Protein 2Z95 (pdb70)

Radius of gyration: 34.2 Å; Cα contacts (8 Å, |Δi|>4): 3010; chains: 4; bounding box: 79×75×96 Å

CATH classification: 3.40.50.720 (+1 more: 3.90.25.10)

Sequence (1335 aa):
GKRALITGIRGQDGAYLAKLLLEKGYEVYGADRASWRLKELGIENDVKIIHMDLLEFSNIIRTIEKVQPDEVYNLAAQSFVGVSFEQPILTAEVDAIGVLRILEALRTVKPDTKFYQASTSEMFGKVQEIPQTEKTPFYPRSPYAVAKLFGHWITVNYREAYNMFACSGILFNHESPLRGIEFVTRKITYSLARIKYGLQDKLVLGNLNAKRDWGYAPEYVEAMWLMMQQPEPDDYVIATGETHTVREFVEKAAKIAGFDIEWVGEGINEKGIDRNTGKVIVEVSEEFFRPAEVDILVGNPEKAMKKLGWKPRTTFDELVEIMMEADLKRVRDGKRALITGIRGQDGAYLAKLLLEKGYEVYGADASWRLKELGIENDVKIIHMDLLEFSNIIRTIEKVQPDEVYNLAAQSFVGVSFEQPILTAEVDAIGVLRILEALRTVKPDTKFYQASTSEMFGKVQEIPQTEKTPFYPRSPYAVAKLFGHWITVNYREAYNMFACSGILFNHESPLRGIEFVTRKITYSLARIKYGLQDKLVLGNLNAKRDWGYAPEYVEAMWLMMQQPEPDDYVIATGETHTVREFVEKAAKIAGFDIEWVGEGINEKGIDRNTGKVIVEVSEEFFRPAEVDILVGNPEKAMKKLGWKPRTTFDELVEIMMEADLKRVRDGKRALITGIRGQDGAYLAKLLLEKGYEVYGADRRSGEFASWRLKELGIENDVKIIHMDLLEFSNIIRTIEKVQPDEVYNLAAQSFVGVSFEQPILTAEVDAIGVLRILEALRTVKPDTKFYQASTSEMFGKVQEIPQTEKTPFYPRSPYAVAKLFGHWITVNYREAYNMFACSGILFNHESPLRGIEFVTRKITYSLARIKYGLQDKLVLGNLNAKRDWGYAPEYVEAMWLMMQQPEPDDYVIATGETHTVREFVEKAAKIAGFDIEWVGEGINEKGIDRNTGKVIVEVSEEFFRPAEVDILVGNPEKAMKKLGWKPRTTFDELVEIMMEADLKRVRDGKRALITGIRGQDGAYLAKLLLEKGYEVYGADGEFASWRLKELGIENDVKIIHMDLLEFSNIIRTIEKVQPDEVYNLAAQSFVGVSFEQPILTAEVDAIGVLRILEALRTVKPDTKFYQASTSEMFGKVQEIPQTEKTPFYPRSPYAVAKLFGHWITVNYREAYNMFACSGILFNHESPLRGIEFVTRKITYSLARIKYGLQDKLVLGNLNAKRDWGYAPEYVEAMWLMMQQPEPDDYVIATGETHTVREFVEKAAKIAGFDIEWVGEGINEKGIDRNTGKVIVEVSEEFFRPAEVDILVGNPEKAMKKLGWKPRTTFDELVEIMMEADLKR

Nearest PDB structures (foldseek):
  2z95-assembly1_B  TM=1.003E+00  e=6.476E-74  Aquifex aeolicus VF5
  2z95-assembly1_A  TM=9.958E-01  e=4.144E-69  Aquifex aeolicus VF5
  2z95-assembly1_C  TM=9.945E-01  e=7.000E-68  Aquifex aeolicus VF5
  2z1m-assembly1_C  TM=9.934E-01  e=1.946E-67  Aquifex aeolicus VF5
  2z1m-assembly1_B  TM=9.913E-01  e=1.048E-66  Aquifex aeolicus VF5

Foldseek 3Di:
DFEEEEEVCQAPQVLLLQVVCVVVPYQAEYEDCQHPRVVVVPNSPRHHYDYDDLLDQPRLLVVCVVRVGQEYEYPDAPPDQVVCQVVLVVRLSCQAVSLVSNLVSCVVRPQNHAAEREAELLQCVQWPDPADWPPTDGDHDGSNSVSRVNSVVSQVCSCVVVVGNGEYEHEFAEDALRHDCPDLLLVLLLLLLCCLVVVDPAREAADQFAKGFYAHSSLVSVLRVLQRPDPHHYYFYDTAQDIDGSNVLNCLLNVLSPFPWDWDDDDQAIFTARPVPRGTHYGYDPVHYDDHDPRDHGHDGVVSCPVRVRHGPADPSNRSNRNNVSSNVVSVD/DAEEEEEPCQAPLNLLLVVVCVVVPYQAEYEDCHPSVVVSPNSVRYHYDYDDLLDQPSLLVVCVPRVGQEYEYPDAPPDQVVCQVVLPVRLSCLAVSLVSNLVSCLVRPQQRAAEYEAELLQCVQPPDPADWPPTDGDHDGSNSVSNVNSQVSQVCSCVPVVGNGEYEHEFAEDALRHDCVDLLLVLLLLLLCCLVVVDPAREAAFQAAKGFYAHSSLVSVLRVLQRPAPGHYYFYDTQQGIDGSNVLSQLLNVLSVFHWDWDDDHQAIFTAGPVVGDTHYHYHPVRYDPHDPRDHGDDGVVSCVRRVGHGPADPSRRSVNNNVSSNVVSVD/DAEEEEEQCLALLNLLLCLVVVVVVYQAEYEYPDDDDCSNVSNVVSVCVVRYHYDYDALLDLVRLLVCCQVRVHQEYEYPYAPPDQVCCQVVLVVRLSRQAVSLVSNCVSCVVRPQAHAYEREAELQQQVQPPDPADWPPTDGDHDGSNSVSSVNSQVSQVCCCVPVVGNGEYEHEFAEDALRHDCVDLLLVLLLQLLCVLVVVDDAREAAFQFDKGFYAHSSQVSVLRVLQRPDPGHYYFYDTQQDIDTSNVLNCLLNVLSPFRWDWDQDGQGIWTAGPVVRHTHYHYDPVHYDPDDPGDHGHDGVVSCVRSVGHGDQDPSNRSNNNNVSSNVVSVD/DAEEEEECCLALLNLLLLLVCVVVVYQAEYEDDPCSNVSNVVSVCVPSYHYDYDALQDLVRLLVVCVVRVHQEYEYPDAPPDLVVCQVCLVVRLSRQAVSLVSNLVSCLPRPQNHAYERAAELLQQFQWPDPADWPPTDGDHQGSNSVSSVNSQVSQVCCCVPVVGNGEYEHEFAEDALSHDCVDLLLVLLLPLLQCLVVNDPAAEAADQQQKGFYAHSSLVSVLRVQQSPDPGHYYFYDTQQDIDGSNRLNQLLNVVRAFHWDFDDDDQQTWTAGPPPRGTHYHYDNVHPDPRHRRYHGHDRPVSCVRRVGHGDQDSSSRSVRNNVSSNVD

Solvent-accessible surface area: 50175 Å² total; per-residue (Å²): 113,74,83,0,0,0,1,23,0,95,27,16,25,0,0,21,0,0,74,29,0,43,118,91,46,14,65,0,30,0,5,33,174,115,8,120,33,5,116,86,36,53,17,60,138,81,8,81,89,30,83,6,11,13,12,16,22,6,0,0,0,37,10,0,65,160,4,78,0,53,1,0,0,1,27,18,45,30,59,86,53,46,57,0,59,118,30,4,5,15,0,1,10,20,2,0,0,0,1,0,18,0,0,0,0,0,44,29,38,24,77,109,1,55,0,0,1,19,6,17,2,56,0,0,15,85,18,83,80,107,57,0,35,41,186,2,37,30,43,2,103,5,2,14,1,1,0,9,4,4,0,8,20,0,0,4,4,1,34,68,47,62,136,7,30,0,0,0,0,2,10,4,48,23,2,0,13,0,31,6,77,113,59,63,1,17,56,0,0,70,9,0,0,59,24,93,73,69,97,53,106,68,0,52,6,13,22,3,80,23,71,59,3,11,3,43,0,32,15,0,2,48,0,1,48,28,1,0,59,44,123,132,27,39,15,6,0,0,0,37,38,85,37,28,25,8,50,53,0,0,68,56,0,0,120,67,2,50,24,52,18,85,42,76,51,81,41,77,100,14,69,0,21,5,136,94,102,56,60,50,7,0,41,13,29,74,123,66,64,142,110,80,107,141,52,50,36,14,0,37,5,81,43,0,77,149,128,13,60,2,38,44,131,28,79,17,80,76,3,0,76,52,0,0,86,24,0,22,122,61,20,146,130,96,85,79,0,1,0,2,26,1,132,29,15,29,1,0,19,0,0,74,31,0,43,119,91,42,14,80,4,46,0,4,68,126,9,109,36,8,120,86,44,44,15,59,139,86,8,46,95,44,78,11,23,12,22,15,21,6,0,0,0,40,11,0,52,173,8,97,0,60,2,1,0,2,27,22,39,32,60,95,52,48,66,0,58,118,31,5,7,14,0,1,12,23,1,0,0,0,1,0,17,2,0,0,0,0,33,20,43,35,75,115,0,51,0,0,0,19,6,18,4,58,0,0,12,73,20,70,83,95,55,0,32,37,188,2,40,28,32,1,91,4,2,10,2,0,0,8,5,5,0,9,21,0,0,4,1,0,32,57,20,58,135,8,32,0,0,0,0,2,12,5,52,22,2,0,16,2,39,8,69,126,65,67,2,16,51,0,0,70,7,0,0,51,24,78,86,63,100,57,105,62,0,47,7,14,16,1,62,8,103,77,4,12,4,42,0,34,14,0,1,40,0,1,51,32,1,0,55,35,121,127,27,30,16,2,0,0,0,30,37,91,36,30,16,10,53,60,0,0,72,66,0,0,161,64,1,45,26,70,24,19,62,80,48,144,22,61,98,7,76,0,34,2,135,102,82,54,130,47,8,0,45,10,29,143,119,75,52,155,109,61,83,139,42,77,52,14,0,41,20,115,51,0,98,179,90,16,53,2,103,38,127,32,76,16,78,77,2,1,76,56,0,0,79,26,0,9,116,70,24,133,125,116,85,59,0,0,0,1,6,0,32,23,18,26,1,0,20,0,0,72,32,0,41,112,88,58,13,78,5,29,0,3,37,99,63,65,34,30,72,20,11,32,31,0,102,87,43,59,12,64,156,88,11,123,67,23,101,14,30,12,42,4,8,1,1,0,8,41,5,0,84,145,2,80,0,53,2,0,0,7,19,36,31,47,44,90,56,54,34,1,55,36,20,0,20,23,4,1,21,20,4,0,0,0,0,0,23,0,0,2,0,0,62,56,35,31,75,108,0,54,1,0,0,18,5,20,4,56,0,0,16,67,17,89,80,98,60,0,32,40,185,2,40,27,34,1,96,3,3,16,1,0,0,11,4,4,0,9,22,0,0,4,4,0,34,69,46,65,139,8,33,0,0,0,0,2,9,3,47,22,1,0,16,2,28,5,44,94,63,52,2,1,51,0,0,71,10,0,0,67,16,96,76,64,102,44,118,76,1,48,4,15,18,2,70,19,93,57,5,10,3,45,0,33,16,0,1,51,0,1,51,29,1,0,56,36,123,125,22,31,15,1,0,0,0,30,34,102,33,33,28,7,44,67,0,0,61,28,0,0,149,62,0,40,19,60,26,30,57,88,46,73,25,67,110,11,20,0,47,2,168,105,91,56,45,51,10,0,70,11,30,137,144,96,56,48,108,92,98,132,42,51,31,17,0,41,17,102,51,0,80,152,96,13,47,0,111,40,114,34,66,29,99,76,3,1,80,60,0,0,77,22,0,8,132,58,23,125,154,104,88,56,0,1,0,2,8,0,53,27,16,27,1,0,16,0,0,77,32,0,41,114,86,56,10,62,2,28,0,3,87,87,53,68,35,20,18,32,1,123,86,40,60,15,70,148,90,11,102,64,37,99,11,44,10,39,6,8,1,1,0,10,24,7,1,98,145,4,87,0,58,0,2,0,3,27,26,39,29,40,57,18,40,21,0,13,45,12,1,18,22,0,1,23,22,2,0,0,0,0,0,21,1,0,2,0,0,59,61,39,30,72,113,0,47,0,0,0,19,5,19,1,20,0,0,1,91,27,87,77,104,52,0,36,42,162,1,42,26,37,1,37,2,2,20,1,1,0,7,5,4,0,8,20,0,0,4,3,0,38,71,49,60,135,10,32,0,0,0,0,2,7,0,34,18,2,0,16,1,33,6,42,71,51,51,1,0,58,0,0,81,7,2,10,65,22,54,143,72,114,75,131,24,4,52,5,15,65,36,106,10,99,22,0,11,3,47,0,34,14,0,1,46,0,1,54,31,0,0,51,36,117,119,28,31,15,1,0,0,0,32,37,94,47,30,18,9,44,81,0,12,45,78,0,12,148,52,34,49,26,47,74,39,103,67,50,106,50,68,81,19,39,14,32,15,75,80,87,67,58,70,14,26,94,27,32,124,138,91,70,120,76,5,48,8,101,43,0,15,0,42,20,122,55,0,89,167,87,18,46,3,40,47,133,33,72,17,65,83,2,1,84,56,0,0,102,18,2,44,175,104

Organism: Aquifex aeolicus (strain VF5) (NCBI:txid224324)

Structure (mmCIF, N/CA/C/O backbone):
data_2Z95
#
_entry.id   2Z95
#
_cell.length_a   80.482
_cell.length_b   101.178
_cell.length_c   186.242
_cell.angle_alpha   90.00
_cell.angle_beta   90.00
_cell.angle_gamma   90.00
#
_symmetry.space_group_name_H-M   'P 21 21 21'
#
loop_
_entity.id
_entity.type
_entity.pdbx_description
1 polymer 'GDP-D-mannose dehydratase'
2 non-polymer 'NADPH DIHYDRO-NICOTINAMIDE-ADENINE-DINUCLEOTIDE PHOSPHATE'
3 non-polymer "GUANOSINE-5'-DIPHOSPHATE"
4 water water
#
loop_
_atom_site.group_PDB
_atom_site.id
_atom_site.type_symbol
_atom_site.label_atom_id
_atom_site.label_alt_id
_atom_site.label_comp_id
_atom_site.label_asym_id
_atom_site.label_entity_id
_atom_site.label_seq_id
_atom_site.pdbx_PDB_ins_code
_atom_site.Cartn_x
_atom_site.Cartn_y
_atom_site.Cartn_z
_atom_site.occupancy
_atom_site.B_iso_or_equiv
_atom_site.auth_seq_id
_atom_site.auth_comp_id
_atom_site.auth_asym_id
_atom_site.auth_atom_id
_atom_site.pdbx_PDB_model_num
ATOM 1 N N . GLY A 1 3 ? 43.834 -21.136 33.694 1.00 49.80 3 GLY A N 1
ATOM 2 C CA . GLY A 1 3 ? 42.532 -20.436 33.460 1.00 49.97 3 GLY A CA 1
ATOM 3 C C . GLY A 1 3 ? 41.871 -20.025 34.761 1.00 49.10 3 GLY A C 1
ATOM 4 O O . GLY A 1 3 ? 41.218 -20.841 35.412 1.00 50.97 3 GLY A O 1
ATOM 5 N N . LYS A 1 4 ? 42.046 -18.763 35.143 1.00 46.73 4 LYS A N 1
ATOM 6 C CA . LYS A 1 4 ? 41.468 -18.241 36.379 1.00 43.78 4 LYS A CA 1
ATOM 7 C C . LYS A 1 4 ? 40.119 -17.576 36.152 1.00 40.31 4 LYS A C 1
ATOM 8 O O . LYS A 1 4 ? 39.775 -17.199 35.031 1.00 39.77 4 LYS A O 1
ATOM 14 N N . ARG A 1 5 ? 39.347 -17.452 37.225 1.00 38.34 5 ARG A N 1
ATOM 15 C CA . ARG A 1 5 ? 38.044 -16.805 37.148 1.00 36.92 5 ARG A CA 1
ATOM 16 C C . ARG A 1 5 ? 38.100 -15.415 37.783 1.00 34.70 5 ARG A C 1
ATOM 17 O O . ARG A 1 5 ? 38.470 -15.254 38.956 1.00 32.37 5 ARG A O 1
ATOM 25 N N . ALA A 1 6 ? 37.739 -14.409 37.001 1.00 31.47 6 ALA A N 1
ATOM 26 C CA . ALA A 1 6 ? 37.730 -13.048 37.503 1.00 30.24 6 ALA A CA 1
ATOM 27 C C . ALA A 1 6 ? 36.306 -12.530 37.560 1.00 28.31 6 ALA A C 1
ATOM 28 O O . ALA A 1 6 ? 35.484 -12.844 36.689 1.00 25.52 6 ALA A O 1
ATOM 30 N N . LEU A 1 7 ? 36.020 -11.749 38.598 1.00 28.12 7 LEU A N 1
ATOM 31 C CA . LEU A 1 7 ? 34.707 -11.137 38.775 1.00 27.78 7 LEU A CA 1
ATOM 32 C C . LEU A 1 7 ? 34.879 -9.615 38.776 1.00 27.89 7 LEU A C 1
ATOM 33 O O . LEU A 1 7 ? 35.566 -9.062 39.642 1.00 27.74 7 LEU A O 1
ATOM 38 N N . ILE A 1 8 ? 34.258 -8.948 37.805 1.00 26.67 8 ILE A N 1
ATOM 39 C CA . ILE A 1 8 ? 34.346 -7.494 37.678 1.00 24.98 8 ILE A CA 1
ATOM 40 C C . ILE A 1 8 ? 33.020 -6.770 37.959 1.00 25.31 8 ILE A C 1
ATOM 41 O O . ILE A 1 8 ? 32.023 -7.009 37.290 1.00 25.25 8 ILE A O 1
ATOM 46 N N . THR A 1 9 ? 33.008 -5.886 38.950 1.00 26.45 9 THR A N 1
ATOM 47 C CA . THR A 1 9 ? 31.813 -5.098 39.236 1.00 25.06 9 THR A CA 1
ATOM 48 C C . THR A 1 9 ? 32.018 -3.851 38.367 1.00 24.99 9 THR A C 1
ATOM 49 O O . THR A 1 9 ? 33.151 -3.479 38.077 1.00 24.16 9 THR A O 1
ATOM 53 N N . GLY A 1 10 ? 30.935 -3.214 37.942 1.00 25.53 10 GLY A N 1
ATOM 54 C CA . GLY A 1 10 ? 31.069 -2.051 37.085 1.00 24.85 10 GLY A CA 1
ATOM 55 C C . GLY A 1 10 ? 31.447 -2.496 35.681 1.00 25.53 10 GLY A C 1
ATOM 56 O O . GLY A 1 10 ? 31.992 -1.724 34.901 1.00 26.23 10 GLY A O 1
ATOM 57 N N . ILE A 1 11 ? 31.140 -3.747 35.355 1.00 26.18 11 ILE A N 1
ATOM 58 C CA . ILE A 1 11 ? 31.475 -4.311 34.052 1.00 28.16 11 ILE A CA 1
ATOM 59 C C . ILE A 1 11 ? 31.052 -3.455 32.862 1.00 30.17 11 ILE A C 1
ATOM 60 O O . ILE A 1 11 ? 31.693 -3.489 31.811 1.00 29.92 11 ILE A O 1
ATOM 65 N N . ARG A 1 12 ? 29.975 -2.693 33.032 1.00 32.04 12 ARG A N 1
ATOM 66 C CA . ARG A 1 12 ? 29.449 -1.841 31.969 1.00 33.10 12 ARG A CA 1
ATOM 67 C C . ARG A 1 12 ? 30.227 -0.544 31.722 1.00 32.22 12 ARG A C 1
ATOM 68 O O . ARG A 1 12 ? 30.001 0.137 30.719 1.00 31.20 12 ARG A O 1
ATOM 76 N N . GLY A 1 13 ? 31.140 -0.199 32.621 1.00 30.76 13 GLY A N 1
ATOM 77 C CA . GLY A 1 13 ? 31.884 1.032 32.448 1.00 29.75 13 GLY A CA 1
ATOM 78 C C . GLY A 1 13 ? 33.135 0.922 31.605 1.00 30.02 13 GLY A C 1
ATOM 79 O O . GLY A 1 13 ? 33.520 -0.167 31.165 1.00 28.83 13 GLY A O 1
ATOM 80 N N . GLN A 1 14 ? 33.775 2.068 31.392 1.00 29.26 14 GLN A N 1
ATOM 81 C CA . GLN A 1 14 ? 35.007 2.135 30.621 1.00 28.81 14 GLN A CA 1
ATOM 82 C C . GLN A 1 14 ? 36.047 1.125 31.092 1.00 28.57 14 GLN A C 1
ATOM 83 O O . GLN A 1 14 ? 36.544 0.325 30.305 1.00 30.32 14 GLN A O 1
ATOM 89 N N . ASP A 1 15 ? 36.373 1.160 32.378 1.00 28.53 15 ASP A N 1
ATOM 90 C CA . ASP A 1 15 ? 37.383 0.261 32.937 1.00 27.85 15 ASP A CA 1
ATOM 91 C C . ASP A 1 15 ? 37.005 -1.207 32.999 1.00 26.42 15 ASP A C 1
ATOM 92 O O . ASP A 1 15 ? 37.845 -2.075 32.763 1.00 23.02 15 ASP A O 1
ATOM 97 N N . GLY A 1 16 ? 35.749 -1.482 33.329 1.00 28.23 16 GLY A N 1
ATOM 98 C CA . GLY A 1 16 ? 35.302 -2.859 33.390 1.00 28.47 16 GLY A CA 1
ATOM 99 C C . GLY A 1 16 ? 35.403 -3.448 31.995 1.00 30.01 16 GLY A C 1
ATOM 100 O O . GLY A 1 16 ? 35.904 -4.565 31.823 1.00 30.18 16 GLY A O 1
ATOM 101 N N . ALA A 1 17 ? 34.943 -2.686 31.000 1.00 28.06 17 ALA A N 1
ATOM 102 C CA . ALA A 1 17 ? 34.979 -3.118 29.607 1.00 28.39 17 ALA A CA 1
ATOM 103 C C . ALA A 1 17 ? 36.392 -3.476 29.171 1.00 29.29 17 ALA A C 1
ATOM 104 O O . ALA A 1 17 ? 36.637 -4.595 28.715 1.00 32.67 17 ALA A O 1
ATOM 106 N N . TYR A 1 18 ? 37.317 -2.529 29.304 1.00 28.63 18 TYR A N 1
ATOM 107 C CA . TYR A 1 18 ? 38.704 -2.759 28.922 1.00 28.85 18 TYR A CA 1
ATOM 108 C C . TYR A 1 18 ? 39.359 -3.853 29.738 1.00 28.69 18 TYR A C 1
ATOM 109 O O . TYR A 1 18 ? 40.126 -4.646 29.193 1.00 28.68 18 TYR A O 1
ATOM 118 N N . LEU A 1 19 ? 39.081 -3.895 31.040 1.00 27.73 19 LEU A N 1
ATOM 119 C CA . LEU A 1 19 ? 39.673 -4.934 31.883 1.00 27.62 19 LEU A CA 1
ATOM 120 C C . LEU A 1 19 ? 39.158 -6.310 31.440 1.00 29.62 19 LEU A C 1
ATOM 121 O O . LEU A 1 19 ? 39.913 -7.284 31.424 1.00 30.84 19 LEU A O 1
ATOM 126 N N . ALA A 1 20 ? 37.877 -6.386 31.083 1.00 29.76 20 ALA A N 1
ATOM 127 C CA . ALA A 1 20 ? 37.290 -7.641 30.621 1.00 31.24 20 ALA A CA 1
ATOM 128 C C . ALA A 1 20 ? 38.064 -8.099 29.393 1.00 32.55 20 ALA A C 1
ATOM 129 O O . ALA A 1 20 ? 38.425 -9.274 29.267 1.00 33.35 20 ALA A O 1
ATOM 131 N N . LYS A 1 21 ? 38.309 -7.160 28.484 1.00 31.87 21 LYS A N 1
ATOM 132 C CA . LYS A 1 21 ? 39.048 -7.450 27.262 1.00 31.05 21 LYS A CA 1
ATOM 133 C C . LYS A 1 21 ? 40.425 -8.008 27.599 1.00 31.25 21 LYS A C 1
ATOM 134 O O . LYS A 1 21 ? 40.832 -9.043 27.076 1.00 34.30 21 LYS A O 1
ATOM 140 N N . LEU A 1 22 ? 41.139 -7.328 28.484 1.00 31.11 22 LEU A N 1
ATOM 141 C CA . LEU A 1 22 ? 42.470 -7.764 28.861 1.00 30.61 22 LEU A CA 1
ATOM 142 C C . LEU A 1 22 ? 42.481 -9.167 29.461 1.00 32.36 22 LEU A C 1
ATOM 143 O O . LEU A 1 22 ? 43.265 -10.011 29.024 1.00 33.64 22 LEU A O 1
ATOM 148 N N . LEU A 1 23 ? 41.612 -9.426 30.441 1.00 32.33 23 LEU A N 1
ATOM 149 C CA . LEU A 1 23 ? 41.578 -10.741 31.084 1.00 33.40 23 LEU A CA 1
ATOM 150 C C . LEU A 1 23 ? 41.226 -11.867 30.117 1.00 33.88 23 LEU A C 1
ATOM 151 O O . LEU A 1 23 ? 41.774 -12.970 30.208 1.00 33.82 23 LEU A O 1
ATOM 156 N N . LEU A 1 24 ? 40.318 -11.593 29.188 1.00 33.97 24 LEU A N 1
ATOM 157 C CA . LEU A 1 24 ? 39.937 -12.598 28.205 1.00 34.16 24 LEU A CA 1
ATOM 158 C C . LEU A 1 24 ? 41.144 -12.968 27.353 1.00 34.77 24 LEU A C 1
ATOM 159 O O . LEU A 1 24 ? 41.359 -14.134 27.047 1.00 37.50 24 LEU A O 1
ATOM 164 N N . GLU A 1 25 ? 41.941 -11.975 26.980 1.00 35.67 25 GLU A N 1
ATOM 165 C CA . GLU A 1 25 ? 43.121 -12.231 26.162 1.00 35.97 25 GLU A CA 1
ATOM 166 C C . GLU A 1 25 ? 44.139 -13.066 26.930 1.00 35.24 25 GLU A C 1
ATOM 167 O O . GLU A 1 25 ? 44.921 -13.809 26.338 1.00 35.48 25 GLU A O 1
ATOM 173 N N . LYS A 1 26 ? 44.124 -12.954 28.252 1.00 34.11 26 LYS A N 1
ATOM 174 C CA . LYS A 1 26 ? 45.053 -13.720 29.061 1.00 34.25 26 LYS A CA 1
ATOM 175 C C . LYS A 1 26 ? 44.470 -15.074 29.462 1.00 34.91 26 LYS A C 1
ATOM 176 O O . LYS A 1 26 ? 45.032 -15.779 30.308 1.00 34.38 26 LYS A O 1
ATOM 182 N N . GLY A 1 27 ? 43.339 -15.426 28.852 1.00 34.01 27 GLY A N 1
ATOM 183 C CA . GLY A 1 27 ? 42.719 -16.712 29.117 1.00 35.38 27 GLY A CA 1
ATOM 184 C C . GLY A 1 27 ? 41.834 -16.889 30.340 1.00 37.35 27 GLY A C 1
ATOM 185 O O . GLY A 1 27 ? 41.563 -18.026 30.743 1.00 36.8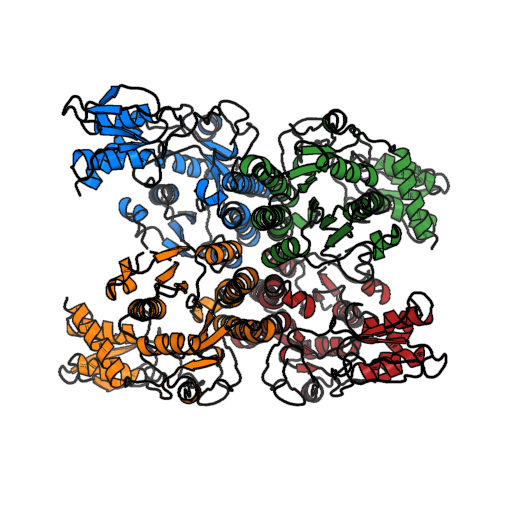5 27 GLY A O 1
ATOM 186 N N . TYR A 1 28 ? 41.386 -15.788 30.938 1.00 38.24 28 TYR A N 1
ATOM 187 C CA . TYR A 1 28 ? 40.507 -15.851 32.107 1.00 38.26 28 TYR A CA 1
ATOM 188 C C . TYR A 1 28 ? 39.072 -16.143 31.675 1.00 39.93 28 TYR A C 1
ATOM 189 O O . TYR A 1 28 ? 38.722 -16.049 30.489 1.00 37.89 28 TYR A O 1
ATOM 198 N N . GLU A 1 29 ? 38.249 -16.500 32.656 1.00 41.14 29 GLU A N 1
ATOM 199 C CA . GLU A 1 29 ? 36.817 -16.676 32.436 1.00 42.15 29 GLU A CA 1
ATOM 200 C C . GLU A 1 29 ? 36.360 -15.353 33.050 1.00 40.35 29 GLU A C 1
ATOM 201 O O . GLU A 1 29 ? 36.727 -15.052 34.193 1.00 39.75 29 GLU A O 1
ATOM 207 N N . VAL A 1 30 ? 35.592 -14.549 32.324 1.00 37.81 30 VAL A N 1
ATOM 208 C CA . VAL A 1 30 ? 35.193 -13.269 32.895 1.00 36.47 30 VAL A CA 1
ATOM 209 C C . VAL A 1 30 ? 33.719 -13.123 33.226 1.00 36.66 30 VAL A C 1
ATOM 210 O O . VAL A 1 30 ? 32.859 -13.245 32.356 1.00 35.94 30 VAL A O 1
ATOM 214 N N . TYR A 1 31 ? 33.452 -12.838 34.499 1.00 38.57 31 TYR A N 1
ATOM 215 C CA . TYR A 1 31 ? 32.101 -12.644 35.015 1.00 38.90 31 TYR A CA 1
ATOM 216 C C . TYR A 1 31 ? 31.862 -11.177 35.345 1.00 39.22 31 TYR A C 1
ATOM 217 O O . TYR A 1 31 ? 32.475 -10.631 36.261 1.00 39.95 31 TYR A O 1
ATOM 226 N N . GLY A 1 32 ? 30.967 -10.540 34.602 1.00 39.96 32 GLY A N 1
ATOM 227 C CA . GLY A 1 32 ? 30.671 -9.142 34.851 1.00 40.23 32 GLY A CA 1
ATOM 228 C C . GLY A 1 32 ? 29.464 -8.959 35.746 1.00 40.87 32 GLY A C 1
ATOM 229 O O . GLY A 1 32 ? 28.360 -9.358 35.392 1.00 41.27 32 GLY A O 1
ATOM 230 N N . ALA A 1 33 ? 29.679 -8.364 36.915 1.00 42.82 33 ALA A N 1
ATOM 231 C CA . ALA A 1 33 ? 28.603 -8.108 37.866 1.00 43.91 33 ALA A CA 1
ATOM 232 C C . ALA A 1 33 ? 27.797 -6.923 37.358 1.00 45.36 33 ALA A C 1
ATOM 233 O O . ALA A 1 33 ? 28.357 -5.909 36.940 1.00 45.10 33 ALA A O 1
ATOM 235 N N . ASP A 1 34 ? 26.480 -7.056 37.395 1.00 46.63 34 ASP A N 1
ATOM 236 C CA . ASP A 1 34 ? 25.599 -6.003 36.918 1.00 48.89 34 ASP A CA 1
ATOM 237 C C . ASP A 1 34 ? 24.316 -6.029 37.747 1.00 50.21 34 ASP A C 1
ATOM 238 O O . ASP A 1 34 ? 23.916 -7.080 38.243 1.00 50.08 34 ASP A O 1
ATOM 243 N N . ARG A 1 35 ? 23.678 -4.875 37.910 1.00 52.00 35 ARG A N 1
ATOM 244 C CA . ARG A 1 35 ? 22.447 -4.800 38.693 1.00 54.02 35 ARG A CA 1
ATOM 245 C C . ARG A 1 35 ? 21.191 -4.619 37.833 1.00 53.49 35 ARG A C 1
ATOM 246 O O . ARG A 1 35 ? 21.269 -4.356 36.629 1.00 53.68 35 ARG A O 1
ATOM 254 N N . ALA A 1 41 ? 22.028 -5.208 27.778 1.00 50.64 41 ALA A N 1
ATOM 255 C CA . ALA A 1 41 ? 23.220 -5.223 26.934 1.00 51.29 41 ALA A CA 1
ATOM 256 C C . ALA A 1 41 ? 24.058 -3.960 27.140 1.00 50.41 41 ALA A C 1
ATOM 257 O O . ALA A 1 41 ? 23.516 -2.889 27.406 1.00 51.55 41 ALA A O 1
ATOM 259 N N . SER A 1 42 ? 25.377 -4.094 27.008 1.00 48.44 42 SER A N 1
ATOM 260 C CA . SER A 1 42 ? 26.303 -2.974 27.191 1.00 46.45 42 SER A CA 1
ATOM 261 C C . SER A 1 42 ? 26.925 -2.516 25.881 1.00 44.40 42 SER A C 1
ATOM 262 O O . SER A 1 42 ? 27.536 -3.317 25.174 1.00 44.88 42 SER A O 1
ATOM 265 N N . TRP A 1 43 ? 26.796 -1.231 25.562 1.00 40.80 43 TRP A N 1
ATOM 266 C CA . TRP A 1 43 ? 27.368 -0.735 24.318 1.00 40.32 43 TRP A CA 1
ATOM 267 C C . TRP A 1 43 ? 28.899 -0.827 24.273 1.00 40.68 43 TRP A C 1
ATOM 268 O O . TRP A 1 43 ? 29.492 -0.824 23.194 1.00 41.67 43 TRP A O 1
ATOM 279 N N . ARG A 1 44 ? 29.540 -0.924 25.433 1.00 39.55 44 ARG A N 1
ATOM 280 C CA . ARG A 1 44 ? 30.995 -1.000 25.471 1.00 38.36 44 ARG A CA 1
ATOM 281 C C . ARG A 1 44 ? 31.537 -2.398 25.213 1.00 39.07 44 ARG A C 1
ATOM 282 O O . ARG A 1 44 ? 32.426 -2.569 24.377 1.00 39.89 44 ARG A O 1
ATOM 290 N N . LEU A 1 45 ? 31.029 -3.395 25.933 1.00 38.89 45 LEU A N 1
ATOM 291 C CA . LEU A 1 45 ? 31.499 -4.761 25.721 1.00 39.91 45 LEU A CA 1
ATOM 292 C C . LEU A 1 45 ? 31.270 -5.105 24.246 1.00 41.89 45 LEU A C 1
ATOM 293 O O . LEU A 1 45 ? 32.059 -5.823 23.625 1.00 43.68 45 LEU A O 1
ATOM 298 N N . LYS A 1 46 ? 30.193 -4.565 23.689 1.00 42.32 46 LYS A N 1
ATOM 299 C CA . LYS A 1 46 ? 29.849 -4.784 22.293 1.00 44.21 46 LYS A CA 1
ATOM 300 C C . LYS A 1 46 ? 30.836 -4.091 21.354 1.00 45.92 46 LYS A C 1
ATOM 301 O O . LYS A 1 46 ? 31.247 -4.665 20.343 1.00 47.01 46 LYS A O 1
ATOM 307 N N . GLU A 1 47 ? 31.217 -2.857 21.673 1.00 45.06 47 GLU A N 1
ATOM 308 C CA . GLU A 1 47 ? 32.157 -2.158 20.812 1.00 43.99 47 GLU A CA 1
ATOM 309 C C . GLU A 1 47 ? 33.507 -2.859 20.824 1.00 41.29 47 GLU A C 1
ATOM 310 O O . GLU A 1 47 ? 34.244 -2.803 19.847 1.00 40.06 47 GLU A O 1
ATOM 316 N N . LEU A 1 48 ? 33.828 -3.515 21.933 1.00 39.61 48 LEU A N 1
ATOM 317 C CA . LEU A 1 48 ? 35.093 -4.226 22.051 1.00 39.78 48 LEU A CA 1
ATOM 318 C C . LEU A 1 48 ? 34.951 -5.646 21.493 1.00 39.86 48 LEU A C 1
ATOM 319 O O . LEU A 1 48 ? 35.922 -6.397 21.421 1.00 40.11 48 LEU A O 1
ATOM 324 N N . GLY A 1 49 ? 33.729 -5.997 21.099 1.00 39.27 49 GLY A N 1
ATOM 325 C CA . GLY A 1 49 ? 33.462 -7.305 20.525 1.00 38.16 49 GLY A CA 1
ATOM 326 C C . GLY A 1 49 ? 33.581 -8.479 21.476 1.00 38.38 49 GLY A C 1
ATOM 327 O O . GLY A 1 49 ? 33.973 -9.575 21.069 1.00 38.45 49 GLY A O 1
ATOM 328 N N . ILE A 1 50 ? 33.218 -8.268 22.736 1.00 36.28 50 ILE A N 1
ATOM 329 C CA . ILE A 1 50 ? 33.326 -9.326 23.721 1.00 34.11 50 ILE A CA 1
ATOM 330 C C . ILE A 1 50 ? 32.061 -9.524 24.531 1.00 36.33 50 ILE A C 1
ATOM 331 O O . ILE A 1 50 ? 32.084 -10.224 25.542 1.00 35.61 50 ILE A O 1
ATOM 336 N N . GLU A 1 51 ? 30.957 -8.923 24.096 1.00 38.66 51 GLU A N 1
ATOM 337 C CA . GLU A 1 51 ? 29.708 -9.057 24.837 1.00 43.67 51 GLU A CA 1
ATOM 338 C C . GLU A 1 51 ? 29.259 -10.504 24.962 1.00 45.22 51 GLU A C 1
ATOM 339 O O . GLU A 1 51 ? 28.487 -10.834 25.860 1.00 46.81 51 GLU A O 1
ATOM 345 N N . ASN A 1 52 ? 29.742 -11.368 24.075 1.00 46.41 52 ASN A N 1
ATOM 346 C CA . ASN A 1 52 ? 29.354 -12.773 24.128 1.00 47.97 52 ASN A CA 1
ATOM 347 C C . ASN A 1 52 ? 30.350 -13.665 24.858 1.00 47.63 52 ASN A C 1
ATOM 348 O O . ASN A 1 52 ? 30.149 -14.871 24.959 1.00 48.37 52 ASN A O 1
ATOM 353 N N . ASP A 1 53 ? 31.424 -13.085 25.374 1.00 46.97 53 ASP A N 1
ATOM 354 C CA . ASP A 1 53 ? 32.407 -13.886 26.090 1.00 47.72 53 ASP A CA 1
ATOM 355 C C . ASP A 1 53 ? 32.432 -13.503 27.559 1.00 46.84 53 ASP A C 1
ATOM 356 O O . ASP A 1 53 ? 33.030 -14.190 28.391 1.00 46.14 53 ASP A O 1
ATOM 361 N N . VAL A 1 54 ? 31.766 -12.398 27.869 1.00 45.98 54 VAL A N 1
ATOM 362 C CA . VAL A 1 54 ? 31.687 -11.912 29.232 1.00 45.44 54 VAL A CA 1
ATOM 363 C C . VAL A 1 54 ? 30.398 -12.440 29.858 1.00 44.26 54 VAL A C 1
ATOM 364 O O . VAL A 1 54 ? 29.298 -12.098 29.424 1.00 43.96 54 VAL A O 1
ATOM 368 N N . LYS A 1 55 ? 30.547 -13.282 30.872 1.00 42.81 55 LYS A N 1
ATOM 369 C CA . LYS A 1 55 ? 29.411 -13.873 31.558 1.00 44.38 55 LYS A CA 1
ATOM 370 C C . LYS A 1 55 ? 28.812 -12.901 32.567 1.00 43.99 55 LYS A C 1
ATOM 371 O O . LYS A 1 55 ? 29.392 -12.668 33.624 1.00 43.38 55 LYS A O 1
ATOM 377 N N . ILE A 1 56 ? 27.644 -12.352 32.233 1.00 42.41 56 ILE A N 1
ATOM 378 C CA . ILE A 1 56 ? 26.945 -11.395 33.084 1.00 41.33 56 ILE A CA 1
ATOM 379 C C . ILE A 1 56 ? 26.113 -12.056 34.192 1.00 42.22 56 ILE A C 1
ATOM 380 O O . ILE A 1 56 ? 25.269 -12.913 33.926 1.00 42.18 56 ILE A O 1
ATOM 385 N N . ILE A 1 57 ? 26.356 -11.649 35.434 1.00 42.22 57 ILE A N 1
ATOM 386 C CA . ILE A 1 57 ? 25.616 -12.173 36.575 1.00 41.66 57 ILE A CA 1
ATOM 387 C C . ILE A 1 57 ? 25.152 -11.007 37.433 1.00 41.14 57 ILE A C 1
ATOM 388 O O . ILE A 1 57 ? 25.766 -9.944 37.421 1.00 40.41 57 ILE A O 1
ATOM 393 N N . HIS A 1 58 ? 24.072 -11.211 38.180 1.00 40.99 58 HIS A N 1
ATOM 394 C CA . HIS A 1 58 ? 23.534 -10.161 39.030 1.00 39.61 58 HIS A CA 1
ATOM 395 C C . HIS A 1 58 ? 24.264 -10.020 40.353 1.00 39.78 58 HIS A C 1
ATOM 396 O O . HIS A 1 58 ? 24.686 -11.010 40.956 1.00 41.20 58 HIS A O 1
ATOM 403 N N . MET A 1 59 ? 24.391 -8.770 40.798 1.00 38.58 59 MET A N 1
ATOM 404 C CA . MET A 1 59 ? 25.036 -8.430 42.062 1.00 36.89 59 MET A CA 1
ATOM 405 C C . MET A 1 59 ? 24.783 -6.942 42.310 1.00 34.87 59 MET A C 1
ATOM 406 O O . MET A 1 59 ? 24.917 -6.123 41.403 1.00 36.99 59 MET A O 1
ATOM 411 N N . ASP A 1 60 ? 24.388 -6.595 43.527 1.00 32.09 60 ASP A N 1
ATOM 412 C CA . ASP A 1 60 ? 24.124 -5.205 43.871 1.00 30.24 60 ASP A CA 1
ATOM 413 C C . ASP A 1 60 ? 24.882 -4.863 45.149 1.00 28.17 60 ASP A C 1
ATOM 414 O O . ASP A 1 60 ? 24.676 -5.476 46.201 1.00 26.59 60 ASP A O 1
ATOM 419 N N . LEU A 1 61 ? 25.768 -3.881 45.056 1.00 26.35 61 LEU A N 1
ATOM 420 C CA . LEU A 1 61 ? 26.563 -3.486 46.202 1.00 25.25 61 LEU A CA 1
ATOM 421 C C . LEU A 1 61 ? 25.739 -2.867 47.326 1.00 24.65 61 LEU A C 1
ATOM 422 O O . LEU A 1 61 ? 26.249 -2.653 48.420 1.00 23.74 61 LEU A O 1
ATOM 427 N N . LEU A 1 62 ? 24.465 -2.591 47.061 1.00 24.55 62 LEU A N 1
ATOM 428 C CA . LEU A 1 62 ? 23.592 -1.985 48.061 1.00 22.53 62 LEU A CA 1
ATOM 429 C C . LEU A 1 62 ? 23.069 -2.955 49.098 1.00 22.78 62 LEU A C 1
ATOM 430 O O . LEU A 1 62 ? 22.578 -2.534 50.144 1.00 22.88 62 LEU A O 1
ATOM 435 N N . GLU A 1 63 ? 23.186 -4.249 48.814 1.00 23.38 63 GLU A N 1
ATOM 436 C CA . GLU A 1 63 ? 22.686 -5.285 49.715 1.00 24.07 63 GLU A CA 1
ATOM 437 C C . GLU A 1 63 ? 23.724 -6.403 49.858 1.00 25.26 63 GLU A C 1
ATOM 438 O O . GLU A 1 63 ? 24.349 -6.823 48.880 1.00 26.25 63 GLU A O 1
ATOM 444 N N . PHE A 1 64 ? 23.890 -6.894 51.080 1.00 25.26 64 PHE A N 1
ATOM 445 C CA . PHE A 1 64 ? 24.885 -7.920 51.375 1.00 27.10 64 PHE A CA 1
ATOM 446 C C . PHE A 1 64 ? 24.645 -9.386 50.978 1.00 28.19 64 PHE A C 1
ATOM 447 O O . PHE A 1 64 ? 25.519 -10.021 50.389 1.00 27.51 64 PHE A O 1
ATOM 455 N N . SER A 1 65 ? 23.477 -9.930 51.300 1.00 29.77 65 SER A N 1
ATOM 456 C CA . SER A 1 65 ? 23.212 -11.339 51.013 1.00 30.09 65 SER A CA 1
ATOM 457 C C . SER A 1 65 ? 23.400 -11.770 49.562 1.00 29.84 65 SER A C 1
ATOM 458 O O . SER A 1 65 ? 23.859 -12.879 49.300 1.00 30.49 65 SER A O 1
ATOM 461 N N . ASN A 1 66 ? 23.059 -10.910 48.614 1.00 30.02 66 ASN A N 1
ATOM 462 C CA . ASN A 1 66 ? 23.208 -11.289 47.219 1.00 29.76 66 ASN A CA 1
ATOM 463 C C . ASN A 1 66 ? 24.686 -11.359 46.823 1.00 28.95 66 ASN A C 1
ATOM 464 O O . ASN A 1 66 ? 25.064 -12.162 45.968 1.00 26.65 66 ASN A O 1
ATOM 469 N N . ILE A 1 67 ? 25.518 -10.525 47.447 1.00 29.10 67 ILE A N 1
ATOM 470 C CA . ILE A 1 67 ? 26.951 -10.531 47.164 1.00 30.68 67 ILE A CA 1
ATOM 471 C C . ILE A 1 67 ? 27.528 -11.860 47.651 1.00 33.85 67 ILE A C 1
ATOM 472 O O . ILE A 1 67 ? 28.259 -12.532 46.920 1.00 34.48 67 ILE A O 1
ATOM 477 N N . ILE A 1 68 ? 27.195 -12.225 48.891 1.00 36.32 68 ILE A N 1
ATOM 478 C CA . ILE A 1 68 ? 27.645 -13.486 49.489 1.00 39.06 68 ILE A CA 1
ATOM 479 C C . ILE A 1 68 ? 27.376 -14.654 48.546 1.00 39.66 68 ILE A C 1
ATOM 480 O O . ILE A 1 68 ? 28.282 -15.419 48.214 1.00 41.07 68 ILE A O 1
ATOM 485 N N . ARG A 1 69 ? 26.124 -14.786 48.119 1.00 39.26 69 ARG A N 1
ATOM 486 C CA . ARG A 1 69 ? 25.744 -15.869 47.224 1.00 40.96 69 ARG A CA 1
ATOM 487 C C . ARG A 1 69 ? 26.451 -15.805 45.878 1.00 41.39 69 ARG A C 1
ATOM 488 O O . ARG A 1 69 ? 26.764 -16.844 45.300 1.00 42.69 69 ARG A O 1
ATOM 496 N N . THR A 1 70 ? 26.703 -14.599 45.374 1.00 40.81 70 THR A N 1
ATOM 497 C CA . THR A 1 70 ? 27.385 -14.456 44.092 1.00 41.22 70 THR A CA 1
ATOM 498 C C . THR A 1 70 ? 28.809 -15.011 44.180 1.00 41.18 70 THR A C 1
ATOM 499 O O . THR A 1 70 ? 29.297 -15.643 43.241 1.00 39.46 70 THR A O 1
ATOM 503 N N . ILE A 1 71 ? 29.472 -14.768 45.306 1.00 40.46 71 ILE A N 1
ATOM 504 C CA . ILE A 1 71 ? 30.830 -15.261 45.485 1.00 41.07 71 ILE A CA 1
ATOM 505 C C . ILE A 1 71 ? 30.772 -16.773 45.601 1.00 42.57 71 ILE A C 1
ATOM 506 O O . ILE A 1 71 ? 31.610 -17.470 45.036 1.00 43.54 71 ILE A O 1
ATOM 511 N N . GLU A 1 72 ? 29.775 -17.281 46.321 1.00 44.00 72 GLU A N 1
ATOM 512 C CA . GLU A 1 72 ? 29.636 -18.726 46.485 1.00 46.38 72 GLU A CA 1
ATOM 513 C C . GLU A 1 72 ? 29.426 -19.426 45.145 1.00 45.77 72 GLU A C 1
ATOM 514 O O . GLU A 1 72 ? 30.006 -20.478 44.896 1.00 46.92 72 GLU A O 1
ATOM 520 N N . LYS A 1 73 ? 28.616 -18.835 44.274 1.00 45.01 73 LYS A N 1
ATOM 521 C CA . LYS A 1 73 ? 28.357 -19.449 42.981 1.00 44.31 73 LYS A CA 1
ATOM 522 C C . LYS A 1 73 ? 29.503 -19.278 41.993 1.00 42.93 73 LYS A C 1
ATOM 523 O O . LYS A 1 73 ? 29.897 -20.238 41.336 1.00 45.02 73 LYS A O 1
ATOM 529 N N . VAL A 1 74 ? 30.049 -18.069 41.897 1.00 40.45 74 VAL A N 1
ATOM 530 C CA . VAL A 1 74 ? 31.132 -17.797 40.955 1.00 35.75 74 VAL A CA 1
ATOM 531 C C . VAL A 1 74 ? 32.499 -18.314 41.387 1.00 35.50 74 VAL A C 1
ATOM 532 O O . VAL A 1 74 ? 33.318 -18.669 40.540 1.00 32.88 74 VAL A O 1
ATOM 536 N N . GLN A 1 75 ? 32.745 -18.366 42.693 1.00 34.85 75 GLN A N 1
ATOM 537 C CA . GLN A 1 75 ? 34.035 -18.842 43.191 1.00 36.17 75 GLN A CA 1
ATOM 538 C C . GLN A 1 75 ? 35.153 -18.227 42.346 1.00 37.63 75 GLN A C 1
ATOM 539 O O . GLN A 1 75 ? 35.827 -18.915 41.578 1.00 38.46 75 GLN A O 1
ATOM 545 N N . PRO A 1 76 ? 35.356 -16.907 42.469 1.00 37.74 76 PRO A N 1
ATOM 546 C CA . PRO A 1 76 ? 36.406 -16.257 41.685 1.00 35.62 76 PRO A CA 1
ATOM 547 C C . PRO A 1 76 ? 37.774 -16.279 42.363 1.00 33.81 76 PRO A C 1
ATOM 548 O O . PRO A 1 76 ? 37.883 -16.396 43.589 1.00 29.63 76 PRO A O 1
ATOM 552 N N . ASP A 1 77 ? 38.814 -16.165 41.547 1.00 34.05 77 ASP A N 1
ATOM 553 C CA . ASP A 1 77 ? 40.181 -16.122 42.051 1.00 34.52 77 ASP A CA 1
ATOM 554 C C . ASP A 1 77 ? 40.499 -14.655 42.300 1.00 34.03 77 ASP A C 1
ATOM 555 O O . ASP A 1 77 ? 41.200 -14.306 43.253 1.00 33.96 77 ASP A O 1
ATOM 560 N N . GLU A 1 78 ? 39.945 -13.808 41.434 1.00 33.72 78 GLU A N 1
ATOM 561 C CA . GLU A 1 78 ? 40.158 -12.370 41.479 1.00 32.06 78 GLU A CA 1
ATOM 562 C C . GLU A 1 78 ? 38.873 -11.551 41.348 1.00 31.40 78 GLU A C 1
ATOM 563 O O . GLU A 1 78 ? 38.055 -11.784 40.447 1.00 31.36 78 GLU A O 1
ATOM 569 N N . VAL A 1 79 ? 38.707 -10.587 42.250 1.00 29.50 79 VAL A N 1
ATOM 570 C CA . VAL A 1 79 ? 37.551 -9.693 42.220 1.00 28.83 79 VAL A CA 1
ATOM 571 C C . VAL A 1 79 ? 38.029 -8.246 42.022 1.00 27.84 79 VAL A C 1
ATOM 572 O O . VAL A 1 79 ? 38.813 -7.729 42.816 1.00 26.75 79 VAL A O 1
ATOM 576 N N . TYR A 1 80 ? 37.565 -7.609 40.955 1.00 26.80 80 TYR A N 1
ATOM 577 C CA . TYR A 1 80 ? 37.926 -6.227 40.674 1.00 26.96 80 TYR A CA 1
ATOM 578 C C . TYR A 1 80 ? 36.685 -5.371 40.909 1.00 28.05 80 TYR A C 1
ATOM 579 O O . TYR A 1 80 ? 35.698 -5.471 40.173 1.00 25.85 80 TYR A O 1
ATOM 588 N N . ASN A 1 81 ? 36.718 -4.542 41.950 1.00 29.16 81 ASN A N 1
ATOM 589 C CA . ASN A 1 81 ? 35.569 -3.695 42.241 1.00 30.08 81 ASN A CA 1
ATOM 590 C C . ASN A 1 81 ? 35.692 -2.337 41.573 1.00 30.90 81 ASN A C 1
ATOM 591 O O . ASN A 1 81 ? 36.216 -1.394 42.158 1.00 31.66 81 ASN A O 1
ATOM 596 N N . LEU A 1 82 ? 35.202 -2.254 40.342 1.00 32.18 82 LEU A N 1
ATOM 597 C CA . LEU A 1 82 ? 35.245 -1.021 39.569 1.00 34.65 82 LEU A CA 1
ATOM 598 C C . LEU A 1 82 ? 33.862 -0.378 39.545 1.00 36.56 82 LEU A C 1
ATOM 599 O O . LEU A 1 82 ? 33.625 0.577 38.808 1.00 37.28 82 LEU A O 1
ATOM 604 N N . ALA A 1 83 ? 32.953 -0.908 40.357 1.00 38.64 83 ALA A N 1
ATOM 605 C CA . ALA A 1 83 ? 31.587 -0.394 40.416 1.00 41.19 83 ALA A CA 1
ATOM 606 C C . ALA A 1 83 ? 31.460 0.798 41.353 1.00 42.79 83 ALA A C 1
ATOM 607 O O . ALA A 1 83 ? 32.095 0.836 42.413 1.00 41.67 83 ALA A O 1
ATOM 609 N N . ALA A 1 84 ? 30.629 1.764 40.966 1.00 43.69 84 ALA A N 1
ATOM 610 C CA . ALA A 1 84 ? 30.426 2.942 41.796 1.00 45.25 84 ALA A CA 1
ATOM 611 C C . ALA A 1 84 ? 29.497 4.006 41.209 1.00 46.00 84 ALA A C 1
ATOM 612 O O . ALA A 1 84 ? 29.017 3.910 40.071 1.00 45.47 84 ALA A O 1
ATOM 614 N N . GLN A 1 85 ? 29.250 5.011 42.042 1.00 44.81 85 GLN A N 1
ATOM 615 C CA . GLN A 1 85 ? 28.466 6.191 41.714 1.00 44.06 85 GLN A CA 1
ATOM 616 C C . GLN A 1 85 ? 29.661 7.143 41.679 1.00 44.37 85 GLN A C 1
ATOM 617 O O . GLN A 1 85 ? 30.059 7.684 42.710 1.00 43.09 85 GLN A O 1
ATOM 623 N N . SER A 1 86 ? 30.251 7.326 40.503 1.00 45.42 86 SER A N 1
ATOM 624 C CA . SER A 1 86 ? 31.452 8.147 40.395 1.00 48.67 86 SER A CA 1
ATOM 625 C C . SER A 1 86 ? 31.331 9.645 40.121 1.00 49.11 86 SER A C 1
ATOM 626 O O . SER A 1 86 ? 32.353 10.337 40.022 1.00 49.44 86 SER A O 1
ATOM 629 N N . PHE A 1 87 ? 30.110 10.159 40.009 1.00 48.12 87 PHE A N 1
ATOM 630 C CA . PHE A 1 87 ? 29.947 11.586 39.750 1.00 47.48 87 PHE A CA 1
ATOM 631 C C . PHE A 1 87 ? 29.992 12.435 41.022 1.00 45.70 87 PHE A C 1
ATOM 632 O O . PHE A 1 87 ? 29.110 12.357 41.875 1.00 46.36 87 PHE A O 1
ATOM 640 N N . VAL A 1 88 ? 31.041 13.241 41.140 1.00 43.08 88 VAL A N 1
ATOM 641 C CA . VAL A 1 88 ? 31.217 14.127 42.284 1.00 40.33 88 VAL A CA 1
ATOM 642 C C . VAL A 1 88 ? 29.961 14.970 42.488 1.00 39.42 88 VAL A C 1
ATOM 643 O O . VAL A 1 88 ? 29.382 14.994 43.572 1.00 39.72 88 VAL A O 1
ATOM 647 N N . GLY A 1 89 ? 29.550 15.665 41.433 1.00 38.90 89 GLY A N 1
ATOM 648 C CA . GLY A 1 89 ? 28.366 16.499 41.507 1.00 36.45 89 GLY A CA 1
ATOM 649 C C . GLY A 1 89 ? 27.199 15.753 42.116 1.00 35.70 89 GLY A C 1
ATOM 650 O O . GLY A 1 89 ? 26.645 16.186 43.127 1.00 36.52 89 GLY A O 1
ATOM 651 N N . VAL A 1 90 ? 26.821 14.631 41.510 1.00 33.81 90 VAL A N 1
ATOM 652 C CA . VAL A 1 90 ? 25.709 13.843 42.029 1.00 32.38 90 VAL A CA 1
ATOM 653 C C . VAL A 1 90 ? 25.885 13.557 43.523 1.00 31.08 90 VAL A C 1
ATOM 654 O O . VAL A 1 90 ? 24.920 13.642 44.289 1.00 30.83 90 VAL A O 1
ATOM 658 N N . SER A 1 91 ? 27.117 13.257 43.938 1.00 27.36 91 SER A N 1
ATOM 659 C CA . SER A 1 91 ? 27.384 12.938 45.336 1.00 25.79 91 SER A CA 1
ATOM 660 C C . SER A 1 91 ? 26.987 14.030 46.319 1.00 26.34 91 SER A C 1
ATOM 661 O O . SER A 1 91 ? 26.734 13.743 47.484 1.00 28.04 91 SER A O 1
ATOM 664 N N . PHE A 1 92 ? 26.935 15.280 45.881 1.00 27.16 92 PHE A N 1
ATOM 665 C CA . PHE A 1 92 ? 26.515 16.331 46.803 1.00 28.98 92 PHE A CA 1
ATOM 666 C C . PHE A 1 92 ? 25.002 16.261 47.016 1.00 29.97 92 PHE A C 1
ATOM 667 O O . PHE A 1 92 ? 24.500 16.644 48.069 1.00 30.05 92 PHE A O 1
ATOM 675 N N . GLU A 1 93 ? 24.286 15.736 46.026 1.00 32.33 93 GLU A N 1
ATOM 676 C CA . GLU A 1 93 ? 22.834 15.605 46.106 1.00 34.77 93 GLU A CA 1
ATOM 677 C C . GLU A 1 93 ? 22.409 14.254 46.710 1.00 34.75 93 GLU A C 1
ATOM 678 O O . GLU A 1 93 ? 21.407 14.168 47.427 1.00 35.37 93 GLU A O 1
ATOM 684 N N . GLN A 1 94 ? 23.163 13.203 46.405 1.00 31.47 94 GLN A N 1
ATOM 685 C CA . GLN A 1 94 ? 22.864 11.866 46.906 1.00 31.29 94 GLN A CA 1
ATOM 686 C C . GLN A 1 94 ? 24.072 11.320 47.678 1.00 29.84 94 GLN A C 1
ATOM 687 O O . GLN A 1 94 ? 24.615 10.258 47.354 1.00 29.35 94 GLN A O 1
ATOM 693 N N . PRO A 1 95 ? 24.492 12.037 48.730 1.00 27.38 95 PRO A N 1
ATOM 694 C CA . PRO A 1 95 ? 25.643 11.612 49.529 1.00 24.81 95 PRO A CA 1
ATOM 695 C C . PRO A 1 95 ? 25.467 10.285 50.236 1.00 23.60 95 PRO A C 1
ATOM 696 O O . PRO A 1 95 ? 26.383 9.469 50.276 1.00 24.36 95 PRO A O 1
ATOM 700 N N . ILE A 1 96 ? 24.288 10.053 50.791 1.00 25.02 96 ILE A N 1
ATOM 701 C CA . ILE A 1 96 ? 24.057 8.810 51.505 1.00 23.43 96 ILE A CA 1
ATOM 702 C C . ILE A 1 96 ? 24.076 7.621 50.561 1.00 24.56 96 ILE A C 1
ATOM 703 O O . ILE A 1 96 ? 24.719 6.611 50.840 1.00 26.26 96 ILE A O 1
ATOM 708 N N . LEU A 1 97 ? 23.380 7.736 49.437 1.00 24.98 97 LEU A N 1
ATOM 709 C CA . LEU A 1 97 ? 23.352 6.653 48.465 1.00 24.26 97 LEU A CA 1
ATOM 710 C C . LEU A 1 97 ? 24.779 6.443 47.959 1.00 25.00 97 LEU A C 1
ATOM 711 O O . LEU A 1 97 ? 25.222 5.311 47.769 1.00 25.81 97 LEU A O 1
ATOM 716 N N . THR A 1 98 ? 25.503 7.536 47.750 1.00 23.10 98 THR A N 1
ATOM 717 C CA . THR A 1 98 ? 26.869 7.427 47.271 1.00 23.27 98 THR A CA 1
ATOM 718 C C . THR A 1 98 ? 27.743 6.688 48.280 1.00 22.85 98 THR A C 1
ATOM 719 O O . THR A 1 98 ? 28.562 5.838 47.906 1.00 19.09 98 THR A O 1
ATOM 723 N N . ALA A 1 99 ? 27.552 6.997 49.558 1.00 22.68 99 ALA A N 1
ATOM 724 C CA . ALA A 1 99 ? 28.320 6.342 50.610 1.00 22.62 99 ALA A CA 1
ATOM 725 C C . ALA A 1 99 ? 28.004 4.842 50.679 1.00 22.60 99 ALA A C 1
ATOM 726 O O . ALA A 1 99 ? 28.912 4.027 50.869 1.00 22.12 99 ALA A O 1
ATOM 728 N N . GLU A 1 100 ? 26.726 4.483 50.522 1.00 23.03 100 GLU A N 1
ATOM 729 C CA . GLU A 1 100 ? 26.300 3.080 50.569 1.00 23.83 100 GLU A CA 1
ATOM 730 C C . GLU A 1 100 ? 26.961 2.227 49.485 1.00 25.68 100 GLU A C 1
ATOM 731 O O . GLU A 1 100 ? 27.262 1.055 49.709 1.00 26.65 100 GLU A O 1
ATOM 737 N N . VAL A 1 101 ? 27.185 2.814 48.315 1.00 25.75 101 VAL A N 1
ATOM 738 C CA . VAL A 1 101 ? 27.818 2.100 47.215 1.00 27.18 101 VAL A CA 1
ATOM 739 C C . VAL A 1 101 ? 29.355 2.208 47.189 1.00 27.93 101 VAL A C 1
ATOM 740 O O . VAL A 1 101 ? 30.054 1.195 47.086 1.00 27.60 101 VAL A O 1
ATOM 744 N N . ASP A 1 102 ? 29.877 3.430 47.284 1.00 27.52 102 ASP A N 1
ATOM 745 C CA . ASP A 1 102 ? 31.323 3.650 47.221 1.00 26.54 102 ASP A CA 1
ATOM 746 C C . ASP A 1 102 ? 32.105 3.382 48.488 1.00 25.35 102 ASP A C 1
ATOM 747 O O . ASP A 1 102 ? 33.318 3.223 48.443 1.00 24.98 102 ASP A O 1
ATOM 752 N N . ALA A 1 103 ? 31.419 3.337 49.621 1.00 26.00 103 ALA A N 1
ATOM 753 C CA . ALA A 1 103 ? 32.088 3.082 50.883 1.00 24.06 103 ALA A CA 1
ATOM 754 C C . ALA A 1 103 ? 31.625 1.750 51.472 1.00 25.33 103 ALA A C 1
ATOM 755 O O . ALA A 1 103 ? 32.373 0.769 51.482 1.00 27.47 103 ALA A O 1
ATOM 757 N N . ILE A 1 104 ? 30.390 1.703 51.951 1.00 23.32 104 ILE A N 1
ATOM 758 C CA . ILE A 1 104 ? 29.881 0.475 52.536 1.00 22.57 104 ILE A CA 1
ATOM 759 C C . ILE A 1 104 ? 29.924 -0.692 51.548 1.00 22.70 104 ILE A C 1
ATOM 760 O O . ILE A 1 104 ? 30.242 -1.820 51.928 1.00 24.74 104 ILE A O 1
ATOM 765 N N . GLY A 1 105 ? 29.614 -0.426 50.285 1.00 20.03 105 GLY A N 1
ATOM 766 C CA . GLY A 1 105 ? 29.632 -1.485 49.287 1.00 21.75 105 GLY A CA 1
ATOM 767 C C . GLY A 1 105 ? 30.972 -2.210 49.184 1.00 23.09 105 GLY A C 1
ATOM 768 O O . GLY A 1 105 ? 31.012 -3.422 48.942 1.00 20.77 105 GLY A O 1
ATOM 769 N N . VAL A 1 106 ? 32.064 -1.461 49.358 1.00 22.90 106 VAL A N 1
ATOM 770 C CA . VAL A 1 106 ? 33.421 -2.009 49.304 1.00 23.33 106 VAL A CA 1
ATOM 771 C C . VAL A 1 106 ? 33.585 -3.024 50.431 1.00 24.23 106 VAL A C 1
ATOM 772 O O . VAL A 1 106 ? 34.085 -4.128 50.222 1.00 23.85 106 VAL A O 1
ATOM 776 N N . LEU A 1 107 ? 33.161 -2.625 51.625 1.00 24.44 107 LEU A N 1
ATOM 777 C CA . LEU A 1 107 ? 33.234 -3.472 52.801 1.00 24.74 107 LEU A CA 1
ATOM 778 C C . LEU A 1 107 ? 32.371 -4.714 52.603 1.00 23.93 107 LEU A C 1
ATOM 779 O O . LEU A 1 107 ? 32.764 -5.814 52.979 1.00 22.77 107 LEU A O 1
ATOM 784 N N . ARG A 1 108 ? 31.199 -4.541 52.001 1.00 23.24 108 ARG A N 1
ATOM 785 C CA . ARG A 1 108 ? 30.311 -5.678 51.781 1.00 22.65 108 ARG A CA 1
ATOM 786 C C . ARG A 1 108 ? 31.030 -6.790 51.020 1.00 24.19 108 ARG A C 1
ATOM 787 O O . ARG A 1 108 ? 30.917 -7.965 51.370 1.00 24.06 108 ARG A O 1
ATOM 795 N N . ILE A 1 109 ? 31.777 -6.428 49.983 1.00 24.25 109 ILE A N 1
ATOM 796 C CA . ILE A 1 109 ? 32.489 -7.439 49.222 1.00 25.71 109 ILE A CA 1
ATOM 797 C C . ILE A 1 109 ? 33.607 -8.075 50.053 1.00 27.76 109 ILE A C 1
ATOM 798 O O . ILE A 1 109 ? 33.758 -9.294 50.072 1.00 27.31 109 ILE A O 1
ATOM 803 N N . LEU A 1 110 ? 34.392 -7.248 50.735 1.00 27.25 110 LEU A N 1
ATOM 804 C CA . LEU A 1 110 ? 35.481 -7.755 51.556 1.00 28.09 110 LEU A CA 1
ATOM 805 C C . LEU A 1 110 ? 34.968 -8.723 52.611 1.00 30.51 110 LEU A C 1
ATOM 806 O O . LEU A 1 110 ? 35.528 -9.807 52.796 1.00 32.05 110 LEU A O 1
ATOM 811 N N . GLU A 1 111 ? 33.890 -8.330 53.280 1.00 31.42 111 GLU A N 1
ATOM 812 C CA . GLU A 1 111 ? 33.270 -9.144 54.314 1.00 32.24 111 GLU A CA 1
ATOM 813 C C . GLU A 1 111 ? 32.684 -10.444 53.704 1.00 32.38 111 GLU A C 1
ATOM 814 O O . GLU A 1 111 ? 32.659 -11.490 54.356 1.00 30.18 111 GLU A O 1
ATOM 820 N N . ALA A 1 112 ? 32.245 -10.384 52.448 1.00 32.76 112 ALA A N 1
ATOM 821 C CA . ALA A 1 112 ? 31.695 -11.565 51.775 1.00 32.42 112 ALA A CA 1
ATOM 822 C C . ALA A 1 112 ? 32.821 -12.521 51.392 1.00 32.96 112 ALA A C 1
ATOM 823 O O . ALA A 1 112 ? 32.640 -13.742 51.377 1.00 34.43 112 ALA A O 1
ATOM 825 N N . LEU A 1 113 ? 33.983 -11.964 51.066 1.00 33.47 113 LEU A N 1
ATOM 826 C CA . LEU A 1 113 ? 35.133 -12.785 50.716 1.00 33.69 113 LEU A CA 1
ATOM 827 C C . LEU A 1 113 ? 35.715 -13.366 52.008 1.00 35.12 113 LEU A C 1
ATOM 828 O O . LEU A 1 113 ? 36.130 -14.524 52.053 1.00 35.44 113 LEU A O 1
ATOM 833 N N . ARG A 1 114 ? 35.734 -12.565 53.065 1.00 35.88 114 ARG A N 1
ATOM 834 C CA . ARG A 1 114 ? 36.236 -13.049 54.342 1.00 37.77 114 ARG A CA 1
ATOM 835 C C . ARG A 1 114 ? 35.398 -14.242 54.791 1.00 39.38 114 ARG A C 1
ATOM 836 O O . ARG A 1 114 ? 35.929 -15.235 55.282 1.00 41.12 114 ARG A O 1
ATOM 844 N N . THR A 1 115 ? 34.085 -14.130 54.602 1.00 40.78 115 THR A N 1
ATOM 845 C CA . THR A 1 115 ? 33.121 -15.150 55.015 1.00 41.43 115 THR A CA 1
ATOM 846 C C . THR A 1 115 ? 32.988 -16.399 54.131 1.00 42.81 115 THR A C 1
ATOM 847 O O . THR A 1 115 ? 32.799 -17.495 54.640 1.00 44.48 115 THR A O 1
ATOM 851 N N . VAL A 1 116 ? 33.095 -16.253 52.817 1.00 44.23 116 VAL A N 1
ATOM 852 C CA . VAL A 1 116 ? 32.936 -17.408 51.943 1.00 43.55 116 VAL A CA 1
ATOM 853 C C . VAL A 1 116 ? 34.150 -17.903 51.138 1.00 44.49 116 VAL A C 1
ATOM 854 O O . VAL A 1 116 ? 34.214 -19.083 50.785 1.00 46.51 116 VAL A O 1
ATOM 858 N N . LYS A 1 117 ? 35.109 -17.030 50.846 1.00 43.33 117 LYS A N 1
ATOM 859 C CA . LYS A 1 117 ? 36.276 -17.445 50.063 1.00 41.36 117 LYS A CA 1
ATOM 860 C C . LYS A 1 117 ? 37.462 -16.489 50.283 1.00 40.24 117 LYS A C 1
ATOM 861 O O . LYS A 1 117 ? 37.844 -15.739 49.383 1.00 38.86 117 LYS A O 1
ATOM 867 N N . PRO A 1 118 ? 38.060 -16.522 51.489 1.00 39.17 118 PRO A N 1
ATOM 868 C CA . PRO A 1 118 ? 39.196 -15.713 51.949 1.00 38.62 118 PRO A CA 1
ATOM 869 C C . PRO A 1 118 ? 40.458 -15.730 51.085 1.00 39.64 118 PRO A C 1
ATOM 870 O O . PRO A 1 118 ? 41.332 -14.873 51.231 1.00 39.69 118 PRO A O 1
ATOM 874 N N . ASP A 1 119 ? 40.565 -16.709 50.200 1.00 41.18 119 ASP A N 1
ATOM 875 C CA . ASP A 1 119 ? 41.738 -16.825 49.340 1.00 43.07 119 ASP A CA 1
ATOM 876 C C . ASP A 1 119 ? 41.559 -16.009 48.067 1.00 41.32 119 ASP A C 1
ATOM 877 O O . ASP A 1 119 ? 42.368 -16.091 47.144 1.00 42.01 119 ASP A O 1
ATOM 882 N N . THR A 1 120 ? 40.500 -15.214 48.023 1.00 39.14 120 THR A N 1
ATOM 883 C CA . THR A 1 120 ? 40.213 -14.413 46.846 1.00 37.10 120 THR A CA 1
ATOM 884 C C . THR A 1 120 ? 40.979 -13.092 46.791 1.00 36.05 120 THR A C 1
ATOM 885 O O . THR A 1 120 ? 41.125 -12.387 47.797 1.00 31.64 120 THR A O 1
ATOM 889 N N . LYS A 1 121 ? 41.471 -12.765 45.600 1.00 34.27 121 LYS A N 1
ATOM 890 C CA . LYS A 1 121 ? 42.197 -11.524 45.409 1.00 32.91 121 LYS A CA 1
ATOM 891 C C . LYS A 1 121 ? 41.205 -10.398 45.195 1.00 30.96 121 LYS A C 1
ATOM 892 O O . LYS A 1 121 ? 40.234 -10.542 44.452 1.00 31.36 121 LYS A O 1
ATOM 898 N N . PHE A 1 122 ? 41.454 -9.274 45.860 1.00 29.68 122 PHE A N 1
ATOM 899 C CA . PHE A 1 122 ? 40.561 -8.127 45.784 1.00 26.56 122 PHE A CA 1
ATOM 900 C C . PHE A 1 122 ? 41.235 -6.813 45.388 1.00 25.93 122 PHE A C 1
ATOM 901 O O . PHE A 1 122 ? 42.221 -6.400 45.995 1.00 23.34 122 PHE A O 1
ATOM 909 N N . TYR A 1 123 ? 40.681 -6.162 44.369 1.00 25.93 123 TYR A N 1
ATOM 910 C CA . TYR A 1 123 ? 41.178 -4.877 43.895 1.00 26.72 123 TYR A CA 1
ATOM 911 C C . TYR A 1 123 ? 40.089 -3.828 44.114 1.00 27.16 123 TYR A C 1
ATOM 912 O O . TYR A 1 123 ? 38.942 -4.013 43.682 1.00 24.52 123 TYR A O 1
ATOM 921 N N . GLN A 1 124 ? 40.455 -2.733 44.778 1.00 26.52 124 GLN A N 1
ATOM 922 C CA . GLN A 1 124 ? 39.520 -1.650 45.054 1.00 25.43 124 GLN A CA 1
ATOM 923 C C . GLN A 1 124 ? 39.887 -0.449 44.197 1.00 26.01 124 GLN A C 1
ATOM 924 O O . GLN A 1 124 ? 41.020 0.036 44.249 1.00 26.21 124 GLN A O 1
ATOM 930 N N . ALA A 1 125 ? 38.925 0.032 43.413 1.00 24.86 125 ALA A N 1
ATOM 931 C CA . ALA A 1 125 ? 39.160 1.164 42.524 1.00 24.95 125 ALA A CA 1
ATOM 932 C C . ALA A 1 125 ? 39.146 2.513 43.239 1.00 26.11 125 ALA A C 1
ATOM 933 O O . ALA A 1 125 ? 38.117 3.183 43.299 1.00 26.91 125 ALA A O 1
ATOM 935 N N . SER A 1 126 ? 40.296 2.919 43.772 1.00 27.45 126 SER A N 1
ATOM 936 C CA . SER A 1 126 ? 40.379 4.195 44.466 1.00 25.99 126 SER A CA 1
ATOM 937 C C . SER A 1 126 ? 40.610 5.335 43.485 1.00 25.89 126 SER A C 1
ATOM 938 O O . SER A 1 126 ? 40.805 5.104 42.289 1.00 25.69 126 SER A O 1
ATOM 941 N N . THR A 1 127 ? 40.597 6.563 43.985 1.00 23.79 127 THR A N 1
ATOM 942 C CA . THR A 1 127 ? 40.732 7.710 43.101 1.00 25.06 127 THR A CA 1
ATOM 943 C C . THR A 1 127 ? 41.624 8.839 43.624 1.00 25.29 127 THR A C 1
ATOM 944 O O . THR A 1 127 ? 41.818 9.002 44.835 1.00 24.07 127 THR A O 1
ATOM 948 N N . SER A 1 128 ? 42.161 9.623 42.696 1.00 24.69 128 SER A N 1
ATOM 949 C CA . SER A 1 128 ? 43.006 10.747 43.059 1.00 25.54 128 SER A CA 1
ATOM 950 C C . SER A 1 128 ? 42.141 11.799 43.740 1.00 26.47 128 SER A C 1
ATOM 951 O O . SER A 1 128 ? 42.648 12.721 44.375 1.00 27.25 128 SER A O 1
ATOM 954 N N . GLU A 1 129 ? 40.827 11.647 43.617 1.00 27.58 129 GLU A N 1
ATOM 955 C CA . GLU A 1 129 ? 39.895 12.581 44.234 1.00 29.59 129 GLU A CA 1
ATOM 956 C C . GLU A 1 129 ? 40.054 12.588 45.747 1.00 29.27 129 GLU A C 1
ATOM 957 O O . GLU A 1 129 ? 39.609 13.516 46.424 1.00 28.54 129 GLU A O 1
ATOM 963 N N . MET A 1 130 ? 40.693 11.550 46.273 1.00 28.21 130 MET A N 1
ATOM 964 C CA . MET A 1 130 ? 40.897 11.440 47.709 1.00 27.87 130 MET A CA 1
ATOM 965 C C . MET A 1 130 ? 41.943 12.434 48.208 1.00 27.01 130 MET A C 1
ATOM 966 O O . MET A 1 130 ? 41.954 12.817 49.387 1.00 23.70 130 MET A O 1
ATOM 971 N N . PHE A 1 131 ? 42.816 12.869 47.307 1.00 26.76 131 PHE A N 1
ATOM 972 C CA . PHE A 1 131 ? 43.836 13.829 47.697 1.00 27.49 131 PHE A CA 1
ATOM 973 C C . PHE A 1 131 ? 43.197 15.202 47.797 1.00 28.04 131 PHE A C 1
ATOM 974 O O . PHE A 1 131 ? 43.730 16.089 48.458 1.00 27.34 131 PHE A O 1
ATOM 982 N N . GLY A 1 132 ? 42.044 15.354 47.141 1.00 28.70 132 GLY A N 1
ATOM 983 C CA . GLY A 1 132 ? 41.295 16.601 47.171 1.00 28.75 132 GLY A CA 1
ATOM 984 C C . GLY A 1 132 ? 42.136 17.854 47.253 1.00 28.46 132 GLY A C 1
ATOM 985 O O . GLY A 1 132 ? 42.724 18.268 46.262 1.00 32.02 132 GLY A O 1
ATOM 986 N N . LYS A 1 133 ? 42.179 18.471 48.427 1.00 28.89 133 LYS A N 1
ATOM 987 C CA . LYS A 1 133 ? 42.976 19.678 48.636 1.00 29.23 133 LYS A CA 1
ATOM 988 C C . LYS A 1 133 ? 44.404 19.179 48.853 1.00 28.10 133 LYS A C 1
ATOM 989 O O . LYS A 1 133 ? 44.891 19.116 49.976 1.00 26.07 133 LYS A O 1
ATOM 995 N N . VAL A 1 134 ? 45.054 18.811 47.755 1.00 29.70 134 VAL A N 1
ATOM 996 C CA . VAL A 1 134 ? 46.405 18.262 47.774 1.00 31.00 134 VAL A CA 1
ATOM 997 C C . VAL A 1 134 ? 47.306 18.789 48.878 1.00 33.47 134 VAL A C 1
ATOM 998 O O . VAL A 1 134 ? 47.397 19.995 49.117 1.00 36.00 134 VAL A O 1
ATOM 1002 N N . GLN A 1 135 ? 47.970 17.861 49.554 1.00 34.78 135 GLN A N 1
ATOM 1003 C CA . GLN A 1 135 ? 48.875 18.188 50.645 1.00 34.63 135 GLN A CA 1
ATOM 1004 C C . GLN A 1 135 ? 50.338 18.147 50.191 1.00 35.39 135 GLN A C 1
ATOM 1005 O O . GLN A 1 135 ? 51.248 18.505 50.947 1.00 34.61 135 GLN A O 1
ATOM 1011 N N . GLU A 1 136 ? 50.553 17.702 48.955 1.00 34.13 136 GLU A N 1
ATOM 1012 C CA . GLU A 1 136 ? 51.884 17.639 48.366 1.00 33.27 136 GLU A CA 1
ATOM 1013 C C . GLU A 1 136 ? 51.737 17.675 46.854 1.00 33.80 136 GLU A C 1
ATOM 1014 O O . GLU A 1 136 ? 50.682 17.333 46.320 1.00 34.73 136 GLU A O 1
ATOM 1020 N N . ILE A 1 137 ? 52.787 18.101 46.162 1.00 32.82 137 ILE A N 1
ATOM 1021 C CA . ILE A 1 137 ? 52.758 18.144 44.708 1.00 31.67 137 ILE A CA 1
ATOM 1022 C C . ILE A 1 137 ? 54.099 17.660 44.180 1.00 31.45 137 ILE A C 1
ATOM 1023 O O . ILE A 1 137 ? 55.128 18.261 44.465 1.00 33.05 137 ILE A O 1
ATOM 1028 N N . PRO A 1 138 ? 54.109 16.555 43.414 1.00 30.69 138 PRO A N 1
ATOM 1029 C CA . PRO A 1 138 ? 52.945 15.752 43.025 1.00 29.64 138 PRO A CA 1
ATOM 1030 C C . PRO A 1 138 ? 52.474 14.868 44.175 1.00 29.48 138 PRO A C 1
ATOM 1031 O O . PRO A 1 138 ? 53.007 14.947 45.286 1.00 29.84 138 PRO A O 1
ATOM 1035 N N . GLN A 1 139 ? 51.486 14.020 43.905 1.00 28.15 139 GLN A N 1
ATOM 1036 C CA . GLN A 1 139 ? 50.951 13.140 44.939 1.00 28.72 139 GLN A CA 1
ATOM 1037 C C . GLN A 1 139 ? 51.463 11.697 44.827 1.00 29.25 139 GLN A C 1
ATOM 1038 O O . GLN A 1 139 ? 51.593 11.157 43.722 1.00 30.42 139 GLN A O 1
ATOM 1044 N N . THR A 1 140 ? 51.774 11.091 45.973 1.00 27.85 140 THR A N 1
ATOM 1045 C CA . THR A 1 140 ? 52.230 9.698 46.019 1.00 28.16 140 THR A CA 1
ATOM 1046 C C . THR A 1 140 ? 51.361 8.966 47.045 1.00 29.55 140 THR A C 1
ATOM 1047 O O . THR A 1 140 ? 50.415 9.534 47.607 1.00 29.03 140 THR A O 1
ATOM 1051 N N . GLU A 1 141 ? 51.704 7.708 47.293 1.00 29.81 141 GLU A N 1
ATOM 1052 C CA . GLU A 1 141 ? 50.988 6.884 48.258 1.00 30.16 141 GLU A CA 1
ATOM 1053 C C . GLU A 1 141 ? 51.129 7.456 49.680 1.00 31.60 141 GLU A C 1
ATOM 1054 O O . GLU A 1 141 ? 50.333 7.145 50.568 1.00 30.95 141 GLU A O 1
ATOM 1060 N N . LYS A 1 142 ? 52.134 8.303 49.887 1.00 31.52 142 LYS A N 1
ATOM 1061 C CA . LYS A 1 142 ? 52.379 8.872 51.206 1.00 31.71 142 LYS A CA 1
ATOM 1062 C C . LYS A 1 142 ? 51.793 10.263 51.401 1.00 31.46 142 LYS A C 1
ATOM 1063 O O . LYS A 1 142 ? 51.861 10.828 52.493 1.00 32.09 142 LYS A O 1
ATOM 1069 N N . THR A 1 143 ? 51.215 10.821 50.347 1.00 30.00 143 THR A N 1
ATOM 1070 C CA . THR A 1 143 ? 50.621 12.141 50.451 1.00 28.06 143 THR A CA 1
ATOM 1071 C C . THR A 1 143 ? 49.369 12.043 51.328 1.00 27.76 143 THR A C 1
ATOM 1072 O O . THR A 1 143 ? 48.522 11.176 51.130 1.00 27.48 143 THR A O 1
ATOM 1076 N N . PRO A 1 144 ? 49.255 12.911 52.338 1.00 27.84 144 PRO A N 1
ATOM 1077 C CA . PRO A 1 144 ? 48.079 12.871 53.214 1.00 27.26 144 PRO A CA 1
ATOM 1078 C C . PRO A 1 144 ? 46.799 13.119 52.424 1.00 26.55 144 PRO A C 1
ATOM 1079 O O . PRO A 1 144 ? 46.772 13.969 51.534 1.00 26.14 144 PRO A O 1
ATOM 1083 N N . PHE A 1 145 ? 45.741 12.382 52.745 1.00 25.37 145 PHE A N 1
ATOM 1084 C CA . PHE A 1 145 ? 44.469 12.546 52.039 1.00 26.27 145 PHE A CA 1
ATOM 1085 C C . PHE A 1 145 ? 43.653 13.740 52.554 1.00 26.16 145 PHE A C 1
ATOM 1086 O O . PHE A 1 145 ? 43.771 14.136 53.710 1.00 26.73 145 PHE A O 1
ATOM 1094 N N . TYR A 1 146 ? 42.822 14.305 51.684 1.00 28.13 146 TYR A N 1
ATOM 1095 C CA . TYR A 1 146 ? 41.968 15.440 52.042 1.00 28.39 146 TYR A CA 1
ATOM 1096 C C . TYR A 1 146 ? 40.774 15.508 51.070 1.00 28.40 146 TYR A C 1
ATOM 1097 O O . TYR A 1 146 ? 40.712 16.381 50.195 1.00 25.86 146 TYR A O 1
ATOM 1106 N N . PRO A 1 147 ? 39.805 14.587 51.229 1.00 27.75 147 PRO A N 1
ATOM 1107 C CA . PRO A 1 147 ? 38.603 14.503 50.387 1.00 27.08 147 PRO A CA 1
ATOM 1108 C C . PRO A 1 147 ? 37.815 15.809 50.390 1.00 28.03 147 PRO A C 1
ATOM 1109 O O . PRO A 1 147 ? 37.745 16.480 51.418 1.00 29.99 147 PRO A O 1
ATOM 1113 N N . ARG A 1 148 ? 37.215 16.173 49.258 1.00 27.32 148 ARG A N 1
ATOM 1114 C CA . ARG A 1 148 ? 36.448 17.416 49.206 1.00 27.97 148 ARG A CA 1
ATOM 1115 C C . ARG A 1 148 ? 35.005 17.290 48.734 1.00 28.99 148 ARG A C 1
ATOM 1116 O O . ARG A 1 148 ? 34.385 18.287 48.360 1.00 30.10 148 ARG A O 1
ATOM 1124 N N . SER A 1 149 ? 34.468 16.075 48.761 1.00 27.61 149 SER A N 1
ATOM 1125 C CA . SER A 1 149 ? 33.089 15.829 48.347 1.00 26.92 149 SER A CA 1
ATOM 1126 C C . SER A 1 149 ? 32.630 14.514 48.976 1.00 26.03 149 SER A C 1
ATOM 1127 O O . SER A 1 149 ? 33.461 13.684 49.333 1.00 26.80 149 SER A O 1
ATOM 1130 N N . PRO A 1 150 ? 31.307 14.315 49.144 1.00 25.91 150 PRO A N 1
ATOM 1131 C CA . PRO A 1 150 ? 30.852 13.051 49.744 1.00 24.51 150 PRO A CA 1
ATOM 1132 C C . PRO A 1 150 ? 31.443 11.847 49.006 1.00 23.37 150 PRO A C 1
ATOM 1133 O O . PRO A 1 150 ? 31.797 10.833 49.611 1.00 22.98 150 PRO A O 1
ATOM 1137 N N . TYR A 1 151 ? 31.561 11.980 47.692 1.00 22.47 151 TYR A N 1
ATOM 1138 C CA . TYR A 1 151 ? 32.118 10.923 46.853 1.00 24.52 151 TYR A CA 1
ATOM 1139 C C . TYR A 1 151 ? 33.543 10.618 47.287 1.00 25.29 151 TYR A C 1
ATOM 1140 O O . TYR A 1 151 ? 33.915 9.461 47.481 1.00 25.47 151 TYR A O 1
ATOM 1149 N N . ALA A 1 152 ? 34.341 11.671 47.423 1.00 24.53 152 ALA A N 1
ATOM 1150 C CA . ALA A 1 152 ? 35.725 11.516 47.831 1.00 22.92 152 ALA A CA 1
ATOM 1151 C C . ALA A 1 152 ? 35.816 10.875 49.217 1.00 22.37 152 ALA A C 1
ATOM 1152 O O . ALA A 1 152 ? 36.621 9.965 49.426 1.00 25.35 152 ALA A O 1
ATOM 1154 N N . VAL A 1 153 ? 34.997 11.332 50.163 1.00 19.24 153 VAL A N 1
ATOM 1155 C CA . VAL A 1 153 ? 35.028 10.759 51.508 1.00 17.62 153 VAL A CA 1
ATOM 1156 C C . VAL A 1 153 ? 34.597 9.279 51.505 1.00 19.40 153 VAL A C 1
ATOM 1157 O O . VAL A 1 153 ? 35.093 8.481 52.287 1.00 17.90 153 VAL A O 1
ATOM 1161 N N . ALA A 1 154 ? 33.657 8.920 50.639 1.00 20.62 154 ALA A N 1
ATOM 1162 C CA . ALA A 1 154 ? 33.212 7.540 50.576 1.00 21.58 154 ALA A CA 1
ATOM 1163 C C . ALA A 1 154 ? 34.344 6.686 50.017 1.00 23.38 154 ALA A C 1
ATOM 1164 O O . ALA A 1 154 ? 34.595 5.584 50.508 1.00 25.74 154 ALA A O 1
ATOM 1166 N N . LYS A 1 155 ? 35.017 7.197 48.987 1.00 22.35 155 LYS A N 1
ATOM 1167 C CA . LYS A 1 155 ? 36.128 6.492 48.362 1.00 23.44 155 LYS A CA 1
ATOM 1168 C C . LYS A 1 155 ? 37.281 6.284 49.354 1.00 24.91 155 LYS A C 1
ATOM 1169 O O . LYS A 1 155 ? 37.876 5.206 49.409 1.00 25.11 155 LYS A O 1
ATOM 1175 N N . LEU A 1 156 ? 37.591 7.314 50.138 1.00 25.68 156 LEU A N 1
ATOM 1176 C CA . LEU A 1 156 ? 38.644 7.215 51.141 1.00 25.72 156 LEU A CA 1
ATOM 1177 C C . LEU A 1 156 ? 38.284 6.081 52.105 1.00 27.23 156 LEU A C 1
ATOM 1178 O O . LEU A 1 156 ? 39.160 5.317 52.532 1.00 28.99 156 LEU A O 1
ATOM 1183 N N . PHE A 1 157 ? 37.001 5.978 52.453 1.00 23.65 157 PHE A N 1
ATOM 1184 C CA . PHE A 1 157 ? 36.545 4.913 53.342 1.00 24.57 157 PHE A CA 1
ATOM 1185 C C . PHE A 1 157 ? 36.878 3.566 52.690 1.00 27.53 157 PHE A C 1
ATOM 1186 O O . PHE A 1 157 ? 37.481 2.684 53.317 1.00 28.89 157 PHE A O 1
ATOM 1194 N N . GLY A 1 158 ? 36.473 3.414 51.431 1.00 26.23 158 GLY A N 1
ATOM 1195 C CA . GLY A 1 158 ? 36.733 2.181 50.713 1.00 26.28 158 GLY A CA 1
ATOM 1196 C C . GLY A 1 158 ? 38.210 1.842 50.697 1.00 25.97 158 GLY A C 1
ATOM 1197 O O . GLY A 1 158 ? 38.590 0.677 50.795 1.00 23.02 158 GLY A O 1
ATOM 1198 N N . HIS A 1 159 ? 39.041 2.873 50.579 1.00 27.47 159 HIS A N 1
ATOM 1199 C CA . HIS A 1 159 ? 40.490 2.695 50.554 1.00 28.15 159 HIS A CA 1
ATOM 1200 C C . HIS A 1 159 ? 40.970 2.113 51.873 1.00 27.48 159 HIS A C 1
ATOM 1201 O O . HIS A 1 159 ? 41.541 1.029 51.920 1.00 28.27 159 HIS A O 1
ATOM 1208 N N . TRP A 1 160 ? 40.734 2.842 52.953 1.00 27.71 160 TRP A N 1
ATOM 1209 C CA . TRP A 1 160 ? 41.165 2.373 54.258 1.00 26.87 160 TRP A CA 1
ATOM 1210 C C . TRP A 1 160 ? 40.566 1.035 54.674 1.00 27.43 160 TRP A C 1
ATOM 1211 O O . TRP A 1 160 ? 41.257 0.224 55.277 1.00 28.89 160 TRP A O 1
ATOM 1222 N N . ILE A 1 161 ? 39.299 0.783 54.352 1.00 26.14 161 ILE A N 1
ATOM 1223 C CA . ILE A 1 161 ? 38.711 -0.479 54.768 1.00 25.02 161 ILE A CA 1
ATOM 1224 C C . ILE A 1 161 ? 39.370 -1.615 54.008 1.00 27.62 161 ILE A C 1
ATOM 1225 O O . ILE A 1 161 ? 39.376 -2.755 54.473 1.00 29.14 161 ILE A O 1
ATOM 1230 N N . THR A 1 162 ? 39.931 -1.303 52.841 1.00 27.93 162 THR A N 1
ATOM 1231 C CA . THR A 1 162 ? 40.600 -2.321 52.035 1.00 28.79 162 THR A CA 1
ATOM 1232 C C . THR A 1 162 ? 41.982 -2.591 52.640 1.00 27.85 162 THR A C 1
ATOM 1233 O O . THR A 1 162 ? 42.452 -3.735 52.674 1.00 25.68 162 THR A O 1
ATOM 1237 N N . VAL A 1 163 ? 42.619 -1.531 53.129 1.00 26.68 163 VAL A N 1
ATOM 1238 C CA . VAL A 1 163 ? 43.925 -1.659 53.756 1.00 27.64 163 VAL A CA 1
ATOM 1239 C C . VAL A 1 163 ? 43.785 -2.411 55.079 1.00 28.81 163 VAL A C 1
ATOM 1240 O O . VAL A 1 163 ? 44.631 -3.233 55.425 1.00 26.94 163 VAL A O 1
ATOM 1244 N N . ASN A 1 164 ? 42.706 -2.133 55.807 1.00 30.38 164 ASN A N 1
ATOM 1245 C CA . ASN A 1 164 ? 42.493 -2.772 57.098 1.00 32.94 164 ASN A CA 1
ATOM 1246 C C . ASN A 1 164 ? 42.238 -4.274 56.970 1.00 34.20 164 ASN A C 1
ATOM 1247 O O . ASN A 1 164 ? 42.685 -5.057 57.816 1.00 33.38 164 ASN A O 1
ATOM 1252 N N . TYR A 1 165 ? 41.520 -4.680 55.924 1.00 34.44 165 TYR A N 1
ATOM 1253 C CA . TYR A 1 165 ? 41.244 -6.099 55.733 1.00 34.50 165 TYR A CA 1
ATOM 1254 C C . TYR A 1 165 ? 42.517 -6.816 55.308 1.00 35.55 165 TYR A C 1
ATOM 1255 O O . TYR A 1 165 ? 42.687 -8.011 55.569 1.00 36.17 165 TYR A O 1
ATOM 1264 N N . ARG A 1 166 ? 43.417 -6.084 54.659 1.00 36.00 166 ARG A N 1
ATOM 1265 C CA . ARG A 1 166 ? 44.679 -6.675 54.240 1.00 36.44 166 ARG A CA 1
ATOM 1266 C C . ARG A 1 166 ? 45.548 -6.895 55.468 1.00 37.57 166 ARG A C 1
ATOM 1267 O O . ARG A 1 166 ? 46.181 -7.944 55.618 1.00 38.05 166 ARG A O 1
ATOM 1275 N N . GLU A 1 167 ? 45.563 -5.904 56.353 1.00 36.76 167 GLU A N 1
ATOM 1276 C CA . GLU A 1 167 ? 46.392 -5.971 57.544 1.00 37.01 167 GLU A CA 1
ATOM 1277 C C . GLU A 1 167 ? 45.842 -6.851 58.650 1.00 38.00 167 GLU A C 1
ATOM 1278 O O . GLU A 1 167 ? 46.600 -7.567 59.305 1.00 41.08 167 GLU A O 1
ATOM 1284 N N . ALA A 1 168 ? 44.529 -6.822 58.843 1.00 36.23 168 ALA A N 1
ATOM 1285 C CA . ALA A 1 168 ? 43.906 -7.598 59.901 1.00 34.17 168 ALA A CA 1
ATOM 1286 C C . ALA A 1 168 ? 43.655 -9.068 59.582 1.00 35.58 168 ALA A C 1
ATOM 1287 O O . ALA A 1 168 ? 43.705 -9.919 60.472 1.00 35.72 168 ALA A O 1
ATOM 1289 N N . TYR A 1 169 ? 43.376 -9.380 58.324 1.00 35.50 169 TYR A N 1
ATOM 1290 C CA . TYR A 1 169 ? 43.090 -10.761 57.967 1.00 35.32 169 TYR A CA 1
ATOM 1291 C C . TYR A 1 169 ? 44.104 -11.305 56.994 1.00 36.41 169 TYR A C 1
ATOM 1292 O O . TYR A 1 169 ? 43.982 -12.429 56.511 1.00 35.48 169 TYR A O 1
ATOM 1301 N N . ASN A 1 170 ? 45.109 -10.490 56.710 1.00 38.92 170 ASN A N 1
ATOM 1302 C CA . ASN A 1 170 ? 46.161 -10.864 55.785 1.00 39.75 170 ASN A CA 1
ATOM 1303 C C . ASN A 1 170 ? 45.539 -11.323 54.476 1.00 38.04 170 ASN A C 1
ATOM 1304 O O . ASN A 1 170 ? 45.910 -12.357 53.936 1.00 39.13 170 ASN A O 1
ATOM 1309 N N . MET A 1 171 ? 44.575 -10.559 53.978 1.00 36.56 171 MET A N 1
ATOM 1310 C CA . MET A 1 171 ? 43.918 -10.896 52.726 1.00 34.29 171 MET A CA 1
ATOM 1311 C C . MET A 1 171 ? 44.652 -10.209 51.588 1.00 32.71 171 MET A C 1
ATOM 1312 O O . MET A 1 171 ? 45.284 -9.172 51.788 1.00 30.88 171 MET A O 1
ATOM 1317 N N . PHE A 1 172 ? 44.584 -10.786 50.395 1.00 31.63 172 PHE A N 1
ATOM 1318 C CA . PHE A 1 172 ? 45.237 -10.166 49.254 1.00 31.74 172 PHE A CA 1
ATOM 1319 C C . PHE A 1 172 ? 44.279 -9.087 48.767 1.00 31.57 172 PHE A C 1
ATOM 1320 O O . PHE A 1 172 ? 43.432 -9.333 47.906 1.00 30.29 172 PHE A O 1
ATOM 1328 N N . ALA A 1 173 ? 44.408 -7.895 49.342 1.00 32.53 173 ALA A N 1
ATOM 1329 C CA . ALA A 1 173 ? 43.552 -6.766 48.994 1.00 31.46 173 ALA A CA 1
ATOM 1330 C C . ALA A 1 173 ? 44.399 -5.574 48.583 1.00 30.54 173 ALA A C 1
ATOM 1331 O O . ALA A 1 173 ? 45.180 -5.055 49.377 1.00 31.09 173 ALA A O 1
ATOM 1333 N N . CYS A 1 174 ? 44.230 -5.155 47.333 1.00 31.43 174 CYS A N 1
ATOM 1334 C CA . CYS A 1 174 ? 44.962 -4.029 46.755 1.00 32.57 174 CYS A CA 1
ATOM 1335 C C . CYS A 1 174 ? 44.081 -2.808 46.555 1.00 31.53 174 CYS A C 1
ATOM 1336 O O . CYS A 1 174 ? 42.877 -2.928 46.323 1.00 32.87 174 CYS A O 1
ATOM 1339 N N . SER A 1 175 ? 44.689 -1.631 46.618 1.00 29.38 175 SER A N 1
ATOM 1340 C CA . SER A 1 175 ? 43.952 -0.396 46.391 1.00 27.33 175 SER A CA 1
ATOM 1341 C C . SER A 1 175 ? 44.702 0.472 45.393 1.00 26.84 175 SER A C 1
ATOM 1342 O O . SER A 1 175 ? 45.796 0.956 45.675 1.00 27.34 175 SER A O 1
ATOM 1345 N N . GLY A 1 176 ? 44.106 0.652 44.221 1.00 25.74 176 GLY A N 1
ATOM 1346 C CA . GLY A 1 176 ? 44.718 1.471 43.195 1.00 24.68 176 GLY A CA 1
ATOM 1347 C C . GLY A 1 176 ? 44.198 2.897 43.226 1.00 24.59 176 GLY A C 1
ATOM 1348 O O . GLY A 1 176 ? 43.023 3.155 42.946 1.00 25.21 176 GLY A O 1
ATOM 1349 N N . ILE A 1 177 ? 45.073 3.827 43.589 1.00 25.08 177 ILE A N 1
ATOM 1350 C CA . ILE A 1 177 ? 44.716 5.239 43.643 1.00 25.74 177 ILE A CA 1
ATOM 1351 C C . ILE A 1 177 ? 44.971 5.753 42.244 1.00 26.82 177 ILE A C 1
ATOM 1352 O O . ILE A 1 177 ? 46.065 6.231 41.936 1.00 30.66 177 ILE A O 1
ATOM 1357 N N . LEU A 1 178 ? 43.964 5.631 41.389 1.00 26.91 178 LEU A N 1
ATOM 1358 C CA . LEU A 1 178 ? 44.104 6.048 40.005 1.00 27.84 178 LEU A CA 1
ATOM 1359 C C . LEU A 1 178 ? 43.728 7.497 39.708 1.00 27.75 178 LEU A C 1
ATOM 1360 O O . LEU A 1 178 ? 42.790 8.041 40.278 1.00 30.21 178 LEU A O 1
ATOM 1365 N N . PHE A 1 179 ? 44.494 8.112 38.813 1.00 27.38 179 PHE A N 1
ATOM 1366 C CA . PHE A 1 179 ? 44.258 9.479 38.381 1.00 26.31 179 PHE A CA 1
ATOM 1367 C C . PHE A 1 179 ? 43.504 9.392 37.053 1.00 25.70 179 PHE A C 1
ATOM 1368 O O . PHE A 1 179 ? 43.425 8.328 36.456 1.00 25.45 179 PHE A O 1
ATOM 1376 N N . ASN A 1 180 ? 42.943 10.503 36.601 1.00 26.34 180 ASN A N 1
ATOM 1377 C CA . ASN A 1 180 ? 42.188 10.536 35.352 1.00 28.16 180 ASN A CA 1
ATOM 1378 C C . ASN A 1 180 ? 42.738 9.687 34.203 1.00 28.12 180 ASN A C 1
ATOM 1379 O O . ASN A 1 180 ? 43.927 9.729 33.899 1.00 28.78 180 ASN A O 1
ATOM 1384 N N . HIS A 1 181 ? 41.865 8.901 33.579 1.00 28.65 181 HIS A N 1
ATOM 1385 C CA . HIS A 1 181 ? 42.243 8.094 32.423 1.00 28.02 181 HIS A CA 1
ATOM 1386 C C . HIS A 1 181 ? 41.071 8.026 31.465 1.00 28.84 181 HIS A C 1
ATOM 1387 O O . HIS A 1 181 ? 39.944 7.707 31.846 1.00 27.88 181 HIS A O 1
ATOM 1394 N N . GLU A 1 182 ? 41.365 8.332 30.207 1.00 31.07 182 GLU A N 1
ATOM 1395 C CA . GLU A 1 182 ? 40.365 8.396 29.157 1.00 29.65 182 GLU A CA 1
ATOM 1396 C C . GLU A 1 182 ? 40.530 7.340 28.072 1.00 29.15 182 GLU A C 1
ATOM 1397 O O . GLU A 1 182 ? 41.479 6.559 28.085 1.00 28.58 182 GLU A O 1
ATOM 1403 N N . SER A 1 183 ? 39.598 7.352 27.124 1.00 28.76 183 SER A N 1
ATOM 1404 C CA . SER A 1 183 ? 39.591 6.409 26.013 1.00 30.45 183 SER A CA 1
ATOM 1405 C C . SER A 1 183 ? 38.366 6.676 25.153 1.00 30.10 183 SER A C 1
ATOM 1406 O O . SER A 1 183 ? 37.518 7.493 25.500 1.00 28.44 183 SER A O 1
ATOM 1409 N N . PRO A 1 184 ? 38.256 5.978 24.013 1.00 30.65 184 PRO A N 1
ATOM 1410 C CA . PRO A 1 184 ? 37.093 6.182 23.148 1.00 31.21 184 PRO A CA 1
ATOM 1411 C C . PRO A 1 184 ? 35.802 5.736 23.846 1.00 32.22 184 PRO A C 1
ATOM 1412 O O . PRO A 1 184 ? 34.705 6.141 23.453 1.00 33.28 184 PRO A O 1
ATOM 1416 N N . LEU A 1 185 ? 35.935 4.909 24.882 1.00 31.09 185 LEU A N 1
ATOM 1417 C CA . LEU A 1 185 ? 34.769 4.420 25.613 1.00 32.10 185 LEU A CA 1
ATOM 1418 C C . LEU A 1 185 ? 34.392 5.340 26.767 1.00 32.93 185 LEU A C 1
ATOM 1419 O O . LEU A 1 185 ? 33.447 5.067 27.511 1.00 33.06 185 LEU A O 1
ATOM 1424 N N . ARG A 1 186 ? 35.137 6.427 26.908 1.00 32.83 186 ARG A N 1
ATOM 1425 C CA . ARG A 1 186 ? 34.894 7.392 27.963 1.00 33.74 186 ARG A CA 1
ATOM 1426 C C . ARG A 1 186 ? 33.498 7.988 27.818 1.00 35.07 186 ARG A C 1
ATOM 1427 O O . ARG A 1 186 ? 33.030 8.219 26.701 1.00 34.27 186 ARG A O 1
ATOM 1435 N N . GLY A 1 187 ? 32.837 8.228 28.948 1.00 36.01 187 GLY A N 1
ATOM 1436 C CA . GLY A 1 187 ? 31.497 8.795 28.926 1.00 37.78 187 GLY A CA 1
ATOM 1437 C C . GLY A 1 187 ? 31.417 10.178 28.297 1.00 40.46 187 GLY A C 1
ATOM 1438 O O . GLY A 1 187 ? 32.343 10.988 28.410 1.00 38.99 187 GLY A O 1
ATOM 1439 N N . ILE A 1 188 ? 30.302 10.458 27.632 1.00 42.22 188 ILE A N 1
ATOM 1440 C CA . ILE A 1 188 ? 30.115 11.748 26.982 1.00 45.61 188 ILE A CA 1
ATOM 1441 C C . ILE A 1 188 ? 30.144 12.887 28.004 1.00 47.77 188 ILE A C 1
ATOM 1442 O O . ILE A 1 188 ? 30.484 14.030 27.680 1.00 47.24 188 ILE A O 1
ATOM 1447 N N . GLU A 1 189 ? 29.791 12.553 29.243 1.00 49.48 189 GLU A N 1
ATOM 1448 C CA . GLU A 1 189 ? 29.764 13.501 30.352 1.00 50.87 189 GLU A CA 1
ATOM 1449 C C . GLU A 1 189 ? 31.150 14.080 30.655 1.00 49.05 189 GLU A C 1
ATOM 1450 O O . GLU A 1 189 ? 31.264 15.126 31.287 1.00 49.54 189 GLU A O 1
ATOM 1456 N N . PHE A 1 190 ? 32.196 13.389 30.210 1.00 46.84 190 PHE A N 1
ATOM 1457 C CA . PHE A 1 190 ? 33.570 13.818 30.452 1.00 44.62 190 PHE A CA 1
ATOM 1458 C C . PHE A 1 190 ? 34.113 14.772 29.395 1.00 43.11 190 PHE A C 1
ATOM 1459 O O . PHE A 1 190 ? 33.808 14.640 28.205 1.00 44.04 190 PHE A O 1
ATOM 1467 N N . VAL A 1 191 ? 34.930 15.724 29.844 1.00 39.96 191 VAL A N 1
ATOM 1468 C CA . VAL A 1 191 ? 35.508 16.745 28.977 1.00 37.65 191 VAL A CA 1
ATOM 1469 C C . VAL A 1 191 ? 36.298 16.246 27.773 1.00 34.98 191 VAL A C 1
ATOM 1470 O O . VAL A 1 191 ? 36.181 16.802 26.681 1.00 31.49 191 VAL A O 1
ATOM 1474 N N . THR A 1 192 ? 37.114 15.214 27.971 1.00 34.93 192 THR A N 1
ATOM 1475 C CA . THR A 1 192 ? 37.914 14.683 26.877 1.00 34.43 192 THR A CA 1
ATOM 1476 C C . THR A 1 192 ? 37.014 14.137 25.784 1.00 35.45 192 THR A C 1
ATOM 1477 O O . THR A 1 192 ? 37.201 14.458 24.612 1.00 36.09 192 THR A O 1
ATOM 1481 N N . ARG A 1 193 ? 36.025 13.332 26.168 1.00 35.91 193 ARG A N 1
ATOM 1482 C CA . ARG A 1 193 ? 35.099 12.760 25.197 1.00 37.25 193 ARG A CA 1
ATOM 1483 C C . ARG A 1 193 ? 34.189 13.843 24.615 1.00 38.41 193 ARG A C 1
ATOM 1484 O O . ARG A 1 193 ? 33.870 13.820 23.429 1.00 38.98 193 ARG A O 1
ATOM 1492 N N . LYS A 1 194 ? 33.767 14.788 25.448 1.00 39.13 194 LYS A N 1
ATOM 1493 C CA . LYS A 1 194 ? 32.905 15.858 24.968 1.00 41.41 194 LYS A CA 1
ATOM 1494 C C . LYS A 1 194 ? 33.620 16.644 23.875 1.00 42.22 194 LYS A C 1
ATOM 1495 O O . LYS A 1 194 ? 33.027 17.004 22.861 1.00 44.01 194 LYS A O 1
ATOM 1501 N N . ILE A 1 195 ? 34.902 16.902 24.086 1.00 42.45 195 ILE A N 1
ATOM 1502 C CA . ILE A 1 195 ? 35.694 17.644 23.120 1.00 43.31 195 ILE A CA 1
ATOM 1503 C C . ILE A 1 195 ? 35.796 16.920 21.776 1.00 43.70 195 ILE A C 1
ATOM 1504 O O . ILE A 1 195 ? 35.496 17.497 20.725 1.00 43.57 195 ILE A O 1
ATOM 1509 N N . THR A 1 196 ? 36.222 15.661 21.811 1.00 43.10 196 THR A N 1
ATOM 1510 C CA . THR A 1 196 ? 36.380 14.886 20.587 1.00 43.30 196 THR A CA 1
ATOM 1511 C C . THR A 1 196 ? 35.056 14.561 19.917 1.00 45.64 196 THR A C 1
ATOM 1512 O O . THR A 1 196 ? 34.975 14.514 18.689 1.00 46.10 196 THR A O 1
ATOM 1516 N N . TYR A 1 197 ? 34.021 14.327 20.717 1.00 47.22 197 TYR A N 1
ATOM 1517 C CA . TYR A 1 197 ? 32.716 14.005 20.157 1.00 48.72 197 TYR A CA 1
ATOM 1518 C C . TYR A 1 197 ? 32.181 15.233 19.455 1.00 48.24 197 TYR A C 1
ATOM 1519 O O . TYR A 1 197 ? 31.761 15.165 18.300 1.00 48.80 197 TYR A O 1
ATOM 1528 N N . SER A 1 198 ? 32.209 16.356 20.167 1.00 48.33 198 SER A N 1
ATOM 1529 C CA . SER A 1 198 ? 31.729 17.629 19.640 1.00 47.81 198 SER A CA 1
ATOM 1530 C C . SER A 1 198 ? 32.478 18.034 18.374 1.00 47.63 198 SER A C 1
ATOM 1531 O O . SER A 1 198 ? 31.857 18.302 17.351 1.00 47.91 198 SER A O 1
ATOM 1534 N N . LEU A 1 199 ? 33.808 18.065 18.437 1.00 48.17 199 LEU A N 1
ATOM 1535 C CA . LEU A 1 199 ? 34.607 18.441 17.274 1.00 48.46 199 LEU A CA 1
ATOM 1536 C C . LEU A 1 199 ? 34.251 17.633 16.035 1.00 49.80 199 LEU A C 1
ATOM 1537 O O . LEU A 1 199 ? 34.119 18.194 14.949 1.00 51.35 199 LEU A O 1
ATOM 1542 N N . ALA A 1 200 ? 34.096 16.319 16.193 1.00 50.39 200 ALA A N 1
ATOM 1543 C CA . ALA A 1 200 ? 33.738 15.451 15.074 1.00 48.96 200 ALA A CA 1
ATOM 1544 C C . ALA A 1 200 ? 32.406 15.889 14.465 1.00 48.39 200 ALA A C 1
ATOM 1545 O O . ALA A 1 200 ? 32.288 16.022 13.250 1.00 47.57 200 ALA A O 1
ATOM 1547 N N . ARG A 1 201 ? 31.406 16.113 15.311 1.00 47.76 201 ARG A N 1
ATOM 1548 C CA . ARG A 1 201 ? 30.094 16.543 14.841 1.00 49.42 201 ARG A CA 1
ATOM 1549 C C . ARG A 1 201 ? 30.197 17.857 14.069 1.00 50.50 201 ARG A C 1
ATOM 1550 O O . ARG A 1 201 ? 29.617 18.010 12.995 1.00 51.18 201 ARG A O 1
ATOM 1558 N N . ILE A 1 202 ? 30.936 18.807 14.626 1.00 51.40 202 ILE A N 1
ATOM 1559 C CA . ILE A 1 202 ? 31.121 20.103 13.991 1.00 52.34 202 ILE A CA 1
ATOM 1560 C C . ILE A 1 202 ? 31.662 19.925 12.573 1.00 53.17 202 ILE A C 1
ATOM 1561 O O . ILE A 1 202 ? 31.233 20.610 11.642 1.00 52.62 202 ILE A O 1
ATOM 1566 N N . LYS A 1 203 ? 32.604 18.999 12.422 1.00 54.30 203 LYS A N 1
ATOM 1567 C CA . LYS A 1 203 ? 33.217 18.710 11.131 1.00 56.62 203 LYS A CA 1
ATOM 1568 C C . LYS A 1 203 ? 32.195 18.094 10.174 1.00 59.41 203 LYS A C 1
ATOM 1569 O O . LYS A 1 203 ? 32.443 17.990 8.971 1.00 59.94 203 LYS A O 1
ATOM 1575 N N . TYR A 1 204 ? 31.045 17.693 10.710 1.00 60.74 204 TYR A N 1
ATOM 1576 C CA . TYR A 1 204 ? 29.998 17.097 9.890 1.00 62.10 204 TYR A CA 1
ATOM 1577 C C . TYR A 1 204 ? 28.675 17.857 9.963 1.00 63.23 204 TYR A C 1
ATOM 1578 O O . TYR A 1 204 ? 27.609 17.283 9.749 1.00 64.29 204 TYR A O 1
ATOM 1587 N N . GLY A 1 205 ? 28.753 19.149 10.268 1.00 63.41 205 GLY A N 1
ATOM 1588 C CA . GLY A 1 205 ? 27.562 19.979 10.338 1.00 64.43 205 GLY A CA 1
ATOM 1589 C C . GLY A 1 205 ? 26.450 19.559 11.284 1.00 65.32 205 GLY A C 1
ATOM 1590 O O . GLY A 1 205 ? 25.387 20.183 11.307 1.00 66.09 205 GLY A O 1
ATOM 1591 N N . LEU A 1 206 ? 26.675 18.511 12.064 1.00 65.46 206 LEU A N 1
ATOM 1592 C CA . LEU A 1 206 ? 25.658 18.052 12.999 1.00 66.30 206 LEU A CA 1
ATOM 1593 C C . LEU A 1 206 ? 25.645 18.979 14.204 1.00 67.32 206 LEU A C 1
ATOM 1594 O O . LEU A 1 206 ? 24.749 18.915 15.048 1.00 68.02 206 LEU A O 1
ATOM 1599 N N . GLN A 1 207 ? 26.646 19.850 14.268 1.00 67.96 207 GLN A N 1
ATOM 1600 C CA . GLN A 1 207 ? 26.786 20.785 15.375 1.00 68.19 207 GLN A CA 1
ATOM 1601 C C . GLN A 1 207 ? 27.555 22.018 14.898 1.00 68.04 207 GLN A C 1
ATOM 1602 O O . GLN A 1 207 ? 28.282 21.959 13.904 1.00 68.18 207 GLN A O 1
ATOM 1608 N N . ASP A 1 208 ? 27.398 23.131 15.606 1.00 67.89 208 ASP A N 1
ATOM 1609 C CA . ASP A 1 208 ? 28.065 24.375 15.227 1.00 67.93 208 ASP A CA 1
ATOM 1610 C C . ASP A 1 208 ? 29.315 24.723 16.029 1.00 66.46 208 ASP A C 1
ATOM 1611 O O . ASP A 1 208 ? 30.395 24.893 15.460 1.00 65.82 208 ASP A O 1
ATOM 1616 N N . LYS A 1 209 ? 29.171 24.830 17.346 1.00 64.71 209 LYS A N 1
ATOM 1617 C CA . LYS A 1 209 ? 30.297 25.195 18.195 1.00 63.05 209 LYS A CA 1
ATOM 1618 C C . LYS A 1 209 ? 30.502 24.282 19.396 1.00 61.22 209 LYS A C 1
ATOM 1619 O O . LYS A 1 209 ? 29.570 23.634 19.867 1.00 61.05 209 LYS A O 1
ATOM 1625 N N . LEU A 1 210 ? 31.741 24.245 19.879 1.00 58.85 210 LEU A N 1
ATOM 1626 C CA . LEU A 1 210 ? 32.109 23.456 21.049 1.00 56.44 210 LEU A CA 1
ATOM 1627 C C . LEU A 1 210 ? 32.102 24.403 22.246 1.00 55.60 210 LEU A C 1
ATOM 1628 O O . LEU A 1 210 ? 32.901 25.339 22.311 1.00 56.07 210 LEU A O 1
ATOM 1633 N N . VAL A 1 211 ? 31.192 24.161 23.185 1.00 54.26 211 VAL A N 1
ATOM 1634 C CA . VAL A 1 211 ? 31.063 25.003 24.366 1.00 53.24 211 VAL A CA 1
ATOM 1635 C C . VAL A 1 211 ? 31.724 24.384 25.593 1.00 53.12 211 VAL A C 1
ATOM 1636 O O . VAL A 1 211 ? 31.284 23.341 26.083 1.00 53.01 211 VAL A O 1
ATOM 1640 N N . LEU A 1 212 ? 32.766 25.041 26.099 1.00 52.02 212 LEU A N 1
ATOM 1641 C CA . LEU A 1 212 ? 33.495 24.546 27.268 1.00 50.97 212 LEU A CA 1
ATOM 1642 C C . LEU A 1 212 ? 33.552 25.506 28.467 1.00 50.72 212 LEU A C 1
ATOM 1643 O O . LEU A 1 212 ? 32.863 26.528 28.505 1.00 51.48 212 LEU A O 1
ATOM 1648 N N . GLY A 1 213 ? 34.378 25.146 29.447 1.00 49.68 213 GLY A N 1
ATOM 1649 C CA . GLY A 1 213 ? 34.553 25.957 30.640 1.00 48.14 213 GLY A CA 1
ATOM 1650 C C . GLY A 1 213 ? 35.939 26.578 30.642 1.00 47.57 213 GLY A C 1
ATOM 1651 O O . GLY A 1 213 ? 36.374 27.107 29.620 1.00 49.00 213 GLY A O 1
ATOM 1652 N N . ASN A 1 214 ? 36.643 26.511 31.769 1.00 46.71 214 ASN A N 1
ATOM 1653 C CA . ASN A 1 214 ? 37.985 27.086 31.859 1.00 45.38 214 ASN A CA 1
ATOM 1654 C C . ASN A 1 214 ? 38.973 26.274 31.027 1.00 44.75 214 ASN A C 1
ATOM 1655 O O . ASN A 1 214 ? 39.247 25.117 31.340 1.00 46.38 214 ASN A O 1
ATOM 1660 N N . LEU A 1 215 ? 39.505 26.880 29.969 1.00 42.35 215 LEU A N 1
ATOM 1661 C CA . LEU A 1 215 ? 40.451 26.199 29.095 1.00 42.25 215 LEU A CA 1
ATOM 1662 C C . LEU A 1 215 ? 41.836 26.047 29.730 1.00 44.16 215 LEU A C 1
ATOM 1663 O O . LEU A 1 215 ? 42.729 25.434 29.136 1.00 44.19 215 LEU A O 1
ATOM 1668 N N . ASN A 1 216 ? 42.021 26.610 30.923 1.00 43.89 216 ASN A N 1
ATOM 1669 C CA . ASN A 1 216 ? 43.308 26.514 31.610 1.00 42.71 216 ASN A CA 1
ATOM 1670 C C . ASN A 1 216 ? 43.335 25.385 32.632 1.00 41.22 216 ASN A C 1
ATOM 1671 O O . ASN A 1 216 ? 44.388 25.080 33.198 1.00 40.31 216 ASN A O 1
ATOM 1676 N N . ALA A 1 217 ? 42.181 24.772 32.877 1.00 38.56 217 ALA A N 1
ATOM 1677 C CA . ALA A 1 217 ? 42.111 23.673 33.833 1.00 38.41 217 ALA A CA 1
ATOM 1678 C C . ALA A 1 217 ? 43.173 22.635 33.463 1.00 37.42 217 ALA A C 1
ATOM 1679 O O . ALA A 1 217 ? 43.412 22.381 32.280 1.00 36.96 217 ALA A O 1
ATOM 1681 N N . LYS A 1 218 ? 43.811 22.049 34.473 1.00 37.21 218 LYS A N 1
ATOM 1682 C CA . LYS A 1 218 ? 44.858 21.056 34.244 1.00 37.74 218 LYS A CA 1
ATOM 1683 C C . LYS A 1 218 ? 44.519 19.691 34.833 1.00 35.99 218 LYS A C 1
ATOM 1684 O O . LYS A 1 218 ? 43.973 19.606 35.931 1.00 36.35 218 LYS A O 1
ATOM 1690 N N . ARG A 1 219 ? 44.853 18.630 34.102 1.00 33.58 219 ARG A N 1
ATOM 1691 C CA . ARG A 1 219 ? 44.596 17.263 34.554 1.00 33.80 219 ARG A CA 1
ATOM 1692 C C . ARG A 1 219 ? 45.735 16.339 34.149 1.00 32.84 219 ARG A C 1
ATOM 1693 O O . ARG A 1 219 ? 46.458 16.609 33.189 1.00 32.25 219 ARG A O 1
ATOM 1701 N N . ASP A 1 220 ? 45.868 15.246 34.893 1.00 30.49 220 ASP A N 1
ATOM 1702 C CA . ASP A 1 220 ? 46.843 14.196 34.626 1.00 28.65 220 ASP A CA 1
ATOM 1703 C C . ASP A 1 220 ? 45.970 13.177 33.859 1.00 28.23 220 ASP A C 1
ATOM 1704 O O . ASP A 1 220 ? 45.189 12.457 34.467 1.00 28.84 220 ASP A O 1
ATOM 1709 N N . TRP A 1 221 ? 46.076 13.142 32.534 1.00 27.76 221 TRP A N 1
ATOM 1710 C CA . TRP A 1 221 ? 45.276 12.229 31.712 1.00 26.90 221 TRP A CA 1
ATOM 1711 C C . TRP A 1 221 ? 46.059 11.030 31.181 1.00 28.21 221 TRP A C 1
ATOM 1712 O O . TRP A 1 221 ? 47.112 11.190 30.568 1.00 27.34 221 TRP A O 1
ATOM 1723 N N . GLY A 1 222 ? 45.523 9.833 31.393 1.00 29.45 222 GLY A N 1
ATOM 1724 C CA . GLY A 1 222 ? 46.177 8.628 30.911 1.00 29.32 222 GLY A CA 1
ATOM 1725 C C . GLY A 1 222 ? 45.285 7.857 29.953 1.00 29.66 222 GLY A C 1
ATOM 1726 O O . GLY A 1 222 ? 44.136 8.254 29.703 1.00 29.82 222 GLY A O 1
ATOM 1727 N N . TYR A 1 223 ? 45.804 6.756 29.412 1.00 28.81 223 TYR A N 1
ATOM 1728 C CA . TYR A 1 223 ? 45.041 5.931 28.481 1.00 27.84 223 TYR A CA 1
ATOM 1729 C C . TYR A 1 223 ? 44.474 4.755 29.269 1.00 27.14 223 TYR A C 1
ATOM 1730 O O . TYR A 1 223 ? 45.221 3.881 29.711 1.00 29.08 223 TYR A O 1
ATOM 1739 N N . ALA A 1 224 ? 43.151 4.743 29.438 1.00 25.76 224 ALA A N 1
ATOM 1740 C CA . ALA A 1 224 ? 42.450 3.715 30.220 1.00 26.60 224 ALA A CA 1
ATOM 1741 C C . ALA A 1 224 ? 42.923 2.263 30.066 1.00 26.12 224 ALA A C 1
ATOM 1742 O O . ALA A 1 224 ? 43.102 1.562 31.060 1.00 25.77 224 ALA A O 1
ATOM 1744 N N . PRO A 1 225 ? 43.109 1.779 28.829 1.00 26.64 225 PRO A N 1
ATOM 1745 C CA . PRO A 1 225 ? 43.569 0.389 28.716 1.00 27.97 225 PRO A CA 1
ATOM 1746 C C . PRO A 1 225 ? 44.838 0.122 29.552 1.00 28.08 225 PRO A C 1
ATOM 1747 O O . PRO A 1 225 ? 44.916 -0.859 30.293 1.00 27.42 225 PRO A O 1
ATOM 1751 N N . GLU A 1 226 ? 45.819 1.011 29.451 1.00 27.97 226 GLU A N 1
ATOM 1752 C CA . GLU A 1 226 ? 47.062 0.855 30.201 1.00 28.18 226 GLU A CA 1
ATOM 1753 C C . GLU A 1 226 ? 46.823 0.927 31.717 1.00 26.70 226 GLU A C 1
ATOM 1754 O O . GLU A 1 226 ? 47.590 0.371 32.512 1.00 21.99 226 GLU A O 1
ATOM 1760 N N . TYR A 1 227 ? 45.761 1.610 32.124 1.00 26.04 227 TYR A N 1
ATOM 1761 C CA . TYR A 1 227 ? 45.471 1.700 33.548 1.00 27.94 227 TYR A CA 1
ATOM 1762 C C . TYR A 1 227 ? 44.870 0.416 34.109 1.00 27.50 227 TYR A C 1
ATOM 1763 O O . TYR A 1 227 ? 45.237 0.003 35.206 1.00 27.97 227 TYR A O 1
ATOM 1772 N N . VAL A 1 228 ? 43.966 -0.233 33.376 1.00 27.89 228 VAL A N 1
ATOM 1773 C CA . VAL A 1 228 ? 43.395 -1.482 33.889 1.00 27.87 228 VAL A CA 1
ATOM 1774 C C . VAL A 1 228 ? 44.491 -2.542 33.873 1.00 28.40 228 VAL A C 1
ATOM 1775 O O . VAL A 1 228 ? 44.412 -3.548 34.585 1.00 25.54 228 VAL A O 1
ATOM 1779 N N . GLU A 1 229 ? 45.520 -2.306 33.063 1.00 30.02 229 GLU A N 1
ATOM 1780 C CA . GLU A 1 229 ? 46.639 -3.238 32.987 1.00 32.11 229 GLU A CA 1
ATOM 1781 C C . GLU A 1 229 ? 47.424 -3.147 34.293 1.00 31.82 229 GLU A C 1
ATOM 1782 O O . GLU A 1 229 ? 47.960 -4.146 34.785 1.00 32.16 229 GLU A O 1
ATOM 1788 N N . ALA A 1 230 ? 47.485 -1.945 34.858 1.00 30.50 230 ALA A N 1
ATOM 1789 C CA . ALA A 1 230 ? 48.192 -1.749 36.111 1.00 30.06 230 ALA A CA 1
ATOM 1790 C C . ALA A 1 230 ? 47.419 -2.455 37.214 1.00 31.75 230 ALA A C 1
ATOM 1791 O O . ALA A 1 230 ? 48.007 -2.929 38.177 1.00 32.65 230 ALA A O 1
ATOM 1793 N N . MET A 1 231 ? 46.095 -2.515 37.065 1.00 33.46 231 MET A N 1
ATOM 1794 C CA . MET A 1 231 ? 45.225 -3.176 38.042 1.00 34.70 231 MET A CA 1
ATOM 1795 C C . MET A 1 231 ? 45.553 -4.662 38.081 1.00 33.66 231 MET A C 1
ATOM 1796 O O . MET A 1 231 ? 45.665 -5.263 39.150 1.00 31.81 231 MET A O 1
ATOM 1801 N N . TRP A 1 232 ? 45.683 -5.241 36.894 1.00 34.54 232 TRP A N 1
ATOM 1802 C CA . TRP A 1 232 ? 46.008 -6.649 36.742 1.00 37.25 232 TRP A CA 1
ATOM 1803 C C . TRP A 1 232 ? 47.412 -6.909 37.296 1.00 37.16 232 TRP A C 1
ATOM 1804 O O . TRP A 1 232 ? 47.630 -7.895 37.993 1.00 36.65 232 TRP A O 1
ATOM 1815 N N . LEU A 1 233 ? 48.351 -6.013 36.989 1.00 37.30 233 LEU A N 1
ATOM 1816 C CA . LEU A 1 233 ? 49.730 -6.127 37.465 1.00 37.34 233 LEU A CA 1
ATOM 1817 C C . LEU A 1 233 ? 49.810 -6.150 38.981 1.00 37.49 233 LEU A C 1
ATOM 1818 O O . LEU A 1 233 ? 50.540 -6.956 39.560 1.00 38.45 233 LEU A O 1
ATOM 1823 N N . MET A 1 234 ? 49.081 -5.246 39.624 1.00 36.55 234 MET A N 1
ATOM 1824 C CA . MET A 1 234 ? 49.069 -5.195 41.079 1.00 37.17 234 MET A CA 1
ATOM 1825 C C . MET A 1 234 ? 48.652 -6.563 41.605 1.00 37.45 234 MET A C 1
ATOM 1826 O O . MET A 1 234 ? 49.313 -7.137 42.473 1.00 37.85 234 MET A O 1
ATOM 1831 N N . MET A 1 235 ? 47.556 -7.072 41.045 1.00 35.81 235 MET A N 1
ATOM 1832 C CA . MET A 1 235 ? 46.978 -8.354 41.420 1.00 35.85 235 MET A CA 1
ATOM 1833 C C . MET A 1 235 ? 47.843 -9.594 41.172 1.00 36.32 235 MET A C 1
ATOM 1834 O O . MET A 1 235 ? 47.587 -10.649 41.747 1.00 35.28 235 MET A O 1
ATOM 1839 N N . GLN A 1 236 ? 48.861 -9.472 40.326 1.00 36.68 236 GLN A N 1
ATOM 1840 C CA . GLN A 1 236 ? 49.728 -10.609 40.025 1.00 37.47 236 GLN A CA 1
ATOM 1841 C C . GLN A 1 236 ? 51.006 -10.637 40.854 1.00 37.92 236 GLN A C 1
ATOM 1842 O O . GLN A 1 236 ? 51.866 -11.481 40.640 1.00 39.56 236 GLN A O 1
ATOM 1848 N N . GLN A 1 237 ? 51.130 -9.717 41.802 1.00 39.74 237 GLN A N 1
ATOM 1849 C CA . GLN A 1 237 ? 52.315 -9.669 42.653 1.00 40.22 237 GLN A CA 1
ATOM 1850 C C . GLN A 1 237 ? 52.186 -10.619 43.843 1.00 40.28 237 GLN A C 1
ATOM 1851 O O . GLN A 1 237 ? 51.088 -10.998 44.234 1.00 40.43 237 GLN A O 1
ATOM 1857 N N . PRO A 1 238 ? 53.319 -11.033 44.420 1.00 41.54 238 PRO A N 1
ATOM 1858 C CA . PRO A 1 238 ? 53.282 -11.941 45.565 1.00 41.91 238 PRO A CA 1
ATOM 1859 C C . PRO A 1 238 ? 52.630 -11.298 46.780 1.00 42.82 238 PRO A C 1
ATOM 1860 O O . PRO A 1 238 ? 51.905 -11.951 47.521 1.00 43.58 238 PRO A O 1
ATOM 1864 N N . GLU A 1 239 ? 52.896 -10.012 46.977 1.00 43.98 239 GLU A N 1
ATOM 1865 C CA . GLU A 1 239 ? 52.359 -9.286 48.121 1.00 46.30 239 GLU A CA 1
ATOM 1866 C C . GLU A 1 239 ? 51.413 -8.167 47.707 1.00 45.46 239 GLU A C 1
ATOM 1867 O O . GLU A 1 239 ? 51.679 -7.442 46.750 1.00 46.90 239 GLU A O 1
ATOM 1873 N N . PRO A 1 240 ? 50.290 -8.011 48.426 1.00 44.29 240 PRO A N 1
ATOM 1874 C CA . PRO A 1 240 ? 49.332 -6.953 48.096 1.00 42.07 240 PRO A CA 1
ATOM 1875 C C . PRO A 1 240 ? 49.861 -5.610 48.578 1.00 41.24 240 PRO A C 1
ATOM 1876 O O . PRO A 1 240 ? 50.524 -5.532 49.615 1.00 41.61 240 PRO A O 1
ATOM 1880 N N . ASP A 1 241 ? 49.573 -4.560 47.818 1.00 40.24 241 ASP A N 1
ATOM 1881 C CA . ASP A 1 241 ? 50.001 -3.208 48.166 1.00 37.89 241 ASP A CA 1
ATOM 1882 C C . ASP A 1 241 ? 49.142 -2.230 47.367 1.00 37.59 241 ASP A C 1
ATOM 1883 O O . ASP A 1 241 ? 48.375 -2.644 46.493 1.00 37.43 241 ASP A O 1
ATOM 1888 N N . ASP A 1 242 ? 49.271 -0.941 47.673 1.00 36.96 242 ASP A N 1
ATOM 1889 C CA . ASP A 1 242 ? 48.517 0.102 46.986 1.00 34.33 242 ASP A CA 1
ATOM 1890 C C . ASP A 1 242 ? 49.474 0.911 46.133 1.00 33.82 242 ASP A C 1
ATOM 1891 O O . ASP A 1 242 ? 50.631 1.110 46.507 1.00 32.91 242 ASP A O 1
ATOM 1896 N N . TYR A 1 243 ? 48.979 1.382 44.992 1.00 33.63 243 TYR A N 1
ATOM 1897 C CA . TYR A 1 243 ? 49.791 2.139 44.045 1.00 33.70 243 TYR A CA 1
ATOM 1898 C C . TYR A 1 243 ? 49.058 3.329 43.431 1.00 33.30 243 TYR A C 1
ATOM 1899 O O . TYR A 1 243 ? 47.850 3.271 43.179 1.00 32.27 243 TYR A O 1
ATOM 1908 N N . VAL A 1 244 ? 49.796 4.407 43.190 1.00 29.94 244 VAL A N 1
ATOM 1909 C CA . VAL A 1 244 ? 49.222 5.558 42.526 1.00 28.91 244 VAL A CA 1
ATOM 1910 C C . VAL A 1 244 ? 49.502 5.217 41.068 1.00 28.87 244 VAL A C 1
ATOM 1911 O O . VAL A 1 244 ? 50.575 4.712 40.750 1.00 30.85 244 VAL A O 1
ATOM 1915 N N . ILE A 1 245 ? 48.535 5.448 40.190 1.00 27.18 245 ILE A N 1
ATOM 1916 C CA . ILE A 1 245 ? 48.712 5.166 38.772 1.00 24.49 245 ILE A CA 1
ATOM 1917 C C . ILE A 1 245 ? 48.328 6.437 38.038 1.00 26.11 245 ILE A C 1
ATOM 1918 O O . ILE A 1 245 ? 47.187 6.898 38.132 1.00 27.02 245 ILE A O 1
ATOM 1923 N N . ALA A 1 246 ? 49.283 7.004 37.313 1.00 26.30 246 ALA A N 1
ATOM 1924 C CA . ALA A 1 246 ? 49.050 8.240 36.590 1.00 28.21 246 ALA A CA 1
ATOM 1925 C C . ALA A 1 246 ? 50.190 8.485 35.613 1.00 29.74 246 ALA A C 1
ATOM 1926 O O . ALA A 1 246 ? 51.078 7.640 35.469 1.00 30.16 246 ALA A O 1
ATOM 1928 N N . THR A 1 247 ? 50.177 9.638 34.945 1.00 29.40 247 THR A N 1
ATOM 1929 C CA . THR A 1 247 ? 51.239 9.937 33.997 1.00 29.37 247 THR A CA 1
ATOM 1930 C C . THR A 1 247 ? 52.327 10.810 34.608 1.00 30.47 247 THR A C 1
ATOM 1931 O O . THR A 1 247 ? 53.476 10.748 34.182 1.00 31.52 247 THR A O 1
ATOM 1935 N N . GLY A 1 248 ? 51.981 11.614 35.607 1.00 30.15 248 GLY A N 1
ATOM 1936 C CA . GLY A 1 248 ? 52.986 12.473 36.218 1.00 33.22 248 GLY A CA 1
ATOM 1937 C C . GLY A 1 248 ? 53.153 13.827 35.539 1.00 33.83 248 GLY A C 1
ATOM 1938 O O . GLY A 1 248 ? 54.039 14.612 35.879 1.00 32.09 248 GLY A O 1
ATOM 1939 N N . GLU A 1 249 ? 52.300 14.098 34.562 1.00 36.66 249 GLU A N 1
ATOM 1940 C CA . GLU A 1 249 ? 52.330 15.364 33.851 1.00 39.60 249 GLU A CA 1
ATOM 1941 C C . GLU A 1 249 ? 50.900 15.845 33.675 1.00 37.80 249 GLU A C 1
ATOM 1942 O O . GLU A 1 249 ? 49.974 15.041 33.612 1.00 38.49 249 GLU A O 1
ATOM 1948 N N . THR A 1 250 ? 50.713 17.155 33.626 1.00 37.08 250 THR A N 1
ATOM 1949 C CA . THR A 1 250 ? 49.381 17.702 33.432 1.00 36.22 250 THR A CA 1
ATOM 1950 C C . THR A 1 250 ? 49.302 18.457 32.115 1.00 35.34 250 THR A C 1
ATOM 1951 O O . THR A 1 250 ? 50.318 18.895 31.567 1.00 34.41 250 THR A O 1
ATOM 1955 N N . HIS A 1 251 ? 48.085 18.586 31.603 1.00 34.33 251 HIS A N 1
ATOM 1956 C CA . HIS A 1 251 ? 47.845 19.298 30.358 1.00 33.21 251 HIS A CA 1
ATOM 1957 C C . HIS A 1 251 ? 46.587 20.115 30.569 1.00 31.68 251 HIS A C 1
ATOM 1958 O O . HIS A 1 251 ? 45.785 19.807 31.444 1.00 33.66 251 HIS A O 1
ATOM 1965 N N . THR A 1 252 ? 46.425 21.171 29.788 1.00 31.13 252 THR A N 1
ATOM 1966 C CA . THR A 1 252 ? 45.262 22.032 29.924 1.00 29.44 252 THR A CA 1
ATOM 1967 C C . THR A 1 252 ? 44.175 21.580 28.980 1.00 30.19 252 THR A C 1
ATOM 1968 O O . THR A 1 252 ? 44.434 20.863 28.017 1.00 28.09 252 THR A O 1
ATOM 1972 N N . VAL A 1 253 ? 42.951 22.006 29.257 1.00 32.01 253 VAL A N 1
ATOM 1973 C CA . VAL A 1 253 ? 41.840 21.654 28.396 1.00 34.22 253 VAL A CA 1
ATOM 1974 C C . VAL A 1 253 ? 42.107 22.244 27.006 1.00 36.21 253 VAL A C 1
ATOM 1975 O O . VAL A 1 253 ? 41.669 21.698 25.994 1.00 36.10 253 VAL A O 1
ATOM 1979 N N . ARG A 1 254 ? 42.858 23.342 26.966 1.00 38.48 254 ARG A N 1
ATOM 1980 C CA . ARG A 1 254 ? 43.188 24.005 25.711 1.00 39.52 254 ARG A CA 1
ATOM 1981 C C . ARG A 1 254 ? 44.104 23.130 24.867 1.00 41.42 254 ARG A C 1
ATOM 1982 O O . ARG A 1 254 ? 43.885 22.987 23.662 1.00 42.85 254 ARG A O 1
ATOM 1990 N N . GLU A 1 255 ? 45.127 22.543 25.487 1.00 41.53 255 GLU A N 1
ATOM 1991 C CA . GLU A 1 255 ? 46.043 21.675 24.747 1.00 41.67 255 GLU A CA 1
ATOM 1992 C C . GLU A 1 255 ? 45.247 20.547 24.099 1.00 42.47 255 GLU A C 1
ATOM 1993 O O . GLU A 1 255 ? 45.507 20.156 22.958 1.00 42.81 255 GLU A O 1
ATOM 1999 N N . PHE A 1 256 ? 44.276 20.023 24.839 1.00 42.42 256 PHE A N 1
ATOM 2000 C CA . PHE A 1 256 ? 43.458 18.929 24.341 1.00 42.55 256 PHE A CA 1
ATOM 2001 C C . PHE A 1 256 ? 42.561 19.355 23.182 1.00 42.23 256 PHE A C 1
ATOM 2002 O O . PHE A 1 256 ? 42.496 18.671 22.162 1.00 42.46 256 PHE A O 1
ATOM 2010 N N . VAL A 1 257 ? 41.854 20.466 23.344 1.00 41.33 257 VAL A N 1
ATOM 2011 C CA . VAL A 1 257 ? 40.985 20.964 22.285 1.00 42.07 257 VAL A CA 1
ATOM 2012 C C . VAL A 1 257 ? 41.864 21.184 21.049 1.00 43.75 257 VAL A C 1
ATOM 2013 O O . VAL A 1 257 ? 41.678 20.577 19.992 1.00 42.92 257 VAL A O 1
ATOM 2017 N N . GLU A 1 258 ? 42.835 22.064 21.223 1.00 45.16 258 GLU A N 1
ATOM 2018 C CA . GLU A 1 258 ? 43.807 22.435 20.208 1.00 46.19 258 GLU A CA 1
ATOM 2019 C C . GLU A 1 258 ? 44.364 21.231 19.414 1.00 46.40 258 GLU A C 1
ATOM 2020 O O . GLU A 1 258 ? 44.310 21.219 18.184 1.00 47.17 258 GLU A O 1
ATOM 2026 N N . LYS A 1 259 ? 44.881 20.217 20.110 1.00 46.66 259 LYS A N 1
ATOM 2027 C CA . LYS A 1 259 ? 45.446 19.028 19.452 1.00 45.95 259 LYS A CA 1
ATOM 2028 C C . LYS A 1 259 ? 44.399 18.167 18.747 1.00 45.73 259 LYS A C 1
ATOM 2029 O O . LYS A 1 259 ? 44.679 17.565 17.713 1.00 45.32 259 LYS A O 1
ATOM 2035 N N . ALA A 1 260 ? 43.204 18.094 19.327 1.00 46.54 260 ALA A N 1
ATOM 2036 C CA . ALA A 1 260 ? 42.117 17.306 18.762 1.00 47.85 260 ALA A CA 1
ATOM 2037 C C . ALA A 1 260 ? 41.575 18.006 17.523 1.00 49.89 260 ALA A C 1
ATOM 2038 O O . ALA A 1 260 ? 41.297 17.362 16.508 1.00 50.07 260 ALA A O 1
ATOM 2040 N N . ALA A 1 261 ? 41.425 19.326 17.611 1.00 51.06 261 ALA A N 1
ATOM 2041 C CA . ALA A 1 261 ? 40.938 20.104 16.486 1.00 52.91 261 ALA A CA 1
ATOM 2042 C C . ALA A 1 261 ? 41.921 19.908 15.336 1.00 56.03 261 ALA A C 1
ATOM 2043 O O . ALA A 1 261 ? 41.524 19.772 14.176 1.00 56.47 261 ALA A O 1
ATOM 2045 N N . LYS A 1 262 ? 43.209 19.878 15.668 1.00 58.39 262 LYS A N 1
ATOM 2046 C CA . LYS A 1 262 ? 44.250 19.698 14.662 1.00 60.27 262 LYS A CA 1
ATOM 2047 C C . LYS A 1 262 ? 44.076 18.362 13.939 1.00 60.79 262 LYS A C 1
ATOM 2048 O O . LYS A 1 262 ? 44.027 18.319 12.709 1.00 61.16 262 LYS A O 1
ATOM 2054 N N . ILE A 1 263 ? 43.981 17.275 14.702 1.00 60.77 263 ILE A N 1
ATOM 2055 C CA . ILE A 1 263 ? 43.799 15.951 14.114 1.00 60.56 263 ILE A CA 1
ATOM 2056 C C . ILE A 1 263 ? 42.500 15.899 13.304 1.00 61.91 263 ILE A C 1
ATOM 2057 O O . ILE A 1 263 ? 42.443 15.265 12.253 1.00 62.46 263 ILE A O 1
ATOM 2062 N N . ALA A 1 264 ? 41.462 16.571 13.795 1.00 62.62 264 ALA A N 1
ATOM 2063 C CA . ALA A 1 264 ? 40.166 16.598 13.120 1.00 64.58 264 ALA A CA 1
ATOM 2064 C C . ALA A 1 264 ? 40.211 17.344 11.790 1.00 66.55 264 ALA A C 1
ATOM 2065 O O . ALA A 1 264 ? 39.230 17.351 11.041 1.00 67.28 264 ALA A O 1
ATOM 2067 N N . GLY A 1 265 ? 41.343 17.980 11.501 1.00 67.54 265 GLY A N 1
ATOM 2068 C CA . GLY A 1 265 ? 41.478 18.707 10.251 1.00 67.88 265 GLY A CA 1
ATOM 2069 C C . GLY A 1 265 ? 41.427 20.218 10.378 1.00 68.23 265 GLY A C 1
ATOM 2070 O O . GLY A 1 265 ? 41.849 20.937 9.474 1.00 68.83 265 GLY A O 1
ATOM 2071 N N . PHE A 1 266 ? 40.908 20.711 11.495 1.00 68.52 266 PHE A N 1
ATOM 2072 C CA . PHE A 1 266 ? 40.823 22.149 11.710 1.00 68.16 266 PHE A CA 1
ATOM 2073 C C . PHE A 1 266 ? 42.208 22.775 11.840 1.00 68.67 266 PHE A C 1
ATOM 2074 O O . PHE A 1 266 ? 43.212 22.083 12.014 1.00 68.61 266 PHE A O 1
ATOM 2082 N N . ASP A 1 267 ? 42.253 24.096 11.748 1.00 69.70 267 ASP A N 1
ATOM 2083 C CA . ASP A 1 267 ? 43.504 24.829 11.864 1.00 70.45 267 ASP A CA 1
ATOM 2084 C C . ASP A 1 267 ? 43.258 25.904 12.912 1.00 69.29 267 ASP A C 1
ATOM 2085 O O . ASP A 1 267 ? 43.667 27.058 12.762 1.00 68.50 267 ASP A O 1
ATOM 2090 N N . ILE A 1 268 ? 42.568 25.500 13.972 1.00 68.15 268 ILE A N 1
ATOM 2091 C CA . ILE A 1 268 ? 42.218 26.387 15.066 1.00 67.35 268 ILE A CA 1
ATOM 2092 C C . ILE A 1 268 ? 43.360 27.313 15.476 1.00 67.66 268 ILE A C 1
ATOM 2093 O O . ILE A 1 268 ? 44.529 26.923 15.493 1.00 67.14 268 ILE A O 1
ATOM 2098 N N . GLU A 1 269 ? 43.001 28.552 15.789 1.00 68.31 269 GLU A N 1
ATOM 2099 C CA . GLU A 1 269 ? 43.958 29.569 16.203 1.00 69.90 269 GLU A CA 1
ATOM 2100 C C . GLU A 1 269 ? 43.238 30.375 17.279 1.00 69.25 269 GLU A C 1
ATOM 2101 O O . GLU A 1 269 ? 42.317 31.136 16.982 1.00 69.92 269 GLU A O 1
ATOM 2107 N N . TRP A 1 270 ? 43.647 30.192 18.531 1.00 68.50 270 TRP A N 1
ATOM 2108 C CA . TRP A 1 270 ? 43.015 30.883 19.651 1.00 67.33 270 TRP A CA 1
ATOM 2109 C C . TRP A 1 270 ? 43.163 32.395 19.592 1.00 66.40 270 TRP A C 1
ATOM 2110 O O . TRP A 1 270 ? 44.140 32.919 19.052 1.00 66.66 270 TRP A O 1
ATOM 2121 N N . VAL A 1 271 ? 42.168 33.086 20.139 1.00 64.75 271 VAL A N 1
ATOM 2122 C CA . VAL A 1 271 ? 42.150 34.542 20.196 1.00 62.48 271 VAL A CA 1
ATOM 2123 C C . VAL A 1 271 ? 41.276 34.889 21.393 1.00 62.18 271 VAL A C 1
ATOM 2124 O O . VAL A 1 271 ? 40.410 34.105 21.782 1.00 62.04 271 VAL A O 1
ATOM 2128 N N . GLY A 1 272 ? 41.498 36.059 21.977 1.00 61.64 272 GLY A N 1
ATOM 2129 C CA . GLY A 1 272 ? 40.719 36.443 23.138 1.00 61.59 272 GLY A CA 1
ATOM 2130 C C . GLY A 1 272 ? 41.245 35.723 24.367 1.00 61.82 272 GLY A C 1
ATOM 2131 O O . GLY A 1 272 ? 42.091 34.830 24.258 1.00 61.37 272 GLY A O 1
ATOM 2132 N N . GLU A 1 273 ? 40.753 36.106 25.540 1.00 60.97 273 GLU A N 1
ATOM 2133 C CA . GLU A 1 273 ? 41.194 35.482 26.779 1.00 60.07 273 GLU A CA 1
ATOM 2134 C C . GLU A 1 273 ? 40.024 35.409 27.731 1.00 59.46 273 GLU A C 1
ATOM 2135 O O . GLU A 1 273 ? 38.976 35.995 27.477 1.00 59.08 273 GLU A O 1
ATOM 2137 N N . GLY A 1 274 ? 40.203 34.683 28.825 1.00 59.94 274 GLY A N 1
ATOM 2138 C CA . GLY A 1 274 ? 39.138 34.560 29.799 1.00 61.52 274 GLY A CA 1
ATOM 2139 C C . GLY A 1 274 ? 37.870 33.961 29.222 1.00 62.26 274 GLY A C 1
ATOM 2140 O O . GLY A 1 274 ? 37.917 33.208 28.243 1.00 62.99 274 GLY A O 1
ATOM 2141 N N . ILE A 1 275 ? 36.735 34.307 29.828 1.00 61.98 275 ILE A N 1
ATOM 2142 C CA . ILE A 1 275 ? 35.432 33.797 29.403 1.00 60.30 275 ILE A CA 1
ATOM 2143 C C . ILE A 1 275 ? 35.147 34.062 27.927 1.00 60.69 275 ILE A C 1
ATOM 2144 O O . ILE A 1 275 ? 34.353 33.357 27.306 1.00 61.65 275 ILE A O 1
ATOM 2149 N N . ASN A 1 276 ? 35.802 35.074 27.367 1.00 61.32 276 ASN A N 1
ATOM 2150 C CA . ASN A 1 276 ? 35.615 35.420 25.966 1.00 62.85 276 ASN A CA 1
ATOM 2151 C C . ASN A 1 276 ? 36.689 34.844 25.055 1.00 62.62 276 ASN A C 1
ATOM 2152 O O . ASN A 1 276 ? 37.065 35.460 24.058 1.00 62.83 276 ASN A O 1
ATOM 2157 N N . GLU A 1 277 ? 37.188 33.663 25.392 1.00 62.06 277 GLU A N 1
ATOM 2158 C CA . GLU A 1 277 ? 38.200 33.032 24.557 1.00 60.96 277 GLU A CA 1
ATOM 2159 C C . GLU A 1 277 ? 37.495 32.323 23.394 1.00 60.47 277 GLU A C 1
ATOM 2160 O O . GLU A 1 277 ? 36.333 31.917 23.519 1.00 58.25 277 GLU A O 1
ATOM 2166 N N . LYS A 1 278 ? 38.191 32.187 22.266 1.00 60.37 278 LYS A N 1
ATOM 2167 C CA . LYS A 1 278 ? 37.622 31.535 21.089 1.00 60.32 278 LYS A CA 1
ATOM 2168 C C . LYS A 1 278 ? 38.680 30.896 20.191 1.00 59.88 278 LYS A C 1
ATOM 2169 O O . LYS A 1 278 ? 39.831 31.336 20.142 1.00 58.59 278 LYS A O 1
ATOM 2175 N N . GLY A 1 279 ? 38.271 29.843 19.491 1.00 60.30 279 GLY A N 1
ATOM 2176 C CA . GLY A 1 279 ? 39.165 29.145 18.585 1.00 60.90 279 GLY A CA 1
ATOM 2177 C C . GLY A 1 279 ? 38.645 29.294 17.172 1.00 61.24 279 GLY A C 1
ATOM 2178 O O . GLY A 1 279 ? 37.534 28.874 16.866 1.00 61.36 279 GLY A O 1
ATOM 2179 N N . ILE A 1 280 ? 39.443 29.900 16.306 1.00 62.70 280 ILE A N 1
ATOM 2180 C CA . ILE A 1 280 ? 39.035 30.111 14.926 1.00 64.56 280 ILE A CA 1
ATOM 2181 C C . ILE A 1 280 ? 39.705 29.155 13.946 1.00 65.26 280 ILE A C 1
ATOM 2182 O O . ILE A 1 280 ? 40.931 29.017 13.916 1.00 64.45 280 ILE A O 1
ATOM 2187 N N . ASP A 1 281 ? 38.885 28.495 13.140 1.00 65.97 281 ASP A N 1
ATOM 2188 C CA . ASP A 1 281 ? 39.401 27.579 12.141 1.00 67.95 281 ASP A CA 1
ATOM 2189 C C . ASP A 1 281 ? 39.905 28.433 10.976 1.00 69.12 281 ASP A C 1
ATOM 2190 O O . ASP A 1 281 ? 39.114 28.933 10.170 1.00 68.39 281 ASP A O 1
ATOM 2195 N N . ARG A 1 282 ? 41.221 28.616 10.902 1.00 70.19 282 ARG A N 1
ATOM 2196 C CA . ARG A 1 282 ? 41.812 29.414 9.834 1.00 71.79 282 ARG A CA 1
ATOM 2197 C C . ARG A 1 282 ? 41.599 28.775 8.462 1.00 73.36 282 ARG A C 1
ATOM 2198 O O . ARG A 1 282 ? 42.216 29.181 7.477 1.00 73.49 282 ARG A O 1
ATOM 2206 N N . ASN A 1 283 ? 40.728 27.769 8.406 1.00 74.82 283 ASN A N 1
ATOM 2207 C CA . ASN A 1 283 ? 40.409 27.094 7.154 1.00 75.84 283 ASN A CA 1
ATOM 2208 C C . ASN A 1 283 ? 39.015 27.526 6.707 1.00 77.08 283 ASN A C 1
ATOM 2209 O O . ASN A 1 283 ? 38.655 27.375 5.536 1.00 78.28 283 ASN A O 1
ATOM 2214 N N . THR A 1 284 ? 38.231 28.055 7.646 1.00 76.77 284 THR A N 1
ATOM 2215 C CA . THR A 1 284 ? 36.880 28.526 7.344 1.00 76.37 284 THR A CA 1
ATOM 2216 C C . THR A 1 284 ? 36.729 29.983 7.768 1.00 75.58 284 THR A C 1
ATOM 2217 O O . THR A 1 284 ? 36.203 30.808 7.018 1.00 75.87 284 THR A O 1
ATOM 2221 N N . GLY A 1 285 ? 37.201 30.292 8.972 1.00 74.32 285 GLY A N 1
ATOM 2222 C CA . GLY A 1 285 ? 37.101 31.645 9.482 1.00 71.98 285 GLY A CA 1
ATOM 2223 C C . GLY A 1 285 ? 35.973 31.739 10.489 1.00 71.31 285 GLY A C 1
ATOM 2224 O O . GLY A 1 285 ? 35.587 32.830 10.908 1.00 71.52 285 GLY A O 1
ATOM 2225 N N . LYS A 1 286 ? 35.436 30.586 10.875 1.00 69.79 286 LYS A N 1
ATOM 2226 C CA . LYS A 1 286 ? 34.351 30.537 11.846 1.00 68.72 286 LYS A CA 1
ATOM 2227 C C . LYS A 1 286 ? 34.890 30.087 13.209 1.00 67.95 286 LYS A C 1
ATOM 2228 O O . LYS A 1 286 ? 35.956 29.470 13.287 1.00 67.61 286 LYS A O 1
ATOM 2230 N N . VAL A 1 287 ? 34.160 30.404 14.277 1.00 66.75 287 VAL A N 1
ATOM 2231 C CA . VAL A 1 287 ? 34.577 30.020 15.624 1.00 65.64 287 VAL A CA 1
ATOM 2232 C C . VAL A 1 287 ? 34.124 28.605 15.976 1.00 64.94 287 VAL A C 1
ATOM 2233 O O . VAL A 1 287 ? 32.927 28.331 16.106 1.00 64.32 287 VAL A O 1
ATOM 2237 N N . ILE A 1 288 ? 35.095 27.711 16.129 1.00 64.20 288 ILE A N 1
ATOM 2238 C CA . ILE A 1 288 ? 34.821 26.319 16.464 1.00 63.98 288 ILE A CA 1
ATOM 2239 C C . ILE A 1 288 ? 34.521 26.156 17.948 1.00 62.65 288 ILE A C 1
ATOM 2240 O O . ILE A 1 288 ? 33.536 25.520 18.326 1.00 62.03 288 ILE A O 1
ATOM 2245 N N . VAL A 1 289 ? 35.382 26.734 18.782 1.00 61.57 289 VAL A N 1
ATOM 2246 C CA . VAL A 1 289 ? 35.240 26.635 20.231 1.00 59.74 289 VAL A CA 1
ATOM 2247 C C . VAL A 1 289 ? 35.064 27.981 20.920 1.00 59.28 289 VAL A C 1
ATOM 2248 O O . VAL A 1 289 ? 35.598 28.999 20.474 1.00 58.94 289 VAL A O 1
ATOM 2252 N N . GLU A 1 290 ? 34.313 27.973 22.016 1.00 58.59 290 GLU A N 1
ATOM 2253 C CA . GLU A 1 290 ? 34.088 29.177 22.798 1.00 59.16 290 GLU A CA 1
ATOM 2254 C C . GLU A 1 290 ? 33.745 28.808 24.235 1.00 59.12 290 GLU A C 1
ATOM 2255 O O . GLU A 1 290 ? 33.283 27.698 24.507 1.00 59.06 290 GLU A O 1
ATOM 2261 N N . VAL A 1 291 ? 33.980 29.745 25.149 1.00 59.57 291 VAL A N 1
ATOM 2262 C CA . VAL A 1 291 ? 33.729 29.530 26.569 1.00 59.21 291 VAL A CA 1
ATOM 2263 C C . VAL A 1 291 ? 32.396 30.100 27.025 1.00 60.53 291 VAL A C 1
ATOM 2264 O O . VAL A 1 291 ? 32.007 31.200 26.634 1.00 60.65 291 VAL A O 1
ATOM 2268 N N . SER A 1 292 ? 31.707 29.344 27.868 1.00 61.75 292 SER A N 1
ATOM 2269 C CA . SER A 1 292 ? 30.418 29.760 28.389 1.00 63.99 292 SER A CA 1
ATOM 2270 C C . SER A 1 292 ? 30.510 29.929 29.891 1.00 65.40 292 SER A C 1
ATOM 2271 O O . SER A 1 292 ? 31.260 29.215 30.553 1.00 65.85 292 SER A O 1
ATOM 2274 N N . GLU A 1 293 ? 29.750 30.880 30.423 1.00 66.68 293 GLU A N 1
ATOM 2275 C CA . GLU A 1 293 ? 29.729 31.121 31.858 1.00 69.08 293 GLU A CA 1
ATOM 2276 C C . GLU A 1 293 ? 29.112 29.892 32.536 1.00 70.38 293 GLU A C 1
ATOM 2277 O O . GLU A 1 293 ? 29.359 29.613 33.712 1.00 70.81 293 GLU A O 1
ATOM 2279 N N . GLU A 1 294 ? 28.315 29.153 31.772 1.00 71.55 294 GLU A N 1
ATOM 2280 C CA . GLU A 1 294 ? 27.650 27.957 32.270 1.00 72.89 294 GLU A CA 1
ATOM 2281 C C . GLU A 1 294 ? 28.645 26.919 32.773 1.00 73.57 294 GLU A C 1
ATOM 2282 O O . GLU A 1 294 ? 28.348 26.148 33.689 1.00 73.67 294 GLU A O 1
ATOM 2288 N N . PHE A 1 295 ? 29.827 26.910 32.167 1.00 74.39 295 PHE A N 1
ATOM 2289 C CA . PHE A 1 295 ? 30.868 25.950 32.519 1.00 74.81 295 PHE A CA 1
ATOM 2290 C C . PHE A 1 295 ? 32.096 26.571 33.179 1.00 75.02 295 PHE A C 1
ATOM 2291 O O . PHE A 1 295 ? 32.681 25.978 34.084 1.00 74.73 295 PHE A O 1
ATOM 2299 N N . PHE A 1 296 ? 32.487 27.759 32.725 1.00 75.58 296 PHE A N 1
ATOM 2300 C CA . PHE A 1 296 ? 33.665 28.434 33.263 1.00 76.37 296 PHE A CA 1
ATOM 2301 C C . PHE A 1 296 ? 33.623 28.609 34.774 1.00 77.04 296 PHE A C 1
ATOM 2302 O O . PHE A 1 296 ? 32.808 29.361 35.306 1.00 76.68 296 PHE A O 1
ATOM 2310 N N . ARG A 1 297 ? 34.522 27.913 35.459 1.00 78.60 297 ARG A N 1
ATOM 2311 C CA . ARG A 1 297 ? 34.603 27.989 36.906 1.00 80.21 297 ARG A CA 1
ATOM 2312 C C . ARG A 1 297 ? 35.946 28.585 37.315 1.00 80.58 297 ARG A C 1
ATOM 2313 O O . ARG A 1 297 ? 36.845 28.741 36.486 1.00 80.01 297 ARG A O 1
ATOM 2321 N N . PRO A 1 298 ? 36.098 28.930 38.605 1.00 80.91 298 PRO A N 1
ATOM 2322 C CA . PRO A 1 298 ? 37.348 29.513 39.101 1.00 80.54 298 PRO A CA 1
ATOM 2323 C C . PRO A 1 298 ? 38.570 28.614 38.923 1.00 79.16 298 PRO A C 1
ATOM 2324 O O . PRO A 1 298 ? 38.512 27.408 39.180 1.00 78.96 298 PRO A O 1
ATOM 2328 N N . ALA A 1 299 ? 39.672 29.214 38.478 1.00 76.87 299 ALA A N 1
ATOM 2329 C CA . ALA A 1 299 ? 40.916 28.483 38.277 1.00 74.45 299 ALA A CA 1
ATOM 2330 C C . ALA A 1 299 ? 41.308 27.807 39.597 1.00 72.99 299 ALA A C 1
ATOM 2331 O O . ALA A 1 299 ? 41.549 28.482 40.599 1.00 72.26 299 ALA A O 1
ATOM 2333 N N . GLU A 1 300 ? 41.366 26.476 39.587 1.00 71.37 300 GLU A N 1
ATOM 2334 C CA . GLU A 1 300 ? 41.702 25.685 40.775 1.00 70.43 300 GLU A CA 1
ATOM 2335 C C . GLU A 1 300 ? 43.174 25.779 41.163 1.00 69.01 300 GLU A C 1
ATOM 2336 O O . GLU A 1 300 ? 44.051 25.412 40.384 1.00 69.21 300 GLU A O 1
ATOM 2342 N N . VAL A 1 301 ? 43.443 26.255 42.374 1.00 67.50 301 VAL A N 1
ATOM 2343 C CA . VAL A 1 301 ? 44.820 26.393 42.843 1.00 66.08 301 VAL A CA 1
ATOM 2344 C C . VAL A 1 301 ? 45.458 25.032 43.133 1.00 64.16 301 VAL A C 1
ATOM 2345 O O . VAL A 1 301 ? 46.675 24.862 42.992 1.00 64.10 301 VAL A O 1
ATOM 2349 N N . ASP A 1 302 ? 44.635 24.067 43.537 1.00 61.05 302 ASP A N 1
ATOM 2350 C CA . ASP A 1 302 ? 45.126 22.722 43.830 1.00 58.17 302 ASP A CA 1
ATOM 2351 C C . ASP A 1 302 ? 45.405 21.990 42.524 1.00 55.70 302 ASP A C 1
ATOM 2352 O O . ASP A 1 302 ? 44.544 21.940 41.640 1.00 56.74 302 ASP A O 1
ATOM 2357 N N . ILE A 1 303 ? 46.602 21.425 42.392 1.00 50.72 303 ILE A N 1
ATOM 2358 C CA . ILE A 1 303 ? 46.927 20.690 41.177 1.00 46.15 303 ILE A CA 1
ATOM 2359 C C . ILE A 1 303 ? 47.115 19.201 41.442 1.00 42.20 303 ILE A C 1
ATOM 2360 O O . ILE A 1 303 ? 47.987 18.798 42.211 1.00 40.80 303 ILE A O 1
ATOM 2365 N N . LEU A 1 304 ? 46.265 18.400 40.803 1.00 39.35 304 LEU A N 1
ATOM 2366 C CA . LEU A 1 304 ? 46.290 16.945 40.920 1.00 35.04 304 LEU A CA 1
ATOM 2367 C C . LEU A 1 304 ? 47.128 16.323 39.810 1.00 32.84 304 LEU A C 1
ATOM 2368 O O . LEU A 1 304 ? 46.766 16.353 38.635 1.00 34.40 304 LEU A O 1
ATOM 2373 N N . VAL A 1 305 ? 48.252 15.751 40.199 1.00 29.89 305 VAL A N 1
ATOM 2374 C CA . VAL A 1 305 ? 49.161 15.105 39.273 1.00 26.64 305 VAL A CA 1
ATOM 2375 C C . VAL A 1 305 ? 49.842 14.051 40.140 1.00 26.47 305 VAL A C 1
ATOM 2376 O O . VAL A 1 305 ? 50.357 14.356 41.212 1.00 26.51 305 VAL A O 1
ATOM 2380 N N . GLY A 1 306 ? 49.827 12.805 39.697 1.00 25.96 306 GLY A N 1
ATOM 2381 C CA . GLY A 1 306 ? 50.434 11.774 40.510 1.00 28.75 306 GLY A CA 1
ATOM 2382 C C . GLY A 1 306 ? 51.854 11.415 40.140 1.00 29.61 306 GLY A C 1
ATOM 2383 O O . GLY A 1 306 ? 52.301 11.674 39.026 1.00 31.29 306 GLY A O 1
ATOM 2384 N N . ASN A 1 307 ? 52.560 10.829 41.102 1.00 30.96 307 ASN A N 1
ATOM 2385 C CA . ASN A 1 307 ? 53.937 10.373 40.925 1.00 29.94 307 ASN A CA 1
ATOM 2386 C C . ASN A 1 307 ? 53.836 8.865 41.074 1.00 28.96 307 ASN A C 1
ATOM 2387 O O . ASN A 1 307 ? 53.824 8.344 42.184 1.00 26.82 307 ASN A O 1
ATOM 2392 N N . PRO A 1 308 ? 53.767 8.144 39.949 1.00 29.69 308 PRO A N 1
ATOM 2393 C CA . PRO A 1 308 ? 53.652 6.686 39.905 1.00 31.21 308 PRO A CA 1
ATOM 2394 C C . PRO A 1 308 ? 54.970 5.916 39.921 1.00 33.34 308 PRO A C 1
ATOM 2395 O O . PRO A 1 308 ? 54.998 4.733 39.573 1.00 31.10 308 PRO A O 1
ATOM 2399 N N . GLU A 1 309 ? 56.060 6.557 40.318 1.00 35.11 309 GLU A N 1
ATOM 2400 C CA . GLU A 1 309 ? 57.325 5.840 40.307 1.00 39.12 309 GLU A CA 1
ATOM 2401 C C . GLU A 1 309 ? 57.322 4.523 41.100 1.00 38.49 309 GLU A C 1
ATOM 2402 O O . GLU A 1 309 ? 58.051 3.592 40.753 1.00 38.17 309 GLU A O 1
ATOM 2408 N N . LYS A 1 310 ? 56.515 4.433 42.155 1.00 36.74 310 LYS A N 1
ATOM 2409 C CA . LYS A 1 310 ? 56.459 3.196 42.925 1.00 35.50 310 LYS A CA 1
ATOM 2410 C C . LYS A 1 310 ? 55.916 2.078 42.041 1.00 35.72 310 LYS A C 1
ATOM 2411 O O . LYS A 1 310 ? 56.422 0.958 42.059 1.00 35.25 310 LYS A O 1
ATOM 2417 N N . ALA A 1 311 ? 54.884 2.389 41.263 1.00 36.48 311 ALA A N 1
ATOM 2418 C CA . ALA A 1 311 ? 54.280 1.402 40.367 1.00 36.93 311 ALA A CA 1
ATOM 2419 C C . ALA A 1 311 ? 55.213 1.093 39.206 1.00 36.05 311 ALA A C 1
ATOM 2420 O O . ALA A 1 311 ? 55.291 -0.049 38.749 1.00 36.24 311 ALA A O 1
ATOM 2422 N N . MET A 1 312 ? 55.912 2.113 38.723 1.00 36.77 312 MET A N 1
ATOM 2423 C CA . MET A 1 312 ? 56.834 1.918 37.617 1.00 39.46 312 MET A CA 1
ATOM 2424 C C . MET A 1 312 ? 57.994 1.077 38.111 1.00 38.81 312 MET A C 1
ATOM 2425 O O . MET A 1 312 ? 58.551 0.271 37.368 1.00 39.94 312 MET A O 1
ATOM 2430 N N . LYS A 1 313 ? 58.321 1.250 39.385 1.00 38.10 313 LYS A N 1
ATOM 2431 C CA . LYS A 1 313 ? 59.386 0.504 40.031 1.00 39.37 313 LYS A CA 1
ATOM 2432 C C . LYS A 1 313 ? 59.001 -0.973 40.197 1.00 40.20 313 LYS A C 1
ATOM 2433 O O . LYS A 1 313 ? 59.431 -1.829 39.421 1.00 40.47 313 LYS A O 1
ATOM 2439 N N . LYS A 1 314 ? 58.176 -1.252 41.208 1.00 40.27 314 LYS A N 1
ATOM 2440 C CA . LYS A 1 314 ? 57.740 -2.612 41.548 1.00 40.41 314 LYS A CA 1
ATOM 2441 C C . LYS A 1 314 ? 56.932 -3.400 40.524 1.00 39.57 314 LYS A C 1
ATOM 2442 O O . LYS A 1 314 ? 57.076 -4.618 40.425 1.00 39.79 314 LYS A O 1
ATOM 2448 N N . LEU A 1 315 ? 56.083 -2.720 39.766 1.00 38.28 315 LEU A N 1
ATOM 2449 C CA . LEU A 1 315 ? 55.243 -3.406 38.795 1.00 36.65 315 LEU A CA 1
ATOM 2450 C C . LEU A 1 315 ? 55.753 -3.364 37.368 1.00 36.99 315 LEU A C 1
ATOM 2451 O O . LEU A 1 315 ? 55.217 -4.044 36.499 1.00 37.26 315 LEU A O 1
ATOM 2456 N N . GLY A 1 316 ? 56.781 -2.561 37.122 1.00 37.85 316 GLY A N 1
ATOM 2457 C CA . GLY A 1 316 ? 57.317 -2.460 35.782 1.00 36.48 316 GLY A CA 1
ATOM 2458 C C . GLY A 1 316 ? 56.335 -1.756 34.872 1.00 38.68 316 GLY A C 1
ATOM 2459 O O . GLY A 1 316 ? 56.541 -1.687 33.659 1.00 38.29 316 GLY A O 1
ATOM 2460 N N . TRP A 1 317 ? 55.262 -1.230 35.461 1.00 39.29 317 TRP A N 1
ATOM 2461 C CA . TRP A 1 317 ? 54.230 -0.520 34.709 1.00 38.63 317 TRP A CA 1
ATOM 2462 C C . TRP A 1 317 ? 54.709 0.852 34.236 1.00 40.95 317 TRP A C 1
ATOM 2463 O O . TRP A 1 317 ? 55.509 1.511 34.901 1.00 41.26 317 TRP A O 1
ATOM 2474 N N . LYS A 1 318 ? 54.198 1.286 33.089 1.00 43.98 318 LYS A N 1
ATOM 2475 C CA . LYS A 1 318 ? 54.560 2.586 32.528 1.00 45.55 318 LYS A CA 1
ATOM 2476 C C . LYS A 1 318 ? 53.680 2.934 31.339 1.00 45.16 318 LYS A C 1
ATOM 2477 O O . LYS A 1 318 ? 53.405 2.093 30.489 1.00 47.56 318 LYS A O 1
ATOM 2479 N N . PRO A 1 319 ? 53.208 4.181 31.274 1.00 44.60 319 PRO A N 1
ATOM 2480 C CA . PRO A 1 319 ? 52.363 4.581 30.148 1.00 44.64 319 PRO A CA 1
ATOM 2481 C C . PRO A 1 319 ? 53.105 4.304 28.833 1.00 45.71 319 PRO A C 1
ATOM 2482 O O . PRO A 1 319 ? 54.308 4.543 28.729 1.00 45.30 319 PRO A O 1
ATOM 2486 N N . ARG A 1 320 ? 52.398 3.784 27.838 1.00 46.42 320 ARG A N 1
ATOM 2487 C CA . ARG A 1 320 ? 53.017 3.493 26.547 1.00 46.62 320 ARG A CA 1
ATOM 2488 C C . ARG A 1 320 ? 52.388 4.362 25.471 1.00 45.11 320 ARG A C 1
ATOM 2489 O O . ARG A 1 320 ? 52.693 4.232 24.282 1.00 45.55 320 ARG A O 1
ATOM 2497 N N . THR A 1 321 ? 51.497 5.245 25.902 1.00 41.30 321 THR A N 1
ATOM 2498 C CA . THR A 1 321 ? 50.821 6.155 24.996 1.00 37.04 321 THR A CA 1
ATOM 2499 C C . THR A 1 321 ? 51.128 7.555 25.472 1.00 35.23 321 THR A C 1
ATOM 2500 O O . THR A 1 321 ? 51.000 7.859 26.654 1.00 36.14 321 THR A O 1
ATOM 2504 N N . THR A 1 322 ? 51.546 8.403 24.551 1.00 34.04 322 THR A N 1
ATOM 2505 C CA . THR A 1 322 ? 51.869 9.776 24.883 1.00 34.50 322 THR A CA 1
ATOM 2506 C C . THR A 1 322 ? 50.567 10.553 24.884 1.00 34.69 322 THR A C 1
ATOM 2507 O O . THR A 1 322 ? 49.563 10.083 24.353 1.00 35.86 322 THR A O 1
ATOM 2511 N N . PHE A 1 323 ? 50.583 11.739 25.476 1.00 33.41 323 PHE A N 1
ATOM 2512 C CA . PHE A 1 323 ? 49.387 12.563 25.522 1.00 34.03 323 PHE A CA 1
ATOM 2513 C C . PHE A 1 323 ? 48.837 12.792 24.107 1.00 34.80 323 PHE A C 1
ATOM 2514 O O . PHE A 1 323 ? 47.626 12.760 23.886 1.00 34.20 323 PHE A O 1
ATOM 2522 N N . ASP A 1 324 ? 49.730 13.016 23.149 1.00 37.22 324 ASP A N 1
ATOM 2523 C CA . ASP A 1 324 ? 49.307 13.248 21.772 1.00 40.07 324 ASP A CA 1
ATOM 2524 C C . ASP A 1 324 ? 48.638 12.016 21.176 1.00 38.94 324 ASP A C 1
ATOM 2525 O O . ASP A 1 324 ? 47.615 12.124 20.499 1.00 37.81 324 ASP A O 1
ATOM 2530 N N . GLU A 1 325 ? 49.225 10.850 21.423 1.00 38.10 325 GLU A N 1
ATOM 2531 C CA . GLU A 1 325 ? 48.669 9.603 20.918 1.00 39.28 325 GLU A CA 1
ATOM 2532 C C . GLU A 1 325 ? 47.279 9.382 21.500 1.00 39.30 325 GLU A C 1
ATOM 2533 O O . GLU A 1 325 ? 46.363 8.958 20.795 1.00 38.47 325 GLU A O 1
ATOM 2539 N N . LEU A 1 326 ? 47.118 9.690 22.783 1.00 39.06 326 LEU A N 1
ATOM 2540 C CA . LEU A 1 326 ? 45.822 9.544 23.436 1.00 38.38 326 LEU A CA 1
ATOM 2541 C C . LEU A 1 326 ? 44.795 10.457 22.766 1.00 40.01 326 LEU A C 1
ATOM 2542 O O . LEU A 1 326 ? 43.683 10.028 22.441 1.00 41.09 326 LEU A O 1
ATOM 2547 N N . VAL A 1 327 ? 45.176 11.716 22.564 1.00 39.27 327 VAL A N 1
ATOM 2548 C CA . VAL A 1 327 ? 44.300 12.693 21.933 1.00 38.98 327 VAL A CA 1
ATOM 2549 C C . VAL A 1 327 ? 43.919 12.244 20.526 1.00 39.63 327 VAL A C 1
ATOM 2550 O O . VAL A 1 327 ? 42.777 12.408 20.094 1.00 39.51 327 VAL A O 1
ATOM 2554 N N . GLU A 1 328 ? 44.886 11.681 19.813 1.00 40.39 328 GLU A N 1
ATOM 2555 C CA . GLU A 1 328 ? 44.660 11.203 18.455 1.00 42.06 328 GLU A CA 1
ATOM 2556 C C . GLU A 1 328 ? 43.694 10.009 18.468 1.00 41.92 328 GLU A C 1
ATOM 2557 O O . GLU A 1 328 ? 42.706 9.991 17.729 1.00 40.96 328 GLU A O 1
ATOM 2563 N N . ILE A 1 329 ? 43.974 9.024 19.318 1.00 40.48 329 ILE A N 1
ATOM 2564 C CA . ILE A 1 329 ? 43.117 7.852 19.430 1.00 39.53 329 ILE A CA 1
ATOM 2565 C C . ILE A 1 329 ? 41.667 8.293 19.585 1.00 41.23 329 ILE A C 1
ATOM 2566 O O . ILE A 1 329 ? 40.807 7.926 18.783 1.00 42.95 329 ILE A O 1
ATOM 2571 N N . MET A 1 330 ? 41.402 9.095 20.611 1.00 39.69 330 MET A N 1
ATOM 2572 C CA . MET A 1 330 ? 40.050 9.561 20.872 1.00 39.62 330 MET A CA 1
ATOM 2573 C C . MET A 1 330 ? 39.403 10.363 19.756 1.00 41.42 330 MET A C 1
ATOM 2574 O O . MET A 1 330 ? 38.217 10.184 19.479 1.00 41.56 330 MET A O 1
ATOM 2579 N N . MET A 1 331 ? 40.163 11.249 19.117 1.00 43.17 331 MET A N 1
ATOM 2580 C CA . MET A 1 331 ? 39.607 12.062 18.037 1.00 44.47 331 MET A CA 1
ATOM 2581 C C . MET A 1 331 ? 39.324 11.180 16.817 1.00 46.30 331 MET A C 1
ATOM 2582 O O . MET A 1 331 ? 38.310 11.346 16.136 1.00 44.64 331 MET A O 1
ATOM 2587 N N . GLU A 1 332 ? 40.223 10.241 16.541 1.00 47.54 332 GLU A N 1
ATOM 2588 C CA . GLU A 1 332 ? 40.028 9.340 15.418 1.00 50.25 332 GLU A CA 1
ATOM 2589 C C . GLU A 1 332 ? 38.739 8.558 15.656 1.00 50.47 332 GLU A C 1
ATOM 2590 O O . GLU A 1 332 ? 37.814 8.599 14.843 1.00 52.70 332 GLU A O 1
ATOM 2596 N N . ALA A 1 333 ? 38.676 7.867 16.787 1.00 49.22 333 ALA A N 1
ATOM 2597 C CA . ALA A 1 333 ? 37.505 7.064 17.124 1.00 48.09 333 ALA A CA 1
ATOM 2598 C C . ALA A 1 333 ? 36.197 7.830 17.020 1.00 46.97 333 ALA A C 1
ATOM 2599 O O . ALA A 1 333 ? 35.191 7.275 16.582 1.00 46.56 333 ALA A O 1
ATOM 2601 N N . ASP A 1 334 ? 36.195 9.095 17.424 1.00 47.29 334 ASP A N 1
ATOM 2602 C CA . ASP A 1 334 ? 34.963 9.869 17.348 1.00 49.29 334 ASP A CA 1
ATOM 2603 C C . ASP A 1 334 ? 34.676 10.426 15.958 1.00 48.86 334 ASP A C 1
ATOM 2604 O O . ASP A 1 334 ? 33.529 10.732 15.645 1.00 49.00 334 ASP A O 1
ATOM 2609 N N . LEU A 1 335 ? 35.704 10.566 15.125 1.00 48.04 335 LEU A N 1
ATOM 2610 C CA . LEU A 1 335 ? 35.481 11.047 13.765 1.00 48.14 335 LEU A CA 1
ATOM 2611 C C . LEU A 1 335 ? 34.819 9.890 13.033 1.00 49.92 335 LEU A C 1
ATOM 2612 O O . LEU A 1 335 ? 33.972 10.086 12.166 1.00 49.26 335 LEU A O 1
ATOM 2617 N N . LYS A 1 336 ? 35.211 8.678 13.410 1.00 52.67 336 LYS A N 1
ATOM 2618 C CA . LYS A 1 336 ? 34.663 7.469 12.816 1.00 56.06 336 LYS A CA 1
ATOM 2619 C C . LYS A 1 336 ? 33.217 7.234 13.268 1.00 57.74 336 LYS A C 1
ATOM 2620 O O . LYS A 1 336 ? 32.357 6.882 12.456 1.00 57.21 336 LYS A O 1
ATOM 2626 N N . ARG A 1 337 ? 32.955 7.424 14.561 1.00 59.39 337 ARG A N 1
ATOM 2627 C CA . ARG A 1 337 ? 31.611 7.232 15.108 1.00 61.79 337 ARG A CA 1
ATOM 2628 C C . ARG A 1 337 ? 30.577 8.172 14.498 1.00 62.39 337 ARG A C 1
ATOM 2629 O O . ARG A 1 337 ? 29.465 7.758 14.181 1.00 61.80 337 ARG A O 1
ATOM 2637 N N . VAL A 1 338 ? 30.939 9.442 14.349 1.00 64.75 338 VAL A N 1
ATOM 2638 C CA . VAL A 1 338 ? 30.013 10.429 13.807 1.00 66.14 338 VAL A CA 1
ATOM 2639 C C . VAL A 1 338 ? 29.681 10.183 12.341 1.00 67.30 338 VAL A C 1
ATOM 2640 O O . VAL A 1 338 ? 28.564 10.472 11.901 1.00 67.05 338 VAL A O 1
ATOM 2644 N N . ARG A 1 339 ? 30.639 9.649 11.584 1.00 68.69 339 ARG A N 1
ATOM 2645 C CA . ARG A 1 339 ? 30.394 9.356 10.173 1.00 70.70 339 ARG A CA 1
ATOM 2646 C C . ARG A 1 339 ? 29.282 8.317 10.074 1.00 71.25 339 ARG A C 1
ATOM 2647 O O . ARG A 1 339 ? 28.356 8.449 9.269 1.00 72.38 339 ARG A O 1
ATOM 2655 N N . ASP A 1 340 ? 29.380 7.284 10.902 1.00 71.31 340 ASP A N 1
ATOM 2656 C CA . ASP A 1 340 ? 28.378 6.231 10.914 1.00 71.33 340 ASP A CA 1
ATOM 2657 C C . ASP A 1 340 ? 27.319 6.550 11.987 1.00 72.33 340 ASP A C 1
ATOM 2658 O O . ASP A 1 340 ? 26.312 7.219 11.651 1.00 71.67 340 ASP A O 1
ATOM 2663 N N . GLY B 1 3 ? -3.005 18.646 35.226 1.00 54.72 3 GLY B N 1
ATOM 2664 C CA . GLY B 1 3 ? -2.497 17.247 35.082 1.00 54.55 3 GLY B CA 1
ATOM 2665 C C . GLY B 1 3 ? -1.835 16.742 36.352 1.00 54.34 3 GLY B C 1
ATOM 2666 O O . GLY B 1 3 ? -0.793 17.252 36.766 1.00 55.02 3 GLY B O 1
ATOM 2667 N N . LYS B 1 4 ? -2.437 15.735 36.977 1.00 52.59 4 LYS B N 1
ATOM 2668 C CA . LYS B 1 4 ? -1.896 15.176 38.205 1.00 49.02 4 LYS B CA 1
ATOM 2669 C C . LYS B 1 4 ? -0.549 14.525 37.931 1.00 46.87 4 LYS B C 1
ATOM 2670 O O . LYS B 1 4 ? -0.228 14.208 36.786 1.00 46.96 4 LYS B O 1
ATOM 2676 N N . ARG B 1 5 ? 0.239 14.333 38.984 1.00 44.93 5 ARG B N 1
ATOM 2677 C CA . ARG B 1 5 ? 1.568 13.746 38.850 1.00 42.41 5 ARG B CA 1
ATOM 2678 C C . ARG B 1 5 ? 1.612 12.346 39.451 1.00 38.96 5 ARG B C 1
ATOM 2679 O O . ARG B 1 5 ? 1.216 12.140 40.603 1.00 39.10 5 ARG B O 1
ATOM 2687 N N . ALA B 1 6 ? 2.093 11.383 38.669 1.00 34.61 6 ALA B N 1
ATOM 2688 C CA . ALA B 1 6 ? 2.174 10.000 39.127 1.00 30.96 6 ALA B CA 1
ATOM 2689 C C . ALA B 1 6 ? 3.580 9.405 39.030 1.00 28.80 6 ALA B C 1
ATOM 2690 O O . ALA B 1 6 ? 4.327 9.691 38.094 1.00 26.68 6 ALA B O 1
ATOM 2692 N N . LEU B 1 7 ? 3.918 8.568 40.009 1.00 27.06 7 LEU B N 1
ATOM 2693 C CA . LEU B 1 7 ? 5.211 7.898 40.075 1.00 25.70 7 LEU B CA 1
ATOM 2694 C C . LEU B 1 7 ? 5.017 6.371 40.008 1.00 26.35 7 LEU B C 1
ATOM 2695 O O . LEU B 1 7 ? 4.311 5.776 40.827 1.00 24.22 7 LEU B O 1
ATOM 2700 N N . ILE B 1 8 ? 5.651 5.745 39.022 1.00 25.09 8 ILE B N 1
ATOM 2701 C CA . ILE B 1 8 ? 5.528 4.310 38.825 1.00 24.44 8 ILE B CA 1
ATOM 2702 C C . ILE B 1 8 ? 6.848 3.536 38.933 1.00 25.48 8 ILE B C 1
ATOM 2703 O O . ILE B 1 8 ? 7.763 3.723 38.128 1.00 25.41 8 ILE B O 1
ATOM 2708 N N . THR B 1 9 ? 6.958 2.671 39.932 1.00 25.17 9 THR B N 1
ATOM 2709 C CA . THR B 1 9 ? 8.167 1.874 40.054 1.00 25.94 9 THR B CA 1
ATOM 2710 C C . THR B 1 9 ? 7.871 0.667 39.186 1.00 26.67 9 THR B C 1
ATOM 2711 O O . THR B 1 9 ? 6.711 0.295 39.041 1.00 26.80 9 THR B O 1
ATOM 2715 N N . GLY B 1 10 ? 8.904 0.076 38.590 1.00 28.53 10 GLY B N 1
ATOM 2716 C CA . GLY B 1 10 ? 8.700 -1.068 37.714 1.00 28.58 10 GLY B CA 1
ATOM 2717 C C . GLY B 1 10 ? 8.055 -0.609 36.419 1.00 31.21 10 GLY B C 1
ATOM 2718 O O . GLY B 1 10 ? 7.210 -1.288 35.859 1.00 33.06 10 GLY B O 1
ATOM 2719 N N . ILE B 1 11 ? 8.474 0.556 35.939 1.00 34.52 11 ILE B N 1
ATOM 2720 C CA . ILE B 1 11 ? 7.935 1.155 34.721 1.00 36.52 11 ILE B CA 1
ATOM 2721 C C . ILE B 1 11 ? 8.131 0.350 33.434 1.00 37.16 11 ILE B C 1
ATOM 2722 O O . ILE B 1 11 ? 7.301 0.415 32.528 1.00 37.07 11 ILE B O 1
ATOM 2727 N N . ARG B 1 12 ? 9.220 -0.400 33.340 1.00 37.60 12 ARG B N 1
ATOM 2728 C CA . ARG B 1 12 ? 9.478 -1.149 32.119 1.00 39.57 12 ARG B CA 1
ATOM 2729 C C . ARG B 1 12 ? 8.731 -2.472 32.002 1.00 38.48 12 ARG B C 1
ATOM 2730 O O . ARG B 1 12 ? 8.865 -3.180 31.001 1.00 38.57 12 ARG B O 1
ATOM 2738 N N . GLY B 1 13 ? 7.932 -2.803 33.009 1.00 35.12 13 GLY B N 1
ATOM 2739 C CA . GLY B 1 13 ? 7.197 -4.050 32.950 1.00 32.33 13 GLY B CA 1
ATOM 2740 C C . GLY B 1 13 ? 5.853 -3.913 32.261 1.00 31.21 13 GLY B C 1
ATOM 2741 O O . GLY B 1 13 ? 5.382 -2.801 32.005 1.00 30.62 13 GLY B O 1
ATOM 2742 N N . GLN B 1 14 ? 5.227 -5.049 31.968 1.00 28.77 14 GLN B N 1
ATOM 2743 C CA . GLN B 1 14 ? 3.924 -5.052 31.321 1.00 27.66 14 GLN B CA 1
ATOM 2744 C C . GLN B 1 14 ? 2.946 -4.075 31.975 1.00 27.40 14 GLN B C 1
ATOM 2745 O O . GLN B 1 14 ? 2.407 -3.191 31.310 1.00 24.13 14 GLN B O 1
ATOM 2751 N N . ASP B 1 15 ? 2.722 -4.224 33.278 1.00 27.75 15 ASP B N 1
ATOM 2752 C CA . ASP B 1 15 ? 1.780 -3.343 33.958 1.00 29.22 15 ASP B CA 1
ATOM 2753 C C . ASP B 1 15 ? 2.211 -1.882 33.926 1.00 29.35 15 ASP B C 1
ATOM 2754 O O . ASP B 1 15 ? 1.416 -1.010 33.578 1.00 29.81 15 ASP B O 1
ATOM 2759 N N . GLY B 1 16 ? 3.468 -1.622 34.280 1.00 29.06 16 GLY B N 1
ATOM 2760 C CA . GLY B 1 16 ? 3.978 -0.264 34.279 1.00 28.17 16 GLY B CA 1
ATOM 2761 C C . GLY B 1 16 ? 3.762 0.433 32.947 1.00 29.07 16 GLY B C 1
ATOM 2762 O O . GLY B 1 16 ? 3.367 1.606 32.901 1.00 28.11 16 GLY B O 1
ATOM 2763 N N . ALA B 1 17 ? 4.020 -0.290 31.858 1.00 27.24 17 ALA B N 1
ATOM 2764 C CA . ALA B 1 17 ? 3.851 0.260 30.520 1.00 26.32 17 ALA B CA 1
ATOM 2765 C C . ALA B 1 17 ? 2.392 0.663 30.258 1.00 28.08 17 ALA B C 1
ATOM 2766 O O . ALA B 1 17 ? 2.117 1.777 29.792 1.00 28.25 17 ALA B O 1
ATOM 2768 N N . TYR B 1 18 ? 1.463 -0.245 30.555 1.00 26.19 18 TYR B N 1
ATOM 2769 C CA . TYR B 1 18 ? 0.048 0.020 30.348 1.00 25.41 18 TYR B CA 1
ATOM 2770 C C . TYR B 1 18 ? -0.522 1.064 31.295 1.00 26.37 18 TYR B C 1
ATOM 2771 O O . TYR B 1 18 ? -1.411 1.817 30.908 1.00 27.80 18 TYR B O 1
ATOM 2780 N N . LEU B 1 19 ? -0.033 1.109 32.532 1.00 26.10 19 LEU B N 1
ATOM 2781 C CA . LEU B 1 19 ? -0.533 2.096 33.480 1.00 27.05 19 LEU B CA 1
ATOM 2782 C C . LEU B 1 19 ? -0.139 3.497 33.019 1.00 29.75 19 LEU B C 1
ATOM 2783 O O . LEU B 1 19 ? -0.942 4.435 33.077 1.00 29.88 19 LEU B O 1
ATOM 2788 N N . ALA B 1 20 ? 1.101 3.629 32.553 1.00 32.04 20 ALA B N 1
ATOM 2789 C CA . ALA B 1 20 ? 1.613 4.909 32.094 1.00 32.87 20 ALA B CA 1
ATOM 2790 C C . ALA B 1 20 ? 0.814 5.391 30.896 1.00 35.79 20 ALA B C 1
ATOM 2791 O O . ALA B 1 20 ? 0.563 6.591 30.747 1.00 38.74 20 ALA B O 1
ATOM 2793 N N . LYS B 1 21 ? 0.419 4.460 30.033 1.00 35.33 21 LYS B N 1
ATOM 2794 C CA . LYS B 1 21 ? -0.372 4.824 28.865 1.00 35.78 21 LYS B CA 1
ATOM 2795 C C . LYS B 1 21 ? -1.760 5.298 29.312 1.00 35.61 21 LYS B C 1
ATOM 2796 O O . LYS B 1 21 ? -2.288 6.280 28.797 1.00 34.31 21 LYS B O 1
ATOM 2802 N N . LEU B 1 22 ? -2.344 4.597 30.279 1.00 36.92 22 LEU B N 1
ATOM 2803 C CA . LEU B 1 22 ? -3.661 4.954 30.802 1.00 36.74 22 LEU B CA 1
ATOM 2804 C C . LEU B 1 22 ? -3.581 6.318 31.498 1.00 38.60 22 LEU B C 1
ATOM 2805 O O . LEU B 1 22 ? -4.435 7.189 31.284 1.00 38.84 22 LEU B O 1
ATOM 2810 N N . LEU B 1 23 ? -2.545 6.506 32.316 1.00 38.54 23 LEU B N 1
ATOM 2811 C CA . LEU B 1 23 ? -2.375 7.764 33.037 1.00 37.63 23 LEU B CA 1
ATOM 2812 C C . LEU B 1 23 ? -2.094 8.939 32.113 1.00 36.84 23 LEU B C 1
ATOM 2813 O O . LEU B 1 23 ? -2.505 10.061 32.396 1.00 36.72 23 LEU B O 1
ATOM 2818 N N . LEU B 1 24 ? -1.396 8.689 31.013 1.00 35.81 24 LEU B N 1
ATOM 2819 C CA . LEU B 1 24 ? -1.100 9.756 30.074 1.00 36.99 24 LEU B CA 1
ATOM 2820 C C . LEU B 1 24 ? -2.362 10.203 29.345 1.00 38.13 24 LEU B C 1
ATOM 2821 O O . LEU B 1 24 ? -2.577 11.397 29.134 1.00 39.94 24 LEU B O 1
ATOM 2826 N N . GLU B 1 25 ? -3.203 9.250 28.964 1.00 37.19 25 GLU B N 1
ATOM 2827 C CA . GLU B 1 25 ? -4.433 9.583 28.267 1.00 37.42 25 GLU B CA 1
ATOM 2828 C C . GLU B 1 25 ? -5.341 10.429 29.156 1.00 38.37 25 GLU B C 1
ATOM 2829 O O . GLU B 1 25 ? -6.166 11.195 28.657 1.00 39.06 25 GLU B O 1
ATOM 2835 N N . LYS B 1 26 ? -5.179 10.299 30.469 1.00 38.09 26 LYS B N 1
ATOM 2836 C CA . LYS B 1 26 ? -5.991 11.052 31.421 1.00 38.53 26 LYS B CA 1
ATOM 2837 C C . LYS B 1 26 ? -5.358 12.372 31.869 1.00 39.09 26 LYS B C 1
ATOM 2838 O O . LYS B 1 26 ? -5.814 12.979 32.838 1.00 39.56 26 LYS B O 1
ATOM 2844 N N . GLY B 1 27 ? -4.299 12.800 31.188 1.00 39.83 27 GLY B N 1
ATOM 2845 C CA . GLY B 1 27 ? -3.657 14.064 31.525 1.00 40.37 27 GLY B CA 1
ATOM 2846 C C . GLY B 1 27 ? -2.585 14.103 32.603 1.00 40.42 27 GLY B C 1
ATOM 2847 O O . GLY B 1 27 ? -2.131 15.181 32.990 1.00 40.37 27 GLY B O 1
ATOM 2848 N N . TYR B 1 28 ? -2.167 12.941 33.088 1.00 40.66 28 TYR B N 1
ATOM 2849 C CA . TYR B 1 28 ? -1.145 12.872 34.130 1.00 39.91 28 TYR B CA 1
ATOM 2850 C C . TYR B 1 28 ? 0.255 13.199 33.650 1.00 39.68 28 TYR B C 1
ATOM 2851 O O . TYR B 1 28 ? 0.552 13.160 32.458 1.00 38.96 28 TYR B O 1
ATOM 2860 N N . GLU B 1 29 ? 1.114 13.526 34.606 1.00 41.03 29 GLU B N 1
ATOM 2861 C CA . GLU B 1 29 ? 2.523 13.736 34.324 1.00 42.78 29 GLU B CA 1
ATOM 2862 C C . GLU B 1 29 ? 3.030 12.400 34.850 1.00 40.48 29 GLU B C 1
ATOM 2863 O O . GLU B 1 29 ? 2.859 12.097 36.036 1.00 39.05 29 GLU B O 1
ATOM 2869 N N . VAL B 1 30 ? 3.616 11.586 33.981 1.00 37.97 30 VAL B N 1
ATOM 2870 C CA . VAL B 1 30 ? 4.089 10.280 34.415 1.00 35.27 30 VAL B CA 1
ATOM 2871 C C . VAL B 1 30 ? 5.600 10.166 34.606 1.00 35.85 30 VAL B C 1
ATOM 2872 O O . VAL B 1 30 ? 6.386 10.423 33.691 1.00 34.58 30 VAL B O 1
ATOM 2876 N N . TYR B 1 31 ? 5.988 9.784 35.821 1.00 36.27 31 TYR B N 1
ATOM 2877 C CA . TYR B 1 31 ? 7.387 9.581 36.180 1.00 35.47 31 TYR B CA 1
ATOM 2878 C C . TYR B 1 31 ? 7.589 8.094 36.418 1.00 34.82 31 TYR B C 1
ATOM 2879 O O . TYR B 1 31 ? 6.842 7.478 37.177 1.00 35.06 31 TYR B O 1
ATOM 2888 N N . GLY B 1 32 ? 8.587 7.518 35.758 1.00 34.60 32 GLY B N 1
ATOM 2889 C CA . GLY B 1 32 ? 8.867 6.103 35.919 1.00 35.71 32 GLY B CA 1
ATOM 2890 C C . GLY B 1 32 ? 10.234 5.837 36.521 1.00 37.98 32 GLY B C 1
ATOM 2891 O O . GLY B 1 32 ? 11.257 6.261 35.982 1.00 37.35 32 GLY B O 1
ATOM 2892 N N . ALA B 1 33 ? 10.251 5.130 37.644 1.00 41.11 33 ALA B N 1
ATOM 2893 C CA . ALA B 1 33 ? 11.493 4.795 38.330 1.00 43.12 33 ALA B CA 1
ATOM 2894 C C . ALA B 1 33 ? 12.087 3.524 37.736 1.00 45.54 33 ALA B C 1
ATOM 2895 O O . ALA B 1 33 ? 11.368 2.555 37.494 1.00 45.76 33 ALA B O 1
ATOM 2897 N N . ASP B 1 34 ? 13.397 3.536 37.496 1.00 48.94 34 ASP B N 1
ATOM 2898 C CA . ASP B 1 34 ? 14.093 2.372 36.943 1.00 51.30 34 ASP B CA 1
ATOM 2899 C C . ASP B 1 34 ? 15.431 2.131 37.661 1.00 53.34 34 ASP B C 1
ATOM 2900 O O . ASP B 1 34 ? 15.953 3.006 38.365 1.00 52.35 34 ASP B O 1
ATOM 2902 N N . ALA B 1 41 ? 16.716 1.818 27.791 1.00 49.49 41 ALA B N 1
ATOM 2903 C CA . ALA B 1 41 ? 15.451 1.919 27.072 1.00 51.94 41 ALA B CA 1
ATOM 2904 C C . ALA B 1 41 ? 14.573 0.692 27.319 1.00 51.95 41 ALA B C 1
ATOM 2905 O O . ALA B 1 41 ? 15.056 -0.358 27.749 1.00 53.17 41 ALA B O 1
ATOM 2907 N N . SER B 1 42 ? 13.280 0.832 27.043 1.00 50.60 42 SER B N 1
ATOM 2908 C CA . SER B 1 42 ? 12.337 -0.260 27.244 1.00 48.16 42 SER B CA 1
ATOM 2909 C C . SER B 1 42 ? 11.482 -0.471 26.003 1.00 45.20 42 SER B C 1
ATOM 2910 O O . SER B 1 42 ? 10.781 0.431 25.549 1.00 41.99 42 SER B O 1
ATOM 2913 N N . TRP B 1 43 ? 11.535 -1.678 25.461 1.00 44.01 43 TRP B N 1
ATOM 2914 C CA . TRP B 1 43 ? 10.773 -1.987 24.263 1.00 44.11 43 TRP B CA 1
ATOM 2915 C C . TRP B 1 43 ? 9.268 -1.815 24.438 1.00 44.10 43 TRP B C 1
ATOM 2916 O O . TRP B 1 43 ? 8.555 -1.572 23.464 1.00 44.39 43 TRP B O 1
ATOM 2927 N N . ARG B 1 44 ? 8.782 -1.938 25.670 1.00 43.74 44 ARG B N 1
ATOM 2928 C CA . ARG B 1 44 ? 7.350 -1.804 25.925 1.00 42.69 44 ARG B CA 1
ATOM 2929 C C . ARG B 1 44 ? 6.877 -0.360 25.784 1.00 41.87 44 ARG B C 1
ATOM 2930 O O . ARG B 1 44 ? 5.893 -0.085 25.096 1.00 42.10 44 ARG B O 1
ATOM 2938 N N . LEU B 1 45 ? 7.574 0.563 26.433 1.00 40.65 45 LEU B N 1
ATOM 2939 C CA . LEU B 1 45 ? 7.192 1.962 26.347 1.00 40.31 45 LEU B CA 1
ATOM 2940 C C . LEU B 1 45 ? 7.206 2.399 24.883 1.00 41.60 45 LEU B C 1
ATOM 2941 O O . LEU B 1 45 ? 6.302 3.102 24.414 1.00 41.13 45 LEU B O 1
ATOM 2946 N N . LYS B 1 46 ? 8.226 1.958 24.157 1.00 42.71 46 LYS B N 1
ATOM 2947 C CA . LYS B 1 46 ? 8.362 2.311 22.754 1.00 44.36 46 LYS B CA 1
ATOM 2948 C C . LYS B 1 46 ? 7.276 1.673 21.903 1.00 44.57 46 LYS B C 1
ATOM 2949 O O . LYS B 1 46 ? 6.831 2.260 20.916 1.00 45.28 46 LYS B O 1
ATOM 2955 N N . GLU B 1 47 ? 6.836 0.482 22.293 1.00 43.20 47 GLU B N 1
ATOM 2956 C CA . GLU B 1 47 ? 5.807 -0.211 21.535 1.00 43.00 47 GLU B CA 1
ATOM 2957 C C . GLU B 1 47 ? 4.430 0.393 21.758 1.00 41.50 47 GLU B C 1
ATOM 2958 O O . GLU B 1 47 ? 3.524 0.192 20.956 1.00 41.57 47 GLU B O 1
ATOM 2964 N N . LEU B 1 48 ? 4.263 1.118 22.856 1.00 40.12 48 LEU B N 1
ATOM 2965 C CA . LEU B 1 48 ? 2.986 1.758 23.129 1.00 39.03 48 LEU B CA 1
ATOM 2966 C C . LEU B 1 48 ? 3.073 3.188 22.623 1.00 40.16 48 LEU B C 1
ATOM 2967 O O . LEU B 1 48 ? 2.079 3.920 22.626 1.00 39.92 48 LEU B O 1
ATOM 2972 N N . GLY B 1 49 ? 4.277 3.567 22.189 1.00 40.18 49 GLY B N 1
ATOM 2973 C CA . GLY B 1 49 ? 4.519 4.899 21.662 1.00 38.62 49 GLY B CA 1
ATOM 2974 C C . GLY B 1 49 ? 4.610 5.990 22.710 1.00 39.49 49 GLY B C 1
ATOM 2975 O O . GLY B 1 49 ? 4.472 7.175 22.394 1.00 39.94 49 GLY B O 1
ATOM 2976 N N . ILE B 1 50 ? 4.860 5.608 23.958 1.00 39.02 50 ILE B N 1
ATOM 2977 C CA . ILE B 1 50 ? 4.948 6.590 25.029 1.00 38.06 50 ILE B CA 1
ATOM 2978 C C . ILE B 1 50 ? 6.350 6.774 25.592 1.00 39.64 50 ILE B C 1
ATOM 2979 O O . ILE B 1 50 ? 6.517 7.361 26.659 1.00 39.38 50 ILE B O 1
ATOM 2984 N N . GLU B 1 51 ? 7.357 6.294 24.871 1.00 41.02 51 GLU B N 1
ATOM 2985 C CA . GLU B 1 51 ? 8.737 6.410 25.330 1.00 45.32 51 GLU B CA 1
ATOM 2986 C C . GLU B 1 51 ? 9.174 7.850 25.591 1.00 46.13 51 GLU B C 1
ATOM 2987 O O . GLU B 1 51 ? 9.884 8.111 26.558 1.00 45.67 51 GLU B O 1
ATOM 2993 N N . ASN B 1 52 ? 8.751 8.782 24.740 1.00 47.81 52 ASN B N 1
ATOM 2994 C CA . ASN B 1 52 ? 9.133 10.186 24.906 1.00 48.51 52 ASN B CA 1
ATOM 2995 C C . ASN B 1 52 ? 8.236 10.961 25.860 1.00 47.36 52 ASN B C 1
ATOM 2996 O O . ASN B 1 52 ? 8.520 12.115 26.174 1.00 47.12 52 ASN B O 1
ATOM 3001 N N . ASP B 1 53 ? 7.160 10.335 26.325 1.00 46.25 53 ASP B N 1
ATOM 3002 C CA . ASP B 1 53 ? 6.222 11.015 27.210 1.00 44.60 53 ASP B CA 1
ATOM 3003 C C . ASP B 1 53 ? 6.332 10.624 28.680 1.00 43.19 53 ASP B C 1
ATOM 3004 O O . ASP B 1 53 ? 5.701 11.239 29.543 1.00 43.86 53 ASP B O 1
ATOM 3009 N N . VAL B 1 54 ? 7.127 9.602 28.968 1.00 40.30 54 VAL B N 1
ATOM 3010 C CA . VAL B 1 54 ? 7.319 9.167 30.343 1.00 38.76 54 VAL B CA 1
ATOM 3011 C C . VAL B 1 54 ? 8.663 9.705 30.826 1.00 38.53 54 VAL B C 1
ATOM 3012 O O . VAL B 1 54 ? 9.704 9.412 30.241 1.00 37.99 54 VAL B O 1
ATOM 3016 N N . LYS B 1 55 ? 8.629 10.507 31.885 1.00 38.01 55 LYS B N 1
ATOM 3017 C CA . LYS B 1 55 ? 9.840 11.085 32.448 1.00 38.01 55 LYS B CA 1
ATOM 3018 C C . LYS B 1 55 ? 10.541 10.032 33.303 1.00 38.57 55 LYS B C 1
ATOM 3019 O O . LYS B 1 55 ? 10.082 9.699 34.395 1.00 38.16 55 LYS B O 1
ATOM 3021 N N . ILE B 1 56 ? 11.657 9.512 32.804 1.00 38.33 56 ILE B N 1
ATOM 3022 C CA . ILE B 1 56 ? 12.401 8.495 33.530 1.00 38.30 56 ILE B CA 1
ATOM 3023 C C . ILE B 1 56 ? 13.338 9.077 34.588 1.00 39.23 56 ILE B C 1
ATOM 3024 O O . ILE B 1 56 ? 14.111 9.997 34.309 1.00 40.07 56 ILE B O 1
ATOM 3029 N N . ILE B 1 57 ? 13.251 8.544 35.806 1.00 38.58 57 ILE B N 1
ATOM 3030 C CA . ILE B 1 57 ? 14.103 8.984 36.906 1.00 39.25 57 ILE B CA 1
ATOM 3031 C C . ILE B 1 57 ? 14.631 7.781 37.682 1.00 40.14 57 ILE B C 1
ATOM 3032 O O . ILE B 1 57 ? 14.129 6.661 37.533 1.00 39.51 57 ILE B O 1
ATOM 3037 N N . HIS B 1 58 ? 15.649 8.015 38.505 1.00 40.72 58 HIS B N 1
ATOM 3038 C CA . HIS B 1 58 ? 16.247 6.944 39.286 1.00 41.26 58 HIS B CA 1
ATOM 3039 C C . HIS B 1 58 ? 15.674 6.822 40.683 1.00 40.39 58 HIS B C 1
ATOM 3040 O O . HIS B 1 58 ? 15.382 7.817 41.350 1.00 40.45 58 HIS B O 1
ATOM 3047 N N . MET B 1 59 ? 15.521 5.575 41.110 1.00 39.39 59 MET B N 1
ATOM 3048 C CA . MET B 1 59 ? 15.006 5.253 42.429 1.00 39.03 59 MET B CA 1
ATOM 3049 C C . MET B 1 59 ? 15.312 3.772 42.653 1.00 37.57 59 MET B C 1
ATOM 3050 O O . MET B 1 59 ? 15.073 2.944 41.773 1.00 38.40 59 MET B O 1
ATOM 3055 N N . ASP B 1 60 ? 15.868 3.447 43.816 1.00 34.60 60 ASP B N 1
ATOM 3056 C CA . ASP B 1 60 ? 16.222 2.070 44.135 1.00 32.32 60 ASP B CA 1
ATOM 3057 C C . ASP B 1 60 ? 15.548 1.681 45.440 1.00 29.26 60 ASP B C 1
ATOM 3058 O O . ASP B 1 60 ? 15.768 2.314 46.467 1.00 29.67 60 ASP B O 1
ATOM 3063 N N . LEU B 1 61 ? 14.741 0.631 45.406 1.00 27.07 61 LEU B N 1
ATOM 3064 C CA . LEU B 1 61 ? 14.035 0.186 46.598 1.00 25.81 61 LEU B CA 1
ATOM 3065 C C . LEU B 1 61 ? 14.904 -0.437 47.702 1.00 24.79 61 LEU B C 1
ATOM 3066 O O . LEU B 1 61 ? 14.431 -0.645 48.824 1.00 23.74 61 LEU B O 1
ATOM 3071 N N . LEU B 1 62 ? 16.170 -0.717 47.400 1.00 23.63 62 LEU B N 1
ATOM 3072 C CA . LEU B 1 62 ? 17.070 -1.309 48.398 1.00 22.89 62 LEU B CA 1
ATOM 3073 C C . LEU B 1 62 ? 17.691 -0.290 49.360 1.00 23.30 62 LEU B C 1
ATOM 3074 O O . LEU B 1 62 ? 18.265 -0.666 50.382 1.00 24.32 62 LEU B O 1
ATOM 3079 N N . GLU B 1 63 ? 17.588 0.994 49.036 1.00 23.58 63 GLU B N 1
ATOM 3080 C CA . GLU B 1 63 ? 18.159 2.035 49.888 1.00 24.02 63 GLU B CA 1
ATOM 3081 C C . GLU B 1 63 ? 17.085 3.099 50.136 1.00 24.98 63 GLU B C 1
ATOM 3082 O O . GLU B 1 63 ? 16.319 3.461 49.234 1.00 25.26 63 GLU B O 1
ATOM 3088 N N . PHE B 1 64 ? 17.039 3.601 51.361 1.00 23.42 64 PHE B N 1
ATOM 3089 C CA . PHE B 1 64 ? 16.028 4.569 51.752 1.00 24.44 64 PHE B CA 1
ATOM 3090 C C . PHE B 1 64 ? 16.183 6.048 51.371 1.00 25.18 64 PHE B C 1
ATOM 3091 O O . PHE B 1 64 ? 15.219 6.677 50.912 1.00 23.02 64 PHE B O 1
ATOM 3099 N N . SER B 1 65 ? 17.370 6.612 51.559 1.00 24.83 65 SER B N 1
ATOM 3100 C CA . SER B 1 65 ? 17.549 8.034 51.273 1.00 26.84 65 SER B CA 1
ATOM 3101 C C . SER B 1 65 ? 17.244 8.461 49.846 1.00 28.09 65 SER B C 1
ATOM 3102 O O . SER B 1 65 ? 16.681 9.537 49.635 1.00 29.01 65 SER B O 1
ATOM 3105 N N . ASN B 1 66 ? 17.591 7.634 48.865 1.00 28.17 66 ASN B N 1
ATOM 3106 C CA . ASN B 1 66 ? 17.345 8.018 47.483 1.00 28.03 66 ASN B CA 1
ATOM 3107 C C . ASN B 1 66 ? 15.846 8.128 47.210 1.00 29.91 66 ASN B C 1
ATOM 3108 O O . ASN B 1 66 ? 15.421 8.922 46.365 1.00 31.27 66 ASN B O 1
ATOM 3113 N N . ILE B 1 67 ? 15.045 7.351 47.938 1.00 28.79 67 ILE B N 1
ATOM 3114 C CA . ILE B 1 67 ? 13.600 7.388 47.771 1.00 28.99 67 ILE B CA 1
ATOM 3115 C C . ILE B 1 67 ? 13.037 8.700 48.327 1.00 31.62 67 ILE B C 1
ATOM 3116 O O . ILE B 1 67 ? 12.156 9.317 47.721 1.00 30.03 67 ILE B O 1
ATOM 3121 N N . ILE B 1 68 ? 13.551 9.111 49.485 1.00 34.36 68 ILE B N 1
ATOM 3122 C CA . ILE B 1 68 ? 13.138 10.348 50.147 1.00 35.78 68 ILE B CA 1
ATOM 3123 C C . ILE B 1 68 ? 13.302 11.540 49.199 1.00 36.67 68 ILE B C 1
ATOM 3124 O O . ILE B 1 68 ? 12.360 12.300 48.972 1.00 36.77 68 ILE B O 1
ATOM 3129 N N . ARG B 1 69 ? 14.501 11.694 48.648 1.00 36.23 69 ARG B N 1
ATOM 3130 C CA . ARG B 1 69 ? 14.788 12.797 47.743 1.00 37.96 69 ARG B CA 1
ATOM 3131 C C . ARG B 1 69 ? 13.951 12.726 46.475 1.00 39.23 69 ARG B C 1
ATOM 3132 O O . ARG B 1 69 ? 13.592 13.761 45.911 1.00 41.03 69 ARG B O 1
ATOM 3140 N N . THR B 1 70 ? 13.639 11.514 46.021 1.00 38.62 70 THR B N 1
ATOM 3141 C CA . THR B 1 70 ? 12.828 11.365 44.818 1.00 36.25 70 THR B CA 1
ATOM 3142 C C . THR B 1 70 ? 11.418 11.875 45.088 1.00 34.83 70 THR B C 1
ATOM 3143 O O . THR B 1 70 ? 10.817 12.515 44.231 1.00 33.98 70 THR B O 1
ATOM 3147 N N . ILE B 1 71 ? 10.896 11.591 46.280 1.00 33.43 71 ILE B N 1
ATOM 3148 C CA . ILE B 1 71 ? 9.559 12.047 46.644 1.00 33.93 71 ILE B CA 1
ATOM 3149 C C . ILE B 1 71 ? 9.602 13.561 46.813 1.00 34.78 71 ILE B C 1
ATOM 3150 O O . ILE B 1 71 ? 8.721 14.264 46.329 1.00 33.77 71 ILE B O 1
ATOM 3155 N N . GLU B 1 72 ? 10.635 14.061 47.487 1.00 35.65 72 GLU B N 1
ATOM 3156 C CA . GLU B 1 72 ? 10.769 15.501 47.702 1.00 37.23 72 GLU B CA 1
ATOM 3157 C C . GLU B 1 72 ? 10.940 16.249 46.396 1.00 36.79 72 GLU B C 1
ATOM 3158 O O . GLU B 1 72 ? 10.621 17.428 46.310 1.00 37.14 72 GLU B O 1
ATOM 3164 N N . LYS B 1 73 ? 11.428 15.564 45.373 1.00 36.94 73 LYS B N 1
ATOM 3165 C CA . LYS B 1 73 ? 11.646 16.214 44.096 1.00 38.65 73 LYS B CA 1
ATOM 3166 C C . LYS B 1 73 ? 10.469 16.116 43.130 1.00 39.10 73 LYS B C 1
ATOM 3167 O O . LYS B 1 73 ? 10.178 17.063 42.407 1.00 39.77 73 LYS B O 1
ATOM 3173 N N . VAL B 1 74 ? 9.794 14.972 43.121 1.00 39.61 74 VAL B N 1
ATOM 3174 C CA . VAL B 1 74 ? 8.666 14.743 42.225 1.00 37.84 74 VAL B CA 1
ATOM 3175 C C . VAL B 1 74 ? 7.333 15.208 42.814 1.00 39.28 74 VAL B C 1
ATOM 3176 O O . VAL B 1 74 ? 6.414 15.585 42.085 1.00 39.31 74 VAL B O 1
ATOM 3180 N N . GLN B 1 75 ? 7.230 15.185 44.135 1.00 39.51 75 GLN B N 1
ATOM 3181 C CA . GLN B 1 75 ? 5.998 15.590 44.794 1.00 39.98 75 GLN B CA 1
ATOM 3182 C C . GLN B 1 75 ? 4.808 14.985 44.056 1.00 38.98 75 GLN B C 1
ATOM 3183 O O . GLN B 1 75 ? 3.889 15.693 43.642 1.00 41.53 75 GLN B O 1
ATOM 3189 N N . PRO B 1 76 ? 4.811 13.651 43.889 1.00 37.36 76 PRO B N 1
ATOM 3190 C CA . PRO B 1 76 ? 3.735 12.937 43.198 1.00 36.04 76 PRO B CA 1
ATOM 3191 C C . PRO B 1 76 ? 2.414 12.941 43.979 1.00 34.64 76 PRO B C 1
ATOM 3192 O O . PRO B 1 76 ? 2.407 12.996 45.214 1.00 33.95 76 PRO B O 1
ATOM 3196 N N . ASP B 1 77 ? 1.300 12.882 43.256 1.00 33.65 77 ASP B N 1
ATOM 3197 C CA . ASP B 1 77 ? -0.012 12.849 43.896 1.00 33.78 77 ASP B CA 1
ATOM 3198 C C . ASP B 1 77 ? -0.364 11.390 44.092 1.00 33.64 77 ASP B C 1
ATOM 3199 O O . ASP B 1 77 ? -1.061 11.027 45.039 1.00 34.49 77 ASP B O 1
ATOM 3204 N N . GLU B 1 78 ? 0.137 10.561 43.180 1.00 32.18 78 GLU B N 1
ATOM 3205 C CA . GLU B 1 78 ? -0.121 9.128 43.202 1.00 31.80 78 GLU B CA 1
ATOM 3206 C C . GLU B 1 78 ? 1.143 8.308 42.963 1.00 30.58 78 GLU B C 1
ATOM 3207 O O . GLU B 1 78 ? 1.921 8.593 42.052 1.00 31.03 78 GLU B O 1
ATOM 3213 N N . VAL B 1 79 ? 1.341 7.284 43.785 1.00 27.78 79 VAL B N 1
ATOM 3214 C CA . VAL B 1 79 ? 2.502 6.416 43.651 1.00 26.20 79 VAL B CA 1
ATOM 3215 C C . VAL B 1 79 ? 2.051 4.973 43.468 1.00 24.91 79 VAL B C 1
ATOM 3216 O O . VAL B 1 79 ? 1.282 4.455 44.282 1.00 23.94 79 VAL B O 1
ATOM 3220 N N . TYR B 1 80 ? 2.529 4.341 42.394 1.00 22.90 80 TYR B N 1
ATOM 3221 C CA . TYR B 1 80 ? 2.185 2.957 42.070 1.00 23.62 80 TYR B CA 1
ATOM 3222 C C . TYR B 1 80 ? 3.400 2.036 42.160 1.00 24.35 80 TYR B C 1
ATOM 3223 O O . TYR B 1 80 ? 4.237 1.990 41.253 1.00 24.02 80 TYR B O 1
ATOM 3232 N N . ASN B 1 81 ? 3.491 1.284 43.248 1.00 25.67 81 ASN B N 1
ATOM 3233 C CA . ASN B 1 81 ? 4.627 0.389 43.434 1.00 25.46 81 ASN B CA 1
ATOM 3234 C C . ASN B 1 81 ? 4.455 -0.928 42.706 1.00 25.92 81 ASN B C 1
ATOM 3235 O O . ASN B 1 81 ? 4.025 -1.914 43.292 1.00 26.92 81 ASN B O 1
ATOM 3240 N N . LEU B 1 82 ? 4.803 -0.939 41.426 1.00 28.51 82 LEU B N 1
ATOM 3241 C CA . LEU B 1 82 ? 4.685 -2.138 40.608 1.00 30.94 82 LEU B CA 1
ATOM 3242 C C . LEU B 1 82 ? 6.025 -2.862 40.456 1.00 34.58 82 LEU B C 1
ATOM 3243 O O . LEU B 1 82 ? 6.102 -3.911 39.825 1.00 35.94 82 LEU B O 1
ATOM 3248 N N . ALA B 1 83 ? 7.082 -2.305 41.034 1.00 40.26 83 ALA B N 1
ATOM 3249 C CA . ALA B 1 83 ? 8.409 -2.917 40.940 1.00 44.59 83 ALA B CA 1
ATOM 3250 C C . ALA B 1 83 ? 8.600 -4.061 41.937 1.00 47.47 83 ALA B C 1
ATOM 3251 O O . ALA B 1 83 ? 8.118 -3.992 43.072 1.00 48.49 83 ALA B O 1
ATOM 3253 N N . ALA B 1 84 ? 9.312 -5.107 41.522 1.00 49.85 84 ALA B N 1
ATOM 3254 C CA . ALA B 1 84 ? 9.563 -6.235 42.418 1.00 52.44 84 ALA B CA 1
ATOM 3255 C C . ALA B 1 84 ? 10.346 -7.400 41.816 1.00 53.55 84 ALA B C 1
ATOM 3256 O O . ALA B 1 84 ? 10.386 -7.589 40.594 1.00 52.88 84 ALA B O 1
ATOM 3258 N N . GLN B 1 85 ? 10.973 -8.166 42.711 1.00 53.99 85 GLN B N 1
ATOM 3259 C CA . GLN B 1 85 ? 11.723 -9.371 42.369 1.00 52.41 85 GLN B CA 1
ATOM 3260 C C . GLN B 1 85 ? 10.604 -10.409 42.481 1.00 51.61 85 GLN B C 1
ATOM 3261 O O . GLN B 1 85 ? 10.456 -11.072 43.510 1.00 52.38 85 GLN B O 1
ATOM 3267 N N . SER B 1 86 ? 9.812 -10.533 41.423 1.00 49.65 86 SER B N 1
ATOM 3268 C CA . SER B 1 86 ? 8.671 -11.435 41.426 1.00 49.71 86 SER B CA 1
ATOM 3269 C C . SER B 1 86 ? 8.839 -12.881 40.949 1.00 49.20 86 SER B C 1
ATOM 3270 O O . SER B 1 86 ? 7.925 -13.431 40.330 1.00 48.36 86 SER B O 1
ATOM 3273 N N . PHE B 1 87 ? 9.975 -13.508 41.246 1.00 47.46 87 PHE B N 1
ATOM 3274 C CA . PHE B 1 87 ? 10.171 -14.899 40.836 1.00 47.32 87 PHE B CA 1
ATOM 3275 C C . PHE B 1 87 ? 10.277 -15.853 42.024 1.00 45.45 87 PHE B C 1
ATOM 3276 O O . PHE B 1 87 ? 11.275 -15.870 42.744 1.00 44.87 87 PHE B O 1
ATOM 3284 N N . VAL B 1 88 ? 9.229 -16.647 42.214 1.00 44.08 88 VAL B N 1
ATOM 3285 C CA . VAL B 1 88 ? 9.162 -17.618 43.297 1.00 42.25 88 VAL B CA 1
ATOM 3286 C C . VAL B 1 88 ? 10.399 -18.513 43.353 1.00 42.31 88 VAL B C 1
ATOM 3287 O O . VAL B 1 88 ? 10.995 -18.698 44.415 1.00 43.04 88 VAL B O 1
ATOM 3291 N N . GLY B 1 89 ? 10.781 -19.073 42.211 1.00 41.51 89 GLY B N 1
ATOM 3292 C CA . GLY B 1 89 ? 11.942 -19.941 42.182 1.00 42.09 89 GLY B CA 1
ATOM 3293 C C . GLY B 1 89 ? 13.200 -19.223 42.631 1.00 42.15 89 GLY B C 1
ATOM 3294 O O . GLY B 1 89 ? 13.916 -19.681 43.518 1.00 43.48 89 GLY B O 1
ATOM 3295 N N . VAL B 1 90 ? 13.467 -18.084 42.014 1.00 41.58 90 VAL B N 1
ATOM 3296 C CA . VAL B 1 90 ? 14.637 -17.298 42.351 1.00 40.89 90 VAL B CA 1
ATOM 3297 C C . VAL B 1 90 ? 14.604 -16.870 43.815 1.00 40.29 90 VAL B C 1
ATOM 3298 O O . VAL B 1 90 ? 15.656 -16.747 44.449 1.00 41.99 90 VAL B O 1
ATOM 3302 N N . SER B 1 91 ? 13.403 -16.663 44.361 1.00 37.56 91 SER B N 1
ATOM 3303 C CA . SER B 1 91 ? 13.275 -16.219 45.753 1.00 35.11 91 SER B CA 1
ATOM 3304 C C . SER B 1 91 ? 13.731 -17.268 46.763 1.00 33.02 91 SER B C 1
ATOM 3305 O O . SER B 1 91 ? 14.112 -16.936 47.883 1.00 31.16 91 SER B O 1
ATOM 3308 N N . PHE B 1 92 ? 13.683 -18.535 46.377 1.00 31.21 92 PHE B N 1
ATOM 3309 C CA . PHE B 1 92 ? 14.136 -19.586 47.274 1.00 31.28 92 PHE B CA 1
ATOM 3310 C C . PHE B 1 92 ? 15.659 -19.507 47.391 1.00 32.00 92 PHE B C 1
ATOM 3311 O O . PHE B 1 92 ? 16.229 -19.833 48.432 1.00 30.55 92 PHE B O 1
ATOM 3319 N N . GLU B 1 93 ? 16.300 -19.042 46.319 1.00 34.04 93 GLU B N 1
ATOM 3320 C CA . GLU B 1 93 ? 17.754 -18.912 46.261 1.00 36.08 93 GLU B CA 1
ATOM 3321 C C . GLU B 1 93 ? 18.245 -17.573 46.794 1.00 34.65 93 GLU B C 1
ATOM 3322 O O . GLU B 1 93 ? 19.373 -17.468 47.271 1.00 34.99 93 GLU B O 1
ATOM 3328 N N . GLN B 1 94 ? 17.412 -16.544 46.684 1.00 32.53 94 GLN B N 1
ATOM 3329 C CA . GLN B 1 94 ? 17.786 -15.207 47.146 1.00 31.68 94 GLN B CA 1
ATOM 3330 C C . GLN B 1 94 ? 16.680 -14.674 48.041 1.00 28.76 94 GLN B C 1
ATOM 3331 O O . GLN B 1 94 ? 16.149 -13.592 47.812 1.00 28.63 94 GLN B O 1
ATOM 3337 N N . PRO B 1 95 ? 16.323 -15.429 49.083 1.00 26.89 95 PRO B N 1
ATOM 3338 C CA . PRO B 1 95 ? 15.259 -15.000 49.995 1.00 24.25 95 PRO B CA 1
ATOM 3339 C C . PRO B 1 95 ? 15.440 -13.628 50.632 1.00 22.94 95 PRO B C 1
ATOM 3340 O O . PRO B 1 95 ? 14.502 -12.840 50.667 1.00 23.43 95 PRO B O 1
ATOM 3344 N N . ILE B 1 96 ? 16.640 -13.335 51.127 1.00 22.09 96 ILE B N 1
ATOM 3345 C CA . ILE B 1 96 ? 16.890 -12.055 51.777 1.00 18.24 96 ILE B CA 1
ATOM 3346 C C . ILE B 1 96 ? 16.782 -10.910 50.790 1.00 19.61 96 ILE B C 1
ATOM 3347 O O . ILE B 1 96 ? 16.128 -9.897 51.073 1.00 20.78 96 ILE B O 1
ATOM 3352 N N . LEU B 1 97 ? 17.406 -11.053 49.627 1.00 19.55 97 LEU B N 1
ATOM 3353 C CA . LEU B 1 97 ? 17.324 -9.988 48.634 1.00 20.15 97 LEU B CA 1
ATOM 3354 C C . LEU B 1 97 ? 15.857 -9.744 48.283 1.00 21.57 97 LEU B C 1
ATOM 3355 O O . LEU B 1 97 ? 15.415 -8.596 48.174 1.00 22.76 97 LEU B O 1
ATOM 3360 N N . THR B 1 98 ? 15.110 -10.836 48.117 1.00 21.72 98 THR B N 1
ATOM 3361 C CA . THR B 1 98 ? 13.695 -10.771 47.771 1.00 19.98 98 THR B CA 1
ATOM 3362 C C . THR B 1 98 ? 12.923 -9.981 48.799 1.00 20.37 98 THR B C 1
ATOM 3363 O O . THR B 1 98 ? 12.104 -9.129 48.450 1.00 18.77 98 THR B O 1
ATOM 3367 N N . ALA B 1 99 ? 13.185 -10.272 50.068 1.00 19.88 99 ALA B N 1
ATOM 3368 C CA . ALA B 1 99 ? 12.512 -9.587 51.157 1.00 21.23 99 ALA B CA 1
ATOM 3369 C C . ALA B 1 99 ? 12.834 -8.089 51.148 1.00 23.62 99 ALA B C 1
ATOM 3370 O O . ALA B 1 99 ? 11.940 -7.255 51.338 1.00 23.19 99 ALA B O 1
ATOM 3372 N N . GLU B 1 100 ? 14.102 -7.745 50.918 1.00 23.98 100 GLU B N 1
ATOM 3373 C CA . GLU B 1 100 ? 14.509 -6.339 50.906 1.00 24.48 100 GLU B CA 1
ATOM 3374 C C . GLU B 1 100 ? 13.794 -5.512 49.845 1.00 25.75 100 GLU B C 1
ATOM 3375 O O . GLU B 1 100 ? 13.569 -4.318 50.041 1.00 27.15 100 GLU B O 1
ATOM 3381 N N . VAL B 1 101 ? 13.435 -6.129 48.723 1.00 24.82 101 VAL B N 1
ATOM 3382 C CA . VAL B 1 101 ? 12.750 -5.386 47.674 1.00 26.50 101 VAL B CA 1
ATOM 3383 C C . VAL B 1 101 ? 11.229 -5.491 47.772 1.00 28.48 101 VAL B C 1
ATOM 3384 O O . VAL B 1 101 ? 10.522 -4.481 47.780 1.00 29.50 101 VAL B O 1
ATOM 3388 N N . ASP B 1 102 ? 10.738 -6.722 47.851 1.00 29.37 102 ASP B N 1
ATOM 3389 C CA . ASP B 1 102 ? 9.308 -6.987 47.915 1.00 28.74 102 ASP B CA 1
ATOM 3390 C C . ASP B 1 102 ? 8.639 -6.733 49.266 1.00 27.40 102 ASP B C 1
ATOM 3391 O O . ASP B 1 102 ? 7.420 -6.568 49.327 1.00 25.73 102 ASP B O 1
ATOM 3396 N N . ALA B 1 103 ? 9.424 -6.684 50.340 1.00 26.07 103 ALA B N 1
ATOM 3397 C CA . ALA B 1 103 ? 8.866 -6.451 51.672 1.00 23.94 103 ALA B CA 1
ATOM 3398 C C . ALA B 1 103 ? 9.320 -5.128 52.287 1.00 23.65 103 ALA B C 1
ATOM 3399 O O . ALA B 1 103 ? 8.502 -4.264 52.563 1.00 24.90 103 ALA B O 1
ATOM 3401 N N . ILE B 1 104 ? 10.618 -4.963 52.505 1.00 23.80 104 ILE B N 1
ATOM 3402 C CA . ILE B 1 104 ? 11.118 -3.731 53.098 1.00 22.38 104 ILE B CA 1
ATOM 3403 C C . ILE B 1 104 ? 11.019 -2.563 52.120 1.00 23.81 104 ILE B C 1
ATOM 3404 O O . ILE B 1 104 ? 10.782 -1.419 52.531 1.00 24.01 104 ILE B O 1
ATOM 3409 N N . GLY B 1 105 ? 11.188 -2.854 50.830 1.00 22.74 105 GLY B N 1
ATOM 3410 C CA . GLY B 1 105 ? 11.108 -1.813 49.818 1.00 23.08 105 GLY B CA 1
ATOM 3411 C C . GLY B 1 105 ? 9.789 -1.051 49.858 1.00 23.70 105 GLY B C 1
ATOM 3412 O O . GLY B 1 105 ? 9.750 0.170 49.698 1.00 22.99 105 GLY B O 1
ATOM 3413 N N . VAL B 1 106 ? 8.705 -1.788 50.062 1.00 23.68 106 VAL B N 1
ATOM 3414 C CA . VAL B 1 106 ? 7.379 -1.209 50.142 1.00 25.11 106 VAL B CA 1
ATOM 3415 C C . VAL B 1 106 ? 7.326 -0.247 51.328 1.00 26.23 106 VAL B C 1
ATOM 3416 O O . VAL B 1 106 ? 6.805 0.862 51.214 1.00 26.07 106 VAL B O 1
ATOM 3420 N N . LEU B 1 107 ? 7.875 -0.681 52.461 1.00 26.22 107 LEU B N 1
ATOM 3421 C CA . LEU B 1 107 ? 7.898 0.131 53.677 1.00 28.02 107 LEU B CA 1
ATOM 3422 C C . LEU B 1 107 ? 8.758 1.383 53.504 1.00 29.08 107 LEU B C 1
ATOM 3423 O O . LEU B 1 107 ? 8.471 2.427 54.092 1.00 29.36 107 LEU B O 1
ATOM 3428 N N . ARG B 1 108 ? 9.820 1.274 52.710 1.00 27.54 108 ARG B N 1
ATOM 3429 C CA . ARG B 1 108 ? 10.692 2.417 52.486 1.00 26.27 108 ARG B CA 1
ATOM 3430 C C . ARG B 1 108 ? 9.915 3.512 51.767 1.00 25.84 108 ARG B C 1
ATOM 3431 O O . ARG B 1 108 ? 10.029 4.692 52.100 1.00 24.45 108 ARG B O 1
ATOM 3439 N N . ILE B 1 109 ? 9.114 3.124 50.782 1.00 25.36 109 ILE B N 1
ATOM 3440 C CA . ILE B 1 109 ? 8.326 4.105 50.051 1.00 24.90 109 ILE B CA 1
ATOM 3441 C C . ILE B 1 109 ? 7.314 4.728 51.010 1.00 24.11 109 ILE B C 1
ATOM 3442 O O . ILE B 1 109 ? 7.274 5.942 51.185 1.00 23.02 109 ILE B O 1
ATOM 3447 N N . LEU B 1 110 ? 6.511 3.880 51.641 1.00 23.46 110 LEU B N 1
ATOM 3448 C CA . LEU B 1 110 ? 5.505 4.346 52.580 1.00 25.65 110 LEU B CA 1
ATOM 3449 C C . LEU B 1 110 ? 6.102 5.263 53.657 1.00 27.34 110 LEU B C 1
ATOM 3450 O O . LEU B 1 110 ? 5.512 6.285 54.009 1.00 28.80 110 LEU B O 1
ATOM 3455 N N . GLU B 1 111 ? 7.268 4.899 54.177 1.00 27.80 111 GLU B N 1
ATOM 3456 C CA . GLU B 1 111 ? 7.919 5.693 55.207 1.00 28.49 111 GLU B CA 1
ATOM 3457 C C . GLU B 1 111 ? 8.388 7.039 54.645 1.00 28.42 111 GLU B C 1
ATOM 3458 O O . GLU B 1 111 ? 8.419 8.041 55.355 1.00 28.58 111 GLU B O 1
ATOM 3464 N N . ALA B 1 112 ? 8.754 7.066 53.369 1.00 28.30 112 ALA B N 1
ATOM 3465 C CA . ALA B 1 112 ? 9.183 8.314 52.756 1.00 27.74 112 ALA B CA 1
ATOM 3466 C C . ALA B 1 112 ? 7.968 9.237 52.655 1.00 28.93 112 ALA B C 1
ATOM 3467 O O . ALA B 1 112 ? 8.012 10.393 53.081 1.00 30.59 112 ALA B O 1
ATOM 3469 N N . LEU B 1 113 ? 6.876 8.726 52.100 1.00 29.18 113 LEU B N 1
ATOM 3470 C CA . LEU B 1 113 ? 5.655 9.521 51.975 1.00 30.47 113 LEU B CA 1
ATOM 3471 C C . LEU B 1 113 ? 5.188 10.058 53.342 1.00 30.78 113 LEU B C 1
ATOM 3472 O O . LEU B 1 113 ? 4.829 11.229 53.481 1.00 29.12 113 LEU B O 1
ATOM 3477 N N . ARG B 1 114 ? 5.206 9.182 54.341 1.00 31.86 114 ARG B N 1
ATOM 3478 C CA . ARG B 1 114 ? 4.790 9.510 55.699 1.00 34.37 114 ARG B CA 1
ATOM 3479 C C . ARG B 1 114 ? 5.634 10.640 56.265 1.00 36.97 114 ARG B C 1
ATOM 3480 O O . ARG B 1 114 ? 5.137 11.490 57.000 1.00 38.83 114 ARG B O 1
ATOM 3488 N N . THR B 1 115 ? 6.909 10.655 55.901 1.00 37.97 115 THR B N 1
ATOM 3489 C CA . THR B 1 115 ? 7.830 11.665 56.390 1.00 37.87 115 THR B CA 1
ATOM 3490 C C . THR B 1 115 ? 7.858 12.946 55.572 1.00 38.29 115 THR B C 1
ATOM 3491 O O . THR B 1 115 ? 7.969 14.035 56.129 1.00 40.08 115 THR B O 1
ATOM 3495 N N . VAL B 1 116 ? 7.733 12.825 54.256 1.00 37.89 116 VAL B N 1
ATOM 3496 C CA . VAL B 1 116 ? 7.813 13.990 53.390 1.00 37.80 116 VAL B CA 1
ATOM 3497 C C . VAL B 1 116 ? 6.545 14.490 52.683 1.00 38.50 116 VAL B C 1
ATOM 3498 O O . VAL B 1 116 ? 6.440 15.679 52.391 1.00 39.86 116 VAL B O 1
ATOM 3502 N N . LYS B 1 117 ? 5.590 13.612 52.399 1.00 37.63 117 LYS B N 1
ATOM 3503 C CA . LYS B 1 117 ? 4.366 14.040 51.717 1.00 35.42 117 LYS B CA 1
ATOM 3504 C C . LYS B 1 117 ? 3.267 13.017 52.007 1.00 35.99 117 LYS B C 1
ATOM 3505 O O . LYS B 1 117 ? 2.889 12.226 51.147 1.00 36.27 117 LYS B O 1
ATOM 3511 N N . PRO B 1 118 ? 2.734 13.042 53.235 1.00 35.52 118 PRO B N 1
ATOM 3512 C CA . PRO B 1 118 ? 1.687 12.161 53.759 1.00 35.22 118 PRO B CA 1
ATOM 3513 C C . PRO B 1 118 ? 0.386 12.074 52.989 1.00 35.09 118 PRO B C 1
ATOM 3514 O O . PRO B 1 118 ? -0.334 11.081 53.109 1.00 35.35 118 PRO B O 1
ATOM 3518 N N . ASP B 1 119 ? 0.066 13.099 52.211 1.00 34.78 119 ASP B N 1
ATOM 3519 C CA . ASP B 1 119 ? -1.191 13.085 51.473 1.00 37.02 119 ASP B CA 1
ATOM 3520 C C . ASP B 1 119 ? -1.040 12.397 50.122 1.00 36.78 119 ASP B C 1
ATOM 3521 O O . ASP B 1 119 ? -1.936 12.462 49.273 1.00 38.22 119 ASP B O 1
ATOM 3526 N N . THR B 1 120 ? 0.095 11.732 49.932 1.00 34.42 120 THR B N 1
ATOM 3527 C CA . THR B 1 120 ? 0.369 11.025 48.690 1.00 32.58 120 THR B CA 1
ATOM 3528 C C . THR B 1 120 ? -0.434 9.730 48.637 1.00 31.76 120 THR B C 1
ATOM 3529 O O . THR B 1 120 ? -0.488 8.980 49.609 1.00 30.15 120 THR B O 1
ATOM 3533 N N . LYS B 1 121 ? -1.069 9.477 47.501 1.00 30.89 121 LYS B N 1
ATOM 3534 C CA . LYS B 1 121 ? -1.839 8.258 47.346 1.00 31.60 121 LYS B CA 1
ATOM 3535 C C . LYS B 1 121 ? -0.857 7.162 46.976 1.00 30.69 121 LYS B C 1
ATOM 3536 O O . LYS B 1 121 ? 0.017 7.357 46.126 1.00 28.71 121 LYS B O 1
ATOM 3542 N N . PHE B 1 122 ? -1.010 6.013 47.623 1.00 29.53 122 PHE B N 1
ATOM 3543 C CA . PHE B 1 122 ? -0.116 4.891 47.408 1.00 27.98 122 PHE B CA 1
ATOM 3544 C C . PHE B 1 122 ? -0.804 3.572 47.085 1.00 27.73 122 PHE B C 1
ATOM 3545 O O . PHE B 1 122 ? -1.699 3.139 47.811 1.00 28.00 122 PHE B O 1
ATOM 3553 N N . TYR B 1 123 ? -0.359 2.931 46.007 1.00 26.69 123 TYR B N 1
ATOM 3554 C CA . TYR B 1 123 ? -0.888 1.632 45.590 1.00 26.08 123 TYR B CA 1
ATOM 3555 C C . TYR B 1 123 ? 0.202 0.556 45.653 1.00 26.52 123 TYR B C 1
ATOM 3556 O O . TYR B 1 123 ? 1.254 0.706 45.035 1.00 28.42 123 TYR B O 1
ATOM 3565 N N . GLN B 1 124 ? -0.047 -0.525 46.386 1.00 25.67 124 GLN B N 1
ATOM 3566 C CA . GLN B 1 124 ? 0.915 -1.623 46.471 1.00 24.96 124 GLN B CA 1
ATOM 3567 C C . GLN B 1 124 ? 0.431 -2.766 45.582 1.00 25.50 124 GLN B C 1
ATOM 3568 O O . GLN B 1 124 ? -0.762 -3.092 45.569 1.00 25.40 124 GLN B O 1
ATOM 3574 N N . ALA B 1 125 ? 1.353 -3.378 44.844 1.00 24.62 125 ALA B N 1
ATOM 3575 C CA . ALA B 1 125 ? 0.991 -4.472 43.950 1.00 23.09 125 ALA B CA 1
ATOM 3576 C C . ALA B 1 125 ? 1.192 -5.821 44.600 1.00 23.47 125 ALA B C 1
ATOM 3577 O O . ALA B 1 125 ? 2.308 -6.356 44.631 1.00 23.57 125 ALA B O 1
ATOM 3579 N N . SER B 1 126 ? 0.102 -6.363 45.131 1.00 22.97 126 SER B N 1
ATOM 3580 C CA . SER B 1 126 ? 0.137 -7.662 45.757 1.00 21.47 126 SER B CA 1
ATOM 3581 C C . SER B 1 126 ? -0.237 -8.712 44.728 1.00 23.81 126 SER B C 1
ATOM 3582 O O . SER B 1 126 ? -0.614 -8.384 43.597 1.00 23.68 126 SER B O 1
ATOM 3585 N N . THR B 1 127 ? -0.131 -9.973 45.125 1.00 25.04 127 THR B N 1
ATOM 3586 C CA . THR B 1 127 ? -0.388 -11.084 44.227 1.00 25.74 127 THR B CA 1
ATOM 3587 C C . THR B 1 127 ? -1.174 -12.216 44.855 1.00 25.28 127 THR B C 1
ATOM 3588 O O . THR B 1 127 ? -1.207 -12.368 46.073 1.00 24.27 127 THR B O 1
ATOM 3592 N N . SER B 1 128 ? -1.794 -13.023 44.006 1.00 25.86 128 SER B N 1
ATOM 3593 C CA . SER B 1 128 ? -2.554 -14.161 44.484 1.00 28.06 128 SER B CA 1
ATOM 3594 C C . SER B 1 128 ? -1.598 -15.175 45.106 1.00 27.45 128 SER B C 1
ATOM 3595 O O . SER B 1 128 ? -2.028 -16.094 45.783 1.00 28.60 128 SER B O 1
ATOM 3598 N N . GLU B 1 129 ? -0.299 -14.987 44.891 1.00 27.73 129 GLU B N 1
ATOM 3599 C CA . GLU B 1 129 ? 0.710 -15.891 45.432 1.00 29.15 129 GLU B CA 1
ATOM 3600 C C . GLU B 1 129 ? 0.626 -15.938 46.954 1.00 27.57 129 GLU B C 1
ATOM 3601 O O . GLU B 1 129 ? 1.074 -16.896 47.585 1.00 26.60 129 GLU B O 1
ATOM 3607 N N . MET B 1 130 ? 0.060 -14.893 47.543 1.00 25.94 130 MET B N 1
ATOM 3608 C CA . MET B 1 130 ? -0.075 -14.825 48.993 1.00 25.19 130 MET B CA 1
ATOM 3609 C C . MET B 1 130 ? -1.120 -15.808 49.519 1.00 25.08 130 MET B C 1
ATOM 3610 O O . MET B 1 130 ? -1.172 -16.076 50.720 1.00 25.48 130 MET B O 1
ATOM 3615 N N . PHE B 1 131 ? -1.957 -16.339 48.629 1.00 23.75 131 PHE B N 1
ATOM 3616 C CA . PHE B 1 131 ? -2.953 -17.317 49.042 1.00 26.88 131 PHE B CA 1
ATOM 3617 C C . PHE B 1 131 ? -2.288 -18.690 49.119 1.00 29.01 131 PHE B C 1
ATOM 3618 O O . PHE B 1 131 ? -2.757 -19.566 49.842 1.00 29.85 131 PHE B O 1
ATOM 3626 N N . GLY B 1 132 ? -1.191 -18.857 48.380 1.00 29.74 132 GLY B N 1
ATOM 3627 C CA . GLY B 1 132 ? -0.453 -20.110 48.382 1.00 29.74 132 GLY B CA 1
ATOM 3628 C C . GLY B 1 132 ? -1.335 -21.322 48.585 1.00 30.54 132 GLY B C 1
ATOM 3629 O O . GLY B 1 132 ? -2.069 -21.718 47.682 1.00 31.06 132 GLY B O 1
ATOM 3630 N N . LYS B 1 133 ? -1.261 -21.930 49.765 1.00 31.02 133 LYS B N 1
ATOM 3631 C CA . LYS B 1 133 ? -2.107 -23.080 50.039 1.00 31.01 133 LYS B CA 1
ATOM 3632 C C . LYS B 1 133 ? -3.504 -22.513 50.260 1.00 29.48 133 LYS B C 1
ATOM 3633 O O . LYS B 1 133 ? -3.929 -22.308 51.391 1.00 25.28 133 LYS B O 1
ATOM 3639 N N . VAL B 1 134 ? -4.199 -22.241 49.155 1.00 31.82 134 VAL B N 1
ATOM 3640 C CA . VAL B 1 134 ? -5.540 -21.658 49.193 1.00 33.26 134 VAL B CA 1
ATOM 3641 C C . VAL B 1 134 ? -6.372 -22.195 50.337 1.00 33.66 134 VAL B C 1
ATOM 3642 O O . VAL B 1 134 ? -6.514 -23.406 50.497 1.00 32.32 134 VAL B O 1
ATOM 3646 N N . GLN B 1 135 ? -6.917 -21.276 51.129 1.00 35.08 135 GLN B N 1
ATOM 3647 C CA . GLN B 1 135 ? -7.741 -21.629 52.280 1.00 37.22 135 GLN B CA 1
ATOM 3648 C C . GLN B 1 135 ? -9.231 -21.557 51.970 1.00 37.92 135 GLN B C 1
ATOM 3649 O O . GLN B 1 135 ? -10.062 -21.785 52.842 1.00 39.30 135 GLN B O 1
ATOM 3655 N N . GLU B 1 136 ? -9.560 -21.238 50.723 1.00 37.63 136 GLU B N 1
ATOM 3656 C CA . GLU B 1 136 ? -10.945 -21.155 50.273 1.00 37.00 136 GLU B CA 1
ATOM 3657 C C . GLU B 1 136 ? -10.936 -21.161 48.757 1.00 36.09 136 GLU B C 1
ATOM 3658 O O . GLU B 1 136 ? -9.923 -20.852 48.134 1.00 35.58 136 GLU B O 1
ATOM 3664 N N . ILE B 1 137 ? -12.065 -21.516 48.161 1.00 36.33 137 ILE B N 1
ATOM 3665 C CA . ILE B 1 137 ? -12.168 -21.530 46.709 1.00 36.21 137 ILE B CA 1
ATOM 3666 C C . ILE B 1 137 ? -13.553 -21.065 46.280 1.00 35.08 137 ILE B C 1
ATOM 3667 O O . ILE B 1 137 ? -14.560 -21.698 46.602 1.00 35.07 137 ILE B O 1
ATOM 3672 N N . PRO B 1 138 ? -13.624 -19.941 45.552 1.00 34.63 138 PRO B N 1
ATOM 3673 C CA . PRO B 1 138 ? -12.503 -19.096 45.114 1.00 33.52 138 PRO B CA 1
ATOM 3674 C C . PRO B 1 138 ? -11.935 -18.254 46.266 1.00 33.03 138 PRO B C 1
ATOM 3675 O O . PRO B 1 138 ? -12.410 -18.359 47.395 1.00 34.53 138 PRO B O 1
ATOM 3679 N N . GLN B 1 139 ? -10.926 -17.425 45.990 1.00 30.82 139 GLN B N 1
ATOM 3680 C CA . GLN B 1 139 ? -10.327 -16.590 47.034 1.00 30.01 139 GLN B CA 1
ATOM 3681 C C . GLN B 1 139 ? -10.822 -15.150 46.995 1.00 29.93 139 GLN B C 1
ATOM 3682 O O . GLN B 1 139 ? -10.949 -14.561 45.922 1.00 29.92 139 GLN B O 1
ATOM 3688 N N . THR B 1 140 ? -11.106 -14.583 48.164 1.00 28.58 140 THR B N 1
ATOM 3689 C CA . THR B 1 140 ? -11.559 -13.194 48.231 1.00 29.38 140 THR B CA 1
ATOM 3690 C C . THR B 1 140 ? -10.681 -12.470 49.237 1.00 29.98 140 THR B C 1
ATOM 3691 O O . THR B 1 140 ? -9.792 -13.078 49.847 1.00 30.41 140 THR B O 1
ATOM 3695 N N . GLU B 1 141 ? -10.939 -11.179 49.414 1.00 28.95 141 GLU B N 1
ATOM 3696 C CA . GLU B 1 141 ? -10.184 -10.367 50.357 1.00 29.52 141 GLU B CA 1
ATOM 3697 C C . GLU B 1 141 ? -10.275 -10.930 51.776 1.00 31.57 141 GLU B C 1
ATOM 3698 O O . GLU B 1 141 ? -9.415 -10.670 52.611 1.00 32.63 141 GLU B O 1
ATOM 3704 N N . LYS B 1 142 ? -11.310 -11.715 52.042 1.00 34.46 142 LYS B N 1
ATOM 3705 C CA . LYS B 1 142 ? -11.504 -12.287 53.369 1.00 36.36 142 LYS B CA 1
ATOM 3706 C C . LYS B 1 142 ? -10.900 -13.682 53.514 1.00 35.46 142 LYS B C 1
ATOM 3707 O O . LYS B 1 142 ? -11.021 -14.315 54.566 1.00 36.31 142 LYS B O 1
ATOM 3713 N N . THR B 1 143 ? -10.247 -14.164 52.461 1.00 33.27 143 THR B N 1
ATOM 3714 C CA . THR B 1 143 ? -9.631 -15.486 52.511 1.00 30.93 143 THR B CA 1
ATOM 3715 C C . THR B 1 143 ? -8.290 -15.439 53.234 1.00 31.04 143 THR B C 1
ATOM 3716 O O . THR B 1 143 ? -7.424 -14.621 52.918 1.00 31.15 143 THR B O 1
ATOM 3720 N N . PRO B 1 144 ? -8.110 -16.313 54.229 1.00 31.04 144 PRO B N 1
ATOM 3721 C CA . PRO B 1 144 ? -6.864 -16.375 54.999 1.00 31.13 144 PRO B CA 1
ATOM 3722 C C . PRO B 1 144 ? -5.665 -16.679 54.099 1.00 30.56 144 PRO B C 1
ATOM 3723 O O . PRO B 1 144 ? -5.726 -17.549 53.224 1.00 30.85 144 PRO B O 1
ATOM 3727 N N . PHE B 1 145 ? -4.577 -15.959 54.317 1.00 29.16 145 PHE B N 1
ATOM 3728 C CA . PHE B 1 145 ? -3.377 -16.156 53.526 1.00 30.33 145 PHE B CA 1
ATOM 3729 C C . PHE B 1 145 ? -2.567 -17.367 53.994 1.00 29.87 145 PHE B C 1
ATOM 3730 O O . PHE B 1 145 ? -2.714 -17.833 55.119 1.00 30.24 145 PHE B O 1
ATOM 3738 N N . TYR B 1 146 ? -1.725 -17.883 53.109 1.00 29.87 146 TYR B N 1
ATOM 3739 C CA . TYR B 1 146 ? -0.870 -19.017 53.436 1.00 30.42 146 TYR B CA 1
ATOM 3740 C C . TYR B 1 146 ? 0.236 -19.063 52.380 1.00 29.55 146 TYR B C 1
ATOM 3741 O O . TYR B 1 146 ? 0.228 -19.918 51.484 1.00 29.76 146 TYR B O 1
ATOM 3750 N N . PRO B 1 147 ? 1.197 -18.125 52.472 1.00 27.35 147 PRO B N 1
ATOM 3751 C CA . PRO B 1 147 ? 2.327 -18.014 51.547 1.00 26.22 147 PRO B CA 1
ATOM 3752 C C . PRO B 1 147 ? 3.175 -19.276 51.541 1.00 27.27 147 PRO B C 1
ATOM 3753 O O . PRO B 1 147 ? 3.448 -19.850 52.596 1.00 26.57 147 PRO B O 1
ATOM 3757 N N . ARG B 1 148 ? 3.587 -19.709 50.352 1.00 28.53 148 ARG B N 1
ATOM 3758 C CA . ARG B 1 148 ? 4.395 -20.921 50.235 1.00 31.66 148 ARG B CA 1
ATOM 3759 C C . ARG B 1 148 ? 5.817 -20.675 49.724 1.00 29.27 148 ARG B C 1
ATOM 3760 O O . ARG B 1 148 ? 6.512 -21.609 49.332 1.00 31.88 148 ARG B O 1
ATOM 3768 N N . SER B 1 149 ? 6.260 -19.430 49.725 1.00 27.06 149 SER B N 1
ATOM 3769 C CA . SER B 1 149 ? 7.604 -19.136 49.249 1.00 25.98 149 SER B CA 1
ATOM 3770 C C . SER B 1 149 ? 8.079 -17.820 49.810 1.00 23.76 149 SER B C 1
ATOM 3771 O O . SER B 1 149 ? 7.266 -16.946 50.113 1.00 25.13 149 SER B O 1
ATOM 3774 N N . PRO B 1 150 ? 9.404 -17.659 49.958 1.00 21.71 150 PRO B N 1
ATOM 3775 C CA . PRO B 1 150 ? 9.953 -16.415 50.487 1.00 20.03 150 PRO B CA 1
ATOM 3776 C C . PRO B 1 150 ? 9.336 -15.238 49.748 1.00 19.71 150 PRO B C 1
ATOM 3777 O O . PRO B 1 150 ? 9.029 -14.205 50.347 1.00 19.60 150 PRO B O 1
ATOM 3781 N N . TYR B 1 151 ? 9.126 -15.407 48.448 1.00 19.03 151 TYR B N 1
ATOM 3782 C CA . TYR B 1 151 ? 8.527 -14.347 47.648 1.00 20.79 151 TYR B CA 1
ATOM 3783 C C . TYR B 1 151 ? 7.130 -14.010 48.187 1.00 21.91 151 TYR B C 1
ATOM 3784 O O . TYR B 1 151 ? 6.832 -12.860 48.514 1.00 23.00 151 TYR B O 1
ATOM 3793 N N . ALA B 1 152 ? 6.276 -15.019 48.289 1.00 22.02 152 ALA B N 1
ATOM 3794 C CA . ALA B 1 152 ? 4.933 -14.791 48.785 1.00 23.65 152 ALA B CA 1
ATOM 3795 C C . ALA B 1 152 ? 4.969 -14.195 50.190 1.00 24.80 152 ALA B C 1
ATOM 3796 O O . ALA B 1 152 ? 4.191 -13.293 50.493 1.00 26.60 152 ALA B O 1
ATOM 3798 N N . VAL B 1 153 ? 5.866 -14.689 51.044 1.00 24.29 153 VAL B N 1
ATOM 3799 C CA . VAL B 1 153 ? 5.957 -14.173 52.408 1.00 24.12 153 VAL B CA 1
ATOM 3800 C C . VAL B 1 153 ? 6.302 -12.686 52.398 1.00 25.02 153 VAL B C 1
ATOM 3801 O O . VAL B 1 153 ? 5.701 -11.900 53.123 1.00 25.16 153 VAL B O 1
ATOM 3805 N N . ALA B 1 154 ? 7.270 -12.306 51.567 1.00 25.59 154 ALA B N 1
ATOM 3806 C CA . ALA B 1 154 ? 7.695 -10.916 51.466 1.00 22.14 154 ALA B CA 1
ATOM 3807 C C . ALA B 1 154 ? 6.533 -10.051 51.001 1.00 21.54 154 ALA B C 1
ATOM 3808 O O . ALA B 1 154 ? 6.255 -9.010 51.594 1.00 20.72 154 ALA B O 1
ATOM 3810 N N . LYS B 1 155 ? 5.858 -10.481 49.938 1.00 20.50 155 LYS B N 1
ATOM 3811 C CA . LYS B 1 155 ? 4.717 -9.733 49.415 1.00 19.38 155 LYS B CA 1
ATOM 3812 C C . LYS B 1 155 ? 3.648 -9.588 50.498 1.00 19.82 155 LYS B C 1
ATOM 3813 O O . LYS B 1 155 ? 2.960 -8.564 50.555 1.00 19.69 155 LYS B O 1
ATOM 3819 N N . LEU B 1 156 ? 3.510 -10.600 51.360 1.00 19.95 156 LEU B N 1
ATOM 3820 C CA . LEU B 1 156 ? 2.512 -10.536 52.426 1.00 21.59 156 LEU B CA 1
ATOM 3821 C C . LEU B 1 156 ? 2.840 -9.369 53.360 1.00 22.70 156 LEU B C 1
ATOM 3822 O O . LEU B 1 156 ? 1.952 -8.644 53.815 1.00 24.44 156 LEU B O 1
ATOM 3827 N N . PHE B 1 157 ? 4.123 -9.190 53.641 1.00 22.31 157 PHE B N 1
ATOM 3828 C CA . PHE B 1 157 ? 4.566 -8.097 54.489 1.00 21.81 157 PHE B CA 1
ATOM 3829 C C . PHE B 1 157 ? 4.204 -6.808 53.759 1.00 21.92 157 PHE B C 1
ATOM 3830 O O . PHE B 1 157 ? 3.682 -5.860 54.351 1.00 21.79 157 PHE B O 1
ATOM 3838 N N . GLY B 1 158 ? 4.487 -6.785 52.460 1.00 22.34 158 GLY B N 1
ATOM 3839 C CA . GLY B 1 158 ? 4.182 -5.614 51.660 1.00 21.72 158 GLY B CA 1
ATOM 3840 C C . GLY B 1 158 ? 2.715 -5.256 51.786 1.00 22.29 158 GLY B C 1
ATOM 3841 O O . GLY B 1 158 ? 2.364 -4.090 51.911 1.00 21.71 158 GLY B O 1
ATOM 3842 N N . HIS B 1 159 ? 1.856 -6.269 51.769 1.00 22.72 159 HIS B N 1
ATOM 3843 C CA . HIS B 1 159 ? 0.414 -6.056 51.874 1.00 23.55 159 HIS B CA 1
ATOM 3844 C C . HIS B 1 159 ? 0.012 -5.496 53.237 1.00 23.96 159 HIS B C 1
ATOM 3845 O O . HIS B 1 159 ? -0.683 -4.489 53.322 1.00 24.81 159 HIS B O 1
ATOM 3852 N N . TRP B 1 160 ? 0.454 -6.146 54.306 1.00 24.23 160 TRP B N 1
ATOM 3853 C CA . TRP B 1 160 ? 0.104 -5.705 55.649 1.00 24.61 160 TRP B CA 1
ATOM 3854 C C . TRP B 1 160 ? 0.713 -4.376 56.082 1.00 25.65 160 TRP B C 1
ATOM 3855 O O . TRP B 1 160 ? 0.051 -3.592 56.762 1.00 27.89 160 TRP B O 1
ATOM 3866 N N . ILE B 1 161 ? 1.960 -4.105 55.703 1.00 25.31 161 ILE B N 1
ATOM 3867 C CA . ILE B 1 161 ? 2.565 -2.839 56.083 1.00 23.69 161 ILE B CA 1
ATOM 3868 C C . ILE B 1 161 ? 1.786 -1.739 55.369 1.00 25.12 161 ILE B C 1
ATOM 3869 O O . ILE B 1 161 ? 1.707 -0.609 55.852 1.00 27.81 161 ILE B O 1
ATOM 3874 N N . THR B 1 162 ? 1.210 -2.065 54.214 1.00 23.77 162 THR B N 1
ATOM 3875 C CA . THR B 1 162 ? 0.425 -1.082 53.480 1.00 25.02 162 THR B CA 1
ATOM 3876 C C . THR B 1 162 ? -0.900 -0.861 54.208 1.00 25.71 162 THR B C 1
ATOM 3877 O O . THR B 1 162 ? -1.397 0.263 54.290 1.00 23.90 162 THR B O 1
ATOM 3881 N N . VAL B 1 163 ? -1.476 -1.936 54.734 1.00 25.67 163 VAL B N 1
ATOM 3882 C CA . VAL B 1 163 ? -2.730 -1.803 55.464 1.00 28.19 163 VAL B CA 1
ATOM 3883 C C . VAL B 1 163 ? -2.489 -1.000 56.740 1.00 28.39 163 VAL B C 1
ATOM 3884 O O . VAL B 1 163 ? -3.312 -0.172 57.118 1.00 28.67 163 VAL B O 1
ATOM 3888 N N . ASN B 1 164 ? -1.350 -1.239 57.387 1.00 29.06 164 ASN B N 1
ATOM 3889 C CA . ASN B 1 164 ? -1.017 -0.556 58.636 1.00 30.90 164 ASN B CA 1
ATOM 3890 C C . ASN B 1 164 ? -0.766 0.947 58.501 1.00 32.49 164 ASN B C 1
ATOM 3891 O O . ASN B 1 164 ? -1.041 1.709 59.428 1.00 31.85 164 ASN B O 1
ATOM 3896 N N . TYR B 1 165 ? -0.227 1.377 57.364 1.00 33.10 165 TYR B N 1
ATOM 3897 C CA . TYR B 1 165 ? 0.018 2.797 57.161 1.00 32.71 165 TYR B CA 1
ATOM 3898 C C . TYR B 1 165 ? -1.305 3.518 56.902 1.00 34.19 165 TYR B C 1
ATOM 3899 O O . TYR B 1 165 ? -1.464 4.706 57.219 1.00 33.63 165 TYR B O 1
ATOM 3908 N N . ARG B 1 166 ? -2.263 2.786 56.346 1.00 34.40 166 ARG B N 1
ATOM 3909 C CA . ARG B 1 166 ? -3.570 3.354 56.091 1.00 35.48 166 ARG B CA 1
ATOM 3910 C C . ARG B 1 166 ? -4.295 3.523 57.423 1.00 36.74 166 ARG B C 1
ATOM 3911 O O . ARG B 1 166 ? -4.833 4.591 57.718 1.00 37.21 166 ARG B O 1
ATOM 3919 N N . GLU B 1 167 ? -4.291 2.469 58.232 1.00 36.34 167 GLU B N 1
ATOM 3920 C CA . GLU B 1 167 ? -4.976 2.498 59.518 1.00 38.05 167 GLU B CA 1
ATOM 3921 C C . GLU B 1 167 ? -4.251 3.238 60.651 1.00 40.05 167 GLU B C 1
ATOM 3922 O O . GLU B 1 167 ? -4.891 3.711 61.590 1.00 43.03 167 GLU B O 1
ATOM 3928 N N . ALA B 1 168 ? -2.931 3.363 60.568 1.00 39.94 168 ALA B N 1
ATOM 3929 C CA . ALA B 1 168 ? -2.191 4.035 61.629 1.00 38.57 168 ALA B CA 1
ATOM 3930 C C . ALA B 1 168 ? -1.950 5.517 61.373 1.00 38.90 168 ALA B C 1
ATOM 3931 O O . ALA B 1 168 ? -2.056 6.338 62.282 1.00 36.85 168 ALA B O 1
ATOM 3933 N N . TYR B 1 169 ? -1.612 5.866 60.142 1.00 39.79 169 TYR B N 1
ATOM 3934 C CA . TYR B 1 169 ? -1.350 7.260 59.831 1.00 40.50 169 TYR B CA 1
ATOM 3935 C C . TYR B 1 169 ? -2.473 7.818 58.991 1.00 41.43 169 TYR B C 1
ATOM 3936 O O . TYR B 1 169 ? -2.419 8.956 58.541 1.00 42.77 169 TYR B O 1
ATOM 3945 N N . ASN B 1 170 ? -3.499 6.999 58.792 1.00 43.21 170 ASN B N 1
ATOM 3946 C CA . ASN B 1 170 ? -4.663 7.395 58.017 1.00 42.83 170 ASN B CA 1
ATOM 3947 C C . ASN B 1 170 ? -4.276 7.861 56.615 1.00 41.24 170 ASN B C 1
ATOM 3948 O O . ASN B 1 170 ? -4.818 8.835 56.093 1.00 41.35 170 ASN B O 1
ATOM 3953 N N . MET B 1 171 ? -3.333 7.153 56.005 1.00 39.25 171 MET B N 1
ATOM 3954 C CA . MET B 1 171 ? -2.879 7.486 54.660 1.00 36.25 171 MET B CA 1
ATOM 3955 C C . MET B 1 171 ? -3.719 6.765 53.610 1.00 33.26 171 MET B C 1
ATOM 3956 O O . MET B 1 171 ? -4.337 5.741 53.892 1.00 32.10 171 MET B O 1
ATOM 3961 N N . PHE B 1 172 ? -3.742 7.304 52.398 1.00 30.21 172 PHE B N 1
ATOM 3962 C CA . PHE B 1 172 ? -4.495 6.686 51.330 1.00 28.77 172 PHE B CA 1
ATOM 3963 C C . PHE B 1 172 ? -3.582 5.641 50.693 1.00 29.00 172 PHE B C 1
ATOM 3964 O O . PHE B 1 172 ? -2.946 5.881 49.663 1.00 28.38 172 PHE B O 1
ATOM 3972 N N . ALA B 1 173 ? -3.523 4.478 51.331 1.00 29.42 173 ALA B N 1
ATOM 3973 C CA . ALA B 1 173 ? -2.691 3.373 50.882 1.00 29.53 173 ALA B CA 1
ATOM 3974 C C . ALA B 1 173 ? -3.554 2.169 50.515 1.00 30.26 173 ALA B C 1
ATOM 3975 O O . ALA B 1 173 ? -4.259 1.620 51.365 1.00 29.28 173 ALA B O 1
ATOM 3977 N N . CYS B 1 174 ? -3.484 1.770 49.246 1.00 31.17 174 CYS B N 1
ATOM 3978 C CA . CYS B 1 174 ? -4.253 0.642 48.717 1.00 33.74 174 CYS B CA 1
ATOM 3979 C C . CYS B 1 174 ? -3.388 -0.574 48.393 1.00 32.92 174 CYS B C 1
ATOM 3980 O O . CYS B 1 174 ? -2.204 -0.447 48.069 1.00 34.07 174 CYS B O 1
ATOM 3983 N N . SER B 1 175 ? -3.995 -1.753 48.445 1.00 29.21 175 SER B N 1
ATOM 3984 C CA . SER B 1 175 ? -3.286 -2.968 48.106 1.00 28.04 175 SER B CA 1
ATOM 3985 C C . SER B 1 175 ? -4.188 -3.798 47.210 1.00 27.39 175 SER B C 1
ATOM 3986 O O . SER B 1 175 ? -5.239 -4.251 47.642 1.00 27.82 175 SER B O 1
ATOM 3989 N N . GLY B 1 176 ? -3.780 -3.985 45.959 1.00 26.76 176 GLY B N 1
ATOM 3990 C CA . GLY B 1 176 ? -4.576 -4.773 45.042 1.00 25.92 176 GLY B CA 1
ATOM 3991 C C . GLY B 1 176 ? -4.026 -6.178 44.919 1.00 26.73 176 GLY B C 1
ATOM 3992 O O . GLY B 1 176 ? -2.879 -6.363 44.515 1.00 28.43 176 GLY B O 1
ATOM 3993 N N . ILE B 1 177 ? -4.828 -7.171 45.290 1.00 26.55 177 ILE B N 1
ATOM 3994 C CA . ILE B 1 177 ? -4.409 -8.564 45.193 1.00 25.63 177 ILE B CA 1
ATOM 3995 C C . ILE B 1 177 ? -4.796 -9.032 43.798 1.00 27.37 177 ILE B C 1
ATOM 3996 O O . ILE B 1 177 ? -5.900 -9.539 43.580 1.00 28.30 177 ILE B O 1
ATOM 4001 N N . LEU B 1 178 ? -3.879 -8.844 42.853 1.00 26.81 178 LEU B N 1
ATOM 4002 C CA . LEU B 1 178 ? -4.114 -9.212 41.468 1.00 27.13 178 LEU B CA 1
ATOM 4003 C C . LEU B 1 178 ? -3.702 -10.629 41.104 1.00 27.75 178 LEU B C 1
ATOM 4004 O O . LEU B 1 178 ? -2.670 -11.120 41.537 1.00 29.68 178 LEU B O 1
ATOM 4009 N N . PHE B 1 179 ? -4.536 -11.276 40.298 1.00 28.98 179 PHE B N 1
ATOM 4010 C CA . PHE B 1 179 ? -4.283 -12.624 39.823 1.00 26.49 179 PHE B CA 1
ATOM 4011 C C . PHE B 1 179 ? -3.643 -12.475 38.437 1.00 27.54 179 PHE B C 1
ATOM 4012 O O . PHE B 1 179 ? -3.474 -11.355 37.952 1.00 29.19 179 PHE B O 1
ATOM 4020 N N . ASN B 1 180 ? -3.278 -13.584 37.805 1.00 27.32 180 ASN B N 1
ATOM 4021 C CA . ASN B 1 180 ? -2.638 -13.541 36.492 1.00 27.84 180 ASN B CA 1
ATOM 4022 C C . ASN B 1 180 ? -3.321 -12.686 35.425 1.00 28.02 180 ASN B C 1
ATOM 4023 O O . ASN B 1 180 ? -4.536 -12.791 35.206 1.00 28.03 180 ASN B O 1
ATOM 4028 N N . HIS B 1 181 ? -2.531 -11.834 34.770 1.00 26.32 181 HIS B N 1
ATOM 4029 C CA . HIS B 1 181 ? -3.030 -10.997 33.682 1.00 25.99 181 HIS B CA 1
ATOM 4030 C C . HIS B 1 181 ? -2.002 -10.955 32.563 1.00 27.92 181 HIS B C 1
ATOM 4031 O O . HIS B 1 181 ? -0.808 -10.752 32.791 1.00 29.23 181 HIS B O 1
ATOM 4038 N N . GLU B 1 182 ? -2.483 -11.151 31.343 1.00 29.07 182 GLU B N 1
ATOM 4039 C CA . GLU B 1 182 ? -1.613 -11.220 30.191 1.00 28.30 182 GLU B CA 1
ATOM 4040 C C . GLU B 1 182 ? -1.891 -10.158 29.139 1.00 30.66 182 GLU B C 1
ATOM 4041 O O . GLU B 1 182 ? -2.904 -9.453 29.191 1.00 29.92 182 GLU B O 1
ATOM 4047 N N . SER B 1 183 ? -0.983 -10.072 28.168 1.00 31.36 183 SER B N 1
ATOM 4048 C CA . SER B 1 183 ? -1.089 -9.109 27.074 1.00 31.44 183 SER B CA 1
ATOM 4049 C C . SER B 1 183 ? 0.019 -9.365 26.055 1.00 30.16 183 SER B C 1
ATOM 4050 O O . SER B 1 183 ? 0.854 -10.245 26.242 1.00 29.86 183 SER B O 1
ATOM 4053 N N . PRO B 1 184 ? 0.010 -8.625 24.940 1.00 31.10 184 PRO B N 1
ATOM 4054 C CA . PRO B 1 184 ? 1.061 -8.818 23.936 1.00 30.08 184 PRO B CA 1
ATOM 4055 C C . PRO B 1 184 ? 2.409 -8.314 24.482 1.00 30.50 184 PRO B C 1
ATOM 4056 O O . PRO B 1 184 ? 3.446 -8.524 23.861 1.00 30.86 184 PRO B O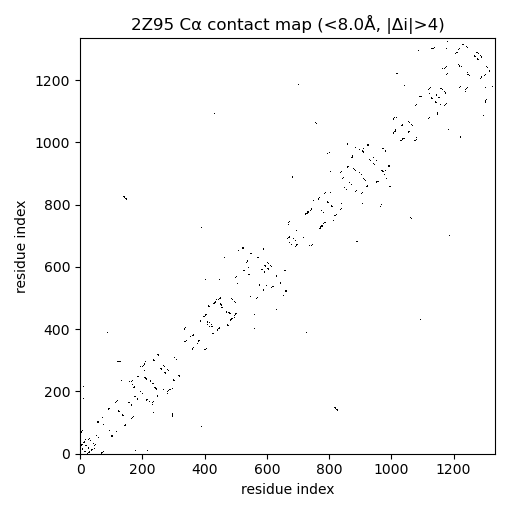 1
ATOM 4060 N N . LEU B 1 185 ? 2.390 -7.650 25.640 1.00 29.96 185 LEU B N 1
ATOM 4061 C CA . LEU B 1 185 ? 3.617 -7.122 26.240 1.00 31.19 185 LEU B CA 1
ATOM 4062 C C . LEU B 1 185 ? 4.269 -8.075 27.225 1.00 32.31 185 LEU B C 1
ATOM 4063 O O . LEU B 1 185 ? 5.341 -7.786 27.762 1.00 31.83 185 LEU B O 1
ATOM 4068 N N . ARG B 1 186 ? 3.620 -9.205 27.470 1.00 32.15 186 ARG B N 1
ATOM 4069 C CA . ARG B 1 186 ? 4.148 -10.191 28.399 1.00 32.55 186 ARG B CA 1
ATOM 4070 C C . ARG B 1 186 ? 5.493 -10.725 27.893 1.00 32.74 186 ARG B C 1
ATOM 4071 O O . ARG B 1 186 ? 5.695 -10.867 26.689 1.00 31.59 186 ARG B O 1
ATOM 4079 N N . GLY B 1 187 ? 6.418 -11.005 28.809 1.00 33.79 187 GLY B N 1
ATOM 4080 C CA . GLY B 1 187 ? 7.716 -11.522 28.404 1.00 36.48 187 GLY B CA 1
ATOM 4081 C C . GLY B 1 187 ? 7.608 -12.908 27.790 1.00 38.80 187 GLY B C 1
ATOM 4082 O O . GLY B 1 187 ? 6.634 -13.614 28.059 1.00 40.03 187 GLY B O 1
ATOM 4083 N N . ILE B 1 188 ? 8.587 -13.312 26.977 1.00 39.15 188 ILE B N 1
ATOM 4084 C CA . ILE B 1 188 ? 8.549 -14.636 26.347 1.00 39.93 188 ILE B CA 1
ATOM 4085 C C . ILE B 1 188 ? 8.715 -15.777 27.351 1.00 39.91 188 ILE B C 1
ATOM 4086 O O . ILE B 1 188 ? 8.341 -16.909 27.064 1.00 39.04 188 ILE B O 1
ATOM 4091 N N . GLU B 1 189 ? 9.270 -15.480 28.524 1.00 41.32 189 GLU B N 1
ATOM 4092 C CA . GLU B 1 189 ? 9.470 -16.502 29.554 1.00 42.93 189 GLU B CA 1
ATOM 4093 C C . GLU B 1 189 ? 8.161 -16.967 30.185 1.00 42.35 189 GLU B C 1
ATOM 4094 O O . GLU B 1 189 ? 8.119 -17.992 30.869 1.00 42.01 189 GLU B O 1
ATOM 4100 N N . PHE B 1 190 ? 7.094 -16.210 29.960 1.00 42.00 190 PHE B N 1
ATOM 4101 C CA . PHE B 1 190 ? 5.788 -16.558 30.507 1.00 41.24 190 PHE B CA 1
ATOM 4102 C C . PHE B 1 190 ? 4.994 -17.420 29.530 1.00 40.51 190 PHE B C 1
ATOM 4103 O O . PHE B 1 190 ? 4.949 -17.142 28.331 1.00 41.33 190 PHE B O 1
ATOM 4111 N N . VAL B 1 191 ? 4.374 -18.467 30.062 1.00 38.71 191 VAL B N 1
ATOM 4112 C CA . VAL B 1 191 ? 3.602 -19.419 29.279 1.00 37.81 191 VAL B CA 1
ATOM 4113 C C . VAL B 1 191 ? 2.762 -18.856 28.131 1.00 37.97 191 VAL B C 1
ATOM 4114 O O . VAL B 1 191 ? 2.857 -19.335 26.997 1.00 37.84 191 VAL B O 1
ATOM 4118 N N . THR B 1 192 ? 1.942 -17.847 28.415 1.00 37.15 192 THR B N 1
ATOM 4119 C CA . THR B 1 192 ? 1.077 -17.276 27.388 1.00 35.58 192 THR B CA 1
ATOM 4120 C C . THR B 1 192 ? 1.818 -16.702 26.178 1.00 35.78 192 THR B C 1
ATOM 4121 O O . THR B 1 192 ? 1.449 -17.006 25.045 1.00 35.88 192 THR B O 1
ATOM 4125 N N . ARG B 1 193 ? 2.845 -15.878 26.392 1.00 35.78 193 ARG B N 1
ATOM 4126 C CA . ARG B 1 193 ? 3.601 -15.341 25.256 1.00 37.27 193 ARG B CA 1
ATOM 4127 C C . ARG B 1 193 ? 4.345 -16.487 24.570 1.00 36.81 193 ARG B C 1
ATOM 4128 O O . ARG B 1 193 ? 4.360 -16.578 23.345 1.00 37.19 193 ARG B O 1
ATOM 4136 N N . LYS B 1 194 ? 4.966 -17.360 25.357 1.00 35.02 194 LYS B N 1
ATOM 4137 C CA . LYS B 1 194 ? 5.697 -18.469 24.769 1.00 37.40 194 LYS B CA 1
ATOM 4138 C C . LYS B 1 194 ? 4.790 -19.246 23.826 1.00 38.75 194 LYS B C 1
ATOM 4139 O O . LYS B 1 194 ? 5.220 -19.676 22.757 1.00 40.17 194 LYS B O 1
ATOM 4145 N N . ILE B 1 195 ? 3.530 -19.413 24.217 1.00 39.20 195 ILE B N 1
ATOM 4146 C CA . ILE B 1 195 ? 2.575 -20.135 23.387 1.00 38.41 195 ILE B CA 1
ATOM 4147 C C . ILE B 1 195 ? 2.336 -19.413 22.062 1.00 39.13 195 ILE B C 1
ATOM 4148 O O . ILE B 1 195 ? 2.673 -19.929 20.997 1.00 39.18 195 ILE B O 1
ATOM 4153 N N . THR B 1 196 ? 1.763 -18.218 22.126 1.00 39.50 196 THR B N 1
ATOM 4154 C CA . THR B 1 196 ? 1.480 -17.459 20.915 1.00 41.25 196 THR B CA 1
ATOM 4155 C C . THR B 1 196 ? 2.725 -17.183 20.071 1.00 42.36 196 THR B C 1
ATOM 4156 O O . THR B 1 196 ? 2.724 -17.404 18.859 1.00 41.75 196 THR B O 1
ATOM 4160 N N . TYR B 1 197 ? 3.783 -16.700 20.712 1.00 43.36 197 TYR B N 1
ATOM 4161 C CA . TYR B 1 197 ? 5.016 -16.395 20.004 1.00 45.26 197 TYR B CA 1
ATOM 4162 C C . TYR B 1 197 ? 5.571 -17.630 19.301 1.00 45.54 197 TYR B C 1
ATOM 4163 O O . TYR B 1 197 ? 6.035 -17.545 18.162 1.00 46.01 197 TYR B O 1
ATOM 4172 N N . SER B 1 198 ? 5.525 -18.774 19.977 1.00 44.83 198 SER B N 1
ATOM 4173 C CA . SER B 1 198 ? 6.019 -20.012 19.383 1.00 44.74 198 SER B CA 1
ATOM 4174 C C . SER B 1 198 ? 5.155 -20.438 18.207 1.00 45.21 198 SER B C 1
ATOM 4175 O O . SER B 1 198 ? 5.666 -20.704 17.124 1.00 46.20 198 SER B O 1
ATOM 4178 N N . LEU B 1 199 ? 3.845 -20.497 18.416 1.00 45.39 199 LEU B N 1
ATOM 4179 C CA . LEU B 1 199 ? 2.944 -20.905 17.349 1.00 47.95 199 LEU B CA 1
ATOM 4180 C C . LEU B 1 199 ? 3.146 -20.055 16.100 1.00 49.38 199 LEU B C 1
ATOM 4181 O O . LEU B 1 199 ? 3.180 -20.578 14.986 1.00 50.09 199 LEU B O 1
ATOM 4186 N N . ALA B 1 200 ? 3.291 -18.748 16.284 1.00 49.83 200 ALA B N 1
ATOM 4187 C CA . ALA B 1 200 ? 3.493 -17.851 15.158 1.00 49.98 200 ALA B CA 1
ATOM 4188 C C . ALA B 1 200 ? 4.700 -18.310 14.342 1.00 51.32 200 ALA B C 1
ATOM 4189 O O . ALA B 1 200 ? 4.606 -18.509 13.131 1.00 52.30 200 ALA B O 1
ATOM 4191 N N . ARG B 1 201 ? 5.831 -18.486 15.015 1.00 51.07 201 ARG B N 1
ATOM 4192 C CA . ARG B 1 201 ? 7.057 -18.911 14.356 1.00 51.89 201 ARG B CA 1
ATOM 4193 C C . ARG B 1 201 ? 6.902 -20.247 13.629 1.00 54.44 201 ARG B C 1
ATOM 4194 O O . ARG B 1 201 ? 7.334 -20.399 12.479 1.00 54.84 201 ARG B O 1
ATOM 4202 N N . ILE B 1 202 ? 6.289 -21.213 14.305 1.00 55.10 202 ILE B N 1
ATOM 4203 C CA . ILE B 1 202 ? 6.071 -22.532 13.725 1.00 55.84 202 ILE B CA 1
ATOM 4204 C C . ILE B 1 202 ? 5.243 -22.391 12.444 1.00 57.06 202 ILE B C 1
ATOM 4205 O O . ILE B 1 202 ? 5.442 -23.131 11.477 1.00 56.74 202 ILE B O 1
ATOM 4210 N N . LYS B 1 203 ? 4.327 -21.426 12.446 1.00 57.89 203 LYS B N 1
ATOM 4211 C CA . LYS B 1 203 ? 3.461 -21.172 11.299 1.00 59.85 203 LYS B CA 1
ATOM 4212 C C . LYS B 1 203 ? 4.225 -20.552 10.126 1.00 61.67 203 LYS B C 1
ATOM 4213 O O . LYS B 1 203 ? 3.756 -20.589 8.988 1.00 62.00 203 LYS B O 1
ATOM 4219 N N . TYR B 1 204 ? 5.393 -19.978 10.404 1.00 61.99 204 TYR B N 1
ATOM 4220 C CA . TYR B 1 204 ? 6.198 -19.365 9.355 1.00 61.76 204 TYR B CA 1
ATOM 4221 C C . TYR B 1 204 ? 7.570 -20.022 9.223 1.00 62.80 204 TYR B C 1
ATOM 4222 O O . TYR B 1 204 ? 8.529 -19.407 8.755 1.00 63.93 204 TYR B O 1
ATOM 4231 N N . GLY B 1 205 ? 7.649 -21.281 9.641 1.00 62.60 205 GLY B N 1
ATOM 4232 C CA . GLY B 1 205 ? 8.886 -22.034 9.538 1.00 62.78 205 GLY B CA 1
ATOM 4233 C C . GLY B 1 205 ? 10.009 -21.702 10.501 1.00 63.95 205 GLY B C 1
ATOM 4234 O O . GLY B 1 205 ? 10.879 -22.538 10.744 1.00 64.43 205 GLY B O 1
ATOM 4235 N N . LEU B 1 206 ? 10.003 -20.496 11.057 1.00 64.70 206 LEU B N 1
ATOM 4236 C CA . LEU B 1 206 ? 11.060 -20.086 11.977 1.00 64.13 206 LEU B CA 1
ATOM 4237 C C . LEU B 1 206 ? 11.353 -21.091 13.087 1.00 64.53 206 LEU B C 1
ATOM 4238 O O . LEU B 1 206 ? 12.484 -21.174 13.578 1.00 64.62 206 LEU B O 1
ATOM 4243 N N . GLN B 1 207 ? 10.341 -21.857 13.479 1.00 65.19 207 GLN B N 1
ATOM 4244 C CA . GLN B 1 207 ? 10.517 -22.837 14.543 1.00 65.29 207 GLN B CA 1
ATOM 4245 C C . GLN B 1 207 ? 9.791 -24.139 14.225 1.00 64.81 207 GLN B C 1
ATOM 4246 O O . GLN B 1 207 ? 8.867 -24.167 13.413 1.00 63.44 207 GLN B O 1
ATOM 4252 N N . ASP B 1 208 ? 10.210 -25.217 14.879 1.00 66.43 208 ASP B N 1
ATOM 4253 C CA . ASP B 1 208 ? 9.623 -26.532 14.640 1.00 68.20 208 ASP B CA 1
ATOM 4254 C C . ASP B 1 208 ? 8.427 -26.923 15.520 1.00 67.25 208 ASP B C 1
ATOM 4255 O O . ASP B 1 208 ? 7.325 -27.143 15.010 1.00 66.99 208 ASP B O 1
ATOM 4260 N N . LYS B 1 209 ? 8.638 -27.013 16.833 1.00 65.99 209 LYS B N 1
ATOM 4261 C CA . LYS B 1 209 ? 7.563 -27.410 17.745 1.00 63.36 209 LYS B CA 1
ATOM 4262 C C . LYS B 1 209 ? 7.507 -26.604 19.052 1.00 60.45 209 LYS B C 1
ATOM 4263 O O . LYS B 1 209 ? 8.484 -25.964 19.449 1.00 60.23 209 LYS B O 1
ATOM 4269 N N . LEU B 1 210 ? 6.348 -26.637 19.706 1.00 56.28 210 LEU B N 1
ATOM 4270 C CA . LEU B 1 210 ? 6.139 -25.938 20.972 1.00 52.09 210 LEU B CA 1
ATOM 4271 C C . LEU B 1 210 ? 6.308 -26.921 22.138 1.00 50.85 210 LEU B C 1
ATOM 4272 O O . LEU B 1 210 ? 5.585 -27.912 22.234 1.00 49.87 210 LEU B O 1
ATOM 4277 N N . VAL B 1 211 ? 7.269 -26.638 23.015 1.00 49.25 211 VAL B N 1
ATOM 4278 C CA . VAL B 1 211 ? 7.563 -27.490 24.166 1.00 48.24 211 VAL B CA 1
ATOM 4279 C C . VAL B 1 211 ? 7.108 -26.860 25.481 1.00 48.06 211 VAL B C 1
ATOM 4280 O O . VAL B 1 211 ? 7.724 -25.906 25.964 1.00 48.16 211 VAL B O 1
ATOM 4284 N N . LEU B 1 212 ? 6.050 -27.412 26.071 1.00 46.72 212 LEU B N 1
ATOM 4285 C CA . LEU B 1 212 ? 5.511 -26.883 27.323 1.00 44.89 212 LEU B CA 1
ATOM 4286 C C . LEU B 1 212 ? 5.621 -27.847 28.499 1.00 44.60 212 LEU B C 1
ATOM 4287 O O . LEU B 1 212 ? 6.344 -28.840 28.448 1.00 44.65 212 LEU B O 1
ATOM 4292 N N . GLY B 1 213 ? 4.900 -27.520 29.569 1.00 45.54 213 GLY B N 1
ATOM 4293 C CA . GLY B 1 213 ? 4.875 -28.353 30.758 1.00 43.05 213 GLY B CA 1
ATOM 4294 C C . GLY B 1 213 ? 3.485 -28.956 30.903 1.00 41.54 213 GLY B C 1
ATOM 4295 O O . GLY B 1 213 ? 2.755 -29.096 29.914 1.00 40.12 213 GLY B O 1
ATOM 4296 N N . ASN B 1 214 ? 3.110 -29.299 32.130 1.00 39.62 214 ASN B N 1
ATOM 4297 C CA . ASN B 1 214 ? 1.803 -29.892 32.397 1.00 39.17 214 ASN B CA 1
ATOM 4298 C C . ASN B 1 214 ? 0.671 -29.113 31.729 1.00 39.35 214 ASN B C 1
ATOM 4299 O O . ASN B 1 214 ? 0.284 -28.049 32.209 1.00 40.95 214 ASN B O 1
ATOM 4304 N N . LEU B 1 215 ? 0.132 -29.642 30.633 1.00 38.63 215 LEU B N 1
ATOM 4305 C CA . LEU B 1 215 ? -0.955 -28.973 29.922 1.00 39.15 215 LEU B CA 1
ATOM 4306 C C . LEU B 1 215 ? -2.255 -28.906 30.732 1.00 40.61 215 LEU B C 1
ATOM 4307 O O . LEU B 1 215 ? -3.219 -28.249 30.315 1.00 41.92 215 LEU B O 1
ATOM 4312 N N . ASN B 1 216 ? -2.279 -29.579 31.883 1.00 39.16 216 ASN B N 1
ATOM 4313 C CA . ASN B 1 216 ? -3.456 -29.597 32.752 1.00 38.65 216 ASN B CA 1
ATOM 4314 C C . ASN B 1 216 ? -3.500 -28.446 33.756 1.00 38.03 216 ASN B C 1
ATOM 4315 O O . ASN B 1 216 ? -4.512 -28.239 34.431 1.00 38.04 216 ASN B O 1
ATOM 4320 N N . ALA B 1 217 ? -2.402 -27.707 33.868 1.00 35.94 217 ALA B N 1
ATOM 4321 C CA . ALA B 1 217 ? -2.351 -26.576 34.784 1.00 33.87 217 ALA B CA 1
ATOM 4322 C C . ALA B 1 217 ? -3.547 -25.666 34.498 1.00 33.21 217 ALA B C 1
ATOM 4323 O O . ALA B 1 217 ? -3.828 -25.322 33.349 1.00 31.09 217 ALA B O 1
ATOM 4325 N N . LYS B 1 218 ? -4.252 -25.287 35.556 1.00 35.67 218 LYS B N 1
ATOM 4326 C CA . LYS B 1 218 ? -5.431 -24.433 35.444 1.00 35.30 218 LYS B CA 1
ATOM 4327 C C . LYS B 1 218 ? -5.060 -23.031 35.927 1.00 33.40 218 LYS B C 1
ATOM 4328 O O . LYS B 1 218 ? -4.337 -22.896 36.911 1.00 29.41 218 LYS B O 1
ATOM 4334 N N . ARG B 1 219 ? -5.544 -21.994 35.238 1.00 33.54 219 ARG B N 1
ATOM 4335 C CA . ARG B 1 219 ? -5.222 -20.613 35.616 1.00 34.76 219 ARG B CA 1
ATOM 4336 C C . ARG B 1 219 ? -6.335 -19.593 35.409 1.00 34.12 219 ARG B C 1
ATOM 4337 O O . ARG B 1 219 ? -7.170 -19.708 34.510 1.00 34.03 219 ARG B O 1
ATOM 4345 N N . ASP B 1 220 ? -6.312 -18.573 36.252 1.00 32.37 220 ASP B N 1
ATOM 4346 C CA . ASP B 1 220 ? -7.256 -17.479 36.164 1.00 30.89 220 ASP B CA 1
ATOM 4347 C C . ASP B 1 220 ? -6.483 -16.418 35.376 1.00 31.02 220 ASP B C 1
ATOM 4348 O O . ASP B 1 220 ? -5.634 -15.729 35.947 1.00 32.39 220 ASP B O 1
ATOM 4353 N N . TRP B 1 221 ? -6.754 -16.309 34.074 1.00 29.61 221 TRP B N 1
ATOM 4354 C CA . TRP B 1 221 ? -6.068 -15.340 33.206 1.00 27.72 221 TRP B CA 1
ATOM 4355 C C . TRP B 1 221 ? -6.909 -14.145 32.776 1.00 28.56 221 TRP B C 1
ATOM 4356 O O . TRP B 1 221 ? -7.993 -14.314 32.213 1.00 29.98 221 TRP B O 1
ATOM 4367 N N . GLY B 1 222 ? -6.386 -12.940 33.005 1.00 27.75 222 GLY B N 1
ATOM 4368 C CA . GLY B 1 222 ? -7.090 -11.732 32.607 1.00 26.06 222 GLY B CA 1
ATOM 4369 C C . GLY B 1 222 ? -6.296 -10.911 31.602 1.00 26.12 222 GLY B C 1
ATOM 4370 O O . GLY B 1 222 ? -5.221 -11.324 31.163 1.00 28.60 222 GLY B O 1
ATOM 4371 N N . TYR B 1 223 ? -6.822 -9.748 31.237 1.00 25.36 223 TYR B N 1
ATOM 4372 C CA . TYR B 1 223 ? -6.160 -8.856 30.285 1.00 27.21 223 TYR B CA 1
ATOM 4373 C C . TYR B 1 223 ? -5.530 -7.659 31.033 1.00 26.36 223 TYR B C 1
ATOM 4374 O O . TYR B 1 223 ? -6.238 -6.803 31.561 1.00 28.12 223 TYR B O 1
ATOM 4383 N N . ALA B 1 224 ? -4.199 -7.615 31.067 1.00 25.12 224 ALA B N 1
ATOM 4384 C CA . ALA B 1 224 ? -3.442 -6.575 31.776 1.00 25.27 224 ALA B CA 1
ATOM 4385 C C . ALA B 1 224 ? -3.968 -5.144 31.674 1.00 25.46 224 ALA B C 1
ATOM 4386 O O . ALA B 1 224 ? -4.054 -4.441 32.676 1.00 25.53 224 ALA B O 1
ATOM 4388 N N . PRO B 1 225 ? -4.300 -4.680 30.465 1.00 26.55 225 PRO B N 1
ATOM 4389 C CA . PRO B 1 225 ? -4.807 -3.312 30.396 1.00 27.56 225 PRO B CA 1
ATOM 4390 C C . PRO B 1 225 ? -6.004 -3.080 31.325 1.00 29.75 225 PRO B C 1
ATOM 4391 O O . PRO B 1 225 ? -6.148 -1.997 31.896 1.00 32.32 225 PRO B O 1
ATOM 4395 N N . GLU B 1 226 ? -6.857 -4.086 31.493 1.00 29.35 226 GLU B N 1
ATOM 4396 C CA . GLU B 1 226 ? -8.023 -3.917 32.358 1.00 30.86 226 GLU B CA 1
ATOM 4397 C C . GLU B 1 226 ? -7.625 -3.973 33.831 1.00 30.20 226 GLU B C 1
ATOM 4398 O O . GLU B 1 226 ? -8.285 -3.387 34.696 1.00 29.65 226 GLU B O 1
ATOM 4404 N N . TYR B 1 227 ? -6.529 -4.665 34.114 1.00 29.18 227 TYR B N 1
ATOM 4405 C CA . TYR B 1 227 ? -6.061 -4.791 35.482 1.00 28.04 227 TYR B CA 1
ATOM 4406 C C . TYR B 1 227 ? -5.346 -3.548 35.999 1.00 27.30 227 TYR B C 1
ATOM 4407 O O . TYR B 1 227 ? -5.427 -3.237 37.185 1.00 27.96 227 TYR B O 1
ATOM 4416 N N . VAL B 1 228 ? -4.640 -2.832 35.137 1.00 27.51 228 VAL B N 1
ATOM 4417 C CA . VAL B 1 228 ? -3.963 -1.636 35.621 1.00 29.25 228 VAL B CA 1
ATOM 4418 C C . VAL B 1 228 ? -5.005 -0.538 35.792 1.00 30.11 228 VAL B C 1
ATOM 4419 O O . VAL B 1 228 ? -4.797 0.417 36.532 1.00 31.10 228 VAL B O 1
ATOM 4423 N N . GLU B 1 229 ? -6.142 -0.702 35.121 1.00 31.90 229 GLU B N 1
ATOM 4424 C CA . GLU B 1 229 ? -7.241 0.252 35.213 1.00 33.32 229 GLU B CA 1
ATOM 4425 C C . GLU B 1 229 ? -7.906 0.108 36.586 1.00 34.10 229 GLU B C 1
ATOM 4426 O O . GLU B 1 229 ? -8.369 1.095 37.179 1.00 34.12 229 GLU B O 1
ATOM 4432 N N . ALA B 1 230 ? -7.970 -1.131 37.076 1.00 30.99 230 ALA B N 1
ATOM 4433 C CA . ALA B 1 230 ? -8.552 -1.391 38.383 1.00 28.43 230 ALA B CA 1
ATOM 4434 C C . ALA B 1 230 ? -7.649 -0.721 39.415 1.00 29.64 230 ALA B C 1
ATOM 4435 O O . ALA B 1 230 ? -8.112 -0.254 40.460 1.00 28.13 230 ALA B O 1
ATOM 4437 N N . MET B 1 231 ? -6.353 -0.683 39.106 1.00 30.15 231 MET B N 1
ATOM 4438 C CA . MET B 1 231 ? -5.369 -0.061 39.982 1.00 30.86 231 MET B CA 1
ATOM 4439 C C . MET B 1 231 ? -5.729 1.411 40.133 1.00 31.06 231 MET B C 1
ATOM 4440 O O . MET B 1 231 ? -5.893 1.921 41.244 1.00 30.02 231 MET B O 1
ATOM 4445 N N . TRP B 1 232 ? -5.862 2.083 38.998 1.00 32.51 232 TRP B N 1
ATOM 4446 C CA . TRP B 1 232 ? -6.213 3.492 38.977 1.00 33.83 232 TRP B CA 1
ATOM 4447 C C . TRP B 1 232 ? -7.572 3.721 39.671 1.00 35.05 232 TRP B C 1
ATOM 4448 O O . TRP B 1 232 ? -7.725 4.666 40.458 1.00 34.35 232 TRP B O 1
ATOM 4459 N N . LEU B 1 233 ? -8.548 2.855 39.391 1.00 34.20 233 LEU B N 1
ATOM 4460 C CA . LEU B 1 233 ? -9.870 2.966 40.011 1.00 33.47 233 LEU B CA 1
ATOM 4461 C C . LEU B 1 233 ? -9.742 2.936 41.528 1.00 33.58 233 LEU B C 1
ATOM 4462 O O . LEU B 1 233 ? -10.350 3.746 42.227 1.00 32.93 233 LEU B O 1
ATOM 4467 N N . MET B 1 234 ? -8.951 1.995 42.036 1.00 33.47 234 MET B N 1
ATOM 4468 C CA . MET B 1 234 ? -8.750 1.873 43.476 1.00 33.65 234 MET B CA 1
ATOM 4469 C C . MET B 1 234 ? -8.260 3.184 44.066 1.00 33.96 234 MET B C 1
ATOM 4470 O O . MET B 1 234 ? -8.699 3.591 45.137 1.00 33.19 234 MET B O 1
ATOM 4475 N N . MET B 1 235 ? -7.355 3.841 43.344 1.00 33.89 235 MET B N 1
ATOM 4476 C CA . MET B 1 235 ? -6.762 5.099 43.775 1.00 33.56 235 MET B CA 1
ATOM 4477 C C . MET B 1 235 ? -7.676 6.325 43.657 1.00 35.12 235 MET B C 1
ATOM 4478 O O . MET B 1 235 ? -7.348 7.394 44.174 1.00 33.32 235 MET B O 1
ATOM 4483 N N . GLN B 1 236 ? -8.814 6.172 42.980 1.00 36.33 236 GLN B N 1
ATOM 4484 C CA . GLN B 1 236 ? -9.750 7.283 42.800 1.00 36.79 236 GLN B CA 1
ATOM 4485 C C . GLN B 1 236 ? -10.964 7.228 43.736 1.00 37.90 236 GLN B C 1
ATOM 4486 O O . GLN B 1 236 ? -11.802 8.130 43.722 1.00 38.27 236 GLN B O 1
ATOM 4492 N N . GLN B 1 237 ? -11.050 6.184 44.556 1.00 38.54 237 GLN B N 1
ATOM 4493 C CA . GLN B 1 237 ? -12.167 6.026 45.480 1.00 38.60 237 GLN B CA 1
ATOM 4494 C C . GLN B 1 237 ? -12.183 7.062 46.595 1.00 40.14 237 GLN B C 1
ATOM 4495 O O . GLN B 1 237 ? -11.192 7.744 46.835 1.00 41.18 237 GLN B O 1
ATOM 4501 N N . PRO B 1 238 ? -13.323 7.201 47.288 1.00 41.95 238 PRO B N 1
ATOM 4502 C CA . PRO B 1 238 ? -13.401 8.177 48.376 1.00 43.16 238 PRO B CA 1
ATOM 4503 C C . PRO B 1 238 ? -12.509 7.698 49.513 1.00 43.19 238 PRO B C 1
ATOM 4504 O O . PRO B 1 238 ? -11.764 8.478 50.102 1.00 42.83 238 PRO B O 1
ATOM 4508 N N . GLU B 1 239 ? -12.605 6.405 49.810 1.00 43.66 239 GLU B N 1
ATOM 4509 C CA . GLU B 1 239 ? -11.818 5.781 50.869 1.00 45.03 239 GLU B CA 1
ATOM 4510 C C . GLU B 1 239 ? -10.865 4.747 50.274 1.00 43.65 239 GLU B C 1
ATOM 4511 O O . GLU B 1 239 ? -11.163 4.136 49.248 1.00 43.56 239 GLU B O 1
ATOM 4517 N N . PRO B 1 240 ? -9.694 4.550 50.906 1.00 42.56 240 PRO B N 1
ATOM 4518 C CA . PRO B 1 240 ? -8.726 3.569 50.412 1.00 40.75 240 PRO B CA 1
ATOM 4519 C C . PRO B 1 240 ? -9.139 2.199 50.940 1.00 38.39 240 PRO B C 1
ATOM 4520 O O . PRO B 1 240 ? -9.587 2.084 52.081 1.00 37.84 240 PRO B O 1
ATOM 4524 N N . ASP B 1 241 ? -8.993 1.170 50.112 1.00 36.83 241 ASP B N 1
ATOM 4525 C CA . ASP B 1 241 ? -9.369 -0.186 50.494 1.00 35.29 241 ASP B CA 1
ATOM 4526 C C . ASP B 1 241 ? -8.506 -1.169 49.693 1.00 33.95 241 ASP B C 1
ATOM 4527 O O . ASP B 1 241 ? -7.735 -0.755 48.831 1.00 34.49 241 ASP B O 1
ATOM 4532 N N . ASP B 1 242 ? -8.630 -2.462 49.979 1.00 31.32 242 ASP B N 1
ATOM 4533 C CA . ASP B 1 242 ? -7.887 -3.479 49.246 1.00 31.13 242 ASP B CA 1
ATOM 4534 C C . ASP B 1 242 ? -8.884 -4.279 48.410 1.00 32.85 242 ASP B C 1
ATOM 4535 O O . ASP B 1 242 ? -10.033 -4.485 48.825 1.00 32.99 242 ASP B O 1
ATOM 4540 N N . TYR B 1 243 ? -8.443 -4.743 47.243 1.00 32.61 243 TYR B N 1
ATOM 4541 C CA . TYR B 1 243 ? -9.320 -5.495 46.347 1.00 32.68 243 TYR B CA 1
ATOM 4542 C C . TYR B 1 243 ? -8.662 -6.654 45.599 1.00 32.02 243 TYR B C 1
ATOM 4543 O O . TYR B 1 243 ? -7.480 -6.606 45.246 1.00 31.38 243 TYR B O 1
ATOM 4552 N N . VAL B 1 244 ? -9.456 -7.690 45.348 1.00 30.36 244 VAL B N 1
ATOM 4553 C CA . VAL B 1 244 ? -9.003 -8.833 44.576 1.00 28.56 244 VAL B CA 1
ATOM 4554 C C . VAL B 1 244 ? -9.408 -8.555 43.124 1.00 26.78 244 VAL B C 1
ATOM 4555 O O . VAL B 1 244 ? -10.586 -8.371 42.829 1.00 27.34 244 VAL B O 1
ATOM 4559 N N . ILE B 1 245 ? -8.429 -8.496 42.233 1.00 25.43 245 ILE B N 1
ATOM 4560 C CA . ILE B 1 245 ? -8.684 -8.260 40.815 1.00 26.90 245 ILE B CA 1
ATOM 4561 C C . ILE B 1 245 ? -8.393 -9.550 40.035 1.00 27.78 245 ILE B C 1
ATOM 4562 O O . ILE B 1 245 ? -7.232 -9.965 39.898 1.00 28.70 245 ILE B O 1
ATOM 4567 N N . ALA B 1 246 ? -9.452 -10.184 39.534 1.00 27.32 246 ALA B N 1
ATOM 4568 C CA . ALA B 1 246 ? -9.334 -11.446 38.805 1.00 27.25 246 ALA B CA 1
ATOM 4569 C C . ALA B 1 246 ? -10.544 -11.640 37.916 1.00 27.21 246 ALA B C 1
ATOM 4570 O O . ALA B 1 246 ? -11.460 -10.821 37.940 1.00 27.50 246 ALA B O 1
ATOM 4572 N N . THR B 1 247 ? -10.564 -12.722 37.139 1.00 27.26 247 THR B N 1
ATOM 4573 C CA . THR B 1 247 ? -11.704 -12.972 36.255 1.00 28.78 247 THR B CA 1
ATOM 4574 C C . THR B 1 247 ? -12.770 -13.860 36.907 1.00 30.25 247 THR B C 1
ATOM 4575 O O . THR B 1 247 ? -13.938 -13.841 36.505 1.00 30.99 247 THR B O 1
ATOM 4579 N N . GLY B 1 248 ? -12.372 -14.631 37.913 1.00 30.17 248 GLY B N 1
ATOM 4580 C CA . GLY B 1 248 ? -13.318 -15.507 38.578 1.00 32.39 248 GLY B CA 1
ATOM 4581 C C . GLY B 1 248 ? -13.443 -16.884 37.949 1.00 33.50 248 GLY B C 1
ATOM 4582 O O . GLY B 1 248 ? -14.100 -17.763 38.506 1.00 33.77 248 GLY B O 1
ATOM 4583 N N . GLU B 1 249 ? -12.818 -17.074 36.791 1.00 33.96 249 GLU B N 1
ATOM 4584 C CA . GLU B 1 249 ? -12.861 -18.353 36.099 1.00 36.32 249 GLU B CA 1
ATOM 4585 C C . GLU B 1 249 ? -11.460 -18.778 35.654 1.00 37.07 249 GLU B C 1
ATOM 4586 O O . GLU B 1 249 ? -10.550 -17.950 35.562 1.00 37.08 249 GLU B O 1
ATOM 4592 N N . THR B 1 250 ? -11.295 -20.069 35.375 1.00 35.62 250 THR B N 1
ATOM 4593 C CA . THR B 1 250 ? -10.001 -20.595 34.972 1.00 35.83 250 THR B CA 1
ATOM 4594 C C . THR B 1 250 ? -10.031 -21.470 33.725 1.00 34.46 250 THR B C 1
ATOM 4595 O O . THR B 1 250 ? -11.077 -21.987 33.334 1.00 34.16 250 THR B O 1
ATOM 4599 N N . HIS B 1 251 ? -8.859 -21.637 33.119 1.00 33.42 251 HIS B N 1
ATOM 4600 C CA . HIS B 1 251 ? -8.704 -22.446 31.914 1.00 33.00 251 HIS B CA 1
ATOM 4601 C C . HIS B 1 251 ? -7.360 -23.153 31.972 1.00 31.61 251 HIS B C 1
ATOM 4602 O O . HIS B 1 251 ? -6.437 -22.696 32.650 1.00 32.38 251 HIS B O 1
ATOM 4609 N N . THR B 1 252 ? -7.247 -24.262 31.256 1.00 29.61 252 THR B N 1
ATOM 4610 C CA . THR B 1 252 ? -6.009 -25.021 31.248 1.00 30.47 252 THR B CA 1
ATOM 4611 C C . THR B 1 252 ? -5.024 -24.451 30.251 1.00 30.07 252 THR B C 1
ATOM 4612 O O . THR B 1 252 ? -5.396 -23.680 29.372 1.00 29.00 252 THR B O 1
ATOM 4616 N N . VAL B 1 253 ? -3.764 -24.849 30.382 1.00 29.86 253 VAL B N 1
ATOM 4617 C CA . VAL B 1 253 ? -2.752 -24.398 29.448 1.00 30.62 253 VAL B CA 1
ATOM 4618 C C . VAL B 1 253 ? -3.138 -24.984 28.096 1.00 30.81 253 VAL B C 1
ATOM 4619 O O . VAL B 1 253 ? -2.832 -24.420 27.053 1.00 31.44 253 VAL B O 1
ATOM 4623 N N . ARG B 1 254 ? -3.838 -26.112 28.129 1.00 33.63 254 ARG B N 1
ATOM 4624 C CA . ARG B 1 254 ? -4.271 -26.782 26.905 1.00 35.18 254 ARG B CA 1
ATOM 4625 C C . ARG B 1 254 ? -5.290 -25.937 26.141 1.00 36.23 254 ARG B C 1
ATOM 4626 O O . ARG B 1 254 ? -5.163 -25.760 24.931 1.00 36.40 254 ARG B O 1
ATOM 4634 N N . GLU B 1 255 ? -6.295 -25.418 26.841 1.00 37.32 255 GLU B N 1
ATOM 4635 C CA . GLU B 1 255 ? -7.305 -24.581 26.196 1.00 38.92 255 GLU B CA 1
ATOM 4636 C C . GLU B 1 255 ? -6.633 -23.394 25.504 1.00 39.77 255 GLU B C 1
ATOM 4637 O O . GLU B 1 255 ? -7.044 -22.982 24.415 1.00 41.40 255 GLU B O 1
ATOM 4643 N N . PHE B 1 256 ? -5.604 -22.845 26.147 1.00 39.05 256 PHE B N 1
ATOM 4644 C CA . PHE B 1 256 ? -4.889 -21.684 25.616 1.00 38.78 256 PHE B CA 1
ATOM 4645 C C . PHE B 1 256 ? -4.116 -22.029 24.340 1.00 39.56 256 PHE B C 1
ATOM 4646 O O . PHE B 1 256 ? -4.256 -21.355 23.313 1.00 38.62 256 PHE B O 1
ATOM 4654 N N . VAL B 1 257 ? -3.299 -23.074 24.419 1.00 39.86 257 VAL B N 1
ATOM 4655 C CA . VAL B 1 257 ? -2.518 -23.532 23.274 1.00 40.81 257 VAL B CA 1
ATOM 4656 C C . VAL B 1 257 ? -3.456 -23.751 22.090 1.00 43.19 257 VAL B C 1
ATOM 4657 O O . VAL B 1 257 ? -3.231 -23.246 20.990 1.00 43.48 257 VAL B O 1
ATOM 4661 N N . GLU B 1 258 ? -4.518 -24.506 22.354 1.00 45.17 258 GLU B N 1
ATOM 4662 C CA . GLU B 1 258 ? -5.529 -24.869 21.369 1.00 46.99 258 GLU B CA 1
ATOM 4663 C C . GLU B 1 258 ? -6.185 -23.670 20.689 1.00 46.86 258 GLU B C 1
ATOM 4664 O O . GLU B 1 258 ? -6.094 -23.505 19.471 1.00 46.66 258 GLU B O 1
ATOM 4670 N N . LYS B 1 259 ? -6.851 -22.841 21.486 1.00 46.76 259 LYS B N 1
ATOM 4671 C CA . LYS B 1 259 ? -7.542 -21.669 20.972 1.00 45.34 259 LYS B CA 1
ATOM 4672 C C . LYS B 1 259 ? -6.630 -20.793 20.125 1.00 46.04 259 LYS B C 1
ATOM 4673 O O . LYS B 1 259 ? -7.040 -20.283 19.079 1.00 45.98 259 LYS B O 1
ATOM 4679 N N . ALA B 1 260 ? -5.394 -20.623 20.581 1.00 46.34 260 ALA B N 1
ATOM 4680 C CA . ALA B 1 260 ? -4.421 -19.808 19.864 1.00 46.86 260 ALA B CA 1
ATOM 4681 C C . ALA B 1 260 ? -4.027 -20.489 18.560 1.00 47.04 260 ALA B C 1
ATOM 4682 O O . ALA B 1 260 ? -4.000 -19.858 17.507 1.00 46.58 260 ALA B O 1
ATOM 4684 N N . ALA B 1 261 ? -3.722 -21.779 18.640 1.00 47.85 261 ALA B N 1
ATOM 4685 C CA . ALA B 1 261 ? -3.325 -22.538 17.467 1.00 49.66 261 ALA B CA 1
ATOM 4686 C C . ALA B 1 261 ? -4.388 -22.433 16.380 1.00 50.96 261 ALA B C 1
ATOM 4687 O O . ALA B 1 261 ? -4.062 -22.345 15.196 1.00 51.72 261 ALA B O 1
ATOM 4689 N N . LYS B 1 262 ? -5.657 -22.431 16.778 1.00 52.60 262 LYS B N 1
ATOM 4690 C CA . LYS B 1 262 ? -6.743 -22.333 15.805 1.00 54.26 262 LYS B CA 1
ATOM 4691 C C . LYS B 1 262 ? -6.744 -20.979 15.102 1.00 54.19 262 LYS B C 1
ATOM 4692 O O . LYS B 1 262 ? -7.261 -20.845 13.993 1.00 54.81 262 LYS B O 1
ATOM 4698 N N . ILE B 1 263 ? -6.178 -19.974 15.758 1.00 55.11 263 ILE B N 1
ATOM 4699 C CA . ILE B 1 263 ? -6.100 -18.638 15.182 1.00 55.82 263 ILE B CA 1
ATOM 4700 C C . ILE B 1 263 ? -4.884 -18.614 14.249 1.00 57.10 263 ILE B C 1
ATOM 4701 O O . ILE B 1 263 ? -4.831 -17.839 13.295 1.00 56.59 263 ILE B O 1
ATOM 4706 N N . ALA B 1 264 ? -3.917 -19.483 14.528 1.00 58.21 264 ALA B N 1
ATOM 4707 C CA . ALA B 1 264 ? -2.697 -19.567 13.734 1.00 60.46 264 ALA B CA 1
ATOM 4708 C C . ALA B 1 264 ? -2.821 -20.554 12.574 1.00 62.40 264 ALA B C 1
ATOM 4709 O O . ALA B 1 264 ? -1.817 -21.003 12.016 1.00 62.08 264 ALA B O 1
ATOM 4711 N N . GLY B 1 265 ? -4.057 -20.895 12.223 1.00 64.16 265 GLY B N 1
ATOM 4712 C CA . GLY B 1 265 ? -4.287 -21.807 11.118 1.00 66.05 265 GLY B CA 1
ATOM 4713 C C . GLY B 1 265 ? -4.230 -23.289 11.433 1.00 67.16 265 GLY B C 1
ATOM 4714 O O . GLY B 1 265 ? -4.668 -24.108 10.625 1.00 68.47 265 GLY B O 1
ATOM 4715 N N . PHE B 1 266 ? -3.694 -23.645 12.594 1.00 67.73 266 PHE B N 1
ATOM 4716 C CA . PHE B 1 266 ? -3.599 -25.049 12.984 1.00 67.60 266 PHE B CA 1
ATOM 4717 C C . PHE B 1 266 ? -4.950 -25.638 13.395 1.00 67.80 266 PHE B C 1
ATOM 4718 O O . PHE B 1 266 ? -5.943 -24.920 13.524 1.00 67.43 266 PHE B O 1
ATOM 4726 N N . ASP B 1 267 ? -4.972 -26.953 13.598 1.00 68.56 267 ASP B N 1
ATOM 4727 C CA . ASP B 1 267 ? -6.182 -27.672 14.006 1.00 69.16 267 ASP B CA 1
ATOM 4728 C C . ASP B 1 267 ? -5.739 -28.823 14.916 1.00 68.00 267 ASP B C 1
ATOM 4729 O O . ASP B 1 267 ? -5.883 -30.003 14.583 1.00 67.49 267 ASP B O 1
ATOM 4734 N N . ILE B 1 268 ? -5.192 -28.450 16.068 1.00 66.29 268 ILE B N 1
ATOM 4735 C CA . ILE B 1 268 ? -4.679 -29.392 17.057 1.00 63.57 268 ILE B CA 1
ATOM 4736 C C . ILE B 1 268 ? -5.636 -30.489 17.526 1.00 62.44 268 ILE B C 1
ATOM 4737 O O . ILE B 1 268 ? -6.814 -30.247 17.798 1.00 61.42 268 ILE B O 1
ATOM 4742 N N . GLU B 1 269 ? -5.095 -31.700 17.615 1.00 60.84 269 GLU B N 1
ATOM 4743 C CA . GLU B 1 269 ? -5.815 -32.875 18.089 1.00 59.66 269 GLU B CA 1
ATOM 4744 C C . GLU B 1 269 ? -4.917 -33.399 19.207 1.00 58.65 269 GLU B C 1
ATOM 4745 O O . GLU B 1 269 ? -3.742 -33.691 18.977 1.00 58.99 269 GLU B O 1
ATOM 4747 N N . TRP B 1 270 ? -5.457 -33.512 20.415 1.00 56.97 270 TRP B N 1
ATOM 4748 C CA . TRP B 1 270 ? -4.651 -33.957 21.544 1.00 55.15 270 TRP B CA 1
ATOM 4749 C C . TRP B 1 270 ? -4.559 -35.463 21.741 1.00 55.97 270 TRP B C 1
ATOM 4750 O O . TRP B 1 270 ? -5.575 -36.154 21.875 1.00 55.32 270 TRP B O 1
ATOM 4761 N N . VAL B 1 271 ? -3.319 -35.951 21.765 1.00 56.24 271 VAL B N 1
ATOM 4762 C CA . VAL B 1 271 ? -3.018 -37.369 21.937 1.00 56.15 271 VAL B CA 1
ATOM 4763 C C . VAL B 1 271 ? -1.939 -37.540 23.001 1.00 55.11 271 VAL B C 1
ATOM 4764 O O . VAL B 1 271 ? -0.995 -36.755 23.069 1.00 55.23 271 VAL B O 1
ATOM 4768 N N . GLY B 1 272 ? -2.079 -38.575 23.821 1.00 54.06 272 GLY B N 1
ATOM 4769 C CA . GLY B 1 272 ? -1.111 -38.816 24.874 1.00 52.50 272 GLY B CA 1
ATOM 4770 C C . GLY B 1 272 ? -1.632 -38.277 26.192 1.00 51.28 272 GLY B C 1
ATOM 4771 O O . GLY B 1 272 ? -2.728 -37.721 26.248 1.00 51.27 272 GLY B O 1
ATOM 4772 N N . GLU B 1 273 ? -0.854 -38.429 27.256 1.00 49.70 273 GLU B N 1
ATOM 4773 C CA . GLU B 1 273 ? -1.282 -37.950 28.560 1.00 48.72 273 GLU B CA 1
ATOM 4774 C C . GLU B 1 273 ? -0.096 -37.548 29.418 1.00 46.63 273 GLU B C 1
ATOM 4775 O O . GLU B 1 273 ? 1.020 -38.020 29.210 1.00 44.60 273 GLU B O 1
ATOM 4781 N N . GLY B 1 274 ? -0.350 -36.676 30.387 1.00 45.88 274 GLY B N 1
ATOM 4782 C CA . GLY B 1 274 ? 0.705 -36.222 31.274 1.00 45.39 274 GLY B CA 1
ATOM 4783 C C . GLY B 1 274 ? 1.942 -35.759 30.530 1.00 45.51 274 GLY B C 1
ATOM 4784 O O . GLY B 1 274 ? 1.856 -34.962 29.598 1.00 43.87 274 GLY B O 1
ATOM 4785 N N . ILE B 1 275 ? 3.098 -36.273 30.926 1.00 46.35 275 ILE B N 1
ATOM 4786 C CA . ILE B 1 275 ? 4.340 -35.883 30.284 1.00 48.55 275 ILE B CA 1
ATOM 4787 C C . ILE B 1 275 ? 4.466 -36.402 28.849 1.00 48.39 275 ILE B C 1
ATOM 4788 O O . ILE B 1 275 ? 5.396 -36.042 28.134 1.00 47.59 275 ILE B O 1
ATOM 4793 N N . ASN B 1 276 ? 3.523 -37.234 28.425 1.00 49.11 276 ASN B N 1
ATOM 4794 C CA . ASN B 1 276 ? 3.554 -37.788 27.073 1.00 50.12 276 ASN B CA 1
ATOM 4795 C C . ASN B 1 276 ? 2.456 -37.247 26.170 1.00 48.98 276 ASN B C 1
ATOM 4796 O O . ASN B 1 276 ? 2.114 -37.860 25.153 1.00 47.22 276 ASN B O 1
ATOM 4801 N N . GLU B 1 277 ? 1.905 -36.095 26.543 1.00 48.62 277 GLU B N 1
ATOM 4802 C CA . GLU B 1 277 ? 0.842 -35.477 25.760 1.00 47.46 277 GLU B CA 1
ATOM 4803 C C . GLU B 1 277 ? 1.429 -34.722 24.557 1.00 48.53 277 GLU B C 1
ATOM 4804 O O . GLU B 1 277 ? 2.514 -34.135 24.642 1.00 46.58 277 GLU B O 1
ATOM 4810 N N . LYS B 1 278 ? 0.718 -34.750 23.435 1.00 49.61 278 LYS B N 1
ATOM 4811 C CA . LYS B 1 278 ? 1.178 -34.067 22.233 1.00 51.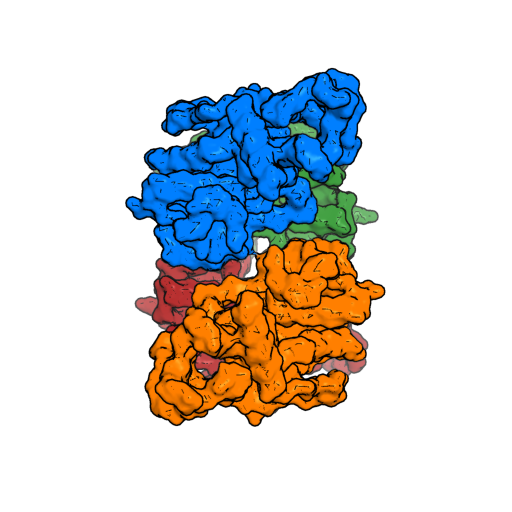41 278 LYS B CA 1
ATOM 4812 C C . LYS B 1 278 ? 0.005 -33.548 21.420 1.00 52.76 278 LYS B C 1
ATOM 4813 O O . LYS B 1 278 ? -1.060 -34.167 21.377 1.00 53.61 278 LYS B O 1
ATOM 4819 N N . GLY B 1 279 ? 0.209 -32.403 20.780 1.00 54.44 279 GLY B N 1
ATOM 4820 C CA . GLY B 1 279 ? -0.833 -31.812 19.964 1.00 57.20 279 GLY B CA 1
ATOM 4821 C C . GLY B 1 279 ? -0.508 -32.000 18.496 1.00 59.94 279 GLY B C 1
ATOM 4822 O O . GLY B 1 279 ? 0.637 -31.803 18.077 1.00 59.93 279 GLY B O 1
ATOM 4823 N N . ILE B 1 280 ? -1.506 -32.389 17.710 1.00 60.94 280 ILE B N 1
ATOM 4824 C CA . ILE B 1 280 ? -1.295 -32.602 16.288 1.00 62.61 280 ILE B CA 1
ATOM 4825 C C . ILE B 1 280 ? -2.210 -31.751 15.420 1.00 63.75 280 ILE B C 1
ATOM 4826 O O . ILE B 1 280 ? -3.409 -31.629 15.676 1.00 62.77 280 ILE B O 1
ATOM 4831 N N . ASP B 1 281 ? -1.626 -31.160 14.385 1.00 65.48 281 ASP B N 1
ATOM 4832 C CA . ASP B 1 281 ? -2.380 -30.331 13.466 1.00 66.97 281 ASP B CA 1
ATOM 4833 C C . ASP B 1 281 ? -2.948 -31.233 12.382 1.00 68.90 281 ASP B C 1
ATOM 4834 O O . ASP B 1 281 ? -2.216 -31.716 11.525 1.00 69.03 281 ASP B O 1
ATOM 4839 N N . ARG B 1 282 ? -4.254 -31.474 12.438 1.00 71.17 282 ARG B N 1
ATOM 4840 C CA . ARG B 1 282 ? -4.909 -32.321 11.450 1.00 72.97 282 ARG B CA 1
ATOM 4841 C C . ARG B 1 282 ? -4.659 -31.783 10.046 1.00 74.66 282 ARG B C 1
ATOM 4842 O O . ARG B 1 282 ? -4.246 -32.527 9.150 1.00 75.48 282 ARG B O 1
ATOM 4850 N N . ASN B 1 283 ? -4.903 -30.487 9.863 1.00 75.29 283 ASN B N 1
ATOM 4851 C CA . ASN B 1 283 ? -4.702 -29.845 8.571 1.00 75.18 283 ASN B CA 1
ATOM 4852 C C . ASN B 1 283 ? -3.445 -30.363 7.886 1.00 75.25 283 ASN B C 1
ATOM 4853 O O . ASN B 1 283 ? -3.440 -30.576 6.674 1.00 75.21 283 ASN B O 1
ATOM 4858 N N . THR B 1 284 ? -2.387 -30.577 8.665 1.00 74.78 284 THR B N 1
ATOM 4859 C CA . THR B 1 284 ? -1.122 -31.052 8.113 1.00 74.88 284 THR B CA 1
ATOM 4860 C C . THR B 1 284 ? -0.568 -32.304 8.785 1.00 74.33 284 THR B C 1
ATOM 4861 O O . THR B 1 284 ? 0.591 -32.661 8.562 1.00 74.75 284 THR B O 1
ATOM 4865 N N . GLY B 1 285 ? -1.389 -32.965 9.597 1.00 73.37 285 GLY B N 1
ATOM 4866 C CA . GLY B 1 285 ? -0.949 -34.166 10.292 1.00 72.50 285 GLY B CA 1
ATOM 4867 C C . GLY B 1 285 ? 0.488 -34.112 10.801 1.00 72.01 285 GLY B C 1
ATOM 4868 O O . GLY B 1 285 ? 1.340 -34.881 10.352 1.00 72.33 285 GLY B O 1
ATOM 4869 N N . LYS B 1 286 ? 0.767 -33.202 11.731 1.00 71.01 286 LYS B N 1
ATOM 4870 C CA . LYS B 1 286 ? 2.111 -33.068 12.292 1.00 69.23 286 LYS B CA 1
ATOM 4871 C C . LYS B 1 286 ? 2.057 -32.687 13.768 1.00 67.99 286 LYS B C 1
ATOM 4872 O O . LYS B 1 286 ? 1.152 -31.974 14.207 1.00 66.57 286 LYS B O 1
ATOM 4878 N N . VAL B 1 287 ? 3.035 -33.171 14.526 1.00 66.23 287 VAL B N 1
ATOM 4879 C CA . VAL B 1 287 ? 3.116 -32.896 15.950 1.00 65.58 287 VAL B CA 1
ATOM 4880 C C . VAL B 1 287 ? 3.710 -31.519 16.204 1.00 64.96 287 VAL B C 1
ATOM 4881 O O . VAL B 1 287 ? 4.897 -31.298 15.968 1.00 65.82 287 VAL B O 1
ATOM 4885 N N . ILE B 1 288 ? 2.878 -30.605 16.699 1.00 63.51 288 ILE B N 1
ATOM 4886 C CA . ILE B 1 288 ? 3.293 -29.233 16.983 1.00 61.10 288 ILE B CA 1
ATOM 4887 C C . ILE B 1 288 ? 3.599 -28.982 18.455 1.00 59.94 288 ILE B C 1
ATOM 4888 O O . ILE B 1 288 ? 4.629 -28.401 18.791 1.00 59.81 288 ILE B O 1
ATOM 4893 N N . VAL B 1 289 ? 2.693 -29.417 19.326 1.00 59.04 289 VAL B N 1
ATOM 4894 C CA . VAL B 1 289 ? 2.845 -29.225 20.767 1.00 56.65 289 VAL B CA 1
ATOM 4895 C C . VAL B 1 289 ? 3.298 -30.489 21.495 1.00 55.16 289 VAL B C 1
ATOM 4896 O O . VAL B 1 289 ? 2.726 -31.562 21.302 1.00 54.86 289 VAL B O 1
ATOM 4900 N N . GLU B 1 290 ? 4.328 -30.364 22.329 1.00 53.91 290 GLU B N 1
ATOM 4901 C CA . GLU B 1 290 ? 4.812 -31.503 23.102 1.00 53.28 290 GLU B CA 1
ATOM 4902 C C . GLU B 1 290 ? 5.303 -31.103 24.493 1.00 51.63 290 GLU B C 1
ATOM 4903 O O . GLU B 1 290 ? 5.825 -30.008 24.700 1.00 52.64 290 GLU B O 1
ATOM 4909 N N . VAL B 1 291 ? 5.123 -32.011 25.444 1.00 49.51 291 VAL B N 1
ATOM 4910 C CA . VAL B 1 291 ? 5.501 -31.788 26.830 1.00 47.10 291 VAL B CA 1
ATOM 4911 C C . VAL B 1 291 ? 6.848 -32.423 27.145 1.00 47.37 291 VAL B C 1
ATOM 4912 O O . VAL B 1 291 ? 7.186 -33.472 26.601 1.00 45.10 291 VAL B O 1
ATOM 4916 N N . SER B 1 292 ? 7.613 -31.786 28.028 1.00 49.37 292 SER B N 1
ATOM 4917 C CA . SER B 1 292 ? 8.920 -32.308 28.408 1.00 52.57 292 SER B CA 1
ATOM 4918 C C . SER B 1 292 ? 9.142 -32.277 29.915 1.00 54.31 292 SER B C 1
ATOM 4919 O O . SER B 1 292 ? 8.628 -31.413 30.624 1.00 54.27 292 SER B O 1
ATOM 4922 N N . GLU B 1 293 ? 9.935 -33.237 30.374 1.00 56.76 293 GLU B N 1
ATOM 4923 C CA . GLU B 1 293 ? 10.291 -33.417 31.775 1.00 59.23 293 GLU B CA 1
ATOM 4924 C C . GLU B 1 293 ? 10.913 -32.160 32.380 1.00 59.11 293 GLU B C 1
ATOM 4925 O O . GLU B 1 293 ? 10.909 -31.971 33.595 1.00 58.34 293 GLU B O 1
ATOM 4931 N N . GLU B 1 294 ? 11.437 -31.299 31.515 1.00 59.74 294 GLU B N 1
ATOM 4932 C CA . GLU B 1 294 ? 12.075 -30.060 31.939 1.00 59.90 294 GLU B CA 1
ATOM 4933 C C . GLU B 1 294 ? 11.068 -29.058 32.496 1.00 59.72 294 GLU B C 1
ATOM 4934 O O . GLU B 1 294 ? 11.309 -28.420 33.524 1.00 59.67 294 GLU B O 1
ATOM 4940 N N . PHE B 1 295 ? 9.939 -28.925 31.809 1.00 59.21 295 PHE B N 1
ATOM 4941 C CA . PHE B 1 295 ? 8.898 -27.986 32.213 1.00 59.23 295 PHE B CA 1
ATOM 4942 C C . PHE B 1 295 ? 7.723 -28.633 32.934 1.00 58.52 295 PHE B C 1
ATOM 4943 O O . PHE B 1 295 ? 6.775 -27.944 33.299 1.00 59.68 295 PHE B O 1
ATOM 4951 N N . PHE B 1 296 ? 7.779 -29.942 33.151 1.00 57.69 296 PHE B N 1
ATOM 4952 C CA . PHE B 1 296 ? 6.667 -30.634 33.797 1.00 56.39 296 PHE B CA 1
ATOM 4953 C C . PHE B 1 296 ? 6.646 -30.640 35.323 1.00 56.54 296 PHE B C 1
ATOM 4954 O O . PHE B 1 296 ? 7.616 -31.022 35.973 1.00 57.28 296 PHE B O 1
ATOM 4962 N N . ARG B 1 297 ? 5.519 -30.216 35.882 1.00 57.03 297 ARG B N 1
ATOM 4963 C CA . ARG B 1 297 ? 5.316 -30.201 37.324 1.00 58.14 297 ARG B CA 1
ATOM 4964 C C . ARG B 1 297 ? 3.922 -30.769 37.549 1.00 57.69 297 ARG B C 1
ATOM 4965 O O . ARG B 1 297 ? 3.034 -30.587 36.713 1.00 57.37 297 ARG B O 1
ATOM 4973 N N . PRO B 1 298 ? 3.712 -31.473 38.671 1.00 56.84 298 PRO B N 1
ATOM 4974 C CA . PRO B 1 298 ? 2.397 -32.051 38.962 1.00 56.40 298 PRO B CA 1
ATOM 4975 C C . PRO B 1 298 ? 1.282 -31.013 39.098 1.00 56.65 298 PRO B C 1
ATOM 4976 O O . PRO B 1 298 ? 1.514 -29.880 39.516 1.00 55.92 298 PRO B O 1
ATOM 4980 N N . ALA B 1 299 ? 0.073 -31.417 38.726 1.00 58.87 299 ALA B N 1
ATOM 4981 C CA . ALA B 1 299 ? -1.100 -30.551 38.783 1.00 61.11 299 ALA B CA 1
ATOM 4982 C C . ALA B 1 299 ? -1.271 -29.947 40.164 1.00 62.48 299 ALA B C 1
ATOM 4983 O O . ALA B 1 299 ? -1.625 -30.649 41.110 1.00 63.36 299 ALA B O 1
ATOM 4985 N N . GLU B 1 300 ? -1.029 -28.643 40.273 1.00 64.06 300 GLU B N 1
ATOM 4986 C CA . GLU B 1 300 ? -1.153 -27.942 41.548 1.00 65.01 300 GLU B CA 1
ATOM 4987 C C . GLU B 1 300 ? -2.438 -28.341 42.277 1.00 65.05 300 GLU B C 1
ATOM 4988 O O . GLU B 1 300 ? -3.514 -28.433 41.675 1.00 63.48 300 GLU B O 1
ATOM 4994 N N . VAL B 1 301 ? -2.319 -28.590 43.576 1.00 64.71 301 VAL B N 1
ATOM 4995 C CA . VAL B 1 301 ? -3.476 -28.970 44.367 1.00 65.87 301 VAL B CA 1
ATOM 4996 C C . VAL B 1 301 ? -4.194 -27.680 44.777 1.00 65.32 301 VAL B C 1
ATOM 4997 O O . VAL B 1 301 ? -5.414 -27.664 44.975 1.00 65.57 301 VAL B O 1
ATOM 5001 N N . ASP B 1 302 ? -3.428 -26.595 44.879 1.00 64.00 302 ASP B N 1
ATOM 5002 C CA . ASP B 1 302 ? -3.980 -25.293 45.256 1.00 62.03 302 ASP B CA 1
ATOM 5003 C C . ASP B 1 302 ? -4.625 -24.585 44.063 1.00 59.09 302 ASP B C 1
ATOM 5004 O O . ASP B 1 302 ? -3.940 -23.910 43.295 1.00 59.01 302 ASP B O 1
ATOM 5009 N N . ILE B 1 303 ? -5.939 -24.739 43.915 1.00 55.72 303 ILE B N 1
ATOM 5010 C CA . ILE B 1 303 ? -6.683 -24.105 42.823 1.00 51.74 303 ILE B CA 1
ATOM 5011 C C . ILE B 1 303 ? -6.762 -22.586 43.069 1.00 47.38 303 ILE B C 1
ATOM 5012 O O . ILE B 1 303 ? -7.445 -22.131 43.988 1.00 47.88 303 ILE B O 1
ATOM 5017 N N . LEU B 1 304 ? -6.055 -21.809 42.253 1.00 41.59 304 LEU B N 1
ATOM 5018 C CA . LEU B 1 304 ? -6.026 -20.356 42.400 1.00 36.18 304 LEU B CA 1
ATOM 5019 C C . LEU B 1 304 ? -7.001 -19.645 41.478 1.00 34.65 304 LEU B C 1
ATOM 5020 O O . LEU B 1 304 ? -6.781 -19.574 40.271 1.00 33.11 304 LEU B O 1
ATOM 5025 N N . VAL B 1 305 ? -8.069 -19.102 42.052 1.00 32.33 305 VAL B N 1
ATOM 5026 C CA . VAL B 1 305 ? -9.077 -18.394 41.272 1.00 30.56 305 VAL B CA 1
ATOM 5027 C C . VAL B 1 305 ? -9.703 -17.290 42.131 1.00 30.12 305 VAL B C 1
ATOM 5028 O O . VAL B 1 305 ? -10.137 -17.533 43.257 1.00 28.57 305 VAL B O 1
ATOM 5032 N N . GLY B 1 306 ? -9.752 -16.073 41.606 1.00 30.62 306 GLY B N 1
ATOM 5033 C CA . GLY B 1 306 ? -10.304 -14.986 42.397 1.00 32.96 306 GLY B CA 1
ATOM 5034 C C . GLY B 1 306 ? -11.750 -14.601 42.159 1.00 33.16 306 GLY B C 1
ATOM 5035 O O . GLY B 1 306 ? -12.232 -14.641 41.029 1.00 35.38 306 GLY B O 1
ATOM 5036 N N . ASN B 1 307 ? -12.440 -14.234 43.235 1.00 34.17 307 ASN B N 1
ATOM 5037 C CA . ASN B 1 307 ? -13.837 -13.785 43.170 1.00 35.77 307 ASN B CA 1
ATOM 5038 C C . ASN B 1 307 ? -13.744 -12.261 43.268 1.00 35.15 307 ASN B C 1
ATOM 5039 O O . ASN B 1 307 ? -13.602 -11.708 44.363 1.00 36.29 307 ASN B O 1
ATOM 5044 N N . PRO B 1 308 ? -13.825 -11.565 42.126 1.00 33.64 308 PRO B N 1
ATOM 5045 C CA . PRO B 1 308 ? -13.731 -10.104 42.097 1.00 34.34 308 PRO B CA 1
ATOM 5046 C C . PRO B 1 308 ? -15.003 -9.313 42.384 1.00 35.16 308 PRO B C 1
ATOM 5047 O O . PRO B 1 308 ? -15.111 -8.162 41.963 1.00 33.89 308 PRO B O 1
ATOM 5051 N N . GLU B 1 309 ? -15.957 -9.888 43.108 1.00 36.87 309 GLU B N 1
ATOM 5052 C CA . GLU B 1 309 ? -17.191 -9.147 43.343 1.00 39.80 309 GLU B CA 1
ATOM 5053 C C . GLU B 1 309 ? -17.036 -7.861 44.158 1.00 38.26 309 GLU B C 1
ATOM 5054 O O . GLU B 1 309 ? -17.711 -6.871 43.883 1.00 38.06 309 GLU B O 1
ATOM 5060 N N . LYS B 1 310 ? -16.150 -7.854 45.145 1.00 36.90 310 LYS B N 1
ATOM 5061 C CA . LYS B 1 310 ? -15.959 -6.645 45.932 1.00 35.01 310 LYS B CA 1
ATOM 5062 C C . LYS B 1 310 ? -15.497 -5.517 45.013 1.00 35.00 310 LYS B C 1
ATOM 5063 O O . LYS B 1 310 ? -15.819 -4.351 45.232 1.00 35.43 310 LYS B O 1
ATOM 5069 N N . ALA B 1 311 ? -14.741 -5.867 43.980 1.00 33.46 311 ALA B N 1
ATOM 5070 C CA . ALA B 1 311 ? -14.249 -4.875 43.035 1.00 33.00 311 ALA B CA 1
ATOM 5071 C C . ALA B 1 311 ? -15.407 -4.303 42.206 1.00 33.03 311 ALA B C 1
ATOM 5072 O O . ALA B 1 311 ? -15.364 -3.154 41.764 1.00 33.58 311 ALA B O 1
ATOM 5074 N N . MET B 1 312 ? -16.438 -5.113 42.001 1.00 33.09 312 MET B N 1
ATOM 5075 C CA . MET B 1 312 ? -17.612 -4.704 41.234 1.00 34.87 312 MET B CA 1
ATOM 5076 C C . MET B 1 312 ? -18.446 -3.717 42.049 1.00 35.36 312 MET B C 1
ATOM 5077 O O . MET B 1 312 ? -18.785 -2.625 41.590 1.00 34.94 312 MET B O 1
ATOM 5082 N N . LYS B 1 313 ? -18.759 -4.137 43.270 1.00 35.98 313 LYS B N 1
ATOM 5083 C CA . LYS B 1 313 ? -19.550 -3.387 44.233 1.00 37.07 313 LYS B CA 1
ATOM 5084 C C . LYS B 1 313 ? -19.023 -1.980 44.528 1.00 38.06 313 LYS B C 1
ATOM 5085 O O . LYS B 1 313 ? -19.776 -1.007 44.482 1.00 40.17 313 LYS B O 1
ATOM 5091 N N . LYS B 1 314 ? -17.730 -1.867 44.812 1.00 37.81 314 LYS B N 1
ATOM 5092 C CA . LYS B 1 314 ? -17.132 -0.576 45.150 1.00 37.97 314 LYS B CA 1
ATOM 5093 C C . LYS B 1 314 ? -16.433 0.164 44.004 1.00 36.60 314 LYS B C 1
ATOM 5094 O O . LYS B 1 314 ? -16.437 1.395 43.962 1.00 36.28 314 LYS B O 1
ATOM 5100 N N . LEU B 1 315 ? -15.838 -0.569 43.073 1.00 35.62 315 LEU B N 1
ATOM 5101 C CA . LEU B 1 315 ? -15.143 0.075 41.962 1.00 34.97 315 LEU B CA 1
ATOM 5102 C C . LEU B 1 315 ? -15.944 0.013 40.679 1.00 34.63 315 LEU B C 1
ATOM 5103 O O . LEU B 1 315 ? -15.760 0.831 39.781 1.00 35.67 315 LEU B O 1
ATOM 5108 N N . GLY B 1 316 ? -16.842 -0.957 40.596 1.00 33.61 316 GLY B N 1
ATOM 5109 C CA . GLY B 1 316 ? -17.616 -1.102 39.383 1.00 33.11 316 GLY B CA 1
ATOM 5110 C C . GLY B 1 316 ? -16.706 -1.721 38.338 1.00 31.72 316 GLY B C 1
ATOM 5111 O O . GLY B 1 316 ? -16.912 -1.541 37.137 1.00 30.30 316 GLY B O 1
ATOM 5112 N N . TRP B 1 317 ? -15.688 -2.443 38.805 1.00 30.89 317 TRP B N 1
ATOM 5113 C CA . TRP B 1 317 ? -14.736 -3.109 37.916 1.00 30.40 317 TRP B CA 1
ATOM 5114 C C . TRP B 1 317 ? -15.097 -4.569 37.711 1.00 29.82 317 TRP B C 1
ATOM 5115 O O . TRP B 1 317 ? -15.574 -5.239 38.625 1.00 29.20 317 TRP B O 1
ATOM 5126 N N . LYS B 1 318 ? -14.854 -5.053 36.500 1.00 30.34 318 LYS B N 1
ATOM 5127 C CA . LYS B 1 318 ? -15.107 -6.441 36.155 1.00 32.22 318 LYS B CA 1
ATOM 5128 C C . LYS B 1 318 ? -14.395 -6.718 34.837 1.00 32.36 318 LYS B C 1
ATOM 5129 O O . LYS B 1 318 ? -14.109 -5.803 34.071 1.00 34.20 318 LYS B O 1
ATOM 5135 N N . PRO B 1 319 ? -14.077 -7.983 34.560 1.00 33.18 319 PRO B N 1
ATOM 5136 C CA . PRO B 1 319 ? -13.397 -8.248 33.287 1.00 36.09 319 PRO B CA 1
ATOM 5137 C C . PRO B 1 319 ? -14.305 -7.844 32.120 1.00 37.04 319 PRO B C 1
ATOM 5138 O O . PRO B 1 319 ? -15.512 -8.070 32.164 1.00 36.74 319 PRO B O 1
ATOM 5142 N N . ARG B 1 320 ? -13.736 -7.239 31.087 1.00 39.02 320 ARG B N 1
ATOM 5143 C CA . ARG B 1 320 ? -14.542 -6.841 29.941 1.00 42.23 320 ARG B CA 1
ATOM 5144 C C . ARG B 1 320 ? -13.962 -7.403 28.655 1.00 42.61 320 ARG B C 1
ATOM 5145 O O . ARG B 1 320 ? -14.179 -6.873 27.564 1.00 43.91 320 ARG B O 1
ATOM 5153 N N . THR B 1 321 ? -13.220 -8.491 28.810 1.00 42.44 321 THR B N 1
ATOM 5154 C CA . THR B 1 321 ? -12.584 -9.190 27.708 1.00 40.94 321 THR B CA 1
ATOM 5155 C C . THR B 1 321 ? -12.739 -10.663 28.037 1.00 41.03 321 THR B C 1
ATOM 5156 O O . THR B 1 321 ? -12.511 -11.078 29.177 1.00 40.10 321 THR B O 1
ATOM 5160 N N . THR B 1 322 ? -13.143 -11.449 27.048 1.00 40.67 322 THR B N 1
ATOM 5161 C CA . THR B 1 322 ? -13.335 -12.877 27.253 1.00 39.29 322 THR B CA 1
ATOM 5162 C C . THR B 1 322 ? -11.995 -13.586 27.125 1.00 39.01 322 THR B C 1
ATOM 5163 O O . THR B 1 322 ? -11.058 -13.043 26.536 1.00 38.50 322 THR B O 1
ATOM 5167 N N . PHE B 1 323 ? -11.904 -14.788 27.685 1.00 37.42 323 PHE B N 1
ATOM 5168 C CA . PHE B 1 323 ? -10.680 -15.563 27.598 1.00 36.26 323 PHE B CA 1
ATOM 5169 C C . PHE B 1 323 ? -10.331 -15.720 26.116 1.00 39.49 323 PHE B C 1
ATOM 5170 O O . PHE B 1 323 ? -9.166 -15.600 25.714 1.00 39.83 323 PHE B O 1
ATOM 5178 N N . ASP B 1 324 ? -11.351 -15.979 25.303 1.00 41.50 324 ASP B N 1
ATOM 5179 C CA . ASP B 1 324 ? -11.158 -16.148 23.867 1.00 41.99 324 ASP B CA 1
ATOM 5180 C C . ASP B 1 324 ? -10.563 -14.902 23.220 1.00 41.17 324 ASP B C 1
ATOM 5181 O O . ASP B 1 324 ? -9.640 -14.997 22.405 1.00 40.34 324 ASP B O 1
ATOM 5186 N N . GLU B 1 325 ? -11.101 -13.739 23.575 1.00 39.85 325 GLU B N 1
ATOM 5187 C CA . GLU B 1 325 ? -10.600 -12.485 23.031 1.00 40.51 325 GLU B CA 1
ATOM 5188 C C . GLU B 1 325 ? -9.157 -12.253 23.482 1.00 39.40 325 GLU B C 1
ATOM 5189 O O . GLU B 1 325 ? -8.338 -11.753 22.711 1.00 38.50 325 GLU B O 1
ATOM 5195 N N . LEU B 1 326 ? -8.851 -12.633 24.724 1.00 37.56 326 LEU B N 1
ATOM 5196 C CA . LEU B 1 326 ? -7.505 -12.479 25.263 1.00 35.63 326 LEU B CA 1
ATOM 5197 C C . LEU B 1 326 ? -6.539 -13.313 24.442 1.00 35.96 326 LEU B C 1
ATOM 5198 O O . LEU B 1 326 ? -5.474 -12.835 24.054 1.00 37.32 326 LEU B O 1
ATOM 5203 N N . VAL B 1 327 ? -6.906 -14.564 24.184 1.00 35.71 327 VAL B N 1
ATOM 5204 C CA . VAL B 1 327 ? -6.060 -15.448 23.393 1.00 36.31 327 VAL B CA 1
ATOM 5205 C C . VAL B 1 327 ? -5.879 -14.867 21.986 1.00 37.69 327 VAL B C 1
ATOM 5206 O O . VAL B 1 327 ? -4.775 -14.872 21.428 1.00 36.28 327 VAL B O 1
ATOM 5210 N N . GLU B 1 328 ? -6.972 -14.349 21.431 1.00 38.77 328 GLU B N 1
ATOM 5211 C CA . GLU B 1 328 ? -6.961 -13.757 20.099 1.00 39.56 328 GLU B CA 1
ATOM 5212 C C . GLU B 1 328 ? -6.071 -12.515 20.029 1.00 38.55 328 GLU B C 1
ATOM 5213 O O . GLU B 1 328 ? -5.265 -12.369 19.108 1.00 38.07 328 GLU B O 1
ATOM 5219 N N . ILE B 1 329 ? -6.225 -11.619 20.999 1.00 36.72 329 ILE B N 1
ATOM 5220 C CA . ILE B 1 329 ? -5.424 -10.404 21.036 1.00 35.03 329 ILE B CA 1
ATOM 5221 C C . ILE B 1 329 ? -3.940 -10.760 21.008 1.00 36.97 329 ILE B C 1
ATOM 5222 O O . ILE B 1 329 ? -3.166 -10.167 20.261 1.00 36.80 329 ILE B O 1
ATOM 5227 N N . MET B 1 330 ? -3.551 -11.745 21.811 1.00 37.08 330 MET B N 1
ATOM 5228 C CA . MET B 1 330 ? -2.160 -12.161 21.869 1.00 37.75 330 MET B CA 1
ATOM 5229 C C . MET B 1 330 ? -1.700 -12.935 20.644 1.00 39.89 330 MET B C 1
ATOM 5230 O O . MET B 1 330 ? -0.626 -12.666 20.100 1.00 41.98 330 MET B O 1
ATOM 5235 N N . MET B 1 331 ? -2.495 -13.903 20.207 1.00 41.63 331 MET B N 1
ATOM 5236 C CA . MET B 1 331 ? -2.103 -14.688 19.045 1.00 42.22 331 MET B CA 1
ATOM 5237 C C . MET B 1 331 ? -1.993 -13.778 17.819 1.00 42.94 331 MET B C 1
ATOM 5238 O O . MET B 1 331 ? -0.982 -13.805 17.116 1.00 43.04 331 MET B O 1
ATOM 5243 N N . GLU B 1 332 ? -3.019 -12.964 17.568 1.00 43.01 332 GLU B N 1
ATOM 5244 C CA . GLU B 1 332 ? -2.989 -12.053 16.428 1.00 44.08 332 GLU B CA 1
ATOM 5245 C C . GLU B 1 332 ? -1.766 -11.143 16.492 1.00 45.92 332 GLU B C 1
ATOM 5246 O O . GLU B 1 332 ? -1.050 -10.975 15.503 1.00 47.96 332 GLU B O 1
ATOM 5252 N N . ALA B 1 333 ? -1.525 -10.564 17.664 1.00 45.68 333 ALA B N 1
ATOM 5253 C CA . ALA B 1 333 ? -0.394 -9.666 17.851 1.00 44.91 333 ALA B CA 1
ATOM 5254 C C . ALA B 1 333 ? 0.945 -10.313 17.521 1.00 44.26 333 ALA B C 1
ATOM 5255 O O . ALA B 1 333 ? 1.790 -9.689 16.885 1.00 44.76 333 ALA B O 1
ATOM 5257 N N . ASP B 1 334 ? 1.149 -11.553 17.953 1.00 43.25 334 ASP B N 1
ATOM 5258 C CA . ASP B 1 334 ? 2.413 -12.221 17.673 1.00 44.06 334 ASP B CA 1
ATOM 5259 C C . ASP B 1 334 ? 2.512 -12.768 16.255 1.00 43.92 334 ASP B C 1
ATOM 5260 O O . ASP B 1 334 ? 3.593 -13.130 15.795 1.00 43.77 334 ASP B O 1
ATOM 5265 N N . LEU B 1 335 ? 1.385 -12.847 15.562 1.00 44.74 335 LEU B N 1
ATOM 5266 C CA . LEU B 1 335 ? 1.410 -13.315 14.186 1.00 44.10 335 LEU B CA 1
ATOM 5267 C C . LEU B 1 335 ? 1.902 -12.128 13.378 1.00 45.21 335 LEU B C 1
ATOM 5268 O O . LEU B 1 335 ? 2.730 -12.268 12.485 1.00 45.65 335 LEU B O 1
ATOM 5273 N N . LYS B 1 336 ? 1.390 -10.950 13.709 1.00 45.54 336 LYS B N 1
ATOM 5274 C CA . LYS B 1 336 ? 1.790 -9.749 13.003 1.00 47.85 336 LYS B CA 1
ATOM 5275 C C . LYS B 1 336 ? 3.277 -9.471 13.210 1.00 48.42 336 LYS B C 1
ATOM 5276 O O . LYS B 1 336 ? 3.980 -9.093 12.277 1.00 49.44 336 LYS B O 1
ATOM 5282 N N . ARG B 1 337 ? 3.754 -9.663 14.433 1.00 48.31 337 ARG B N 1
ATOM 5283 C CA . ARG B 1 337 ? 5.158 -9.433 14.735 1.00 48.51 337 ARG B CA 1
ATOM 5284 C C . ARG B 1 337 ? 6.048 -10.354 13.916 1.00 49.42 337 ARG B C 1
ATOM 5285 O O . ARG B 1 337 ? 7.005 -9.903 13.292 1.00 50.06 337 ARG B O 1
ATOM 5293 N N . VAL B 1 338 ? 5.735 -11.646 13.922 1.00 51.05 338 VAL B N 1
ATOM 5294 C CA . VAL B 1 338 ? 6.530 -12.615 13.176 1.00 53.28 338 VAL B CA 1
ATOM 5295 C C . VAL B 1 338 ? 6.589 -12.268 11.690 1.00 54.25 338 VAL B C 1
ATOM 5296 O O . VAL B 1 338 ? 7.642 -12.396 11.066 1.00 54.23 338 VAL B O 1
ATOM 5300 N N . ARG B 1 339 ? 5.465 -11.826 11.128 1.00 55.10 339 ARG B N 1
ATOM 5301 C CA . ARG B 1 339 ? 5.421 -11.439 9.720 1.00 55.58 339 ARG B CA 1
ATOM 5302 C C . ARG B 1 339 ? 6.428 -10.313 9.484 1.00 56.09 339 ARG B C 1
ATOM 5303 O O . ARG B 1 339 ? 7.426 -10.481 8.782 1.00 57.83 339 ARG B O 1
ATOM 5311 N N . ASP B 1 340 ? 6.163 -9.165 10.089 1.00 55.34 340 ASP B N 1
ATOM 5312 C CA . ASP B 1 340 ? 7.035 -8.011 9.948 1.00 55.62 340 ASP B CA 1
ATOM 5313 C C . ASP B 1 340 ? 8.424 -8.286 10.537 1.00 55.73 340 ASP B C 1
ATOM 5314 O O . ASP B 1 340 ? 9.243 -8.933 9.847 1.00 54.99 340 ASP B O 1
ATOM 5319 N N . GLY C 1 3 ? 16.159 30.959 75.478 1.00 49.44 3 GLY C N 1
ATOM 5320 C CA . GLY C 1 3 ? 16.907 29.756 75.968 1.00 50.51 3 GLY C CA 1
ATOM 5321 C C . GLY C 1 3 ? 17.396 28.837 74.855 1.00 50.80 3 GLY C C 1
ATOM 5322 O O . GLY C 1 3 ? 16.672 28.567 73.893 1.00 52.01 3 GLY C O 1
ATOM 5323 N N . LYS C 1 4 ? 18.631 28.356 74.977 1.00 49.14 4 LYS C N 1
ATOM 5324 C CA . LYS C 1 4 ? 19.189 27.464 73.974 1.00 46.27 4 LYS C CA 1
ATOM 5325 C C . LYS C 1 4 ? 18.755 26.028 74.232 1.00 45.55 4 LYS C C 1
ATOM 5326 O O . LYS C 1 4 ? 18.374 25.671 75.346 1.00 45.44 4 LYS C O 1
ATOM 5332 N N . ARG C 1 5 ? 18.808 25.206 73.192 1.00 44.06 5 ARG C N 1
ATOM 5333 C CA . ARG C 1 5 ? 18.392 23.813 73.298 1.00 42.20 5 ARG C CA 1
ATOM 5334 C C . ARG C 1 5 ? 19.394 22.884 72.612 1.00 41.40 5 ARG C C 1
ATOM 5335 O O . ARG C 1 5 ? 19.764 23.092 71.452 1.00 41.62 5 ARG C O 1
ATOM 5343 N N . ALA C 1 6 ? 19.831 21.856 73.328 1.00 38.34 6 ALA C N 1
ATOM 5344 C CA . ALA C 1 6 ? 20.791 20.926 72.763 1.00 36.71 6 ALA C CA 1
ATOM 5345 C C . ALA C 1 6 ? 20.230 19.515 72.630 1.00 36.54 6 ALA C C 1
ATOM 5346 O O . ALA C 1 6 ? 19.407 19.072 73.441 1.00 36.20 6 ALA C O 1
ATOM 5348 N N . LEU C 1 7 ? 20.671 18.826 71.581 1.00 34.19 7 LEU C N 1
ATOM 5349 C CA . LEU C 1 7 ? 20.270 17.452 71.325 1.00 30.98 7 LEU C CA 1
ATOM 5350 C C . LEU C 1 7 ? 21.559 16.638 71.389 1.00 30.94 7 LEU C C 1
ATOM 5351 O O . LEU C 1 7 ? 22.485 16.864 70.598 1.00 29.46 7 LEU C O 1
ATOM 5356 N N . ILE C 1 8 ? 21.614 15.707 72.342 1.00 30.36 8 ILE C N 1
ATOM 5357 C CA . ILE C 1 8 ? 22.785 14.856 72.547 1.00 28.99 8 ILE C CA 1
ATOM 5358 C C . ILE C 1 8 ? 22.500 13.378 72.294 1.00 29.48 8 ILE C C 1
ATOM 5359 O O . ILE C 1 8 ? 21.633 12.792 72.942 1.00 27.19 8 ILE C O 1
ATOM 5364 N N . THR C 1 9 ? 23.231 12.774 71.359 1.00 31.43 9 THR C N 1
ATOM 5365 C CA . THR C 1 9 ? 23.066 11.346 71.084 1.00 32.39 9 THR C CA 1
ATOM 5366 C C . THR C 1 9 ? 24.020 10.619 72.030 1.00 33.30 9 THR C C 1
ATOM 5367 O O . THR C 1 9 ? 25.139 11.084 72.268 1.00 33.11 9 THR C O 1
ATOM 5371 N N . GLY C 1 10 ? 23.573 9.488 72.569 1.00 34.24 10 GLY C N 1
ATOM 5372 C CA . GLY C 1 10 ? 24.387 8.734 73.506 1.00 32.92 10 GLY C CA 1
ATOM 5373 C C . GLY C 1 10 ? 24.277 9.399 74.868 1.00 34.69 10 GLY C C 1
ATOM 5374 O O . GLY C 1 10 ? 25.190 9.324 75.692 1.00 34.77 10 GLY C O 1
ATOM 5375 N N . ILE C 1 11 ? 23.139 10.048 75.102 1.00 33.84 11 ILE C N 1
ATOM 5376 C CA . ILE C 1 11 ? 22.886 10.766 76.350 1.00 34.55 11 ILE C CA 1
ATOM 5377 C C . ILE C 1 11 ? 23.255 9.989 77.610 1.00 34.48 11 ILE C C 1
ATOM 5378 O O . ILE C 1 11 ? 23.847 10.549 78.532 1.00 35.45 11 ILE C O 1
ATOM 5383 N N . ARG C 1 12 ? 22.919 8.703 77.637 1.00 33.44 12 ARG C N 1
ATOM 5384 C CA . ARG C 1 12 ? 23.173 7.862 78.799 1.00 33.25 12 ARG C CA 1
ATOM 5385 C C . ARG C 1 12 ? 24.593 7.369 78.996 1.00 32.87 12 ARG C C 1
ATOM 5386 O O . ARG C 1 12 ? 24.854 6.608 79.928 1.00 34.92 12 ARG C O 1
ATOM 5394 N N . GLY C 1 13 ? 25.509 7.796 78.133 1.00 31.57 13 GLY C N 1
ATOM 5395 C CA . GLY C 1 13 ? 26.893 7.373 78.262 1.00 28.38 13 GLY C CA 1
ATOM 5396 C C . GLY C 1 13 ? 27.700 8.361 79.078 1.00 28.80 13 GLY C C 1
ATOM 5397 O O . GLY C 1 13 ? 27.185 9.410 79.464 1.00 28.62 13 GLY C O 1
ATOM 5398 N N . GLN C 1 14 ? 28.965 8.040 79.334 1.00 29.12 14 GLN C N 1
ATOM 5399 C CA . GLN C 1 14 ? 29.821 8.921 80.114 1.00 28.78 14 GLN C CA 1
ATOM 5400 C C . GLN C 1 14 ? 29.799 10.366 79.606 1.00 28.74 14 GLN C C 1
ATOM 5401 O O . GLN C 1 14 ? 29.416 11.279 80.339 1.00 28.55 14 GLN C O 1
ATOM 5407 N N . ASP C 1 15 ? 30.197 10.577 78.357 1.00 27.12 15 ASP C N 1
ATOM 5408 C CA . ASP C 1 15 ? 30.234 11.931 77.814 1.00 27.08 15 ASP C CA 1
ATOM 5409 C C . ASP C 1 15 ? 28.871 12.609 77.744 1.00 26.93 15 ASP C C 1
ATOM 5410 O O . ASP C 1 15 ? 28.731 13.791 78.073 1.00 25.82 15 ASP C O 1
ATOM 5415 N N . GLY C 1 16 ? 27.866 11.857 77.319 1.00 27.08 16 GLY C N 1
ATOM 5416 C CA . GLY C 1 16 ? 26.541 12.424 77.191 1.00 29.07 16 GLY C CA 1
ATOM 5417 C C . GLY C 1 16 ? 25.997 12.939 78.500 1.00 30.98 16 GLY C C 1
ATOM 5418 O O . GLY C 1 16 ? 25.381 14.005 78.544 1.00 31.48 16 GLY C O 1
ATOM 5419 N N . ALA C 1 17 ? 26.224 12.176 79.568 1.00 31.70 17 ALA C N 1
ATOM 5420 C CA . ALA C 1 17 ? 25.755 12.540 80.898 1.00 30.18 17 ALA C CA 1
ATOM 5421 C C . ALA C 1 17 ? 26.456 13.807 81.402 1.00 30.07 17 ALA C C 1
ATOM 5422 O O . ALA C 1 17 ? 25.802 14.721 81.909 1.00 30.51 17 ALA C O 1
ATOM 5424 N N . TYR C 1 18 ? 27.778 13.874 81.262 1.00 29.17 18 TYR C N 1
ATOM 5425 C CA . TYR C 1 18 ? 28.497 15.060 81.706 1.00 30.18 18 TYR C CA 1
ATOM 5426 C C . TYR C 1 18 ? 28.135 16.276 80.866 1.00 31.69 18 TYR C C 1
ATOM 5427 O O . TYR C 1 18 ? 27.986 17.380 81.394 1.00 32.40 18 TYR C O 1
ATOM 5436 N N . LEU C 1 19 ? 27.987 16.086 79.558 1.00 32.71 19 LEU C N 1
ATOM 5437 C CA . LEU C 1 19 ? 27.635 17.211 78.704 1.00 31.79 19 LEU C CA 1
ATOM 5438 C C . LEU C 1 19 ? 26.270 17.741 79.107 1.00 31.53 19 LEU C C 1
ATOM 5439 O O . LEU C 1 19 ? 26.051 18.949 79.153 1.00 31.63 19 LEU C O 1
ATOM 5444 N N . ALA C 1 20 ? 25.353 16.833 79.409 1.00 31.98 20 ALA C N 1
ATOM 5445 C CA . ALA C 1 20 ? 24.009 17.232 79.810 1.00 33.72 20 ALA C CA 1
ATOM 5446 C C . ALA C 1 20 ? 24.063 18.014 81.114 1.00 35.53 20 ALA C C 1
ATOM 5447 O O . ALA C 1 20 ? 23.394 19.036 81.268 1.00 37.29 20 ALA C O 1
ATOM 5449 N N . LYS C 1 21 ? 24.864 17.523 82.053 1.00 36.73 21 LYS C N 1
ATOM 5450 C CA . LYS C 1 21 ? 25.007 18.175 83.345 1.00 36.34 21 LYS C CA 1
ATOM 5451 C C . LYS C 1 21 ? 25.577 19.569 83.144 1.00 36.30 21 LYS C C 1
ATOM 5452 O O . LYS C 1 21 ? 25.119 20.526 83.755 1.00 37.45 21 LYS C O 1
ATOM 5458 N N . LEU C 1 22 ? 26.570 19.679 82.271 1.00 35.47 22 LEU C N 1
ATOM 5459 C CA . LEU C 1 22 ? 27.207 20.959 81.998 1.00 35.81 22 LEU C CA 1
ATOM 5460 C C . LEU C 1 22 ? 26.266 21.964 81.333 1.00 37.79 22 LEU C C 1
ATOM 5461 O O . LEU C 1 22 ? 26.154 23.106 81.775 1.00 39.27 22 LEU C O 1
ATOM 5466 N N . LEU C 1 23 ? 25.583 21.542 80.275 1.00 39.08 23 LEU C N 1
ATOM 5467 C CA . LEU C 1 23 ? 24.678 22.440 79.572 1.00 39.56 23 LEU C CA 1
ATOM 5468 C C . LEU C 1 23 ? 23.495 22.819 80.433 1.00 38.49 23 LEU C C 1
ATOM 5469 O O . LEU C 1 23 ? 22.980 23.928 80.316 1.00 40.78 23 LEU C O 1
ATOM 5474 N N . LEU C 1 24 ? 23.050 21.906 81.290 1.00 36.69 24 LEU C N 1
ATOM 5475 C CA . LEU C 1 24 ? 21.932 22.220 82.175 1.00 36.44 24 LEU C CA 1
ATOM 5476 C C . LEU C 1 24 ? 22.351 23.368 83.085 1.00 36.84 24 LEU C C 1
ATOM 5477 O O . LEU C 1 24 ? 21.583 24.304 83.312 1.00 36.75 24 LEU C O 1
ATOM 5482 N N . GLU C 1 25 ? 23.580 23.298 83.588 1.00 36.63 25 GLU C N 1
ATOM 5483 C CA . GLU C 1 25 ? 24.108 24.336 84.464 1.00 38.09 25 GLU C CA 1
ATOM 5484 C C . GLU C 1 25 ? 24.185 25.669 83.740 1.00 38.98 25 GLU C C 1
ATOM 5485 O O . GLU C 1 25 ? 24.168 26.719 84.374 1.00 40.72 25 GLU C O 1
ATOM 5491 N N . LYS C 1 26 ? 24.271 25.633 82.414 1.00 39.20 26 LYS C N 1
ATOM 5492 C CA . LYS C 1 26 ? 24.359 26.868 81.644 1.00 39.40 26 LYS C CA 1
ATOM 5493 C C . LYS C 1 26 ? 22.998 27.389 81.197 1.00 40.51 26 LYS C C 1
ATOM 5494 O O . LYS C 1 26 ? 22.916 28.320 80.393 1.00 40.98 26 LYS C O 1
ATOM 5500 N N . GLY C 1 27 ? 21.931 26.790 81.720 1.00 41.24 27 GLY C N 1
ATOM 5501 C CA . GLY C 1 27 ? 20.590 27.230 81.368 1.00 40.92 27 GLY C CA 1
ATOM 5502 C C . GLY C 1 27 ? 19.980 26.567 80.148 1.00 41.86 27 GLY C C 1
ATOM 5503 O O . GLY C 1 27 ? 18.848 26.872 79.776 1.00 44.28 27 GLY C O 1
ATOM 5504 N N . TYR C 1 28 ? 20.718 25.658 79.522 1.00 41.03 28 TYR C N 1
ATOM 5505 C CA . TYR C 1 28 ? 20.234 24.954 78.337 1.00 39.72 28 TYR C CA 1
ATOM 5506 C C . TYR C 1 28 ? 19.015 24.057 78.589 1.00 39.17 28 TYR C C 1
ATOM 5507 O O . TYR C 1 28 ? 18.731 23.652 79.721 1.00 38.89 28 TYR C O 1
ATOM 5516 N N . GLU C 1 29 ? 18.304 23.758 77.507 1.00 38.32 29 GLU C N 1
ATOM 5517 C CA . GLU C 1 29 ? 17.180 22.824 77.524 1.00 37.22 29 GLU C CA 1
ATOM 5518 C C . GLU C 1 29 ? 17.865 21.621 76.864 1.00 35.48 29 GLU C C 1
ATOM 5519 O O . GLU C 1 29 ? 18.372 21.735 75.744 1.00 36.43 29 GLU C O 1
ATOM 5525 N N . VAL C 1 30 ? 17.900 20.479 77.541 1.00 33.38 30 VAL C N 1
ATOM 5526 C CA . VAL C 1 30 ? 18.602 19.319 76.995 1.00 30.67 30 VAL C CA 1
ATOM 5527 C C . VAL C 1 30 ? 17.777 18.100 76.583 1.00 31.37 30 VAL C C 1
ATOM 5528 O O . VAL C 1 30 ? 17.158 17.451 77.416 1.00 33.03 30 VAL C O 1
ATOM 5532 N N . TYR C 1 31 ? 17.786 17.793 75.288 1.00 32.53 31 TYR C N 1
ATOM 5533 C CA . TYR C 1 31 ? 17.087 16.625 74.754 1.00 33.33 31 TYR C CA 1
ATOM 5534 C C . TYR C 1 31 ? 18.167 15.590 74.448 1.00 34.12 31 TYR C C 1
ATOM 5535 O O . TYR C 1 31 ? 19.247 15.939 73.967 1.00 32.61 31 TYR C O 1
ATOM 5544 N N . GLY C 1 32 ? 17.882 14.322 74.728 1.00 35.17 32 GLY C N 1
ATOM 5545 C CA . GLY C 1 32 ? 18.860 13.283 74.465 1.00 34.16 32 GLY C CA 1
ATOM 5546 C C . GLY C 1 32 ? 18.272 12.019 73.872 1.00 35.34 32 GLY C C 1
ATOM 5547 O O . GLY C 1 32 ? 17.057 11.830 73.848 1.00 36.15 32 GLY C O 1
ATOM 5548 N N . ALA C 1 33 ? 19.150 11.149 73.386 1.00 37.32 33 ALA C N 1
ATOM 5549 C CA . ALA C 1 33 ? 18.748 9.880 72.795 1.00 38.53 33 ALA C CA 1
ATOM 5550 C C . ALA C 1 33 ? 19.866 8.870 72.984 1.00 39.64 33 ALA C C 1
ATOM 5551 O O . ALA C 1 33 ? 21.031 9.197 72.796 1.00 39.72 33 ALA C O 1
ATOM 5553 N N . ASP C 1 34 ? 19.518 7.649 73.372 1.00 43.28 34 ASP C N 1
ATOM 5554 C CA . ASP C 1 34 ? 20.523 6.603 73.536 1.00 46.91 34 ASP C CA 1
ATOM 5555 C C . ASP C 1 34 ? 19.895 5.262 73.174 1.00 48.61 34 ASP C C 1
ATOM 5556 O O . ASP C 1 34 ? 18.727 5.011 73.480 1.00 48.41 34 ASP C O 1
ATOM 5561 N N . ARG C 1 35 ? 20.665 4.411 72.501 1.00 51.12 35 ARG C N 1
ATOM 5562 C CA . ARG C 1 35 ? 20.172 3.097 72.102 1.00 54.67 35 ARG C CA 1
ATOM 5563 C C . ARG C 1 35 ? 19.945 2.207 73.328 1.00 56.75 35 ARG C C 1
ATOM 5564 O O . ARG C 1 35 ? 18.970 1.454 73.381 1.00 57.72 35 ARG C O 1
ATOM 5566 N N . ARG C 1 36 ? 20.836 2.306 74.314 1.00 57.91 36 ARG C N 1
ATOM 5567 C CA . ARG C 1 36 ? 20.729 1.505 75.535 1.00 59.70 36 ARG C CA 1
ATOM 5568 C C . ARG C 1 36 ? 19.592 1.964 76.451 1.00 60.80 36 ARG C C 1
ATOM 5569 O O . ARG C 1 36 ? 19.721 2.970 77.149 1.00 62.29 36 ARG C O 1
ATOM 5571 N N . SER C 1 37 ? 18.478 1.233 76.441 1.00 61.63 37 SER C N 1
ATOM 5572 C CA . SER C 1 37 ? 17.344 1.561 77.300 1.00 63.36 37 SER C CA 1
ATOM 5573 C C . SER C 1 37 ? 17.239 0.468 78.364 1.00 64.87 37 SER C C 1
ATOM 5574 O O . SER C 1 37 ? 18.056 -0.454 78.392 1.00 65.64 37 SER C O 1
ATOM 5577 N N . GLY C 1 38 ? 16.237 0.565 79.231 1.00 65.50 38 GLY C N 1
ATOM 5578 C CA . GLY C 1 38 ? 16.078 -0.426 80.281 1.00 66.99 38 GLY C CA 1
ATOM 5579 C C . GLY C 1 38 ? 15.841 0.231 81.628 1.00 68.24 38 GLY C C 1
ATOM 5580 O O . GLY C 1 38 ? 15.519 1.423 81.689 1.00 68.64 38 GLY C O 1
ATOM 5581 N N . GLU C 1 39 ? 16.000 -0.521 82.715 1.00 67.95 39 GLU C N 1
ATOM 5582 C CA . GLU C 1 39 ? 15.772 0.064 84.028 1.00 68.02 39 GLU C CA 1
ATOM 5583 C C . GLU C 1 39 ? 17.023 0.506 84.775 1.00 65.94 39 GLU C C 1
ATOM 5584 O O . GLU C 1 39 ? 16.923 1.120 85.834 1.00 65.56 39 GLU C O 1
ATOM 5590 N N . PHE C 1 40 ? 18.196 0.197 84.233 1.00 63.42 40 PHE C N 1
ATOM 5591 C CA . PHE C 1 40 ? 19.449 0.612 84.862 1.00 60.93 40 PHE C CA 1
ATOM 5592 C C . PHE C 1 40 ? 20.262 1.445 83.873 1.00 59.31 40 PHE C C 1
ATOM 5593 O O . PHE C 1 40 ? 21.364 1.894 84.182 1.00 59.14 40 PHE C O 1
ATOM 5601 N N . ALA C 1 41 ? 19.696 1.663 82.689 1.00 57.04 41 ALA C N 1
ATOM 5602 C CA . ALA C 1 41 ? 20.370 2.403 81.625 1.00 54.54 41 ALA C CA 1
ATOM 5603 C C . ALA C 1 41 ? 20.659 3.872 81.902 1.00 51.68 41 ALA C C 1
ATOM 5604 O O . ALA C 1 41 ? 21.706 4.380 81.503 1.00 52.22 41 ALA C O 1
ATOM 5606 N N . SER C 1 42 ? 19.734 4.554 82.565 1.00 48.00 42 SER C N 1
ATOM 5607 C CA . SER C 1 42 ? 19.912 5.970 82.868 1.00 45.49 42 SER C CA 1
ATOM 5608 C C . SER C 1 42 ? 20.647 6.169 84.188 1.00 43.67 42 SER C C 1
ATOM 5609 O O . SER C 1 42 ? 20.552 7.235 84.802 1.00 42.20 42 SER C O 1
ATOM 5612 N N . TRP C 1 43 ? 21.390 5.152 84.614 1.00 41.44 43 TRP C N 1
ATOM 5613 C CA . TRP C 1 43 ? 22.107 5.226 85.878 1.00 40.32 43 TRP C CA 1
ATOM 5614 C C . TRP C 1 43 ? 23.106 6.380 85.975 1.00 40.87 43 TRP C C 1
ATOM 5615 O O . TRP C 1 43 ? 23.327 6.923 87.059 1.00 40.50 43 TRP C O 1
ATOM 5626 N N . ARG C 1 44 ? 23.714 6.763 84.858 1.00 40.35 44 ARG C N 1
ATOM 5627 C CA . ARG C 1 44 ? 24.662 7.868 84.900 1.00 39.56 44 ARG C CA 1
ATOM 5628 C C . ARG C 1 44 ? 23.896 9.162 85.128 1.00 40.42 44 ARG C C 1
ATOM 5629 O O . ARG C 1 44 ? 24.400 10.093 85.750 1.00 39.94 44 ARG C O 1
ATOM 5637 N N . LEU C 1 45 ? 22.669 9.218 84.626 1.00 42.36 45 LEU C N 1
ATOM 5638 C CA . LEU C 1 45 ? 21.853 10.408 84.795 1.00 44.19 45 LEU C CA 1
ATOM 5639 C C . LEU C 1 45 ? 21.364 10.486 86.235 1.00 46.37 45 LEU C C 1
ATOM 5640 O O . LEU C 1 45 ? 21.268 11.577 86.804 1.00 48.13 45 LEU C O 1
ATOM 5645 N N . LYS C 1 46 ? 21.061 9.334 86.828 1.00 46.42 46 LYS C N 1
ATOM 5646 C CA . LYS C 1 46 ? 20.607 9.313 88.213 1.00 47.23 46 LYS C CA 1
ATOM 5647 C C . LYS C 1 46 ? 21.758 9.728 89.122 1.00 46.59 46 LYS C C 1
ATOM 5648 O O . LYS C 1 46 ? 21.585 10.551 90.017 1.00 46.41 46 LYS C O 1
ATOM 5654 N N . GLU C 1 47 ? 22.936 9.163 88.869 1.00 45.50 47 GLU C N 1
ATOM 5655 C CA . GLU C 1 47 ? 24.126 9.443 89.668 1.00 44.53 47 GLU C CA 1
ATOM 5656 C C . GLU C 1 47 ? 24.646 10.875 89.580 1.00 42.82 47 GLU C C 1
ATOM 5657 O O . GLU C 1 47 ? 25.527 11.258 90.338 1.00 44.44 47 GLU C O 1
ATOM 5663 N N . LEU C 1 48 ? 24.120 11.668 88.658 1.00 40.85 48 LEU C N 1
ATOM 5664 C CA . LEU C 1 48 ? 24.553 13.056 88.541 1.00 37.75 48 LEU C CA 1
ATOM 5665 C C . LEU C 1 48 ? 23.372 13.929 88.924 1.00 38.94 48 LEU C C 1
ATOM 5666 O O . LEU C 1 48 ? 23.480 15.153 88.995 1.00 38.49 48 LEU C O 1
ATOM 5671 N N . GLY C 1 49 ? 22.238 13.273 89.164 1.00 40.12 49 GLY C N 1
ATOM 5672 C CA . GLY C 1 49 ? 21.025 13.963 89.566 1.00 40.99 49 GLY C CA 1
ATOM 5673 C C . GLY C 1 49 ? 20.350 14.835 88.527 1.00 42.09 49 GLY C C 1
ATOM 5674 O O . GLY C 1 49 ? 19.794 15.878 88.869 1.00 44.20 49 GLY C O 1
ATOM 5675 N N . ILE C 1 50 ? 20.376 14.420 87.266 1.00 41.65 50 ILE C N 1
ATOM 5676 C CA . ILE C 1 50 ? 19.747 15.206 86.211 1.00 42.03 50 ILE C CA 1
ATOM 5677 C C . ILE C 1 50 ? 18.734 14.383 85.430 1.00 43.54 50 ILE C C 1
ATOM 5678 O O . ILE C 1 50 ? 18.259 14.809 84.378 1.00 44.66 50 ILE C O 1
ATOM 5683 N N . GLU C 1 51 ? 18.395 13.211 85.947 1.00 44.30 51 GLU C N 1
ATOM 5684 C CA . GLU C 1 51 ? 17.465 12.342 85.253 1.00 47.21 51 GLU C CA 1
ATOM 5685 C C . GLU C 1 51 ? 16.131 12.969 84.874 1.00 47.11 51 GLU C C 1
ATOM 5686 O O . GLU C 1 51 ? 15.618 12.701 83.789 1.00 46.89 51 GLU C O 1
ATOM 5692 N N . ASN C 1 52 ? 15.563 13.791 85.752 1.00 47.80 52 ASN C N 1
ATOM 5693 C CA . ASN C 1 52 ? 14.274 14.427 85.463 1.00 49.78 52 ASN C CA 1
ATOM 5694 C C . ASN C 1 52 ? 14.412 15.791 84.784 1.00 50.93 52 ASN C C 1
ATOM 5695 O O . ASN C 1 52 ? 13.419 16.496 84.582 1.00 51.21 52 ASN C O 1
ATOM 5700 N N . ASP C 1 53 ? 15.640 16.158 84.430 1.00 51.61 53 ASP C N 1
ATOM 5701 C CA . ASP C 1 53 ? 15.901 17.440 83.786 1.00 52.09 53 ASP C CA 1
ATOM 5702 C C . ASP C 1 53 ? 16.310 17.267 82.338 1.00 50.92 53 ASP C C 1
ATOM 5703 O O . ASP C 1 53 ? 16.645 18.231 81.652 1.00 52.38 53 ASP C O 1
ATOM 5708 N N . VAL C 1 54 ? 16.283 16.029 81.875 1.00 48.02 54 VAL C N 1
ATOM 5709 C CA . VAL C 1 54 ? 16.648 15.742 80.506 1.00 46.61 54 VAL C CA 1
ATOM 5710 C C . VAL C 1 54 ? 15.475 15.073 79.801 1.00 45.45 54 VAL C C 1
ATOM 5711 O O . VAL C 1 54 ? 14.903 14.110 80.308 1.00 46.40 54 VAL C O 1
ATOM 5715 N N . LYS C 1 55 ? 15.095 15.605 78.647 1.00 43.80 55 LYS C N 1
ATOM 5716 C CA . LYS C 1 55 ? 14.004 15.022 77.881 1.00 43.13 55 LYS C CA 1
ATOM 5717 C C . LYS C 1 55 ? 14.570 13.923 76.985 1.00 42.18 55 LYS C C 1
ATOM 5718 O O . LYS C 1 55 ? 15.395 14.182 76.106 1.00 40.88 55 LYS C O 1
ATOM 5724 N N . ILE C 1 56 ? 14.137 12.691 77.234 1.00 41.08 56 ILE C N 1
ATOM 5725 C CA . ILE C 1 56 ? 14.598 11.541 76.469 1.00 39.95 56 ILE C CA 1
ATOM 5726 C C . ILE C 1 56 ? 13.670 11.236 75.296 1.00 40.22 56 ILE C C 1
ATOM 5727 O O . ILE C 1 56 ? 12.471 11.042 75.489 1.00 42.83 56 ILE C O 1
ATOM 5732 N N . ILE C 1 57 ? 14.220 11.196 74.085 1.00 38.97 57 ILE C N 1
ATOM 5733 C CA . ILE C 1 57 ? 13.425 10.877 72.896 1.00 37.19 57 ILE C CA 1
ATOM 5734 C C . ILE C 1 57 ? 14.023 9.685 72.165 1.00 36.57 57 ILE C C 1
ATOM 5735 O O . ILE C 1 57 ? 15.160 9.290 72.416 1.00 36.37 57 ILE C O 1
ATOM 5740 N N . HIS C 1 58 ? 13.254 9.117 71.250 1.00 37.16 58 HIS C N 1
ATOM 5741 C CA . HIS C 1 58 ? 13.718 7.974 70.483 1.00 37.72 58 HIS C CA 1
ATOM 5742 C C . HIS C 1 58 ? 14.255 8.404 69.131 1.00 36.50 58 HIS C C 1
ATOM 5743 O O . HIS C 1 58 ? 13.514 8.918 68.289 1.00 35.79 58 HIS C O 1
ATOM 5750 N N . MET C 1 59 ? 15.550 8.201 68.930 1.00 34.64 59 MET C N 1
ATOM 5751 C CA . MET C 1 59 ? 16.176 8.543 67.666 1.00 34.85 59 MET C CA 1
ATOM 5752 C C . MET C 1 59 ? 17.340 7.605 67.444 1.00 34.07 59 MET C C 1
ATOM 5753 O O . MET C 1 59 ? 18.365 7.708 68.115 1.00 35.44 59 MET C O 1
ATOM 5758 N N . ASP C 1 60 ? 17.178 6.677 66.510 1.00 32.92 60 ASP C N 1
ATOM 5759 C CA . ASP C 1 60 ? 18.243 5.738 66.224 1.00 32.55 60 ASP C CA 1
ATOM 5760 C C . ASP C 1 60 ? 19.023 6.219 65.017 1.00 31.58 60 ASP C C 1
ATOM 5761 O O . ASP C 1 60 ? 18.428 6.587 64.009 1.00 31.74 60 ASP C O 1
ATOM 5766 N N . LEU C 1 61 ? 20.353 6.202 65.120 1.00 29.59 61 LEU C N 1
ATOM 5767 C CA . LEU C 1 61 ? 21.223 6.657 64.038 1.00 29.22 61 LEU C CA 1
ATOM 5768 C C . LEU C 1 61 ? 21.087 5.898 62.722 1.00 28.33 61 LEU C C 1
ATOM 5769 O O . LEU C 1 61 ? 21.621 6.324 61.699 1.00 29.13 61 LEU C O 1
ATOM 5774 N N . LEU C 1 62 ? 20.370 4.783 62.742 1.00 26.70 62 LEU C N 1
ATOM 5775 C CA . LEU C 1 62 ? 20.180 3.989 61.536 1.00 26.91 62 LEU C CA 1
ATOM 5776 C C . LEU C 1 62 ? 18.843 4.293 60.841 1.00 27.97 62 LEU C C 1
ATOM 5777 O O . LEU C 1 62 ? 18.642 3.895 59.694 1.00 29.60 62 LEU C O 1
ATOM 5782 N N . GLU C 1 63 ? 17.935 4.995 61.522 1.00 26.08 63 GLU C N 1
ATOM 5783 C CA . GLU C 1 63 ? 16.628 5.306 60.931 1.00 26.29 63 GLU C CA 1
ATOM 5784 C C . GLU C 1 63 ? 16.565 6.760 60.464 1.00 24.29 63 GLU C C 1
ATOM 5785 O O . GLU C 1 63 ? 16.245 7.657 61.243 1.00 22.23 63 GLU C O 1
ATOM 5791 N N . PHE C 1 64 ? 16.856 6.990 59.188 1.00 23.44 64 PHE C N 1
ATOM 5792 C CA . PHE C 1 64 ? 16.858 8.345 58.643 1.00 22.63 64 PHE C CA 1
ATOM 5793 C C . PHE C 1 64 ? 15.552 9.115 58.893 1.00 22.86 64 PHE C C 1
ATOM 5794 O O . PHE C 1 64 ? 15.579 10.254 59.377 1.00 22.28 64 PHE C O 1
ATOM 5802 N N . SER C 1 65 ? 14.415 8.501 58.573 1.00 23.09 65 SER C N 1
ATOM 5803 C CA . SER C 1 65 ? 13.122 9.157 58.764 1.00 25.82 65 SER C CA 1
ATOM 5804 C C . SER C 1 65 ? 12.914 9.571 60.224 1.00 26.84 65 SER C C 1
ATOM 5805 O O . SER C 1 65 ? 12.313 10.614 60.506 1.00 29.00 65 SER C O 1
ATOM 5808 N N . ASN C 1 66 ? 13.410 8.751 61.147 1.00 25.99 66 ASN C N 1
ATOM 5809 C CA . ASN C 1 66 ? 13.296 9.028 62.577 1.00 24.54 66 ASN C CA 1
ATOM 5810 C C . ASN C 1 66 ? 14.165 10.242 62.932 1.00 26.05 66 ASN C C 1
ATOM 5811 O O . ASN C 1 66 ? 13.748 11.120 63.690 1.00 27.01 66 ASN C O 1
ATOM 5816 N N . ILE C 1 67 ? 15.377 10.291 62.388 1.00 24.59 67 ILE C N 1
ATOM 5817 C CA . ILE C 1 67 ? 16.265 11.412 62.652 1.00 23.58 67 ILE C CA 1
ATOM 5818 C C . ILE C 1 67 ? 15.626 12.696 62.126 1.00 27.12 67 ILE C C 1
ATOM 5819 O O . ILE C 1 67 ? 15.573 13.710 62.833 1.00 27.94 67 ILE C O 1
ATOM 5824 N N . ILE C 1 68 ? 15.130 12.652 60.890 1.00 27.65 68 ILE C N 1
ATOM 5825 C CA . ILE C 1 68 ? 14.493 13.822 60.291 1.00 25.96 68 ILE C CA 1
ATOM 5826 C C . ILE C 1 68 ? 13.340 14.314 61.158 1.00 26.79 68 ILE C C 1
ATOM 5827 O O . ILE C 1 68 ? 13.278 15.496 61.482 1.00 28.53 68 ILE C O 1
ATOM 5832 N N . ARG C 1 69 ? 12.428 13.425 61.540 1.00 27.09 69 ARG C N 1
ATOM 5833 C CA . ARG C 1 69 ? 11.314 13.841 62.392 1.00 29.67 69 ARG C CA 1
ATOM 5834 C C . ARG C 1 69 ? 11.830 14.489 63.686 1.00 29.99 69 ARG C C 1
ATOM 5835 O O . ARG C 1 69 ? 11.323 15.528 64.117 1.00 30.23 69 ARG C O 1
ATOM 5843 N N . THR C 1 70 ? 12.846 13.880 64.294 1.00 29.76 70 THR C N 1
ATOM 5844 C CA . THR C 1 70 ? 13.411 14.396 65.539 1.00 29.32 70 THR C CA 1
ATOM 5845 C C . THR C 1 70 ? 13.910 15.836 65.415 1.00 30.83 70 THR C C 1
ATOM 5846 O O . THR C 1 70 ? 13.618 16.667 66.274 1.00 32.40 70 THR C O 1
ATOM 5850 N N . ILE C 1 71 ? 14.666 16.130 64.359 1.00 29.98 71 ILE C N 1
ATOM 5851 C CA . ILE C 1 71 ? 15.178 17.478 64.156 1.00 29.45 71 ILE C CA 1
ATOM 5852 C C . ILE C 1 71 ? 14.002 18.439 63.978 1.00 32.94 71 ILE C C 1
ATOM 5853 O O . ILE C 1 71 ? 13.988 19.527 64.555 1.00 35.19 71 ILE C O 1
ATOM 5858 N N . GLU C 1 72 ? 13.010 18.035 63.192 1.00 35.39 72 GLU C N 1
ATOM 5859 C CA . GLU C 1 72 ? 11.842 18.877 62.958 1.00 38.42 72 GLU C CA 1
ATOM 5860 C C . GLU C 1 72 ? 11.129 19.239 64.253 1.00 38.00 72 GLU C C 1
ATOM 5861 O O . GLU C 1 72 ? 10.823 20.404 64.503 1.00 38.09 72 GLU C O 1
ATOM 5867 N N . LYS C 1 73 ? 10.879 18.227 65.075 1.00 38.20 73 LYS C N 1
ATOM 5868 C CA . LYS C 1 73 ? 10.175 18.393 66.342 1.00 38.91 73 LYS C CA 1
ATOM 5869 C C . LYS C 1 73 ? 10.973 19.115 67.427 1.00 37.78 73 LYS C C 1
ATOM 5870 O O . LYS C 1 73 ? 10.450 20.002 68.104 1.00 38.75 73 LYS C O 1
ATOM 5876 N N . VAL C 1 74 ? 12.234 18.734 67.595 1.00 35.95 74 VAL C N 1
ATOM 5877 C CA . VAL C 1 74 ? 13.083 19.340 68.612 1.00 33.62 74 VAL C CA 1
ATOM 5878 C C . VAL C 1 74 ? 13.668 20.702 68.220 1.00 34.07 74 VAL C C 1
ATOM 5879 O O . VAL C 1 74 ? 13.863 21.556 69.083 1.00 33.87 74 VAL C O 1
ATOM 5883 N N . GLN C 1 75 ? 13.938 20.914 66.932 1.00 33.17 75 GLN C N 1
ATOM 5884 C CA . GLN C 1 75 ? 14.507 22.190 66.480 1.00 33.36 75 GLN C CA 1
ATOM 5885 C C . GLN C 1 75 ? 15.678 22.591 67.378 1.00 33.48 75 GLN C C 1
ATOM 5886 O O . GLN C 1 75 ? 15.631 23.617 68.051 1.00 34.68 75 GLN C O 1
ATOM 5892 N N . PRO C 1 76 ? 16.738 21.779 67.416 1.00 33.38 76 PRO C N 1
ATOM 5893 C CA . PRO C 1 76 ? 17.877 22.135 68.268 1.00 33.74 76 PRO C CA 1
ATOM 5894 C C . PRO C 1 76 ? 18.753 23.270 67.746 1.00 32.68 76 PRO C C 1
ATOM 5895 O O . PRO C 1 76 ? 18.721 23.598 66.567 1.00 33.11 76 PRO C O 1
ATOM 5899 N N . ASP C 1 77 ? 19.529 23.866 68.646 1.00 33.03 77 ASP C N 1
ATOM 5900 C CA . ASP C 1 77 ? 20.462 24.939 68.298 1.00 32.36 77 ASP C CA 1
ATOM 5901 C C . ASP C 1 77 ? 21.850 24.299 68.198 1.00 32.04 77 ASP C C 1
ATOM 5902 O O . ASP C 1 77 ? 22.708 24.737 67.421 1.00 30.23 77 ASP C O 1
ATOM 5907 N N . GLU C 1 78 ? 22.053 23.256 69.003 1.00 30.52 78 GLU C N 1
ATOM 5908 C CA . GLU C 1 78 ? 23.314 22.527 69.047 1.00 29.56 78 GLU C CA 1
ATOM 5909 C C . GLU C 1 78 ? 23.071 21.025 69.113 1.00 29.28 78 GLU C C 1
ATOM 5910 O O . GLU C 1 78 ? 22.260 20.548 69.912 1.00 28.97 78 GLU C O 1
ATOM 5916 N N . VAL C 1 79 ? 23.770 20.280 68.263 1.00 28.88 79 VAL C N 1
ATOM 5917 C CA . VAL C 1 79 ? 23.648 18.827 68.252 1.00 28.83 79 VAL C CA 1
ATOM 5918 C C . VAL C 1 79 ? 25.015 18.195 68.500 1.00 28.30 79 VAL C C 1
ATOM 5919 O O . VAL C 1 79 ? 25.988 18.495 67.807 1.00 29.11 79 VAL C O 1
ATOM 5923 N N . TYR C 1 80 ? 25.090 17.334 69.508 1.00 27.15 80 TYR C N 1
ATOM 5924 C CA . TYR C 1 80 ? 26.341 16.669 69.847 1.00 26.62 80 TYR C CA 1
ATOM 5925 C C . TYR C 1 80 ? 26.171 15.176 69.603 1.00 28.00 80 TYR C C 1
ATOM 5926 O O . TYR C 1 80 ? 25.424 14.500 70.316 1.00 29.55 80 TYR C O 1
ATOM 5935 N N . ASN C 1 81 ? 26.857 14.660 68.590 1.00 28.25 81 ASN C N 1
ATOM 5936 C CA . ASN C 1 81 ? 26.755 13.245 68.270 1.00 28.86 81 ASN C CA 1
ATOM 5937 C C . ASN C 1 81 ? 27.753 12.444 69.098 1.00 28.65 81 ASN C C 1
ATOM 5938 O O . ASN C 1 81 ? 28.882 12.217 68.669 1.00 27.81 81 ASN C O 1
ATOM 5943 N N . LEU C 1 82 ? 27.331 12.012 70.282 1.00 30.60 82 LEU C N 1
ATOM 5944 C CA . LEU C 1 82 ? 28.214 11.259 71.175 1.00 32.47 82 LEU C CA 1
ATOM 5945 C C . LEU C 1 82 ? 27.891 9.771 71.330 1.00 33.84 82 LEU C C 1
ATOM 5946 O O . LEU C 1 82 ? 28.433 9.122 72.219 1.00 35.01 82 LEU C O 1
ATOM 5951 N N . ALA C 1 83 ? 27.025 9.229 70.479 1.00 36.74 83 ALA C N 1
ATOM 5952 C CA . ALA C 1 83 ? 26.639 7.820 70.551 1.00 41.83 83 ALA C CA 1
ATOM 5953 C C . ALA C 1 83 ? 27.738 6.865 70.084 1.00 46.25 83 ALA C C 1
ATOM 5954 O O . ALA C 1 83 ? 28.901 6.990 70.473 1.00 44.97 83 ALA C O 1
ATOM 5956 N N . ALA C 1 84 ? 27.341 5.896 69.258 1.00 51.70 84 ALA C N 1
ATOM 5957 C CA . ALA C 1 84 ? 28.273 4.925 68.701 1.00 55.48 84 ALA C CA 1
ATOM 5958 C C . ALA C 1 84 ? 28.524 3.601 69.405 1.00 58.58 84 ALA C C 1
ATOM 5959 O O . ALA C 1 84 ? 28.488 3.504 70.641 1.00 59.33 84 ALA C O 1
ATOM 5960 N N . GLN C 1 85 ? 28.783 2.575 68.588 1.00 61.17 85 GLN C N 1
ATOM 5961 C CA . GLN C 1 85 ? 29.102 1.219 69.055 1.00 62.76 85 GLN C CA 1
ATOM 5962 C C . GLN C 1 85 ? 30.620 1.242 69.174 1.00 64.07 85 GLN C C 1
ATOM 5963 O O . GLN C 1 85 ? 31.332 0.455 68.539 1.00 64.52 85 GLN C O 1
ATOM 5965 N N . SER C 1 86 ? 31.081 2.176 70.003 1.00 64.57 86 SER C N 1
ATOM 5966 C CA . SER C 1 86 ? 32.490 2.454 70.259 1.00 65.08 86 SER C CA 1
ATOM 5967 C C . SER C 1 86 ? 33.380 1.311 70.742 1.00 64.86 86 SER C C 1
ATOM 5968 O O . SER C 1 86 ? 34.177 1.487 71.675 1.00 67.03 86 SER C O 1
ATOM 5970 N N . PHE C 1 87 ? 33.276 0.146 70.117 1.00 62.11 87 PHE C N 1
ATOM 5971 C CA . PHE C 1 87 ? 34.124 -0.964 70.532 1.00 58.93 87 PHE C CA 1
ATOM 5972 C C . PHE C 1 87 ? 35.001 -1.472 69.404 1.00 55.52 87 PHE C C 1
ATOM 5973 O O . PHE C 1 87 ? 34.535 -2.149 68.485 1.00 55.62 87 PHE C O 1
ATOM 5981 N N . VAL C 1 88 ? 36.280 -1.125 69.477 1.00 49.78 88 VAL C N 1
ATOM 5982 C CA . VAL C 1 88 ? 37.242 -1.543 68.472 1.00 45.18 88 VAL C CA 1
ATOM 5983 C C . VAL C 1 88 ? 37.113 -3.040 68.218 1.00 44.11 88 VAL C C 1
ATOM 5984 O O . VAL C 1 88 ? 36.960 -3.480 67.077 1.00 42.22 88 VAL C O 1
ATOM 5988 N N . GLY C 1 89 ? 37.165 -3.813 69.297 1.00 42.25 89 GLY C N 1
ATOM 5989 C CA . GLY C 1 89 ? 37.068 -5.256 69.188 1.00 39.88 89 GLY C CA 1
ATOM 5990 C C . GLY C 1 89 ? 35.854 -5.761 68.436 1.00 38.49 89 GLY C C 1
ATOM 5991 O O . GLY C 1 89 ? 35.993 -6.512 67.470 1.00 39.01 89 GLY C O 1
ATOM 5992 N N . VAL C 1 90 ? 34.666 -5.352 68.873 1.00 36.17 90 VAL C N 1
ATOM 5993 C CA . VAL C 1 90 ? 33.426 -5.789 68.239 1.00 34.52 90 VAL C CA 1
ATOM 5994 C C . VAL C 1 90 ? 33.309 -5.370 66.771 1.00 33.37 90 VAL C C 1
ATOM 5995 O O . VAL C 1 90 ? 32.644 -6.049 65.985 1.00 33.34 90 VAL C O 1
ATOM 5999 N N . SER C 1 91 ? 33.964 -4.272 66.395 1.00 31.62 91 SER C N 1
ATOM 6000 C CA . SER C 1 91 ? 33.894 -3.799 65.014 1.00 30.26 91 SER C CA 1
ATOM 6001 C C . SER C 1 91 ? 34.447 -4.814 64.017 1.00 29.52 91 SER C C 1
ATOM 6002 O O . SER C 1 91 ? 34.081 -4.789 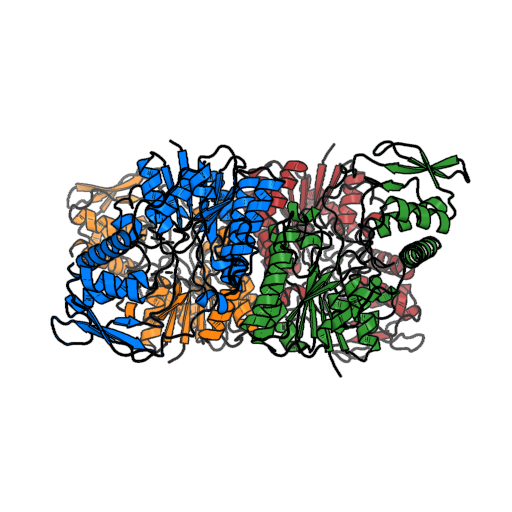62.843 1.00 29.97 91 SER C O 1
ATOM 6005 N N . PHE C 1 92 ? 35.329 -5.701 64.471 1.00 29.68 92 PHE C N 1
ATOM 6006 C CA . PHE C 1 92 ? 35.872 -6.726 63.582 1.00 30.37 92 PHE C CA 1
ATOM 6007 C C . PHE C 1 92 ? 34.818 -7.795 63.357 1.00 30.99 92 PHE C C 1
ATOM 6008 O O . PHE C 1 92 ? 34.804 -8.463 62.326 1.00 32.19 92 PHE C O 1
ATOM 6016 N N . GLU C 1 93 ? 33.918 -7.934 64.320 1.00 32.31 93 GLU C N 1
ATOM 6017 C CA . GLU C 1 93 ? 32.874 -8.942 64.244 1.00 37.32 93 GLU C CA 1
ATOM 6018 C C . GLU C 1 93 ? 31.567 -8.395 63.644 1.00 37.71 93 GLU C C 1
ATOM 6019 O O . GLU C 1 93 ? 30.703 -9.158 63.205 1.00 37.14 93 GLU C O 1
ATOM 6025 N N . GLN C 1 94 ? 31.442 -7.071 63.617 1.00 36.45 94 GLN C N 1
ATOM 6026 C CA . GLN C 1 94 ? 30.259 -6.402 63.072 1.00 34.97 94 GLN C CA 1
ATOM 6027 C C . GLN C 1 94 ? 30.686 -5.154 62.286 1.00 32.87 94 GLN C C 1
ATOM 6028 O O . GLN C 1 94 ? 30.155 -4.062 62.494 1.00 32.21 94 GLN C O 1
ATOM 6034 N N . PRO C 1 95 ? 31.634 -5.310 61.349 1.00 30.34 95 PRO C N 1
ATOM 6035 C CA . PRO C 1 95 ? 32.112 -4.168 60.559 1.00 28.07 95 PRO C CA 1
ATOM 6036 C C . PRO C 1 95 ? 31.070 -3.307 59.845 1.00 25.71 95 PRO C C 1
ATOM 6037 O O . PRO C 1 95 ? 31.134 -2.088 59.910 1.00 25.44 95 PRO C O 1
ATOM 6041 N N . ILE C 1 96 ? 30.109 -3.920 59.170 1.00 25.24 96 ILE C N 1
ATOM 6042 C CA . ILE C 1 96 ? 29.111 -3.129 58.451 1.00 23.92 96 ILE C CA 1
ATOM 6043 C C . ILE C 1 96 ? 28.184 -2.350 59.387 1.00 24.85 96 ILE C C 1
ATOM 6044 O O . ILE C 1 96 ? 27.909 -1.169 59.154 1.00 24.21 96 ILE C O 1
ATOM 6049 N N . LEU C 1 97 ? 27.712 -2.996 60.450 1.00 25.50 97 LEU C N 1
ATOM 6050 C CA . LEU C 1 97 ? 26.837 -2.318 61.402 1.00 24.27 97 LEU C CA 1
ATOM 6051 C C . LEU C 1 97 ? 27.589 -1.142 62.010 1.00 24.84 97 LEU C C 1
ATOM 6052 O O . LEU C 1 97 ? 27.006 -0.086 62.291 1.00 23.75 97 LEU C O 1
ATOM 6057 N N . THR C 1 98 ? 28.890 -1.334 62.210 1.00 25.79 98 THR C N 1
ATOM 6058 C CA . THR C 1 98 ? 29.746 -0.300 62.780 1.00 26.64 98 THR C CA 1
ATOM 6059 C C . THR C 1 98 ? 29.826 0.893 61.834 1.00 26.70 98 THR C C 1
ATOM 6060 O O . THR C 1 98 ? 29.752 2.043 62.266 1.00 25.54 98 THR C O 1
ATOM 6064 N N . ALA C 1 99 ? 29.970 0.612 60.544 1.00 26.18 99 ALA C N 1
ATOM 6065 C CA . ALA C 1 99 ? 30.046 1.662 59.537 1.00 28.29 99 ALA C CA 1
ATOM 6066 C C . ALA C 1 99 ? 28.695 2.367 59.396 1.00 29.78 99 ALA C C 1
ATOM 6067 O O . ALA C 1 99 ? 28.633 3.588 59.230 1.00 31.44 99 ALA C O 1
ATOM 6069 N N . GLU C 1 100 ? 27.615 1.596 59.461 1.00 28.49 100 GLU C N 1
ATOM 6070 C CA . GLU C 1 100 ? 26.281 2.162 59.341 1.00 27.04 100 GLU C CA 1
ATOM 6071 C C . GLU C 1 100 ? 25.952 3.126 60.471 1.00 27.16 100 GLU C C 1
ATOM 6072 O O . GLU C 1 100 ? 25.205 4.078 60.270 1.00 28.47 100 GLU C O 1
ATOM 6078 N N . VAL C 1 101 ? 26.510 2.884 61.654 1.00 26.63 101 VAL C N 1
ATOM 6079 C CA . VAL C 1 101 ? 26.255 3.739 62.810 1.00 24.93 101 VAL C CA 1
ATOM 6080 C C . VAL C 1 101 ? 27.248 4.892 63.002 1.00 26.65 101 VAL C C 1
ATOM 6081 O O . VAL C 1 101 ? 26.839 6.049 63.130 1.00 25.93 101 VAL C O 1
ATOM 6085 N N . ASP C 1 102 ? 28.545 4.571 63.022 1.00 28.02 102 ASP C N 1
ATOM 6086 C CA . ASP C 1 102 ? 29.600 5.560 63.254 1.00 28.41 102 ASP C CA 1
ATOM 6087 C C . ASP C 1 102 ? 30.066 6.372 62.061 1.00 28.57 102 ASP C C 1
ATOM 6088 O O . ASP C 1 102 ? 30.709 7.408 62.236 1.00 30.18 102 ASP C O 1
ATOM 6093 N N . ALA C 1 103 ? 29.763 5.909 60.854 1.00 27.70 103 ALA C N 1
ATOM 6094 C CA . ALA C 1 103 ? 30.156 6.631 59.653 1.00 25.35 103 ALA C CA 1
ATOM 6095 C C . ALA C 1 103 ? 28.934 7.243 58.966 1.00 27.01 103 ALA C C 1
ATOM 6096 O O . ALA C 1 103 ? 28.829 8.467 58.846 1.00 25.96 103 ALA C O 1
ATOM 6098 N N . ILE C 1 104 ? 28.006 6.391 58.529 1.00 25.39 104 ILE C N 1
ATOM 6099 C CA . ILE C 1 104 ? 26.813 6.860 57.841 1.00 25.50 104 ILE C CA 1
ATOM 6100 C C . ILE C 1 104 ? 25.844 7.563 58.794 1.00 25.77 104 ILE C C 1
ATOM 6101 O O . ILE C 1 104 ? 25.099 8.459 58.394 1.00 26.85 104 ILE C O 1
ATOM 6106 N N . GLY C 1 105 ? 25.853 7.167 60.058 1.00 25.08 105 GLY C N 1
ATOM 6107 C CA . GLY C 1 105 ? 24.968 7.810 61.012 1.00 22.98 105 GLY C CA 1
ATOM 6108 C C . GLY C 1 105 ? 25.303 9.285 61.123 1.00 21.91 105 GLY C C 1
ATOM 6109 O O . GLY C 1 105 ? 24.428 10.115 61.377 1.00 23.17 105 GLY C O 1
ATOM 6110 N N . VAL C 1 106 ? 26.580 9.607 60.934 1.00 21.63 106 VAL C N 1
ATOM 6111 C CA . VAL C 1 106 ? 27.068 10.985 61.001 1.00 21.90 106 VAL C CA 1
ATOM 6112 C C . VAL C 1 106 ? 26.491 11.767 59.819 1.00 22.38 106 VAL C C 1
ATOM 6113 O O . VAL C 1 106 ? 26.031 12.905 59.964 1.00 23.36 106 VAL C O 1
ATOM 6117 N N . LEU C 1 107 ? 26.509 11.147 58.645 1.00 20.87 107 LEU C N 1
ATOM 6118 C CA . LEU C 1 107 ? 25.995 11.799 57.453 1.00 20.77 107 LEU C CA 1
ATOM 6119 C C . LEU C 1 107 ? 24.468 11.950 57.497 1.00 22.97 107 LEU C C 1
ATOM 6120 O O . LEU C 1 107 ? 23.923 12.910 56.941 1.00 20.30 107 LEU C O 1
ATOM 6125 N N . ARG C 1 108 ? 23.781 11.016 58.160 1.00 23.76 108 ARG C N 1
ATOM 6126 C CA . ARG C 1 108 ? 22.319 11.087 58.259 1.00 26.08 108 ARG C CA 1
ATOM 6127 C C . ARG C 1 108 ? 21.907 12.285 59.104 1.00 26.40 108 ARG C C 1
ATOM 6128 O O . ARG C 1 108 ? 20.959 12.997 58.764 1.00 25.90 108 ARG C O 1
ATOM 6136 N N . ILE C 1 109 ? 22.624 12.517 60.200 1.00 25.65 109 ILE C N 1
ATOM 6137 C CA . ILE C 1 109 ? 22.307 13.660 61.047 1.00 25.81 109 ILE C CA 1
ATOM 6138 C C . ILE C 1 109 ? 22.582 14.950 60.269 1.00 26.36 109 ILE C C 1
ATOM 6139 O O . ILE C 1 109 ? 21.729 15.839 60.196 1.00 26.34 109 ILE C O 1
ATOM 6144 N N . LEU C 1 110 ? 23.771 15.040 59.672 1.00 26.01 110 LEU C N 1
ATOM 6145 C CA . LEU C 1 110 ? 24.153 16.226 58.907 1.00 26.40 110 LEU C CA 1
ATOM 6146 C C . LEU C 1 110 ? 23.178 16.544 57.781 1.00 26.58 110 LEU C C 1
ATOM 6147 O O . LEU C 1 110 ? 22.805 17.699 57.595 1.00 27.97 110 LEU C O 1
ATOM 6152 N N . GLU C 1 111 ? 22.769 15.517 57.041 1.00 26.30 111 GLU C N 1
ATOM 6153 C CA . GLU C 1 111 ? 21.855 15.679 55.911 1.00 25.43 111 GLU C CA 1
ATOM 6154 C C . GLU C 1 111 ? 20.446 16.079 56.342 1.00 24.65 111 GLU C C 1
ATOM 6155 O O . GLU C 1 111 ? 19.750 16.798 55.628 1.00 24.97 111 GLU C O 1
ATOM 6161 N N . ALA C 1 112 ? 20.020 15.618 57.508 1.00 25.50 112 ALA C N 1
ATOM 6162 C CA . ALA C 1 112 ? 18.700 15.984 58.006 1.00 25.45 112 ALA C CA 1
ATOM 6163 C C . ALA C 1 112 ? 18.795 17.406 58.560 1.00 25.62 112 ALA C C 1
ATOM 6164 O O . ALA C 1 112 ? 17.808 18.153 58.582 1.00 24.62 112 ALA C O 1
ATOM 6166 N N . LEU C 1 113 ? 19.987 17.789 59.007 1.00 26.03 113 LEU C N 1
ATOM 6167 C CA . LEU C 1 113 ? 20.159 19.142 59.513 1.00 27.38 113 LEU C CA 1
ATOM 6168 C C . LEU C 1 113 ? 20.163 20.106 58.344 1.00 27.91 113 LEU C C 1
ATOM 6169 O O . LEU C 1 113 ? 19.512 21.151 58.387 1.00 29.26 113 LEU C O 1
ATOM 6174 N N . ARG C 1 114 ? 20.885 19.748 57.292 1.00 26.76 114 ARG C N 1
ATOM 6175 C CA . ARG C 1 114 ? 20.965 20.606 56.125 1.00 30.17 114 ARG C CA 1
ATOM 6176 C C . ARG C 1 114 ? 19.561 20.853 55.563 1.00 31.47 114 ARG C C 1
ATOM 6177 O O . ARG C 1 114 ? 19.230 21.956 55.121 1.00 31.36 114 ARG C O 1
ATOM 6185 N N . THR C 1 115 ? 18.736 19.816 55.606 1.00 31.94 115 THR C N 1
ATOM 6186 C CA . THR C 1 115 ? 17.373 19.879 55.085 1.00 33.02 115 THR C CA 1
ATOM 6187 C C . THR C 1 115 ? 16.309 20.470 56.003 1.00 31.44 115 THR C C 1
ATOM 6188 O O . THR C 1 115 ? 15.444 21.204 55.547 1.00 31.01 115 THR C O 1
ATOM 6192 N N . VAL C 1 116 ? 16.365 20.156 57.290 1.00 30.03 116 VAL C N 1
ATOM 6193 C CA . VAL C 1 116 ? 15.352 20.640 58.211 1.00 28.18 116 VAL C CA 1
ATOM 6194 C C . VAL C 1 116 ? 15.661 21.954 58.917 1.00 29.65 116 VAL C C 1
ATOM 6195 O O . VAL C 1 116 ? 14.796 22.823 59.020 1.00 29.30 116 VAL C O 1
ATOM 6199 N N . LYS C 1 117 ? 16.896 22.097 59.393 1.00 30.45 117 LYS C N 1
ATOM 6200 C CA . LYS C 1 117 ? 17.320 23.286 60.128 1.00 30.19 117 LYS C CA 1
ATOM 6201 C C . LYS C 1 117 ? 18.820 23.465 59.926 1.00 30.80 117 LYS C C 1
ATOM 6202 O O . LYS C 1 117 ? 19.619 23.232 60.834 1.00 33.95 117 LYS C O 1
ATOM 6208 N N . PRO C 1 118 ? 19.218 23.903 58.729 1.00 29.66 118 PRO C N 1
ATOM 6209 C CA . PRO C 1 118 ? 20.607 24.130 58.321 1.00 28.74 118 PRO C CA 1
ATOM 6210 C C . PRO C 1 118 ? 21.485 25.028 59.188 1.00 29.83 118 PRO C C 1
ATOM 6211 O O . PRO C 1 118 ? 22.707 25.025 59.037 1.00 32.02 118 PRO C O 1
ATOM 6215 N N . ASP C 1 119 ? 20.878 25.790 60.089 1.00 30.43 119 ASP C N 1
ATOM 6216 C CA . ASP C 1 119 ? 21.637 26.701 60.944 1.00 31.32 119 ASP C CA 1
ATOM 6217 C C . ASP C 1 119 ? 22.012 26.069 62.288 1.00 30.53 119 ASP C C 1
ATOM 6218 O O . ASP C 1 119 ? 22.424 26.760 63.218 1.00 31.35 119 ASP C O 1
ATOM 6223 N N . THR C 1 120 ? 21.868 24.754 62.377 1.00 29.62 120 THR C N 1
ATOM 6224 C CA . THR C 1 120 ? 22.171 24.025 63.601 1.00 29.35 120 THR C CA 1
ATOM 6225 C C . THR C 1 120 ? 23.667 23.719 63.708 1.00 29.96 120 THR C C 1
ATOM 6226 O O . THR C 1 120 ? 24.288 23.295 62.735 1.00 31.50 120 THR C O 1
ATOM 6230 N N . LYS C 1 121 ? 24.244 23.946 64.885 1.00 29.61 121 LYS C N 1
ATOM 6231 C CA . LYS C 1 121 ? 25.658 23.665 65.100 1.00 28.53 121 LYS C CA 1
ATOM 6232 C C . LYS C 1 121 ? 25.750 22.170 65.304 1.00 28.21 121 LYS C C 1
ATOM 6233 O O . LYS C 1 121 ? 24.842 21.575 65.886 1.00 29.73 121 LYS C O 1
ATOM 6239 N N . PHE C 1 122 ? 26.834 21.564 64.827 1.00 25.90 122 PHE C N 1
ATOM 6240 C CA . PHE C 1 122 ? 27.011 20.125 64.954 1.00 24.78 122 PHE C CA 1
ATOM 6241 C C . PHE C 1 122 ? 28.393 19.739 65.441 1.00 23.58 122 PHE C C 1
ATOM 6242 O O . PHE C 1 122 ? 29.399 20.225 64.933 1.00 22.62 122 PHE C O 1
ATOM 6250 N N . TYR C 1 123 ? 28.434 18.856 66.429 1.00 23.63 123 TYR C N 1
ATOM 6251 C CA . TYR C 1 123 ? 29.694 18.375 66.971 1.00 24.50 123 TYR C CA 1
ATOM 6252 C C . TYR C 1 123 ? 29.745 16.870 66.742 1.00 25.06 123 TYR C C 1
ATOM 6253 O O . TYR C 1 123 ? 28.794 16.154 67.085 1.00 25.65 123 TYR C O 1
ATOM 6262 N N . GLN C 1 124 ? 30.845 16.407 66.155 1.00 22.89 124 GLN C N 1
ATOM 6263 C CA . GLN C 1 124 ? 31.055 14.986 65.884 1.00 23.11 124 GLN C CA 1
ATOM 6264 C C . GLN C 1 124 ? 32.137 14.458 66.819 1.00 24.81 124 GLN C C 1
ATOM 6265 O O . GLN C 1 124 ? 33.251 15.004 66.875 1.00 24.87 124 GLN C O 1
ATOM 6271 N N . ALA C 1 125 ? 31.808 13.397 67.550 1.00 24.15 125 ALA C N 1
ATOM 6272 C CA . ALA C 1 125 ? 32.755 12.800 68.479 1.00 25.15 125 ALA C CA 1
ATOM 6273 C C . ALA C 1 125 ? 33.768 11.912 67.767 1.00 26.29 125 ALA C C 1
ATOM 6274 O O . ALA C 1 125 ? 33.593 10.699 67.682 1.00 28.85 125 ALA C O 1
ATOM 6276 N N . SER C 1 126 ? 34.823 12.513 67.238 1.00 27.97 126 SER C N 1
ATOM 6277 C CA . SER C 1 126 ? 35.847 11.726 66.574 1.00 30.48 126 SER C CA 1
ATOM 6278 C C . SER C 1 126 ? 36.754 11.183 67.674 1.00 32.28 126 SER C C 1
ATOM 6279 O O . SER C 1 126 ? 36.552 11.502 68.845 1.00 34.02 126 SER C O 1
ATOM 6282 N N . THR C 1 127 ? 37.748 10.377 67.314 1.00 33.42 127 THR C N 1
ATOM 628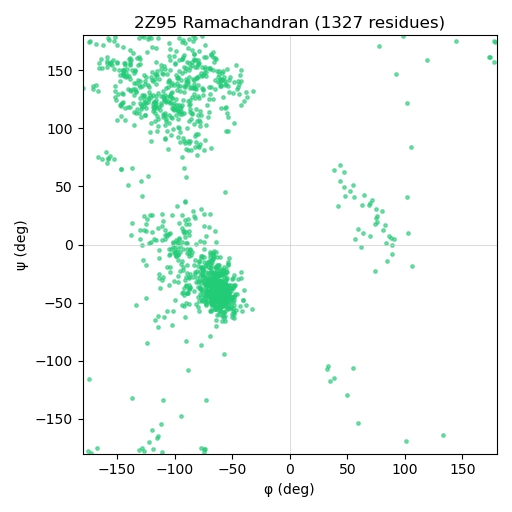3 C CA . THR C 1 127 ? 38.623 9.766 68.315 1.00 33.00 127 THR C CA 1
ATOM 6284 C C . THR C 1 127 ? 40.088 9.632 67.907 1.00 33.23 127 THR C C 1
ATOM 6285 O O . THR C 1 127 ? 40.416 9.563 66.723 1.00 32.75 127 THR C O 1
ATOM 6289 N N . SER C 1 128 ? 40.969 9.584 68.903 1.00 33.54 128 SER C N 1
ATOM 6290 C CA . SER C 1 128 ? 42.396 9.420 68.647 1.00 33.40 128 SER C CA 1
ATOM 6291 C C . SER C 1 128 ? 42.636 8.065 67.980 1.00 32.86 128 SER C C 1
ATOM 6292 O O . SER C 1 128 ? 43.732 7.789 67.499 1.00 33.35 128 SER C O 1
ATOM 6295 N N . GLU C 1 129 ? 41.614 7.215 67.962 1.00 31.83 129 GLU C N 1
ATOM 6296 C CA . GLU C 1 129 ? 41.746 5.909 67.335 1.00 32.01 129 GLU C CA 1
ATOM 6297 C C . GLU C 1 129 ? 42.003 6.062 65.845 1.00 31.58 129 GLU C C 1
ATOM 6298 O O . GLU C 1 129 ? 42.528 5.156 65.206 1.00 30.88 129 GLU C O 1
ATOM 6304 N N . MET C 1 130 ? 41.633 7.214 65.291 1.00 31.33 130 MET C N 1
ATOM 6305 C CA . MET C 1 130 ? 41.820 7.455 63.864 1.00 30.52 130 MET C CA 1
ATOM 6306 C C . MET C 1 130 ? 43.308 7.545 63.504 1.00 30.67 130 MET C C 1
ATOM 6307 O O . MET C 1 130 ? 43.697 7.294 62.356 1.00 28.17 130 MET C O 1
ATOM 6312 N N . PHE C 1 131 ? 44.140 7.887 64.489 1.00 30.36 131 PHE C N 1
ATOM 6313 C CA . PHE C 1 131 ? 45.584 7.963 64.261 1.00 31.88 131 PHE C CA 1
ATOM 6314 C C . PHE C 1 131 ? 46.180 6.548 64.184 1.00 32.68 131 PHE C C 1
ATOM 6315 O O . PHE C 1 131 ? 47.159 6.317 63.475 1.00 32.27 131 PHE C O 1
ATOM 6323 N N . GLY C 1 132 ? 45.576 5.607 64.908 1.00 33.05 132 GLY C N 1
ATOM 6324 C CA . GLY C 1 132 ? 46.058 4.237 64.894 1.00 35.13 132 GLY C CA 1
ATOM 6325 C C . GLY C 1 132 ? 47.570 4.186 64.859 1.00 35.71 132 GLY C C 1
ATOM 6326 O O . GLY C 1 132 ? 48.222 4.613 65.813 1.00 38.28 132 GLY C O 1
ATOM 6327 N N . LYS C 1 133 ? 48.131 3.670 63.769 1.00 35.20 133 LYS C N 1
ATOM 6328 C CA . LYS C 1 133 ? 49.581 3.599 63.628 1.00 35.43 133 LYS C CA 1
ATOM 6329 C C . LYS C 1 133 ? 50.077 5.034 63.491 1.00 35.56 133 LYS C C 1
ATOM 6330 O O . LYS C 1 133 ? 50.288 5.528 62.387 1.00 34.42 133 LYS C O 1
ATOM 6336 N N . VAL C 1 134 ? 50.244 5.696 64.633 1.00 36.80 134 VAL C N 1
ATOM 6337 C CA . VAL C 1 134 ? 50.683 7.085 64.695 1.00 38.08 134 VAL C CA 1
ATOM 6338 C C . VAL C 1 134 ? 51.773 7.463 63.696 1.00 39.55 134 VAL C C 1
ATOM 6339 O O . VAL C 1 134 ? 52.846 6.858 63.664 1.00 38.61 134 VAL C O 1
ATOM 6343 N N . GLN C 1 135 ? 51.493 8.479 62.883 1.00 40.77 135 GLN C N 1
ATOM 6344 C CA . GLN C 1 135 ? 52.444 8.945 61.876 1.00 42.48 135 GLN C CA 1
ATOM 6345 C C . GLN C 1 135 ? 53.401 10.025 62.410 1.00 43.28 135 GLN C C 1
ATOM 6346 O O . GLN C 1 135 ? 54.453 10.288 61.821 1.00 42.43 135 GLN C O 1
ATOM 6352 N N . GLU C 1 136 ? 53.023 10.643 63.527 1.00 42.53 136 GLU C N 1
ATOM 6353 C CA . GLU C 1 136 ? 53.837 11.668 64.178 1.00 42.99 136 GLU C CA 1
ATOM 6354 C C . GLU C 1 136 ? 53.645 11.521 65.684 1.00 43.55 136 GLU C C 1
ATOM 6355 O O . GLU C 1 136 ? 52.590 11.085 66.142 1.00 43.10 136 GLU C O 1
ATOM 6361 N N . ILE C 1 137 ? 54.668 11.870 66.454 1.00 43.47 137 ILE C N 1
ATOM 6362 C CA . ILE C 1 137 ? 54.574 11.788 67.899 1.00 43.51 137 ILE C CA 1
ATOM 6363 C C . ILE C 1 137 ? 55.101 13.096 68.468 1.00 43.48 137 ILE C C 1
ATOM 6364 O O . ILE C 1 137 ? 56.263 13.434 68.282 1.00 45.32 137 ILE C O 1
ATOM 6369 N N . PRO C 1 138 ? 54.244 13.861 69.157 1.00 43.08 138 PRO C N 1
ATOM 6370 C CA . PRO C 1 138 ? 52.831 13.575 69.432 1.00 42.93 138 PRO C CA 1
ATOM 6371 C C . PRO C 1 138 ? 51.948 13.757 68.191 1.00 41.45 138 PRO C C 1
ATOM 6372 O O . PRO C 1 138 ? 52.453 14.025 67.098 1.00 41.26 138 PRO C O 1
ATOM 6376 N N . GLN C 1 139 ? 50.636 13.603 68.363 1.00 39.91 139 GLN C N 1
ATOM 6377 C CA . GLN C 1 139 ? 49.703 13.780 67.252 1.00 37.52 139 GLN C CA 1
ATOM 6378 C C . GLN C 1 139 ? 48.913 15.079 67.389 1.00 36.42 139 GLN C C 1
ATOM 6379 O O . GLN C 1 139 ? 48.412 15.410 68.474 1.00 35.66 139 GLN C O 1
ATOM 6385 N N . THR C 1 140 ? 48.805 15.810 66.283 1.00 35.18 140 THR C N 1
ATOM 6386 C CA . THR C 1 140 ? 48.051 17.060 66.255 1.00 36.27 140 THR C CA 1
ATOM 6387 C C . THR C 1 140 ? 46.971 16.940 65.182 1.00 37.14 140 THR C C 1
ATOM 6388 O O . THR C 1 140 ? 46.881 15.911 64.499 1.00 38.60 140 THR C O 1
ATOM 6392 N N . GLU C 1 141 ? 46.163 17.987 65.033 1.00 34.65 141 GLU C N 1
ATOM 6393 C CA . GLU C 1 141 ? 45.111 17.991 64.031 1.00 33.08 141 GLU C CA 1
ATOM 6394 C C . GLU C 1 141 ? 45.719 17.746 62.647 1.00 34.46 141 GLU C C 1
ATOM 6395 O O . GLU C 1 141 ? 45.029 17.295 61.722 1.00 33.15 141 GLU C O 1
ATOM 6401 N N . LYS C 1 142 ? 47.011 18.043 62.508 1.00 34.37 142 LYS C N 1
ATOM 6402 C CA . LYS C 1 142 ? 47.703 17.864 61.233 1.00 34.92 142 LYS C CA 1
ATOM 6403 C C . LYS C 1 142 ? 48.332 16.482 61.007 1.00 33.79 142 LYS C C 1
ATOM 6404 O O . LYS C 1 142 ? 48.820 16.191 59.912 1.00 35.49 142 LYS C O 1
ATOM 6410 N N . THR C 1 143 ? 48.327 15.625 62.019 1.00 31.54 143 THR C N 1
ATOM 6411 C CA . THR C 1 143 ? 48.912 14.296 61.845 1.00 31.18 143 THR C CA 1
ATOM 6412 C C . THR C 1 143 ? 48.069 13.429 60.911 1.00 31.70 143 THR C C 1
ATOM 6413 O O . THR C 1 143 ? 46.872 13.250 61.135 1.00 30.11 143 THR C O 1
ATOM 6417 N N . PRO C 1 144 ? 48.686 12.880 59.847 1.00 32.65 144 PRO C N 1
ATOM 6418 C CA . PRO C 1 144 ? 47.946 12.034 58.905 1.00 31.97 144 PRO C CA 1
ATOM 6419 C C . PRO C 1 144 ? 47.303 10.884 59.657 1.00 33.83 144 PRO C C 1
ATOM 6420 O O . PRO C 1 144 ? 47.929 10.285 60.528 1.00 35.78 144 PRO C O 1
ATOM 6424 N N . PHE C 1 145 ? 46.054 10.579 59.328 1.00 34.53 145 PHE C N 1
ATOM 6425 C CA . PHE C 1 145 ? 45.351 9.497 59.999 1.00 35.30 145 PHE C CA 1
ATOM 6426 C C . PHE C 1 145 ? 45.775 8.146 59.436 1.00 35.66 145 PHE C C 1
ATOM 6427 O O . PHE C 1 145 ? 46.242 8.064 58.306 1.00 36.02 145 PHE C O 1
ATOM 6435 N N . TYR C 1 146 ? 45.628 7.091 60.236 1.00 37.50 146 TYR C N 1
ATOM 6436 C CA . TYR C 1 146 ? 45.952 5.728 59.799 1.00 37.70 146 TYR C CA 1
ATOM 6437 C C . TYR C 1 146 ? 45.160 4.728 60.647 1.00 37.43 146 TYR C C 1
ATOM 6438 O O . TYR C 1 146 ? 45.708 4.078 61.536 1.00 39.24 146 TYR C O 1
ATOM 6447 N N . PRO C 1 147 ? 43.857 4.586 60.363 1.00 35.80 147 PRO C N 1
ATOM 6448 C CA . PRO C 1 147 ? 42.948 3.683 61.073 1.00 35.14 147 PRO C CA 1
ATOM 6449 C C . PRO C 1 147 ? 43.368 2.211 60.993 1.00 34.99 147 PRO C C 1
ATOM 6450 O O . PRO C 1 147 ? 43.845 1.748 59.953 1.00 34.78 147 PRO C O 1
ATOM 6454 N N . ARG C 1 148 ? 43.175 1.471 62.085 1.00 35.70 148 ARG C N 1
ATOM 6455 C CA . ARG C 1 148 ? 43.551 0.062 62.112 1.00 35.95 148 ARG C CA 1
ATOM 6456 C C . ARG C 1 148 ? 42.410 -0.878 62.479 1.00 35.24 148 ARG C C 1
ATOM 6457 O O . ARG C 1 148 ? 42.643 -1.995 62.918 1.00 37.15 148 ARG C O 1
ATOM 6465 N N . SER C 1 149 ? 41.174 -0.434 62.290 1.00 34.97 149 SER C N 1
ATOM 6466 C CA . SER C 1 149 ? 40.018 -1.272 62.598 1.00 33.78 149 SER C CA 1
ATOM 6467 C C . SER C 1 149 ? 38.767 -0.678 61.973 1.00 32.95 149 SER C C 1
ATOM 6468 O O . SER C 1 149 ? 38.677 0.541 61.776 1.00 32.83 149 SER C O 1
ATOM 6471 N N . PRO C 1 150 ? 37.782 -1.531 61.647 1.00 30.42 150 PRO C N 1
ATOM 6472 C CA . PRO C 1 150 ? 36.553 -1.011 61.047 1.00 28.95 150 PRO C CA 1
ATOM 6473 C C . PRO C 1 150 ? 36.009 0.184 61.836 1.00 28.74 150 PRO C C 1
ATOM 6474 O O . PRO C 1 150 ? 35.482 1.130 61.257 1.00 29.68 150 PRO C O 1
ATOM 6478 N N . TYR C 1 151 ? 36.153 0.152 63.156 1.00 27.83 151 TYR C N 1
ATOM 6479 C CA . TYR C 1 151 ? 35.683 1.256 63.988 1.00 28.14 151 TYR C CA 1
ATOM 6480 C C . TYR C 1 151 ? 36.466 2.533 63.664 1.00 28.66 151 TYR C C 1
ATOM 6481 O O . TYR C 1 151 ? 35.877 3.597 63.454 1.00 28.60 151 TYR C O 1
ATOM 6490 N N . ALA C 1 152 ? 37.792 2.422 63.626 1.00 26.46 152 ALA C N 1
ATOM 6491 C CA . ALA C 1 152 ? 38.644 3.564 63.321 1.00 25.85 152 ALA C CA 1
ATOM 6492 C C . ALA C 1 152 ? 38.357 4.109 61.924 1.00 25.13 152 ALA C C 1
ATOM 6493 O O . ALA C 1 152 ? 38.284 5.323 61.731 1.00 23.33 152 ALA C O 1
ATOM 6495 N N . VAL C 1 153 ? 38.190 3.211 60.955 1.00 24.31 153 VAL C N 1
ATOM 6496 C CA . VAL C 1 153 ? 37.930 3.622 59.576 1.00 24.57 153 VAL C CA 1
ATOM 6497 C C . VAL C 1 153 ? 36.580 4.335 59.432 1.00 25.79 153 VAL C C 1
ATOM 6498 O O . VAL C 1 153 ? 36.478 5.335 58.712 1.00 25.24 153 VAL C O 1
ATOM 6502 N N . ALA C 1 154 ? 35.555 3.817 60.112 1.00 24.54 154 ALA C N 1
ATOM 6503 C CA . ALA C 1 154 ? 34.218 4.411 60.074 1.00 24.31 154 ALA C CA 1
ATOM 6504 C C . ALA C 1 154 ? 34.286 5.817 60.663 1.00 25.08 154 ALA C C 1
ATOM 6505 O O . ALA C 1 154 ? 33.778 6.774 60.071 1.00 26.42 154 ALA C O 1
ATOM 6507 N N . LYS C 1 155 ? 34.915 5.933 61.832 1.00 24.16 155 LYS C N 1
ATOM 6508 C CA . LYS C 1 155 ? 35.072 7.223 62.500 1.00 24.05 155 LYS C CA 1
ATOM 6509 C C . LYS C 1 155 ? 35.807 8.209 61.586 1.00 23.10 155 LYS C C 1
ATOM 6510 O O . LYS C 1 155 ? 35.532 9.411 61.584 1.00 22.73 155 LYS C O 1
ATOM 6516 N N . LEU C 1 156 ? 36.740 7.695 60.796 1.00 23.24 156 LEU C N 1
ATOM 6517 C CA . LEU C 1 156 ? 37.484 8.548 59.887 1.00 23.96 156 LEU C CA 1
ATOM 6518 C C . LEU C 1 156 ? 36.524 9.171 58.872 1.00 25.13 156 LEU C C 1
ATOM 6519 O O . LEU C 1 156 ? 36.658 10.345 58.521 1.00 25.35 156 LEU C O 1
ATOM 6524 N N . PHE C 1 157 ? 35.559 8.377 58.410 1.00 24.30 157 PHE C N 1
ATOM 6525 C CA . PHE C 1 157 ? 34.557 8.846 57.463 1.00 24.37 157 PHE C CA 1
ATOM 6526 C C . PHE C 1 157 ? 33.739 9.907 58.177 1.00 26.46 157 PHE C C 1
ATOM 6527 O O . PHE C 1 157 ? 33.505 10.991 57.634 1.00 24.55 157 PHE C O 1
ATOM 6535 N N . GLY C 1 158 ? 33.311 9.569 59.400 1.00 26.55 158 GLY C N 1
ATOM 6536 C CA . GLY C 1 158 ? 32.519 10.473 60.215 1.00 25.49 158 GLY C CA 1
ATOM 6537 C C . GLY C 1 158 ? 33.191 11.818 60.429 1.00 26.86 158 GLY C C 1
ATOM 6538 O O . GLY C 1 158 ? 32.522 12.852 60.495 1.00 27.57 158 GLY C O 1
ATOM 6539 N N . HIS C 1 159 ? 34.516 11.808 60.544 1.00 25.92 159 HIS C N 1
ATOM 6540 C CA . HIS C 1 159 ? 35.286 13.038 60.736 1.00 26.09 159 HIS C CA 1
ATOM 6541 C C . HIS C 1 159 ? 35.329 13.865 59.455 1.00 25.94 159 HIS C C 1
ATOM 6542 O O . HIS C 1 159 ? 35.034 15.063 59.467 1.00 26.11 159 HIS C O 1
ATOM 6549 N N . TRP C 1 160 ? 35.704 13.215 58.352 1.00 25.15 160 TRP C N 1
ATOM 6550 C CA . TRP C 1 160 ? 35.810 13.881 57.055 1.00 25.86 160 TRP C CA 1
ATOM 6551 C C . TRP C 1 160 ? 34.477 14.350 56.475 1.00 25.45 160 TRP C C 1
ATOM 6552 O O . TRP C 1 160 ? 34.419 15.399 55.831 1.00 25.67 160 TRP C O 1
ATOM 6563 N N . ILE C 1 161 ? 33.414 13.574 56.685 1.00 24.17 161 ILE C N 1
ATOM 6564 C CA . ILE C 1 161 ? 32.109 13.943 56.162 1.00 22.85 161 ILE C CA 1
ATOM 6565 C C . ILE C 1 161 ? 31.688 15.206 56.902 1.00 23.67 161 ILE C C 1
ATOM 6566 O O . ILE C 1 161 ? 31.048 16.090 56.330 1.00 23.18 161 ILE C O 1
ATOM 6571 N N . THR C 1 162 ? 32.078 15.295 58.172 1.00 24.13 162 THR C N 1
ATOM 6572 C CA . THR C 1 162 ? 31.778 16.464 58.994 1.00 24.13 162 THR C CA 1
ATOM 6573 C C . THR C 1 162 ? 32.574 17.673 58.470 1.00 25.58 162 THR C C 1
ATOM 6574 O O . THR C 1 162 ? 32.052 18.788 58.380 1.00 26.29 162 THR C O 1
ATOM 6578 N N . VAL C 1 163 ? 33.836 17.453 58.123 1.00 24.95 163 VAL C N 1
ATOM 6579 C CA . VAL C 1 163 ? 34.659 18.539 57.596 1.00 25.98 163 VAL C CA 1
ATOM 6580 C C . VAL C 1 163 ? 34.053 19.022 56.283 1.00 27.65 163 VAL C C 1
ATOM 6581 O O . VAL C 1 163 ? 33.883 20.220 56.056 1.00 29.53 163 VAL C O 1
ATOM 6585 N N . ASN C 1 164 ? 33.724 18.072 55.419 1.00 27.76 164 ASN C N 1
ATOM 6586 C CA . ASN C 1 164 ? 33.170 18.395 54.120 1.00 28.50 164 ASN C CA 1
ATOM 6587 C C . ASN C 1 164 ? 31.896 19.230 54.221 1.00 28.73 164 ASN C C 1
ATOM 6588 O O . ASN C 1 164 ? 31.704 20.158 53.439 1.00 29.49 164 ASN C O 1
ATOM 6593 N N . TYR C 1 165 ? 31.024 18.918 55.176 1.00 28.77 165 TYR C N 1
ATOM 6594 C CA . TYR C 1 165 ? 29.795 19.687 55.305 1.00 27.90 165 TYR C CA 1
ATOM 6595 C C . TYR C 1 165 ? 30.075 21.082 55.798 1.00 29.80 165 TYR C C 1
ATOM 6596 O O . TYR C 1 165 ? 29.315 22.009 55.520 1.00 31.51 165 TYR C O 1
ATOM 6605 N N . ARG C 1 166 ? 31.170 21.245 56.527 1.00 30.34 166 ARG C N 1
ATOM 6606 C CA . ARG C 1 166 ? 31.522 22.571 57.002 1.00 30.44 166 ARG C CA 1
ATOM 6607 C C . ARG C 1 166 ? 32.064 23.371 55.827 1.00 29.96 166 ARG C C 1
ATOM 6608 O O . ARG C 1 166 ? 31.709 24.530 55.641 1.00 31.15 166 ARG C O 1
ATOM 6616 N N . GLU C 1 167 ? 32.915 22.739 55.029 1.00 28.74 167 GLU C N 1
ATOM 6617 C CA . GLU C 1 167 ? 33.526 23.410 53.892 1.00 28.78 167 GLU C CA 1
ATOM 6618 C C . GLU C 1 167 ? 32.638 23.530 52.665 1.00 30.76 167 GLU C C 1
ATOM 6619 O O . GLU C 1 167 ? 32.745 24.495 51.922 1.00 31.23 167 GLU C O 1
ATOM 6625 N N . ALA C 1 168 ? 31.746 22.568 52.455 1.00 34.03 168 ALA C N 1
ATOM 6626 C CA . ALA C 1 168 ? 30.887 22.604 51.279 1.00 35.47 168 ALA C CA 1
ATOM 6627 C C . ALA C 1 168 ? 29.571 23.350 51.462 1.00 37.84 168 ALA C C 1
ATOM 6628 O O . ALA C 1 168 ? 29.152 24.099 50.572 1.00 36.91 168 ALA C O 1
ATOM 6630 N N . TYR C 1 169 ? 28.920 23.150 52.605 1.00 39.79 169 TYR C N 1
ATOM 6631 C CA . TYR C 1 169 ? 27.633 23.793 52.877 1.00 41.34 169 TYR C CA 1
ATOM 6632 C C . TYR C 1 169 ? 27.734 24.916 53.883 1.00 41.92 169 TYR C C 1
ATOM 6633 O O . TYR C 1 169 ? 26.720 25.447 54.337 1.00 42.87 169 TYR C O 1
ATOM 6642 N N . ASN C 1 170 ? 28.963 25.272 54.229 1.00 42.60 170 ASN C N 1
ATOM 6643 C CA . ASN C 1 170 ? 29.222 26.320 55.204 1.00 42.20 170 ASN C CA 1
ATOM 6644 C C . ASN C 1 170 ? 28.375 26.114 56.450 1.00 39.43 170 ASN C C 1
ATOM 6645 O O . ASN C 1 170 ? 27.816 27.061 57.000 1.00 39.70 170 ASN C O 1
ATOM 6650 N N . MET C 1 171 ? 28.267 24.866 56.885 1.00 36.16 171 MET C N 1
ATOM 6651 C CA . MET C 1 171 ? 27.504 24.560 58.081 1.00 32.19 171 MET C CA 1
ATOM 6652 C C . MET C 1 171 ? 28.442 24.603 59.269 1.00 28.90 171 MET C C 1
ATOM 6653 O O . MET C 1 171 ? 29.640 24.334 59.145 1.00 29.67 171 MET C O 1
ATOM 6658 N N . PHE C 1 172 ? 27.914 24.970 60.422 1.00 25.50 172 PHE C N 1
ATOM 6659 C CA . PHE C 1 172 ? 28.754 25.016 61.592 1.00 25.96 172 PHE C CA 1
ATOM 6660 C C . PHE C 1 172 ? 28.874 23.571 62.071 1.00 26.05 172 PHE C C 1
ATOM 6661 O O . PHE C 1 172 ? 28.001 23.058 62.776 1.00 24.68 172 PHE C O 1
ATOM 6669 N N . ALA C 1 173 ? 29.948 22.910 61.653 1.00 25.62 173 ALA C N 1
ATOM 6670 C CA . ALA C 1 173 ? 30.178 21.524 62.020 1.00 24.52 173 ALA C CA 1
ATOM 6671 C C . ALA C 1 173 ? 31.587 21.353 62.559 1.00 24.48 173 ALA C C 1
ATOM 6672 O O . ALA C 1 173 ? 32.555 21.715 61.895 1.00 23.10 173 ALA C O 1
ATOM 6674 N N . CYS C 1 174 ? 31.678 20.789 63.762 1.00 25.77 174 CYS C N 1
ATOM 6675 C CA . CYS C 1 174 ? 32.939 20.559 64.460 1.00 27.47 174 CYS C CA 1
ATOM 6676 C C . CYS C 1 174 ? 33.258 19.097 64.675 1.00 28.37 174 CYS C C 1
ATOM 6677 O O . CYS C 1 174 ? 32.361 18.285 64.910 1.00 28.83 174 CYS C O 1
ATOM 6680 N N . SER C 1 175 ? 34.547 18.773 64.622 1.00 29.55 175 SER C N 1
ATOM 6681 C CA . SER C 1 175 ? 35.015 17.407 64.841 1.00 28.73 175 SER C CA 1
ATOM 6682 C C . SER C 1 175 ? 36.061 17.430 65.948 1.00 29.38 175 SER C C 1
ATOM 6683 O O . SER C 1 175 ? 37.154 17.978 65.781 1.00 27.61 175 SER C O 1
ATOM 6686 N N . GLY C 1 176 ? 35.708 16.849 67.087 1.00 29.11 176 GLY C N 1
ATOM 6687 C CA . GLY C 1 176 ? 36.629 16.810 68.199 1.00 28.05 176 GLY C CA 1
ATOM 6688 C C . GLY C 1 176 ? 37.336 15.475 68.245 1.00 27.57 176 GLY C C 1
ATOM 6689 O O . GLY C 1 176 ? 36.696 14.440 68.425 1.00 27.91 176 GLY C O 1
ATOM 6690 N N . ILE C 1 177 ? 38.652 15.503 68.067 1.00 26.72 177 ILE C N 1
ATOM 6691 C CA . ILE C 1 177 ? 39.466 14.293 68.097 1.00 27.76 177 ILE C CA 1
ATOM 6692 C C . ILE C 1 177 ? 39.931 14.108 69.540 1.00 29.54 177 ILE C C 1
ATOM 6693 O O . ILE C 1 177 ? 41.000 14.581 69.925 1.00 32.88 177 ILE C O 1
ATOM 6698 N N . LEU C 1 178 ? 39.117 13.434 70.340 1.00 29.35 178 LEU C N 1
ATOM 6699 C CA . LEU C 1 178 ? 39.438 13.221 71.740 1.00 29.95 178 LEU C CA 1
ATOM 6700 C C . LEU C 1 178 ? 40.184 11.937 72.050 1.00 30.47 178 LEU C C 1
ATOM 6701 O O . LEU C 1 178 ? 39.867 10.866 71.530 1.00 31.34 178 LEU C O 1
ATOM 6706 N N . PHE C 1 179 ? 41.190 12.055 72.908 1.00 30.02 179 PHE C N 1
ATOM 6707 C CA . PHE C 1 179 ? 41.953 10.898 73.325 1.00 29.51 179 PHE C CA 1
ATOM 6708 C C . PHE C 1 179 ? 41.251 10.381 74.580 1.00 29.59 179 PHE C C 1
ATOM 6709 O O . PHE C 1 179 ? 40.324 11.019 75.070 1.00 28.65 179 PHE C O 1
ATOM 6717 N N . ASN C 1 180 ? 41.674 9.229 75.090 1.00 31.50 180 ASN C N 1
ATOM 6718 C CA . ASN C 1 180 ? 41.052 8.643 76.277 1.00 33.02 180 ASN C CA 1
ATOM 6719 C C . ASN C 1 180 ? 40.771 9.639 77.391 1.00 33.85 180 ASN C C 1
ATOM 6720 O O . ASN C 1 180 ? 41.654 10.399 77.791 1.00 33.92 180 ASN C O 1
ATOM 6725 N N . HIS C 1 181 ? 39.539 9.630 77.890 1.00 33.52 181 HIS C N 1
ATOM 6726 C CA . HIS C 1 181 ? 39.162 10.483 79.012 1.00 34.56 181 HIS C CA 1
ATOM 6727 C C . HIS C 1 181 ? 38.343 9.614 79.962 1.00 36.52 181 HIS C C 1
ATOM 6728 O O . HIS C 1 181 ? 37.320 9.041 79.578 1.00 37.02 181 HIS C O 1
ATOM 6735 N N . GLU C 1 182 ? 38.816 9.513 81.201 1.00 37.33 182 GLU C N 1
ATOM 6736 C CA . GLU C 1 182 ? 38.180 8.674 82.210 1.00 36.90 182 GLU C CA 1
ATOM 6737 C C . GLU C 1 182 ? 37.366 9.422 83.249 1.00 36.33 182 GLU C C 1
ATOM 6738 O O . GLU C 1 182 ? 37.450 10.643 83.365 1.00 36.05 182 GLU C O 1
ATOM 6744 N N . SER C 1 183 ? 36.589 8.661 84.013 1.00 35.63 183 SER C N 1
ATOM 6745 C CA . SER C 1 183 ? 35.752 9.215 85.067 1.00 36.78 183 SER C CA 1
ATOM 6746 C C . SER C 1 183 ? 35.104 8.079 85.848 1.00 37.25 183 SER C C 1
ATOM 6747 O O . SER C 1 183 ? 35.247 6.908 85.498 1.00 36.77 183 SER C O 1
ATOM 6750 N N . PRO C 1 184 ? 34.393 8.409 86.934 1.00 37.73 184 PRO C N 1
ATOM 6751 C CA . PRO C 1 184 ? 33.752 7.341 87.699 1.00 38.21 184 PRO C CA 1
ATOM 6752 C C . PRO C 1 184 ? 32.631 6.751 86.852 1.00 38.36 184 PRO C C 1
ATOM 6753 O O . PRO C 1 184 ? 32.151 5.650 87.117 1.00 38.27 184 PRO C O 1
ATOM 6757 N N . LEU C 1 185 ? 32.223 7.499 85.829 1.00 37.88 185 LEU C N 1
ATOM 6758 C CA . LEU C 1 185 ? 31.144 7.067 84.953 1.00 38.27 185 LEU C CA 1
ATOM 6759 C C . LEU C 1 185 ? 31.609 6.198 83.792 1.00 37.98 185 LEU C C 1
ATOM 6760 O O . LEU C 1 185 ? 30.793 5.654 83.050 1.00 37.47 185 LEU C O 1
ATOM 6765 N N . ARG C 1 186 ? 32.924 6.070 83.650 1.00 37.10 186 ARG C N 1
ATOM 6766 C CA . ARG C 1 186 ? 33.519 5.255 82.603 1.00 37.16 186 ARG C CA 1
ATOM 6767 C C . ARG C 1 186 ? 32.938 3.845 82.700 1.00 37.52 186 ARG C C 1
ATOM 6768 O O . ARG C 1 186 ? 32.558 3.398 83.784 1.00 36.21 186 ARG C O 1
ATOM 6776 N N . GLY C 1 187 ? 32.858 3.151 81.569 1.00 37.69 187 GLY C N 1
ATOM 6777 C CA . GLY C 1 187 ? 32.314 1.806 81.573 1.00 37.45 187 GLY C CA 1
ATOM 6778 C C . GLY C 1 187 ? 33.308 0.769 82.053 1.00 38.81 187 GLY C C 1
ATOM 6779 O O . GLY C 1 187 ? 34.479 0.799 81.671 1.00 38.55 187 GLY C O 1
ATOM 6780 N N . ILE C 1 188 ? 32.841 -0.155 82.888 1.00 40.06 188 ILE C N 1
ATOM 6781 C CA . ILE C 1 188 ? 33.688 -1.216 83.431 1.00 42.74 188 ILE C CA 1
ATOM 6782 C C . ILE C 1 188 ? 34.593 -1.886 82.402 1.00 44.01 188 ILE C C 1
ATOM 6783 O O . ILE C 1 188 ? 35.670 -2.373 82.745 1.00 44.99 188 ILE C O 1
ATOM 6788 N N . GLU C 1 189 ? 34.148 -1.923 81.149 1.00 44.98 189 GLU C N 1
ATOM 6789 C CA . GLU C 1 189 ? 34.909 -2.559 80.078 1.00 45.85 189 GLU C CA 1
ATOM 6790 C C . GLU C 1 189 ? 36.313 -1.983 79.925 1.00 44.86 189 GLU C C 1
ATOM 6791 O O . GLU C 1 189 ? 37.249 -2.694 79.566 1.00 44.57 189 GLU C O 1
ATOM 6797 N N . PHE C 1 190 ? 36.454 -0.691 80.193 1.00 43.49 190 PHE C N 1
ATOM 6798 C CA . PHE C 1 190 ? 37.736 -0.018 80.057 1.00 43.11 190 PHE C CA 1
ATOM 6799 C C . PHE C 1 190 ? 38.688 -0.313 81.212 1.00 41.82 190 PHE C C 1
ATOM 6800 O O . PHE C 1 190 ? 38.259 -0.522 82.346 1.00 41.86 190 PHE C O 1
ATOM 6808 N N . VAL C 1 191 ? 39.982 -0.343 80.906 1.00 40.33 191 VAL C N 1
ATOM 6809 C CA . VAL C 1 191 ? 41.015 -0.655 81.889 1.00 40.60 191 VAL C CA 1
ATOM 6810 C C . VAL C 1 191 ? 40.875 0.136 83.178 1.00 39.24 191 VAL C C 1
ATOM 6811 O O . VAL C 1 191 ? 41.000 -0.422 84.263 1.00 38.17 191 VAL C O 1
ATOM 6815 N N . THR C 1 192 ? 40.612 1.434 83.060 1.00 38.47 192 THR C N 1
ATOM 6816 C CA . THR C 1 192 ? 40.484 2.268 84.241 1.00 37.47 192 THR C CA 1
ATOM 6817 C C . THR C 1 192 ? 39.402 1.784 85.204 1.00 37.81 192 THR C C 1
ATOM 6818 O O . THR C 1 192 ? 39.719 1.508 86.355 1.00 39.81 192 THR C O 1
ATOM 6822 N N . ARG C 1 193 ? 38.145 1.669 84.772 1.00 37.64 193 ARG C N 1
ATOM 6823 C CA . ARG C 1 193 ? 37.104 1.184 85.692 1.00 38.67 193 ARG C CA 1
ATOM 6824 C C . ARG C 1 193 ? 37.419 -0.239 86.113 1.00 40.07 193 ARG C C 1
ATOM 6825 O O . ARG C 1 193 ? 37.183 -0.621 87.259 1.00 41.37 193 ARG C O 1
ATOM 6833 N N . LYS C 1 194 ? 37.933 -1.036 85.183 1.00 41.19 194 LYS C N 1
ATOM 6834 C CA . LYS C 1 194 ? 38.249 -2.413 85.508 1.00 43.27 194 LYS C CA 1
ATOM 6835 C C . LYS C 1 194 ? 39.186 -2.441 86.709 1.00 44.34 194 LYS C C 1
ATOM 6836 O O . LYS C 1 194 ? 38.941 -3.160 87.680 1.00 46.55 194 LYS C O 1
ATOM 6842 N N . ILE C 1 195 ? 40.250 -1.648 86.652 1.00 43.38 195 ILE C N 1
ATOM 6843 C CA . ILE C 1 195 ? 41.203 -1.597 87.751 1.00 43.78 195 ILE C CA 1
ATOM 6844 C C . ILE C 1 195 ? 40.549 -1.175 89.067 1.00 45.08 195 ILE C C 1
ATOM 6845 O O . ILE C 1 195 ? 40.537 -1.950 90.021 1.00 46.45 195 ILE C O 1
ATOM 6850 N N . THR C 1 196 ? 39.990 0.035 89.121 1.00 46.04 196 THR C N 1
ATOM 6851 C CA . THR C 1 196 ? 39.364 0.520 90.354 1.00 45.73 196 THR C CA 1
ATOM 6852 C C . THR C 1 196 ? 38.215 -0.344 90.857 1.00 47.70 196 THR C C 1
ATOM 6853 O O . THR C 1 196 ? 38.146 -0.651 92.043 1.00 48.21 196 THR C O 1
ATOM 6857 N N . TYR C 1 197 ? 37.309 -0.744 89.972 1.00 50.43 197 TYR C N 1
ATOM 6858 C CA . TYR C 1 197 ? 36.194 -1.571 90.412 1.00 52.25 197 TYR C CA 1
ATOM 6859 C C . TYR C 1 197 ? 36.672 -2.905 90.980 1.00 52.13 197 TYR C C 1
ATOM 6860 O O . TYR C 1 197 ? 36.056 -3.449 91.897 1.00 52.07 197 TYR C O 1
ATOM 6869 N N . SER C 1 198 ? 37.769 -3.424 90.435 1.00 51.38 198 SER C N 1
ATOM 6870 C CA . SER C 1 198 ? 38.326 -4.696 90.889 1.00 52.41 198 SER C CA 1
ATOM 6871 C C . SER C 1 198 ? 39.039 -4.595 92.238 1.00 53.81 198 SER C C 1
ATOM 6872 O O . SER C 1 198 ? 38.837 -5.436 93.116 1.00 54.32 198 SER C O 1
ATOM 6875 N N . LEU C 1 199 ? 39.883 -3.579 92.397 1.00 54.56 199 LEU C N 1
ATOM 6876 C CA . LEU C 1 199 ? 40.604 -3.379 93.652 1.00 54.51 199 LEU C CA 1
ATOM 6877 C C . LEU C 1 199 ? 39.593 -3.186 94.782 1.00 56.36 199 LEU C C 1
ATOM 6878 O O . LEU C 1 199 ? 39.780 -3.687 95.892 1.00 56.33 199 LEU C O 1
ATOM 6883 N N . ALA C 1 200 ? 38.519 -2.460 94.486 1.00 57.14 200 ALA C N 1
ATOM 6884 C CA . ALA C 1 200 ? 37.476 -2.202 95.465 1.00 59.20 200 ALA C CA 1
ATOM 6885 C C . ALA C 1 200 ? 36.824 -3.509 95.906 1.00 61.30 200 ALA C C 1
ATOM 6886 O O . ALA C 1 200 ? 36.521 -3.690 97.085 1.00 62.12 200 ALA C O 1
ATOM 6888 N N . ARG C 1 201 ? 36.605 -4.419 94.959 1.00 62.81 201 ARG C N 1
ATOM 6889 C CA . ARG C 1 201 ? 35.999 -5.708 95.282 1.00 64.14 201 ARG C CA 1
ATOM 6890 C C . ARG C 1 201 ? 37.014 -6.628 95.954 1.00 64.49 201 ARG C C 1
ATOM 6891 O O . ARG C 1 201 ? 36.641 -7.539 96.693 1.00 64.52 201 ARG C O 1
ATOM 6899 N N . ILE C 1 202 ? 38.297 -6.385 95.699 1.00 64.28 202 ILE C N 1
ATOM 6900 C CA . ILE C 1 202 ? 39.355 -7.185 96.305 1.00 65.54 202 ILE C CA 1
ATOM 6901 C C . ILE C 1 202 ? 39.531 -6.774 97.768 1.00 66.92 202 ILE C C 1
ATOM 6902 O O . ILE C 1 202 ? 39.590 -7.622 98.659 1.00 67.53 202 ILE C O 1
ATOM 6907 N N . LYS C 1 203 ? 39.609 -5.469 98.010 1.00 67.80 203 LYS C N 1
ATOM 6908 C CA . LYS C 1 203 ? 39.767 -4.953 99.365 1.00 68.16 203 LYS C CA 1
ATOM 6909 C C . LYS C 1 203 ? 38.634 -5.445 100.260 1.00 68.81 203 LYS C C 1
ATOM 6910 O O . LYS C 1 203 ? 38.863 -5.804 101.413 1.00 69.04 203 LYS C O 1
ATOM 6916 N N . TYR C 1 204 ? 37.417 -5.465 99.727 1.00 68.80 204 TYR C N 1
ATOM 6917 C CA . TYR C 1 204 ? 36.266 -5.913 100.499 1.00 69.44 204 TYR C CA 1
ATOM 6918 C C . TYR C 1 204 ? 35.982 -7.403 100.356 1.00 69.96 204 TYR C C 1
ATOM 6919 O O . TYR C 1 204 ? 34.869 -7.857 100.617 1.00 70.38 204 TYR C O 1
ATOM 6928 N N . GLY C 1 205 ? 36.997 -8.160 99.947 1.00 69.97 205 GLY C N 1
ATOM 6929 C CA . GLY C 1 205 ? 36.852 -9.599 99.800 1.00 70.21 205 GLY C CA 1
ATOM 6930 C C . GLY C 1 205 ? 35.838 -10.120 98.792 1.00 70.55 205 GLY C C 1
ATOM 6931 O O . GLY C 1 205 ? 35.712 -11.336 98.627 1.00 70.06 205 GLY C O 1
ATOM 6932 N N . LEU C 1 206 ? 35.108 -9.226 98.127 1.00 71.14 206 LEU C N 1
ATOM 6933 C CA . LEU C 1 206 ? 34.119 -9.646 97.135 1.00 71.03 206 LEU C CA 1
ATOM 6934 C C . LEU C 1 206 ? 34.796 -10.234 95.902 1.00 71.06 206 LEU C C 1
ATOM 6935 O O . LEU C 1 206 ? 34.158 -10.912 95.093 1.00 70.82 206 LEU C O 1
ATOM 6940 N N . GLN C 1 207 ? 36.091 -9.973 95.760 1.00 69.98 207 GLN C N 1
ATOM 6941 C CA . GLN C 1 207 ? 36.817 -10.483 94.616 1.00 68.49 207 GLN C CA 1
ATOM 6942 C C . GLN C 1 207 ? 38.202 -11.001 94.951 1.00 68.29 207 GLN C C 1
ATOM 6943 O O . GLN C 1 207 ? 38.836 -10.578 95.915 1.00 68.05 207 GLN C O 1
ATOM 6949 N N . ASP C 1 208 ? 38.657 -11.920 94.110 1.00 68.86 208 ASP C N 1
ATOM 6950 C CA . ASP C 1 208 ? 39.948 -12.583 94.226 1.00 68.52 208 ASP C CA 1
ATOM 6951 C C . ASP C 1 208 ? 41.135 -11.729 93.782 1.00 66.46 208 ASP C C 1
ATOM 6952 O O . ASP C 1 208 ? 41.781 -11.070 94.593 1.00 65.31 208 ASP C O 1
ATOM 6957 N N . LYS C 1 209 ? 41.423 -11.757 92.488 1.00 65.44 209 LYS C N 1
ATOM 6958 C CA . LYS C 1 209 ? 42.538 -10.997 91.949 1.00 64.83 209 LYS C CA 1
ATOM 6959 C C . LYS C 1 209 ? 42.137 -10.084 90.797 1.00 63.18 209 LYS C C 1
ATOM 6960 O O . LYS C 1 209 ? 40.979 -10.036 90.383 1.00 62.02 209 LYS C O 1
ATOM 6966 N N . LEU C 1 210 ? 43.123 -9.353 90.294 1.00 62.07 210 LEU C N 1
ATOM 6967 C CA . LEU C 1 210 ? 42.927 -8.440 89.182 1.00 60.37 210 LEU C CA 1
ATOM 6968 C C . LEU C 1 210 ? 43.789 -8.934 88.029 1.00 58.58 210 LEU C C 1
ATOM 6969 O O . LEU C 1 210 ? 45.017 -8.927 88.117 1.00 57.46 210 LEU C O 1
ATOM 6974 N N . VAL C 1 211 ? 43.139 -9.376 86.957 1.00 57.15 211 VAL C N 1
ATOM 6975 C CA . VAL C 1 211 ? 43.849 -9.881 85.787 1.00 56.15 211 VAL C CA 1
ATOM 6976 C C . VAL C 1 211 ? 43.916 -8.828 84.680 1.00 55.21 211 VAL C C 1
ATOM 6977 O O . VAL C 1 211 ? 42.889 -8.350 84.195 1.00 55.09 211 VAL C O 1
ATOM 6981 N N . LEU C 1 212 ? 45.131 -8.482 84.274 1.00 53.40 212 LEU C N 1
ATOM 6982 C CA . LEU C 1 212 ? 45.328 -7.471 83.248 1.00 52.56 212 LEU C CA 1
ATOM 6983 C C . LEU C 1 212 ? 46.278 -7.924 82.147 1.00 52.86 212 LEU C C 1
ATOM 6984 O O . LEU C 1 212 ? 46.830 -9.021 82.202 1.00 52.76 212 LEU C O 1
ATOM 6989 N N . GLY C 1 213 ? 46.461 -7.060 81.151 1.00 52.93 213 GLY C N 1
ATOM 6990 C CA . GLY C 1 213 ? 47.360 -7.355 80.051 1.00 53.90 213 GLY C CA 1
ATOM 6991 C C . GLY C 1 213 ? 48.728 -6.760 80.332 1.00 55.04 213 GLY C C 1
ATOM 6992 O O . GLY C 1 213 ? 49.138 -6.682 81.489 1.00 56.62 213 GLY C O 1
ATOM 6993 N N . ASN C 1 214 ? 49.435 -6.334 79.288 1.00 55.98 214 ASN C N 1
ATOM 6994 C CA . ASN C 1 214 ? 50.766 -5.746 79.447 1.00 56.31 214 ASN C CA 1
ATOM 6995 C C . ASN C 1 214 ? 50.698 -4.496 80.330 1.00 55.98 214 ASN C C 1
ATOM 6996 O O . ASN C 1 214 ? 50.051 -3.502 79.976 1.00 55.12 214 ASN C O 1
ATOM 7001 N N . LEU C 1 215 ? 51.376 -4.557 81.473 1.00 54.84 215 LEU C N 1
ATOM 7002 C CA . LEU C 1 215 ? 51.396 -3.456 82.433 1.00 54.48 215 LEU C CA 1
ATOM 7003 C C . LEU C 1 215 ? 52.273 -2.289 81.992 1.00 53.71 215 LEU C C 1
ATOM 7004 O O . LEU C 1 215 ? 52.412 -1.304 82.717 1.00 54.63 215 LEU C O 1
ATOM 7009 N N . ASN C 1 216 ? 52.859 -2.402 80.805 1.00 51.86 216 ASN C N 1
ATOM 7010 C CA . ASN C 1 216 ? 53.720 -1.352 80.270 1.00 50.81 216 ASN C CA 1
ATOM 7011 C C . ASN C 1 216 ? 52.983 -0.464 79.265 1.00 49.29 216 ASN C C 1
ATOM 7012 O O . ASN C 1 216 ? 53.519 0.555 78.820 1.00 47.93 216 ASN C O 1
ATOM 7017 N N . ALA C 1 217 ? 51.761 -0.858 78.909 1.00 47.80 217 ALA C N 1
ATOM 7018 C CA . ALA C 1 217 ? 50.947 -0.099 77.961 1.00 46.88 217 ALA C CA 1
ATOM 7019 C C . ALA C 1 217 ? 50.778 1.352 78.405 1.00 46.37 217 ALA C C 1
ATOM 7020 O O . ALA C 1 217 ? 50.210 1.628 79.459 1.00 46.34 217 ALA C O 1
ATOM 7022 N N . LYS C 1 218 ? 51.273 2.273 77.585 1.00 45.83 218 LYS C N 1
ATOM 7023 C CA . LYS C 1 218 ? 51.199 3.699 77.871 1.00 45.13 218 LYS C CA 1
ATOM 7024 C C . LYS C 1 218 ? 49.894 4.287 77.320 1.00 44.81 218 LYS C C 1
ATOM 7025 O O . LYS C 1 218 ? 49.481 3.948 76.213 1.00 44.57 218 LYS C O 1
ATOM 7031 N N . ARG C 1 219 ? 49.253 5.159 78.099 1.00 43.89 219 ARG C N 1
ATOM 7032 C CA . ARG C 1 219 ? 47.991 5.791 77.698 1.00 44.27 219 ARG C CA 1
ATOM 7033 C C . ARG C 1 219 ? 47.894 7.260 78.116 1.00 42.32 219 ARG C C 1
ATOM 7034 O O . ARG C 1 219 ? 48.387 7.658 79.172 1.00 42.11 219 ARG C O 1
ATOM 7042 N N . ASP C 1 220 ? 47.248 8.059 77.276 1.00 39.62 220 ASP C N 1
ATOM 7043 C CA . ASP C 1 220 ? 47.052 9.470 77.562 1.00 37.24 220 ASP C CA 1
ATOM 7044 C C . ASP C 1 220 ? 45.650 9.567 78.159 1.00 37.38 220 ASP C C 1
ATOM 7045 O O . ASP C 1 220 ? 44.666 9.679 77.431 1.00 39.76 220 ASP C O 1
ATOM 7050 N N . TRP C 1 221 ? 45.561 9.496 79.484 1.00 37.40 221 TRP C N 1
ATOM 7051 C CA . TRP C 1 221 ? 44.274 9.565 80.173 1.00 37.82 221 TRP C CA 1
ATOM 7052 C C . TRP C 1 221 ? 43.926 10.971 80.647 1.00 38.03 221 TRP C C 1
ATOM 7053 O O . TRP C 1 221 ? 44.738 11.651 81.270 1.00 38.00 221 TRP C O 1
ATOM 7064 N N . GLY C 1 222 ? 42.704 11.393 80.356 1.00 37.38 222 GLY C N 1
ATOM 7065 C CA . GLY C 1 222 ? 42.259 12.706 80.763 1.00 34.52 222 GLY C CA 1
ATOM 7066 C C . GLY C 1 222 ? 41.015 12.536 81.595 1.00 34.29 222 GLY C C 1
ATOM 7067 O O . GLY C 1 222 ? 40.524 11.421 81.762 1.00 33.81 222 GLY C O 1
ATOM 7068 N N . TYR C 1 223 ? 40.493 13.640 82.110 1.00 34.55 223 TYR C N 1
ATOM 7069 C CA . TYR C 1 223 ? 39.302 13.596 82.942 1.00 35.07 223 TYR C CA 1
ATOM 7070 C C . TYR C 1 223 ? 38.081 13.972 82.101 1.00 34.65 223 TYR C C 1
ATOM 7071 O O . TYR C 1 223 ? 37.977 15.089 81.595 1.00 36.34 223 TYR C O 1
ATOM 7080 N N . ALA C 1 224 ? 37.159 13.027 81.955 1.00 33.74 224 ALA C N 1
ATOM 7081 C CA . ALA C 1 224 ? 35.965 13.222 81.135 1.00 32.66 224 ALA C CA 1
ATOM 7082 C C . ALA C 1 224 ? 35.269 14.581 81.230 1.00 33.07 224 ALA C C 1
ATOM 7083 O O . ALA C 1 224 ? 35.100 15.265 80.219 1.00 31.87 224 ALA C O 1
ATOM 7085 N N . PRO C 1 225 ? 34.854 14.990 82.440 1.00 34.46 225 PRO C N 1
ATOM 7086 C CA . PRO C 1 225 ? 34.171 16.274 82.615 1.00 34.41 225 PRO C CA 1
ATOM 7087 C C . PRO C 1 225 ? 34.875 17.446 81.930 1.00 36.58 225 PRO C C 1
ATOM 7088 O O . PRO C 1 225 ? 34.225 18.365 81.424 1.00 38.20 225 PRO C O 1
ATOM 7092 N N . GLU C 1 226 ? 36.203 17.415 81.910 1.00 35.63 226 GLU C N 1
ATOM 7093 C CA . GLU C 1 226 ? 36.959 18.486 81.276 1.00 36.42 226 GLU C CA 1
ATOM 7094 C C . GLU C 1 226 ? 36.895 18.391 79.757 1.00 36.50 226 GLU C C 1
ATOM 7095 O O . GLU C 1 226 ? 36.949 19.403 79.058 1.00 36.36 226 GLU C O 1
ATOM 7101 N N . TYR C 1 227 ? 36.781 17.173 79.244 1.00 36.21 227 TYR C N 1
ATOM 7102 C CA . TYR C 1 227 ? 36.726 16.975 77.805 1.00 35.51 227 TYR C CA 1
ATOM 7103 C C . TYR C 1 227 ? 35.393 17.406 77.183 1.00 34.97 227 TYR C C 1
ATOM 7104 O O . TYR C 1 227 ? 35.379 18.006 76.107 1.00 34.47 227 TYR C O 1
ATOM 7113 N N . VAL C 1 228 ? 34.276 17.125 77.846 1.00 31.68 228 VAL C N 1
ATOM 7114 C CA . VAL C 1 228 ? 32.996 17.537 77.284 1.00 30.34 228 VAL C CA 1
ATOM 7115 C C . VAL C 1 228 ? 32.935 19.066 77.310 1.00 30.91 228 VAL C C 1
ATOM 7116 O O . VAL C 1 228 ? 32.248 19.688 76.496 1.00 28.45 228 VAL C O 1
ATOM 7120 N N . GLU C 1 229 ? 33.660 19.666 78.251 1.00 31.34 229 GLU C N 1
ATOM 7121 C CA . GLU C 1 229 ? 33.684 21.115 78.370 1.00 31.63 229 GLU C CA 1
ATOM 7122 C C . GLU C 1 229 ? 34.347 21.686 77.130 1.00 32.10 229 GLU C C 1
ATOM 7123 O O . GLU C 1 229 ? 33.985 22.768 76.658 1.00 30.18 229 GLU C O 1
ATOM 7129 N N . ALA C 1 230 ? 35.324 20.948 76.608 1.00 32.29 230 ALA C N 1
ATOM 7130 C CA . ALA C 1 230 ? 36.030 21.364 75.405 1.00 32.96 230 ALA C CA 1
ATOM 7131 C C . ALA C 1 230 ? 35.064 21.303 74.208 1.00 33.35 230 ALA C C 1
ATOM 7132 O O . ALA C 1 230 ? 35.148 22.122 73.291 1.00 34.29 230 ALA C O 1
ATOM 7134 N N . MET C 1 231 ? 34.146 20.339 74.225 1.00 32.72 231 MET C N 1
ATOM 7135 C CA . MET C 1 231 ? 33.168 20.203 73.147 1.00 33.83 231 MET C CA 1
ATOM 7136 C C . MET C 1 231 ? 32.304 21.470 73.091 1.00 34.35 231 MET C C 1
ATOM 7137 O O . MET C 1 231 ? 32.116 22.063 72.028 1.00 34.20 231 MET C O 1
ATOM 7142 N N . TRP C 1 232 ? 31.778 21.874 74.243 1.00 34.23 232 TRP C N 1
ATOM 7143 C CA . TRP C 1 232 ? 30.951 23.066 74.327 1.00 32.80 232 TRP C CA 1
ATOM 7144 C C . TRP C 1 232 ? 31.757 24.284 73.879 1.00 33.64 232 TRP C C 1
ATOM 7145 O O . TRP C 1 232 ? 31.236 25.149 73.184 1.00 35.36 232 TRP C O 1
ATOM 7156 N N . LEU C 1 233 ? 33.028 24.350 74.272 1.00 34.16 233 LEU C N 1
ATOM 7157 C CA . LEU C 1 233 ? 33.879 25.478 73.892 1.00 33.42 233 LEU C CA 1
ATOM 7158 C C . LEU C 1 233 ? 33.959 25.616 72.381 1.00 34.42 233 LEU C C 1
ATOM 7159 O O . LEU C 1 233 ? 33.699 26.691 71.846 1.00 36.48 233 LEU C O 1
ATOM 7164 N N . MET C 1 234 ? 34.320 24.530 71.700 1.00 33.92 234 MET C N 1
ATOM 7165 C CA . MET C 1 234 ? 34.430 24.525 70.242 1.00 33.54 234 MET C CA 1
ATOM 7166 C C . MET C 1 234 ? 33.167 25.097 69.596 1.00 33.27 234 MET C C 1
ATOM 7167 O O . MET C 1 234 ? 33.234 25.915 68.675 1.00 32.25 234 MET C O 1
ATOM 7172 N N . MET C 1 235 ? 32.017 24.654 70.093 1.00 32.12 235 MET C N 1
ATOM 7173 C CA . MET C 1 235 ? 30.725 25.083 69.577 1.00 32.44 235 MET C CA 1
ATOM 7174 C C . MET C 1 235 ? 30.391 26.548 69.824 1.00 31.20 235 MET C C 1
ATOM 7175 O O . MET C 1 235 ? 29.479 27.081 69.207 1.00 31.80 235 MET C O 1
ATOM 7180 N N . GLN C 1 236 ? 31.122 27.199 70.720 1.00 31.80 236 GLN C N 1
ATOM 7181 C CA . GLN C 1 236 ? 30.862 28.605 71.026 1.00 31.28 236 GLN C CA 1
ATOM 7182 C C . GLN C 1 236 ? 31.799 29.551 70.290 1.00 32.23 236 GLN C C 1
ATOM 7183 O O . GLN C 1 236 ? 31.754 30.758 70.507 1.00 33.93 236 GLN C O 1
ATOM 7189 N N . GLN C 1 237 ? 32.647 29.010 69.423 1.00 32.50 237 GLN C N 1
ATOM 7190 C CA . GLN C 1 237 ? 33.575 29.840 68.663 1.00 34.08 237 GLN C CA 1
ATOM 7191 C C . GLN C 1 237 ? 32.895 30.499 67.466 1.00 34.66 237 GLN C C 1
ATOM 7192 O O . GLN C 1 237 ? 31.894 29.998 66.950 1.00 34.60 237 GLN C O 1
ATOM 7198 N N . PRO C 1 238 ? 33.441 31.632 67.002 1.00 35.70 238 PRO C N 1
ATOM 7199 C CA . PRO C 1 238 ? 32.893 32.368 65.859 1.00 35.62 238 PRO C CA 1
ATOM 7200 C C . PRO C 1 238 ? 32.883 31.480 64.619 1.00 35.87 238 PRO C C 1
ATOM 7201 O O . PRO C 1 238 ? 31.943 31.504 63.831 1.00 36.19 238 PRO C O 1
ATOM 7205 N N . GLU C 1 239 ? 33.951 30.707 64.452 1.00 36.56 239 GLU C N 1
ATOM 7206 C CA . GLU C 1 239 ? 34.089 29.806 63.309 1.00 38.34 239 GLU C CA 1
ATOM 7207 C C . GLU C 1 239 ? 34.307 28.370 63.759 1.00 37.80 239 GLU C C 1
ATOM 7208 O O . GLU C 1 239 ? 35.070 28.110 64.697 1.00 39.09 239 GLU C O 1
ATOM 7214 N N . PRO C 1 240 ? 33.626 27.416 63.104 1.00 35.86 240 PRO C N 1
ATOM 7215 C CA . PRO C 1 240 ? 33.781 26.004 63.465 1.00 35.17 240 PRO C CA 1
ATOM 7216 C C . PRO C 1 240 ? 35.185 25.514 63.100 1.00 34.57 240 PRO C C 1
ATOM 7217 O O . PRO C 1 240 ? 35.888 26.144 62.310 1.00 33.39 240 PRO C O 1
ATOM 7221 N N . ASP C 1 241 ? 35.591 24.390 63.673 1.00 35.43 241 ASP C N 1
ATOM 7222 C CA . ASP C 1 241 ? 36.920 23.860 63.408 1.00 34.58 241 ASP C CA 1
ATOM 7223 C C . ASP C 1 241 ? 37.051 22.511 64.111 1.00 33.74 241 ASP C C 1
ATOM 7224 O O . ASP C 1 241 ? 36.102 22.033 64.730 1.00 35.01 241 ASP C O 1
ATOM 7229 N N . ASP C 1 242 ? 38.224 21.897 64.020 1.00 33.50 242 ASP C N 1
ATOM 7230 C CA . ASP C 1 242 ? 38.449 20.606 64.656 1.00 34.23 242 ASP C CA 1
ATOM 7231 C C . ASP C 1 242 ? 39.593 20.737 65.647 1.00 35.40 242 ASP C C 1
ATOM 7232 O O . ASP C 1 242 ? 40.554 21.481 65.405 1.00 33.74 242 ASP C O 1
ATOM 7237 N N . TYR C 1 243 ? 39.493 20.017 66.763 1.00 36.59 243 TYR C N 1
ATOM 7238 C CA . TYR C 1 243 ? 40.518 20.104 67.800 1.00 37.35 243 TYR C CA 1
ATOM 7239 C C . TYR C 1 243 ? 40.909 18.789 68.443 1.00 37.35 243 TYR C C 1
ATOM 7240 O O . TYR C 1 243 ? 40.067 17.918 68.676 1.00 37.57 243 TYR C O 1
ATOM 7249 N N . VAL C 1 244 ? 42.200 18.667 68.737 1.00 37.01 244 VAL C N 1
ATOM 7250 C CA . VAL C 1 244 ? 42.730 17.501 69.429 1.00 36.68 244 VAL C CA 1
ATOM 7251 C C . VAL C 1 244 ? 42.597 17.832 70.914 1.00 36.59 244 VAL C C 1
ATOM 7252 O O . VAL C 1 244 ? 43.108 18.857 71.372 1.00 34.73 244 VAL C O 1
ATOM 7256 N N . ILE C 1 245 ? 41.896 16.974 71.650 1.00 36.58 245 ILE C N 1
ATOM 7257 C CA . ILE C 1 245 ? 41.694 17.159 73.083 1.00 36.15 245 ILE C CA 1
ATOM 7258 C C . ILE C 1 245 ? 42.353 16.003 73.833 1.00 37.32 245 ILE C C 1
ATOM 7259 O O . ILE C 1 245 ? 41.848 14.876 73.825 1.00 39.47 245 ILE C O 1
ATOM 7264 N N . ALA C 1 246 ? 43.478 16.286 74.479 1.00 37.41 246 ALA C N 1
ATOM 7265 C CA . ALA C 1 246 ? 44.210 15.271 75.231 1.00 38.75 246 ALA C CA 1
ATOM 7266 C C . ALA C 1 246 ? 44.977 15.942 76.368 1.00 38.76 246 ALA C C 1
ATOM 7267 O O . ALA C 1 246 ? 44.924 17.169 76.514 1.00 37.85 246 ALA C O 1
ATOM 7269 N N . THR C 1 247 ? 45.677 15.149 77.179 1.00 38.19 247 THR C N 1
ATOM 7270 C CA . THR C 1 247 ? 46.461 15.725 78.274 1.00 39.30 247 THR C CA 1
ATOM 7271 C C . THR C 1 247 ? 47.865 16.015 77.764 1.00 39.29 247 THR C C 1
ATOM 7272 O O . THR C 1 247 ? 48.541 16.912 78.253 1.00 38.67 247 THR C O 1
ATOM 7276 N N . GLY C 1 248 ? 48.302 15.242 76.780 1.00 40.24 248 GLY C N 1
ATOM 7277 C CA . GLY C 1 248 ? 49.619 15.462 76.220 1.00 42.32 248 GLY C CA 1
ATOM 7278 C C . GLY C 1 248 ? 50.718 14.676 76.897 1.00 43.67 248 GLY C C 1
ATOM 7279 O O . GLY C 1 248 ? 51.893 14.842 76.578 1.00 43.47 248 GLY C O 1
ATOM 7280 N N . GLU C 1 249 ? 50.350 13.824 77.843 1.00 44.74 249 GLU C N 1
ATOM 7281 C CA . GLU C 1 249 ? 51.345 13.017 78.525 1.00 46.14 249 GLU C CA 1
ATOM 7282 C C . GLU C 1 249 ? 50.778 11.645 78.826 1.00 45.68 249 GLU C C 1
ATOM 7283 O O . GLU C 1 249 ? 49.581 11.495 79.098 1.00 44.71 249 GLU C O 1
ATOM 7289 N N . THR C 1 250 ? 51.636 10.636 78.760 1.00 44.03 250 THR C N 1
ATOM 7290 C CA . THR C 1 250 ? 51.187 9.281 79.011 1.00 45.08 250 THR C CA 1
ATOM 7291 C C . THR C 1 250 ? 51.599 8.715 80.362 1.00 45.20 250 THR C C 1
ATOM 7292 O O . THR C 1 250 ? 52.496 9.234 81.034 1.00 43.01 250 THR C O 1
ATOM 7296 N N . HIS C 1 251 ? 50.908 7.648 80.748 1.00 44.36 251 HIS C N 1
ATOM 7297 C CA . HIS C 1 251 ? 51.156 6.943 81.991 1.00 44.36 251 HIS C CA 1
ATOM 7298 C C . HIS C 1 251 ? 50.925 5.476 81.675 1.00 44.29 251 HIS C C 1
ATOM 7299 O O . HIS C 1 251 ? 50.128 5.155 80.797 1.00 45.67 251 HIS C O 1
ATOM 7306 N N . THR C 1 252 ? 51.630 4.592 82.370 1.00 43.19 252 THR C N 1
ATOM 7307 C CA . THR C 1 252 ? 51.494 3.164 82.134 1.00 42.38 252 THR C CA 1
ATOM 7308 C C . THR C 1 252 ? 50.329 2.595 82.913 1.00 43.14 252 THR C C 1
ATOM 7309 O O . THR C 1 252 ? 49.932 3.139 83.942 1.00 43.89 252 THR C O 1
ATOM 7313 N N . VAL C 1 253 ? 49.780 1.491 82.420 1.00 43.38 253 VAL C N 1
ATOM 7314 C CA . VAL C 1 253 ? 48.670 0.845 83.095 1.00 43.35 253 VAL C CA 1
ATOM 7315 C C . VAL C 1 253 ? 49.144 0.472 84.490 1.00 44.90 253 VAL C C 1
ATOM 7316 O O . VAL C 1 253 ? 48.344 0.361 85.422 1.00 45.17 253 VAL C O 1
ATOM 7320 N N . ARG C 1 254 ? 50.456 0.292 84.632 1.00 46.30 254 ARG C N 1
ATOM 7321 C CA . ARG C 1 254 ? 51.030 -0.058 85.924 1.00 47.91 254 ARG C CA 1
ATOM 7322 C C . ARG C 1 254 ? 50.846 1.079 86.925 1.00 48.25 254 ARG C C 1
ATOM 7323 O O . ARG C 1 254 ? 50.351 0.861 88.032 1.00 48.17 254 ARG C O 1
ATOM 7331 N N . GLU C 1 255 ? 51.247 2.287 86.530 1.00 47.96 255 GLU C N 1
ATOM 7332 C CA . GLU C 1 255 ? 51.125 3.460 87.391 1.00 48.41 255 GLU C CA 1
ATOM 7333 C C . GLU C 1 255 ? 49.695 3.596 87.882 1.00 48.81 255 GLU C C 1
ATOM 7334 O O . GLU C 1 255 ? 49.450 3.899 89.054 1.00 49.23 255 GLU C O 1
ATOM 7340 N N . PHE C 1 256 ? 48.748 3.371 86.981 1.00 48.13 256 PHE C N 1
ATOM 7341 C CA . PHE C 1 256 ? 47.349 3.487 87.345 1.00 48.22 256 PHE C CA 1
ATOM 7342 C C . PHE C 1 256 ? 47.006 2.494 88.444 1.00 48.46 256 PHE C C 1
ATOM 7343 O O . PHE C 1 256 ? 46.305 2.832 89.397 1.00 48.82 256 PHE C O 1
ATOM 7351 N N . VAL C 1 257 ? 47.500 1.269 88.312 1.00 49.21 257 VAL C N 1
ATOM 7352 C CA . VAL C 1 257 ? 47.216 0.247 89.309 1.00 51.15 257 VAL C CA 1
ATOM 7353 C C . VAL C 1 257 ? 47.852 0.597 90.652 1.00 52.02 257 VAL C C 1
ATOM 7354 O O . VAL C 1 257 ? 47.197 0.507 91.691 1.00 51.30 257 VAL C O 1
ATOM 7358 N N . GLU C 1 258 ? 49.118 1.012 90.624 1.00 53.13 258 GLU C N 1
ATOM 7359 C CA . GLU C 1 258 ? 49.845 1.380 91.842 1.00 53.91 258 GLU C CA 1
ATOM 7360 C C . GLU C 1 258 ? 49.128 2.466 92.646 1.00 53.98 258 GLU C C 1
ATOM 7361 O O . GLU C 1 258 ? 48.683 2.224 93.771 1.00 54.02 258 GLU C O 1
ATOM 7367 N N . LYS C 1 259 ? 49.026 3.661 92.069 1.00 53.87 259 LYS C N 1
ATOM 7368 C CA . LYS C 1 259 ? 48.373 4.782 92.738 1.00 53.39 259 LYS C CA 1
ATOM 7369 C C . LYS C 1 259 ? 46.982 4.392 93.216 1.00 53.51 259 LYS C C 1
ATOM 7370 O O . LYS C 1 259 ? 46.554 4.791 94.300 1.00 54.24 259 LYS C O 1
ATOM 7372 N N . ALA C 1 260 ? 46.282 3.600 92.412 1.00 54.30 260 ALA C N 1
ATOM 7373 C CA . ALA C 1 260 ? 44.936 3.162 92.760 1.00 55.20 260 ALA C CA 1
ATOM 7374 C C . ALA C 1 260 ? 44.972 2.154 93.893 1.00 55.25 260 ALA C C 1
ATOM 7375 O O . ALA C 1 260 ? 44.150 2.210 94.808 1.00 55.63 260 ALA C O 1
ATOM 7377 N N . ALA C 1 261 ? 45.924 1.229 93.822 1.00 55.78 261 ALA C N 1
ATOM 7378 C CA . ALA C 1 261 ? 46.076 0.200 94.846 1.00 57.25 261 ALA C CA 1
ATOM 7379 C C . ALA C 1 261 ? 46.194 0.850 96.225 1.00 58.74 261 ALA C C 1
ATOM 7380 O O . ALA C 1 261 ? 45.424 0.530 97.141 1.00 58.46 261 ALA C O 1
ATOM 7382 N N . LYS C 1 262 ? 47.156 1.763 96.367 1.00 58.40 262 LYS C N 1
ATOM 7383 C CA . LYS C 1 262 ? 47.351 2.460 97.630 1.00 58.93 262 LYS C CA 1
ATOM 7384 C C . LYS C 1 262 ? 46.020 2.993 98.141 1.00 58.88 262 LYS C C 1
ATOM 7385 O O . LYS C 1 262 ? 45.543 2.567 99.187 1.00 60.15 262 LYS C O 1
ATOM 7391 N N . ILE C 1 263 ? 45.414 3.909 97.392 1.00 58.40 263 ILE C N 1
ATOM 7392 C CA . ILE C 1 263 ? 44.138 4.499 97.786 1.00 57.10 263 ILE C CA 1
ATOM 7393 C C . ILE C 1 263 ? 43.161 3.458 98.339 1.00 58.29 263 ILE C C 1
ATOM 7394 O O . ILE C 1 263 ? 42.256 3.792 99.101 1.00 58.40 263 ILE C O 1
ATOM 7399 N N . ALA C 1 264 ? 43.350 2.195 97.966 1.00 59.40 264 ALA C N 1
ATOM 7400 C CA . ALA C 1 264 ? 42.465 1.128 98.423 1.00 60.19 264 ALA C CA 1
ATOM 7401 C C . ALA C 1 264 ? 42.998 0.352 99.632 1.00 61.47 264 ALA C C 1
ATOM 7402 O O . ALA C 1 264 ? 42.285 -0.460 100.215 1.00 61.73 264 ALA C O 1
ATOM 7404 N N . GLY C 1 265 ? 44.249 0.597 100.005 1.00 62.60 265 GLY C N 1
ATOM 7405 C CA . GLY C 1 265 ? 44.824 -0.091 101.147 1.00 64.98 265 GLY C CA 1
ATOM 7406 C C . GLY C 1 265 ? 45.754 -1.227 100.767 1.00 67.09 265 GLY C C 1
ATOM 7407 O O . GLY C 1 265 ? 45.745 -2.292 101.391 1.00 67.67 265 GLY C O 1
ATOM 7408 N N . PHE C 1 266 ? 46.564 -0.999 99.739 1.00 67.70 266 PHE C N 1
ATOM 7409 C CA . PHE C 1 266 ? 47.495 -2.011 99.271 1.00 68.70 266 PHE C CA 1
ATOM 7410 C C . PHE C 1 266 ? 48.861 -1.418 98.973 1.00 70.46 266 PHE C C 1
ATOM 7411 O O . PHE C 1 266 ? 48.977 -0.380 98.323 1.00 71.30 266 PHE C O 1
ATOM 7419 N N . ASP C 1 267 ? 49.899 -2.088 99.453 1.00 72.73 267 ASP C N 1
ATOM 7420 C CA . ASP C 1 267 ? 51.262 -1.653 99.202 1.00 75.61 267 ASP C CA 1
ATOM 7421 C C . ASP C 1 267 ? 51.803 -2.634 98.169 1.00 75.60 267 ASP C C 1
ATOM 7422 O O . ASP C 1 267 ? 52.486 -3.600 98.504 1.00 76.49 267 ASP C O 1
ATOM 7427 N N . ILE C 1 268 ? 51.476 -2.383 96.908 1.00 75.57 268 ILE C N 1
ATOM 7428 C CA . ILE C 1 268 ? 51.892 -3.250 95.819 1.00 75.05 268 ILE C CA 1
ATOM 7429 C C . ILE C 1 268 ? 53.380 -3.219 95.494 1.00 75.18 268 ILE C C 1
ATOM 7430 O O . ILE C 1 268 ? 54.005 -2.157 95.433 1.00 74.93 268 ILE C O 1
ATOM 7435 N N . GLU C 1 269 ? 53.930 -4.414 95.296 1.00 75.16 269 GLU C N 1
ATOM 7436 C CA . GLU C 1 269 ? 55.329 -4.613 94.937 1.00 75.34 269 GLU C CA 1
ATOM 7437 C C . GLU C 1 269 ? 55.266 -5.475 93.679 1.00 74.95 269 GLU C C 1
ATOM 7438 O O . GLU C 1 269 ? 54.595 -6.512 93.665 1.00 73.97 269 GLU C O 1
ATOM 7440 N N . TRP C 1 270 ? 55.953 -5.050 92.624 1.00 74.19 270 TRP C N 1
ATOM 7441 C CA . TRP C 1 270 ? 55.915 -5.783 91.366 1.00 74.37 270 TRP C CA 1
ATOM 7442 C C . TRP C 1 270 ? 56.971 -6.866 91.203 1.00 75.57 270 TRP C C 1
ATOM 7443 O O . TRP C 1 270 ? 58.122 -6.586 90.866 1.00 75.43 270 TRP C O 1
ATOM 7454 N N . VAL C 1 271 ? 56.554 -8.109 91.428 1.00 76.87 271 VAL C N 1
ATOM 7455 C CA . VAL C 1 271 ? 57.437 -9.266 91.318 1.00 78.27 271 VAL C CA 1
ATOM 7456 C C . VAL C 1 271 ? 57.165 -10.050 90.033 1.00 78.99 271 VAL C C 1
ATOM 7457 O O . VAL C 1 271 ? 56.167 -10.770 89.936 1.00 79.64 271 VAL C O 1
ATOM 7461 N N . GLY C 1 272 ? 58.052 -9.910 89.052 1.00 79.08 272 GLY C N 1
ATOM 7462 C CA . GLY C 1 272 ? 57.882 -10.623 87.797 1.00 78.79 272 GLY C CA 1
ATOM 7463 C C . GLY C 1 272 ? 58.339 -9.841 86.580 1.00 78.86 272 GLY C C 1
ATOM 7464 O O . GLY C 1 272 ? 58.719 -8.676 86.686 1.00 79.24 272 GLY C O 1
ATOM 7465 N N . GLU C 1 273 ? 58.300 -10.485 85.417 1.00 78.73 273 GLU C N 1
ATOM 7466 C CA . GLU C 1 273 ? 58.713 -9.845 84.175 1.00 78.52 273 GLU C CA 1
ATOM 7467 C C . GLU C 1 273 ? 57.651 -10.000 83.090 1.00 78.77 273 GLU C C 1
ATOM 7468 O O . GLU C 1 273 ? 57.335 -11.113 82.673 1.00 78.23 273 GLU C O 1
ATOM 7470 N N . GLY C 1 274 ? 57.101 -8.874 82.647 1.00 78.95 274 GLY C N 1
ATOM 7471 C CA . GLY C 1 274 ? 56.090 -8.883 81.602 1.00 79.40 274 GLY C CA 1
ATOM 7472 C C . GLY C 1 274 ? 54.869 -9.753 81.842 1.00 79.47 274 GLY C C 1
ATOM 7473 O O . GLY C 1 274 ? 53.994 -9.413 82.642 1.00 79.42 274 GLY C O 1
ATOM 7474 N N . ILE C 1 275 ? 54.808 -10.876 81.131 1.00 79.41 275 ILE C N 1
ATOM 7475 C CA . ILE C 1 275 ? 53.691 -11.810 81.242 1.00 78.90 275 ILE C CA 1
ATOM 7476 C C . ILE C 1 275 ? 53.776 -12.631 82.524 1.00 78.95 275 ILE C C 1
ATOM 7477 O O . ILE C 1 275 ? 52.832 -13.332 82.892 1.00 77.92 275 ILE C O 1
ATOM 7482 N N . ASN C 1 276 ? 54.915 -12.530 83.202 1.00 79.89 276 ASN C N 1
ATOM 7483 C CA . ASN C 1 276 ? 55.143 -13.248 84.451 1.00 80.81 276 ASN C CA 1
ATOM 7484 C C . ASN C 1 276 ? 55.041 -12.292 85.626 1.00 80.57 276 ASN C C 1
ATOM 7485 O O . ASN C 1 276 ? 55.038 -12.712 86.783 1.00 80.72 276 ASN C O 1
ATOM 7490 N N . GLU C 1 277 ? 54.959 -11.004 85.315 1.00 80.57 277 GLU C N 1
ATOM 7491 C CA . GLU C 1 277 ? 54.865 -9.972 86.337 1.00 80.53 277 GLU C CA 1
ATOM 7492 C C . GLU C 1 277 ? 53.652 -10.208 87.230 1.00 80.62 277 GLU C C 1
ATOM 7493 O O . GLU C 1 277 ? 52.590 -10.616 86.759 1.00 80.71 277 GLU C O 1
ATOM 7499 N N . LYS C 1 278 ? 53.823 -9.956 88.523 1.00 80.76 278 LYS C N 1
ATOM 7500 C CA . LYS C 1 278 ? 52.747 -10.138 89.488 1.00 80.96 278 LYS C CA 1
ATOM 7501 C C . LYS C 1 278 ? 52.772 -9.019 90.525 1.00 81.02 278 LYS C C 1
ATOM 7502 O O . LYS C 1 278 ? 53.828 -8.460 90.826 1.00 80.75 278 LYS C O 1
ATOM 7504 N N . GLY C 1 279 ? 51.598 -8.694 91.059 1.00 81.27 279 GLY C N 1
ATOM 7505 C CA . GLY C 1 279 ? 51.493 -7.644 92.055 1.00 81.71 279 GLY C CA 1
ATOM 7506 C C . GLY C 1 279 ? 51.223 -8.211 93.434 1.00 82.20 279 GLY C C 1
ATOM 7507 O O . GLY C 1 279 ? 50.117 -8.668 93.723 1.00 82.13 279 GLY C O 1
ATOM 7508 N N . ILE C 1 280 ? 52.239 -8.183 94.288 1.00 82.50 280 ILE C N 1
ATOM 7509 C CA . ILE C 1 280 ? 52.106 -8.705 95.639 1.00 82.56 280 ILE C CA 1
ATOM 7510 C C . ILE C 1 280 ? 52.056 -7.587 96.671 1.00 82.83 280 ILE C C 1
ATOM 7511 O O . ILE C 1 280 ? 52.969 -6.766 96.763 1.00 82.65 280 ILE C O 1
ATOM 7516 N N . ASP C 1 281 ? 50.977 -7.567 97.446 1.00 83.49 281 ASP C N 1
ATOM 7517 C CA . ASP C 1 281 ? 50.782 -6.566 98.489 1.00 84.11 281 ASP C CA 1
ATOM 7518 C C . ASP C 1 281 ? 51.633 -6.923 99.707 1.00 84.87 281 ASP C C 1
ATOM 7519 O O . ASP C 1 281 ? 51.311 -7.852 100.444 1.00 84.74 281 ASP C O 1
ATOM 7524 N N . ARG C 1 282 ? 52.730 -6.197 99.903 1.00 85.70 282 ARG C N 1
ATOM 7525 C CA . ARG C 1 282 ? 53.606 -6.445 101.042 1.00 86.80 282 ARG C CA 1
ATOM 7526 C C . ARG C 1 282 ? 52.785 -6.406 102.324 1.00 87.89 282 ARG C C 1
ATOM 7527 O O . ARG C 1 282 ? 53.038 -7.152 103.268 1.00 88.53 282 ARG C O 1
ATOM 7535 N N . ASN C 1 283 ? 51.792 -5.528 102.337 1.00 88.92 283 ASN C N 1
ATOM 7536 C CA . ASN C 1 283 ? 50.905 -5.360 103.478 1.00 89.51 283 ASN C CA 1
ATOM 7537 C C . ASN C 1 283 ? 50.381 -6.700 104.016 1.00 88.88 283 ASN C C 1
ATOM 7538 O O . ASN C 1 283 ? 50.205 -6.854 105.223 1.00 89.03 283 ASN C O 1
ATOM 7543 N N . THR C 1 284 ? 50.138 -7.664 103.127 1.00 88.26 284 THR C N 1
ATOM 7544 C CA . THR C 1 284 ? 49.632 -8.979 103.535 1.00 88.03 284 THR C CA 1
ATOM 7545 C C . THR C 1 284 ? 50.310 -10.132 102.797 1.00 88.02 284 THR C C 1
ATOM 7546 O O . THR C 1 284 ? 49.886 -11.284 102.910 1.00 88.46 284 THR C O 1
ATOM 7550 N N . GLY C 1 285 ? 51.353 -9.822 102.036 1.00 87.74 285 GLY C N 1
ATOM 7551 C CA . GLY C 1 285 ? 52.061 -10.851 101.294 1.00 86.77 285 GLY C CA 1
ATOM 7552 C C . GLY C 1 285 ? 51.197 -11.619 100.306 1.00 85.75 285 GLY C C 1
ATOM 7553 O O . GLY C 1 285 ? 51.615 -12.658 99.795 1.00 85.83 285 GLY C O 1
ATOM 7554 N N . LYS C 1 286 ? 49.996 -11.113 100.032 1.00 84.26 286 LYS C N 1
ATOM 7555 C CA . LYS C 1 286 ? 49.083 -11.769 99.101 1.00 82.58 286 LYS C CA 1
ATOM 7556 C C . LYS C 1 286 ? 49.255 -11.240 97.677 1.00 81.80 286 LYS C C 1
ATOM 7557 O O . LYS C 1 286 ? 49.844 -10.179 97.464 1.00 82.04 286 LYS C O 1
ATOM 7559 N N . VAL C 1 287 ? 48.745 -11.991 96.705 1.00 80.56 287 VAL C N 1
ATOM 7560 C CA . VAL C 1 287 ? 48.833 -11.600 95.300 1.00 78.93 287 VAL C CA 1
ATOM 7561 C C . VAL C 1 287 ? 47.543 -10.905 94.874 1.00 78.23 287 VAL C C 1
ATOM 7562 O O . VAL C 1 287 ? 46.462 -11.493 94.935 1.00 77.74 287 VAL C O 1
ATOM 7566 N N . ILE C 1 288 ? 47.666 -9.655 94.440 1.00 77.46 288 ILE C N 1
ATOM 7567 C CA . ILE C 1 288 ? 46.511 -8.867 94.017 1.00 76.63 288 ILE C CA 1
ATOM 7568 C C . ILE C 1 288 ? 46.407 -8.721 92.497 1.00 75.45 288 ILE C C 1
ATOM 7569 O O . ILE C 1 288 ? 45.308 -8.706 91.940 1.00 74.54 288 ILE C O 1
ATOM 7574 N N . VAL C 1 289 ? 47.553 -8.623 91.830 1.00 74.57 289 VAL C N 1
ATOM 7575 C CA . VAL C 1 289 ? 47.575 -8.452 90.384 1.00 73.88 289 VAL C CA 1
ATOM 7576 C C . VAL C 1 289 ? 48.491 -9.429 89.647 1.00 73.84 289 VAL C C 1
ATOM 7577 O O . VAL C 1 289 ? 49.622 -9.672 90.061 1.00 73.97 289 VAL C O 1
ATOM 7581 N N . GLU C 1 290 ? 47.985 -9.984 88.550 1.00 73.01 290 GLU C N 1
ATOM 7582 C CA . GLU C 1 290 ? 48.749 -10.910 87.723 1.00 73.18 290 GLU C CA 1
ATOM 7583 C C . GLU C 1 290 ? 48.346 -10.687 86.268 1.00 72.60 290 GLU C C 1
ATOM 7584 O O . GLU C 1 290 ? 47.193 -10.366 85.981 1.00 72.74 290 GLU C O 1
ATOM 7590 N N . VAL C 1 291 ? 49.296 -10.856 85.354 1.00 71.68 291 VAL C N 1
ATOM 7591 C CA . VAL C 1 291 ? 49.038 -10.640 83.934 1.00 70.78 291 VAL C CA 1
ATOM 7592 C C . VAL C 1 291 ? 48.686 -11.908 83.162 1.00 69.88 291 VAL C C 1
ATOM 7593 O O . VAL C 1 291 ? 49.523 -12.795 83.009 1.00 70.35 291 VAL C O 1
ATOM 7597 N N . SER C 1 292 ? 47.450 -11.982 82.669 1.00 69.31 292 SER C N 1
ATOM 7598 C CA . SER C 1 292 ? 46.984 -13.131 81.887 1.00 68.49 292 SER C CA 1
ATOM 7599 C C . SER C 1 292 ? 47.310 -12.977 80.406 1.00 68.33 292 SER C C 1
ATOM 7600 O O . SER C 1 292 ? 47.091 -11.920 79.818 1.00 69.00 292 SER C O 1
ATOM 7603 N N . GLU C 1 293 ? 47.814 -14.043 79.798 1.00 67.72 293 GLU C N 1
ATOM 7604 C CA . GLU C 1 293 ? 48.155 -14.006 78.384 1.00 66.79 293 GLU C CA 1
ATOM 7605 C C . GLU C 1 293 ? 46.889 -13.782 77.558 1.00 66.05 293 GLU C C 1
ATOM 7606 O O . GLU C 1 293 ? 46.957 -13.593 76.344 1.00 66.38 293 GLU C O 1
ATOM 7612 N N . GLU C 1 294 ? 45.737 -13.801 78.228 1.00 64.80 294 GLU C N 1
ATOM 7613 C CA . GLU C 1 294 ? 44.453 -13.600 77.561 1.00 63.95 294 GLU C CA 1
ATOM 7614 C C . GLU C 1 294 ? 44.303 -12.168 77.067 1.00 64.76 294 GLU C C 1
ATOM 7615 O O . GLU C 1 294 ? 43.609 -11.910 76.080 1.00 64.44 294 GLU C O 1
ATOM 7621 N N . PHE C 1 295 ? 44.952 -11.239 77.762 1.00 65.41 295 PHE C N 1
ATOM 7622 C CA . PHE C 1 295 ? 44.876 -9.828 77.400 1.00 66.01 295 PHE C CA 1
ATOM 7623 C C . PHE C 1 295 ? 46.216 -9.281 76.919 1.00 65.70 295 PHE C C 1
ATOM 7624 O O . PHE C 1 295 ? 46.261 -8.353 76.109 1.00 65.44 295 PHE C O 1
ATOM 7632 N N . PHE C 1 296 ? 47.303 -9.859 77.419 1.00 65.35 296 PHE C N 1
ATOM 7633 C CA . PHE C 1 296 ? 48.638 -9.403 77.063 1.00 66.08 296 PHE C CA 1
ATOM 7634 C C . PHE C 1 296 ? 48.804 -9.105 75.574 1.00 67.07 296 PHE C C 1
ATOM 7635 O O . PHE C 1 296 ? 48.202 -9.754 74.719 1.00 67.43 296 PHE C O 1
ATOM 7643 N N . ARG C 1 297 ? 49.627 -8.105 75.281 1.00 67.27 297 ARG C N 1
ATOM 7644 C CA . ARG C 1 297 ? 49.913 -7.695 73.913 1.00 67.34 297 ARG C CA 1
ATOM 7645 C C . ARG C 1 297 ? 51.323 -7.123 73.943 1.00 67.66 297 ARG C C 1
ATOM 7646 O O . ARG C 1 297 ? 51.607 -6.203 74.708 1.00 68.22 297 ARG C O 1
ATOM 7648 N N . PRO C 1 298 ? 52.225 -7.656 73.104 1.00 68.02 298 PRO C N 1
ATOM 7649 C CA . PRO C 1 298 ? 53.609 -7.172 73.071 1.00 67.13 298 PRO C CA 1
ATOM 7650 C C . PRO C 1 298 ? 53.737 -5.655 73.042 1.00 66.44 298 PRO C C 1
ATOM 7651 O O . PRO C 1 298 ? 52.829 -4.948 72.598 1.00 65.69 298 PRO C O 1
ATOM 7655 N N . ALA C 1 299 ? 54.873 -5.166 73.526 1.00 66.88 299 ALA C N 1
ATOM 7656 C CA . ALA C 1 299 ? 55.150 -3.735 73.560 1.00 67.42 299 ALA C CA 1
ATOM 7657 C C . ALA C 1 299 ? 54.703 -3.066 72.258 1.00 68.06 299 ALA C C 1
ATOM 7658 O O . ALA C 1 299 ? 55.177 -3.421 71.177 1.00 67.81 299 ALA C O 1
ATOM 7660 N N . GLU C 1 300 ? 53.787 -2.104 72.371 1.00 69.02 300 GLU C N 1
ATOM 7661 C CA . GLU C 1 300 ? 53.266 -1.382 71.209 1.00 69.74 300 GLU C CA 1
ATOM 7662 C C . GLU C 1 300 ? 54.259 -0.314 70.750 1.00 69.05 300 GLU C C 1
ATOM 7663 O O . GLU C 1 300 ? 54.685 0.531 71.536 1.00 69.24 300 GLU C O 1
ATOM 7669 N N . VAL C 1 301 ? 54.628 -0.357 69.474 1.00 68.66 301 VAL C N 1
ATOM 7670 C CA . VAL C 1 301 ? 55.578 0.603 68.919 1.00 67.81 301 VAL C CA 1
ATOM 7671 C C . VAL C 1 301 ? 54.929 1.974 68.691 1.00 66.76 301 VAL C C 1
ATOM 7672 O O . VAL C 1 301 ? 55.614 3.002 68.655 1.00 66.92 301 VAL C O 1
ATOM 7676 N N . ASP C 1 302 ? 53.604 1.980 68.564 1.00 65.30 302 ASP C N 1
ATOM 7677 C CA . ASP C 1 302 ? 52.842 3.211 68.342 1.00 62.97 302 ASP C CA 1
ATOM 7678 C C . ASP C 1 302 ? 52.463 3.896 69.657 1.00 59.26 302 ASP C C 1
ATOM 7679 O O . ASP C 1 302 ? 51.765 3.308 70.481 1.00 58.80 302 ASP C O 1
ATOM 7684 N N . ILE C 1 303 ? 52.908 5.134 69.851 1.00 55.57 303 ILE C N 1
ATOM 7685 C CA . ILE C 1 303 ? 52.568 5.868 71.068 1.00 52.25 303 ILE C CA 1
ATOM 7686 C C . ILE C 1 303 ? 51.455 6.893 70.812 1.00 50.28 303 ILE C C 1
ATOM 7687 O O . ILE C 1 303 ? 51.669 7.905 70.140 1.00 50.24 303 ILE C O 1
ATOM 7692 N N . LEU C 1 304 ? 50.267 6.620 71.344 1.00 46.70 304 LEU C N 1
ATOM 7693 C CA . LEU C 1 304 ? 49.130 7.518 71.197 1.00 42.53 304 LEU C CA 1
ATOM 7694 C C . LEU C 1 304 ? 49.207 8.608 72.250 1.00 40.35 304 LEU C C 1
ATOM 7695 O O . LEU C 1 304 ? 48.894 8.371 73.412 1.00 40.89 304 LEU C O 1
ATOM 7700 N N . VAL C 1 305 ? 49.617 9.802 71.851 1.00 38.72 305 VAL C N 1
ATOM 7701 C CA . VAL C 1 305 ? 49.722 10.917 72.790 1.00 37.39 305 VAL C CA 1
ATOM 7702 C C . VAL C 1 305 ? 49.396 12.205 72.045 1.00 37.03 305 VAL C C 1
ATOM 7703 O O . VAL C 1 305 ? 50.049 12.543 71.061 1.00 37.82 305 VAL C O 1
ATOM 7707 N N . GLY C 1 306 ? 48.380 12.925 72.507 1.00 37.85 306 GLY C N 1
ATOM 7708 C CA . GLY C 1 306 ? 47.983 14.141 71.816 1.00 39.12 306 GLY C CA 1
ATOM 7709 C C . GLY C 1 306 ? 48.571 15.461 72.274 1.00 39.26 306 GLY C C 1
ATOM 7710 O O . GLY C 1 306 ? 48.855 15.653 73.455 1.00 39.65 306 GLY C O 1
ATOM 7711 N N . ASN C 1 307 ? 48.756 16.370 71.320 1.00 38.90 307 ASN C N 1
ATOM 7712 C CA . ASN C 1 307 ? 49.282 17.707 71.588 1.00 39.31 307 ASN C CA 1
ATOM 7713 C C . ASN C 1 307 ? 48.084 18.648 71.440 1.00 40.07 307 ASN C C 1
ATOM 7714 O O . ASN C 1 307 ? 47.718 19.037 70.329 1.00 40.96 307 ASN C O 1
ATOM 7719 N N . PRO C 1 308 ? 47.448 19.018 72.561 1.00 39.98 308 PRO C N 1
ATOM 7720 C CA . PRO C 1 308 ? 46.287 19.909 72.505 1.00 39.59 308 PRO C CA 1
ATOM 7721 C C . PRO C 1 308 ? 46.639 21.390 72.611 1.00 39.29 308 PRO C C 1
ATOM 7722 O O . PRO C 1 308 ? 45.898 22.157 73.223 1.00 38.12 308 PRO C O 1
ATOM 7726 N N . GLU C 1 309 ? 47.757 21.799 72.019 1.00 40.25 309 GLU C N 1
ATOM 7727 C CA . GLU C 1 309 ? 48.153 23.200 72.105 1.00 41.08 309 GLU C CA 1
ATOM 7728 C C . GLU C 1 309 ? 47.216 24.121 71.343 1.00 38.82 309 GLU C C 1
ATOM 7729 O O . GLU C 1 309 ? 47.012 25.267 71.734 1.00 39.52 309 GLU C O 1
ATOM 7735 N N . LYS C 1 310 ? 46.638 23.621 70.261 1.00 37.71 310 LYS C N 1
ATOM 7736 C CA . LYS C 1 310 ? 45.717 24.421 69.471 1.00 37.18 310 LYS C CA 1
ATOM 7737 C C . LYS C 1 310 ? 44.441 24.690 70.266 1.00 37.27 310 LYS C C 1
ATOM 7738 O O . LYS C 1 310 ? 43.835 25.758 70.144 1.00 36.12 310 LYS C O 1
ATOM 7744 N N . ALA C 1 311 ? 44.033 23.724 71.081 1.00 36.06 311 ALA C N 1
ATOM 7745 C CA . ALA C 1 311 ? 42.833 23.890 71.888 1.00 38.99 311 ALA C CA 1
ATOM 7746 C C . ALA C 1 311 ? 43.094 24.985 72.911 1.00 40.99 311 ALA C C 1
ATOM 7747 O O . ALA C 1 311 ? 42.203 25.763 73.263 1.00 41.80 311 ALA C O 1
ATOM 7749 N N . MET C 1 312 ? 44.333 25.031 73.378 1.00 43.14 312 MET C N 1
ATOM 7750 C CA . MET C 1 312 ? 44.769 26.008 74.360 1.00 45.44 312 MET C CA 1
ATOM 7751 C C . MET C 1 312 ? 44.728 27.414 73.786 1.00 45.79 312 MET C C 1
ATOM 7752 O O . MET C 1 312 ? 44.229 28.346 74.420 1.00 46.06 312 MET C O 1
ATOM 7757 N N . LYS C 1 313 ? 45.249 27.553 72.572 1.00 45.60 313 LYS C N 1
ATOM 7758 C CA . LYS C 1 313 ? 45.318 28.840 71.895 1.00 46.87 313 LYS C CA 1
ATOM 7759 C C . LYS C 1 313 ? 43.963 29.442 71.491 1.00 47.64 313 LYS C C 1
ATOM 7760 O O . LYS C 1 313 ? 43.705 30.616 71.752 1.00 48.26 313 LYS C O 1
ATOM 7766 N N . LYS C 1 314 ? 43.098 28.642 70.871 1.00 48.01 314 LYS C N 1
ATOM 7767 C CA . LYS C 1 314 ? 41.801 29.130 70.415 1.00 46.12 314 LYS C CA 1
ATOM 7768 C C . LYS C 1 314 ? 40.671 29.018 71.430 1.00 46.05 314 LYS C C 1
ATOM 7769 O O . LYS C 1 314 ? 39.861 29.937 71.572 1.00 47.25 314 LYS C O 1
ATOM 7775 N N . LEU C 1 315 ? 40.606 27.896 72.134 1.00 44.86 315 LEU C N 1
ATOM 7776 C CA . LEU C 1 315 ? 39.540 27.693 73.103 1.00 41.64 315 LEU C CA 1
ATOM 7777 C C . LEU C 1 315 ? 39.999 27.999 74.518 1.00 40.09 315 LEU C C 1
ATOM 7778 O O . LEU C 1 315 ? 39.183 28.068 75.439 1.00 39.88 315 LEU C O 1
ATOM 7783 N N . GLY C 1 316 ? 41.304 28.192 74.689 1.00 38.43 316 GLY C N 1
ATOM 7784 C CA . GLY C 1 316 ? 41.835 28.464 76.011 1.00 35.68 316 GLY C CA 1
ATOM 7785 C C . GLY C 1 316 ? 41.574 27.262 76.900 1.00 36.50 316 GLY C C 1
ATOM 7786 O O . GLY C 1 316 ? 41.325 27.397 78.098 1.00 36.47 316 GLY C O 1
ATOM 7787 N N . TRP C 1 317 ? 41.622 26.074 76.304 1.00 36.28 317 TRP C N 1
ATOM 7788 C CA . TRP C 1 317 ? 41.383 24.832 77.033 1.00 35.88 317 TRP C CA 1
ATOM 7789 C C . TRP C 1 317 ? 42.682 24.065 77.293 1.00 37.10 317 TRP C C 1
ATOM 7790 O O . TRP C 1 317 ? 43.573 24.013 76.436 1.00 36.87 317 TRP C O 1
ATOM 7801 N N . LYS C 1 318 ? 42.778 23.472 78.480 1.00 38.30 318 LYS C N 1
ATOM 7802 C CA . LYS C 1 318 ? 43.935 22.663 78.860 1.00 40.76 318 LYS C CA 1
ATOM 7803 C C . LYS C 1 318 ? 43.532 21.729 79.994 1.00 40.55 318 LYS C C 1
ATOM 7804 O O . LYS C 1 318 ? 42.561 21.982 80.702 1.00 39.86 318 LYS C O 1
ATOM 7810 N N . PRO C 1 319 ? 44.266 20.624 80.173 1.00 42.50 319 PRO C N 1
ATOM 7811 C CA . PRO C 1 319 ? 43.907 19.709 81.258 1.00 44.04 319 PRO C CA 1
ATOM 7812 C C . PRO C 1 319 ? 44.117 20.414 82.597 1.00 47.45 319 PRO C C 1
ATOM 7813 O O . PRO C 1 319 ? 45.144 21.067 82.811 1.00 49.09 319 PRO C O 1
ATOM 7817 N N . ARG C 1 320 ? 43.146 20.306 83.494 1.00 48.46 320 ARG C N 1
ATOM 7818 C CA . ARG C 1 320 ? 43.280 20.927 84.804 1.00 48.81 320 ARG C CA 1
ATOM 7819 C C . ARG C 1 320 ? 43.539 19.833 85.831 1.00 47.18 320 ARG C C 1
ATOM 7820 O O . ARG C 1 320 ? 44.551 19.852 86.525 1.00 49.09 320 ARG C O 1
ATOM 7828 N N . THR C 1 321 ? 42.631 18.868 85.912 1.00 44.76 321 THR C N 1
ATOM 7829 C CA . THR C 1 321 ? 42.788 17.761 86.840 1.00 43.06 321 THR C CA 1
ATOM 7830 C C . THR C 1 321 ? 44.100 17.034 86.542 1.00 43.26 321 THR C C 1
ATOM 7831 O O . THR C 1 321 ? 44.559 17.008 85.401 1.00 44.11 321 THR C O 1
ATOM 7835 N N . THR C 1 322 ? 44.712 16.459 87.571 1.00 42.96 322 THR C N 1
ATOM 7836 C CA . THR C 1 322 ? 45.981 15.751 87.406 1.00 41.98 322 THR C CA 1
ATOM 7837 C C . THR C 1 322 ? 45.743 14.253 87.347 1.00 41.78 322 THR C C 1
ATOM 7838 O O . THR C 1 322 ? 44.692 13.769 87.769 1.00 41.65 322 THR C O 1
ATOM 7842 N N . PHE C 1 323 ? 46.730 13.523 86.839 1.00 41.31 323 PHE C N 1
ATOM 7843 C CA . PHE C 1 323 ? 46.622 12.079 86.751 1.00 42.23 323 PHE C CA 1
ATOM 7844 C C . PHE C 1 323 ? 46.371 11.487 88.140 1.00 43.61 323 PHE C C 1
ATOM 7845 O O . PHE C 1 323 ? 45.562 10.563 88.292 1.00 43.05 323 PHE C O 1
ATOM 7853 N N . ASP C 1 324 ? 47.050 12.015 89.156 1.00 44.08 324 ASP C N 1
ATOM 7854 C CA . ASP C 1 324 ? 46.844 11.512 90.509 1.00 44.75 324 ASP C CA 1
ATOM 7855 C C . ASP C 1 324 ? 45.428 11.825 90.987 1.00 44.92 324 ASP C C 1
ATOM 7856 O O . ASP C 1 324 ? 44.797 11.011 91.668 1.00 45.11 324 ASP C O 1
ATOM 7861 N N . GLU C 1 325 ? 44.923 13.002 90.630 1.00 43.83 325 GLU C N 1
ATOM 7862 C CA . GLU C 1 325 ? 43.573 13.386 91.028 1.00 43.93 325 GLU C CA 1
ATOM 7863 C C . GLU C 1 325 ? 42.549 12.478 90.336 1.00 43.38 325 GLU C C 1
ATOM 7864 O O . GLU C 1 325 ? 41.548 12.072 90.937 1.00 41.40 325 GLU C O 1
ATOM 7870 N N . LEU C 1 326 ? 42.811 12.152 89.071 1.00 42.00 326 LEU C N 1
ATOM 7871 C CA . LEU C 1 326 ? 41.919 11.283 88.307 1.00 40.86 326 LEU C CA 1
ATOM 7872 C C . LEU C 1 326 ? 41.853 9.883 88.911 1.00 39.95 326 LEU C C 1
ATOM 7873 O O . LEU C 1 326 ? 40.769 9.362 89.170 1.00 38.78 326 LEU C O 1
ATOM 7878 N N . VAL C 1 327 ? 43.021 9.278 89.118 1.00 40.60 327 VAL C N 1
ATOM 7879 C CA . VAL C 1 327 ? 43.107 7.940 89.688 1.00 41.24 327 VAL C CA 1
ATOM 7880 C C . VAL C 1 327 ? 42.365 7.930 91.008 1.00 43.23 327 VAL C C 1
ATOM 7881 O O . VAL C 1 327 ? 41.535 7.061 91.269 1.00 43.07 327 VAL C O 1
ATOM 7885 N N . GLU C 1 328 ? 42.661 8.923 91.835 1.00 46.11 328 GLU C N 1
ATOM 7886 C CA . GLU C 1 328 ? 42.033 9.043 93.139 1.00 48.74 328 GLU C CA 1
ATOM 7887 C C . GLU C 1 328 ? 40.516 9.232 93.070 1.00 48.85 328 GLU C C 1
ATOM 7888 O O . GLU C 1 328 ? 39.778 8.606 93.835 1.00 49.56 328 GLU C O 1
ATOM 7894 N N . ILE C 1 329 ? 40.050 10.092 92.164 1.00 48.55 329 ILE C N 1
ATOM 7895 C CA . ILE C 1 329 ? 38.614 10.326 92.018 1.00 47.51 329 ILE C CA 1
ATOM 7896 C C . ILE C 1 329 ? 37.895 9.020 91.678 1.00 48.47 329 ILE C C 1
ATOM 7897 O O . ILE C 1 329 ? 36.852 8.704 92.259 1.00 49.09 329 ILE C O 1
ATOM 7902 N N . MET C 1 330 ? 38.463 8.257 90.746 1.00 47.49 330 MET C N 1
ATOM 7903 C CA . MET C 1 330 ? 37.873 6.984 90.342 1.00 46.58 330 MET C CA 1
ATOM 7904 C C . MET C 1 330 ? 37.889 5.916 91.441 1.00 46.99 330 MET C C 1
ATOM 7905 O O . MET C 1 330 ? 36.860 5.293 91.711 1.00 48.47 330 MET C O 1
ATOM 7910 N N . MET C 1 331 ? 39.044 5.706 92.073 1.00 46.79 331 MET C N 1
ATOM 7911 C CA . MET C 1 331 ? 39.170 4.705 93.131 1.00 45.99 331 MET C CA 1
ATOM 7912 C C . MET C 1 331 ? 38.208 4.989 94.288 1.00 46.44 331 MET C C 1
ATOM 7913 O O . MET C 1 331 ? 37.584 4.078 94.833 1.00 45.23 331 MET C O 1
ATOM 7918 N N . GLU C 1 332 ? 38.084 6.259 94.659 1.00 46.74 332 GLU C N 1
ATOM 7919 C CA . GLU C 1 332 ? 37.178 6.638 95.735 1.00 47.72 332 GLU C CA 1
ATOM 7920 C C . GLU C 1 332 ? 35.731 6.342 95.368 1.00 46.35 332 GLU C C 1
ATOM 7921 O O . GLU C 1 332 ? 34.969 5.834 96.187 1.00 48.09 332 GLU C O 1
ATOM 7927 N N . ALA C 1 333 ? 35.354 6.666 94.136 1.00 45.89 333 ALA C N 1
ATOM 7928 C CA . ALA C 1 333 ? 33.989 6.437 93.673 1.00 45.26 333 ALA C CA 1
ATOM 7929 C C . ALA C 1 333 ? 33.587 4.960 93.733 1.00 45.82 333 ALA C C 1
ATOM 7930 O O . ALA C 1 333 ? 32.456 4.634 94.112 1.00 44.27 333 ALA C O 1
ATOM 7932 N N . ASP C 1 334 ? 34.506 4.066 93.368 1.00 45.99 334 ASP C N 1
ATOM 7933 C CA . ASP C 1 334 ? 34.209 2.634 93.402 1.00 47.18 334 ASP C CA 1
ATOM 7934 C C . ASP C 1 334 ? 34.319 2.014 94.802 1.00 46.98 334 ASP C C 1
ATOM 7935 O O . ASP C 1 334 ? 33.632 1.032 95.102 1.00 46.03 334 ASP C O 1
ATOM 7940 N N . LEU C 1 335 ? 35.182 2.575 95.651 1.00 47.18 335 LEU C N 1
ATOM 7941 C CA . LEU C 1 335 ? 35.312 2.082 97.022 1.00 46.27 335 LEU C CA 1
ATOM 7942 C C . LEU C 1 335 ? 33.972 2.402 97.661 1.00 47.36 335 LEU C C 1
ATOM 7943 O O . LEU C 1 335 ? 33.415 1.598 98.401 1.00 48.15 335 LEU C O 1
ATOM 7948 N N . LYS C 1 336 ? 33.454 3.585 97.346 1.00 49.20 336 LYS C N 1
ATOM 7949 C CA . LYS C 1 336 ? 32.167 4.027 97.867 1.00 52.93 336 LYS C CA 1
ATOM 7950 C C . LYS C 1 336 ? 31.030 3.148 97.329 1.00 55.09 336 LYS C C 1
ATOM 7951 O O . LYS C 1 336 ? 30.134 2.761 98.075 1.00 56.15 336 LYS C O 1
ATOM 7957 N N . ARG C 1 337 ? 31.070 2.833 96.037 1.00 56.97 337 ARG C N 1
ATOM 7958 C CA . ARG C 1 337 ? 30.046 1.991 95.425 1.00 58.01 337 ARG C CA 1
ATOM 7959 C C . ARG C 1 337 ? 30.041 0.604 96.051 1.00 59.61 337 ARG C C 1
ATOM 7960 O O . ARG C 1 337 ? 28.985 0.003 96.243 1.00 59.26 337 ARG C O 1
ATOM 7968 N N . VAL C 1 338 ? 31.229 0.097 96.362 1.00 62.05 338 VAL C N 1
ATOM 7969 C CA . VAL C 1 338 ? 31.356 -1.223 96.966 1.00 64.74 338 VAL C CA 1
ATOM 7970 C C . VAL C 1 338 ? 30.877 -1.223 98.412 1.00 66.20 338 VAL C C 1
ATOM 7971 O O . VAL C 1 338 ? 30.398 -2.240 98.910 1.00 66.31 338 VAL C O 1
ATOM 7975 N N . ARG C 1 339 ? 31.005 -0.084 99.087 1.00 67.69 339 ARG C N 1
ATOM 7976 C CA . ARG C 1 339 ? 30.552 0.017 100.468 1.00 69.00 339 ARG C CA 1
ATOM 7977 C C . ARG C 1 339 ? 29.038 0.142 100.532 1.00 71.27 339 ARG C C 1
ATOM 7978 O O . ARG C 1 339 ? 28.499 0.771 101.443 1.00 72.00 339 ARG C O 1
ATOM 7986 N N . ASP C 1 340 ? 28.355 -0.451 99.557 1.00 73.00 340 ASP C N 1
ATOM 7987 C CA . ASP C 1 340 ? 26.899 -0.411 99.517 1.00 74.87 340 ASP C CA 1
ATOM 7988 C C . ASP C 1 340 ? 26.355 -1.710 98.916 1.00 75.06 340 ASP C C 1
ATOM 7989 O O . ASP C 1 340 ? 25.822 -2.535 99.689 1.00 74.93 340 ASP C O 1
ATOM 7994 N N . GLY D 1 3 ? 26.655 -33.335 76.343 1.00 56.68 3 GLY D N 1
ATOM 7995 C CA . GLY D 1 3 ? 25.437 -32.581 76.791 1.00 58.21 3 GLY D CA 1
ATOM 7996 C C . GLY D 1 3 ? 24.894 -31.595 75.764 1.00 58.13 3 GLY D C 1
ATOM 7997 O O . GLY D 1 3 ? 25.658 -31.006 74.994 1.00 57.71 3 GLY D O 1
ATOM 7998 N N . LYS D 1 4 ? 23.572 -31.415 75.763 1.00 56.60 4 LYS D N 1
ATOM 7999 C CA . LYS D 1 4 ? 22.887 -30.509 74.836 1.00 55.06 4 LYS D CA 1
ATOM 8000 C C . LYS D 1 4 ? 23.397 -29.070 74.885 1.00 52.61 4 LYS D C 1
ATOM 8001 O O . LYS D 1 4 ? 23.689 -28.537 75.955 1.00 52.58 4 LYS D O 1
ATOM 8007 N N . ARG D 1 5 ? 23.485 -28.443 73.717 1.00 49.98 5 ARG D N 1
ATOM 8008 C CA . ARG D 1 5 ? 23.945 -27.062 73.615 1.00 48.17 5 ARG D CA 1
ATOM 8009 C C . ARG D 1 5 ? 22.909 -26.156 72.929 1.00 46.44 5 ARG D C 1
ATOM 8010 O O . ARG D 1 5 ? 22.502 -26.397 71.788 1.00 44.55 5 ARG D O 1
ATOM 8018 N N . ALA D 1 6 ? 22.502 -25.103 73.633 1.00 44.61 6 ALA D N 1
ATOM 8019 C CA . ALA D 1 6 ? 21.509 -24.169 73.118 1.00 42.50 6 ALA D CA 1
ATOM 8020 C C . ALA D 1 6 ? 22.044 -22.746 72.939 1.00 41.58 6 ALA D C 1
ATOM 8021 O O . ALA D 1 6 ? 22.841 -22.268 73.753 1.00 41.76 6 ALA D O 1
ATOM 8023 N N . LEU D 1 7 ? 21.603 -22.084 71.866 1.00 39.24 7 LEU D N 1
ATOM 8024 C CA . LEU D 1 7 ? 21.987 -20.698 71.573 1.00 36.74 7 LEU D CA 1
ATOM 8025 C C . LEU D 1 7 ? 20.721 -19.845 71.649 1.00 35.67 7 LEU D C 1
ATOM 8026 O O . LEU D 1 7 ? 19.775 -20.041 70.875 1.00 33.72 7 LEU D O 1
ATOM 8031 N N . ILE D 1 8 ? 20.708 -18.901 72.586 1.00 33.35 8 ILE D N 1
ATOM 8032 C CA . ILE D 1 8 ? 19.550 -18.036 72.792 1.00 30.85 8 ILE D CA 1
ATOM 8033 C C . ILE D 1 8 ? 19.829 -16.569 72.466 1.00 30.53 8 ILE D C 1
ATOM 8034 O O . ILE D 1 8 ? 20.816 -16.009 72.940 1.00 28.50 8 ILE D O 1
ATOM 8039 N N . THR D 1 9 ? 18.964 -15.947 71.663 1.00 30.80 9 THR D N 1
ATOM 8040 C CA . THR D 1 9 ? 19.125 -14.528 71.341 1.00 30.66 9 THR D CA 1
ATOM 8041 C C . THR D 1 9 ? 18.228 -13.790 72.327 1.00 31.42 9 THR D C 1
ATOM 8042 O O . THR D 1 9 ? 17.207 -14.332 72.752 1.00 29.23 9 THR D O 1
ATOM 8046 N N . GLY D 1 10 ? 18.615 -12.567 72.695 1.00 33.34 10 GLY D N 1
ATOM 8047 C CA . GLY D 1 10 ? 17.846 -11.793 73.659 1.00 33.06 10 GLY D CA 1
ATOM 8048 C C . GLY D 1 10 ? 18.099 -12.368 75.043 1.00 36.61 10 GLY D C 1
ATOM 8049 O O . GLY D 1 10 ? 17.240 -12.305 75.920 1.00 37.00 10 GLY D O 1
ATOM 8050 N N . ILE D 1 11 ? 19.300 -12.915 75.232 1.00 38.52 11 ILE D N 1
ATOM 8051 C CA . ILE D 1 11 ? 19.698 -13.562 76.483 1.00 40.92 11 ILE D CA 1
ATOM 8052 C C . ILE D 1 11 ? 19.442 -12.752 77.744 1.00 41.76 11 ILE D C 1
ATOM 8053 O O . ILE D 1 11 ? 19.068 -13.313 78.777 1.00 43.54 11 ILE D O 1
ATOM 8058 N N . ARG D 1 12 ? 19.637 -11.441 77.662 1.00 41.38 12 ARG D N 1
ATOM 8059 C CA . ARG D 1 12 ? 19.445 -10.570 78.814 1.00 41.97 12 ARG D CA 1
ATOM 8060 C C . ARG D 1 12 ? 18.015 -10.089 78.976 1.00 41.58 12 ARG D C 1
ATOM 8061 O O . ARG D 1 12 ? 17.683 -9.411 79.956 1.00 40.76 12 ARG D O 1
ATOM 8069 N N . GLY D 1 13 ? 17.168 -10.441 78.014 1.00 40.60 13 GLY D N 1
ATOM 8070 C CA . GLY D 1 13 ? 15.779 -10.041 78.099 1.00 40.75 13 GLY D CA 1
ATOM 8071 C C . GLY D 1 13 ? 15.081 -10.892 79.143 1.00 40.68 13 GLY D C 1
ATOM 8072 O O . GLY D 1 13 ? 15.714 -11.711 79.809 1.00 40.20 13 GLY D O 1
ATOM 8073 N N . GLN D 1 14 ? 13.774 -10.711 79.284 1.00 40.79 14 GLN D N 1
ATOM 8074 C CA . GLN D 1 14 ? 13.012 -11.486 80.249 1.00 40.52 14 GLN D CA 1
ATOM 8075 C C . GLN D 1 14 ? 13.036 -12.972 79.890 1.00 40.44 14 GLN D C 1
ATOM 8076 O O . GLN D 1 14 ? 13.665 -13.780 80.577 1.00 41.55 14 GLN D O 1
ATOM 8082 N N . ASP D 1 15 ? 12.361 -13.331 78.804 1.00 39.15 15 ASP D N 1
ATOM 8083 C CA . ASP D 1 15 ? 12.303 -14.728 78.407 1.00 38.15 15 ASP D CA 1
ATOM 8084 C C . ASP D 1 15 ? 13.667 -15.350 78.208 1.00 37.73 15 ASP D C 1
ATOM 8085 O O . ASP D 1 15 ? 13.857 -16.528 78.480 1.00 38.03 15 ASP D O 1
ATOM 8090 N N . GLY D 1 16 ? 14.625 -14.558 77.751 1.00 38.85 16 GLY D N 1
ATOM 8091 C CA . GLY D 1 16 ? 15.957 -15.091 77.537 1.00 40.14 16 GLY D CA 1
ATOM 8092 C C . GLY D 1 16 ? 16.600 -15.575 78.822 1.00 40.63 16 GLY D C 1
ATOM 8093 O O . GLY D 1 16 ? 17.257 -16.616 78.851 1.00 40.66 16 GLY D O 1
ATOM 8094 N N . ALA D 1 17 ? 16.414 -14.809 79.890 1.00 41.79 17 ALA D N 1
ATOM 8095 C CA . ALA D 1 17 ? 16.978 -15.160 81.185 1.00 41.28 17 ALA D CA 1
ATOM 8096 C C . ALA D 1 17 ? 16.348 -16.449 81.713 1.00 41.15 17 ALA D C 1
ATOM 8097 O O . ALA D 1 17 ? 17.049 -17.411 82.019 1.00 40.95 17 ALA D O 1
ATOM 8099 N N . TYR D 1 18 ? 15.023 -16.475 81.806 1.00 41.91 18 TYR D N 1
ATOM 8100 C CA . TYR D 1 18 ? 14.332 -17.660 82.303 1.00 42.97 18 TYR D CA 1
ATOM 8101 C C . TYR D 1 18 ? 14.660 -18.922 81.518 1.00 42.01 18 TYR D C 1
ATOM 8102 O O . TYR D 1 18 ? 14.853 -19.989 82.100 1.00 41.53 18 TYR D O 1
ATOM 8111 N N . LEU D 1 19 ? 14.725 -18.809 80.198 1.00 41.97 19 LEU D N 1
ATOM 8112 C CA . LEU D 1 19 ? 15.037 -19.972 79.383 1.00 41.12 19 LEU D CA 1
ATOM 8113 C C . LEU D 1 19 ? 16.432 -20.475 79.726 1.00 41.25 19 LEU D C 1
ATOM 8114 O O . LEU D 1 19 ? 16.685 -21.679 79.711 1.00 41.15 19 LEU D O 1
ATOM 8119 N N . ALA D 1 20 ? 17.335 -19.550 80.039 1.00 42.26 20 ALA D N 1
ATOM 8120 C CA . ALA D 1 20 ? 18.711 -19.904 80.385 1.00 43.13 20 ALA D CA 1
ATOM 8121 C C . ALA D 1 20 ? 18.725 -20.707 81.678 1.00 44.01 20 ALA D C 1
ATOM 8122 O O . ALA D 1 20 ? 19.444 -21.700 81.808 1.00 45.03 20 ALA D O 1
ATOM 8124 N N . LYS D 1 21 ? 17.921 -20.258 82.632 1.00 44.17 21 LYS D N 1
ATOM 8125 C CA . LYS D 1 21 ? 17.807 -20.915 83.921 1.00 43.77 21 LYS D CA 1
ATOM 8126 C C . LYS D 1 21 ? 17.309 -22.334 83.713 1.00 43.08 21 LYS D C 1
ATOM 8127 O O . LYS D 1 21 ? 17.968 -23.293 84.104 1.00 44.12 21 LYS D O 1
ATOM 8133 N N . LEU D 1 22 ? 16.148 -22.454 83.078 1.00 42.81 22 LEU D N 1
ATOM 8134 C CA . LEU D 1 22 ? 15.530 -23.747 82.802 1.00 42.63 22 LEU D CA 1
ATOM 8135 C C . LEU D 1 22 ? 16.437 -24.707 82.034 1.00 43.10 22 LEU D C 1
ATOM 8136 O O . LEU D 1 22 ? 16.584 -25.866 82.425 1.00 44.82 22 LEU D O 1
ATOM 8141 N N . LEU D 1 23 ? 17.042 -24.235 80.946 1.00 42.74 23 LEU D N 1
ATOM 8142 C CA . LEU D 1 23 ? 17.923 -25.086 80.148 1.00 42.68 23 LEU D CA 1
ATOM 8143 C C . LEU D 1 23 ? 19.171 -25.508 80.918 1.00 43.19 23 LEU D C 1
ATOM 8144 O O . LEU D 1 23 ? 19.676 -26.617 80.727 1.00 43.24 23 LEU D O 1
ATOM 8149 N N . LEU D 1 24 ? 19.679 -24.632 81.779 1.00 42.79 24 LEU D N 1
ATOM 8150 C CA . LEU D 1 24 ? 20.843 -24.990 82.575 1.00 43.97 24 LEU D CA 1
ATOM 8151 C C . LEU D 1 24 ? 20.392 -26.109 83.516 1.00 45.09 2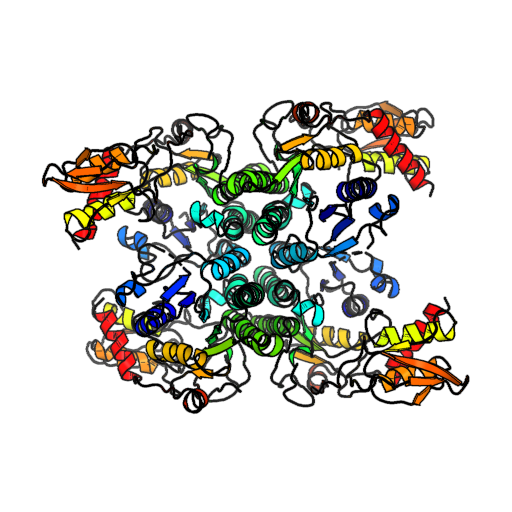4 LEU D C 1
ATOM 8152 O O . LEU D 1 24 ? 21.074 -27.127 83.674 1.00 44.61 24 LEU D O 1
ATOM 8157 N N . GLU D 1 25 ? 19.225 -25.917 84.121 1.00 44.34 25 GLU D N 1
ATOM 8158 C CA . GLU D 1 25 ? 18.659 -26.899 85.033 1.00 44.32 25 GLU D CA 1
ATOM 8159 C C . GLU D 1 25 ? 18.508 -28.257 84.363 1.00 44.42 25 GLU D C 1
ATOM 8160 O O . GLU D 1 25 ? 18.505 -29.290 85.030 1.00 45.17 25 GLU D O 1
ATOM 8166 N N . LYS D 1 26 ? 18.372 -28.265 83.043 1.00 44.02 26 LYS D N 1
ATOM 8167 C CA . LYS D 1 26 ? 18.228 -29.526 82.334 1.00 42.16 26 LYS D CA 1
ATOM 8168 C C . LYS D 1 26 ? 19.576 -29.977 81.794 1.00 43.56 26 LYS D C 1
ATOM 8169 O O . LYS D 1 26 ? 19.651 -30.813 80.892 1.00 43.89 26 LYS D O 1
ATOM 8175 N N . GLY D 1 27 ? 20.639 -29.405 82.358 1.00 43.74 27 GLY D N 1
ATOM 8176 C CA . GLY D 1 27 ? 21.991 -29.771 81.976 1.00 44.61 27 GLY D CA 1
ATOM 8177 C C . GLY D 1 27 ? 22.529 -29.287 80.643 1.00 46.26 27 GLY D C 1
ATOM 8178 O O . GLY D 1 27 ? 23.524 -29.824 80.150 1.00 46.56 27 GLY D O 1
ATOM 8179 N N . TYR D 1 28 ? 21.892 -28.277 80.059 1.00 46.99 28 TYR D N 1
ATOM 8180 C CA . TYR D 1 28 ? 22.328 -27.732 78.771 1.00 47.08 28 TYR D CA 1
ATOM 8181 C C . TYR D 1 28 ? 23.531 -26.802 78.915 1.00 47.12 28 TYR D C 1
ATOM 8182 O O . TYR D 1 28 ? 23.765 -26.231 79.982 1.00 46.12 28 TYR D O 1
ATOM 8191 N N . GLU D 1 29 ? 24.290 -26.661 77.830 1.00 47.16 29 GLU D N 1
ATOM 8192 C CA . GLU D 1 29 ? 25.393 -25.707 77.790 1.00 46.62 29 GLU D CA 1
ATOM 8193 C C . GLU D 1 29 ? 24.670 -24.516 77.165 1.00 45.34 29 GLU D C 1
ATOM 8194 O O . GLU D 1 29 ? 24.168 -24.617 76.044 1.00 43.89 29 GLU D O 1
ATOM 8200 N N . VAL D 1 30 ? 24.591 -23.398 77.869 1.00 44.36 30 VAL D N 1
ATOM 8201 C CA . VAL D 1 30 ? 23.888 -22.261 77.298 1.00 44.32 30 VAL D CA 1
ATOM 8202 C C . VAL D 1 30 ? 24.791 -21.168 76.739 1.00 44.09 30 VAL D C 1
ATOM 8203 O O . VAL D 1 30 ? 25.742 -20.733 77.385 1.00 44.62 30 VAL D O 1
ATOM 8207 N N . TYR D 1 31 ? 24.480 -20.752 75.516 1.00 43.81 31 TYR D N 1
ATOM 8208 C CA . TYR D 1 31 ? 25.205 -19.697 74.817 1.00 43.79 31 TYR D CA 1
ATOM 8209 C C . TYR D 1 31 ? 24.189 -18.607 74.511 1.00 44.86 31 TYR D C 1
ATOM 8210 O O . TYR D 1 31 ? 23.140 -18.881 73.925 1.00 44.66 31 TYR D O 1
ATOM 8219 N N . GLY D 1 32 ? 24.496 -17.377 74.911 1.00 45.84 32 GLY D N 1
ATOM 8220 C CA . GLY D 1 32 ? 23.580 -16.278 74.675 1.00 47.40 32 GLY D CA 1
ATOM 8221 C C . GLY D 1 32 ? 24.204 -15.100 73.955 1.00 49.66 32 GLY D C 1
ATOM 8222 O O . GLY D 1 32 ? 25.380 -14.777 74.156 1.00 50.30 32 GLY D O 1
ATOM 8223 N N . ALA D 1 33 ? 23.406 -14.445 73.118 1.00 50.66 33 ALA D N 1
ATOM 8224 C CA . ALA D 1 33 ? 23.874 -13.300 72.357 1.00 51.95 33 ALA D CA 1
ATOM 8225 C C . ALA D 1 33 ? 23.068 -12.063 72.694 1.00 53.12 33 ALA D C 1
ATOM 8226 O O . ALA D 1 33 ? 21.859 -12.141 72.890 1.00 53.13 33 ALA D O 1
ATOM 8228 N N . ASP D 1 34 ? 23.744 -10.920 72.759 1.00 56.60 34 ASP D N 1
ATOM 8229 C CA . ASP D 1 34 ? 23.078 -9.653 73.055 1.00 59.71 34 ASP D CA 1
ATOM 8230 C C . ASP D 1 34 ? 24.064 -8.491 72.927 1.00 60.71 34 ASP D C 1
ATOM 8231 O O . ASP D 1 34 ? 25.059 -8.586 72.203 1.00 61.95 34 ASP D O 1
ATOM 8236 N N . GLY D 1 38 ? 26.619 -3.602 78.392 1.00 78.46 38 GLY D N 1
ATOM 8237 C CA . GLY D 1 38 ? 26.100 -2.866 79.530 1.00 78.82 38 GLY D CA 1
ATOM 8238 C C . GLY D 1 38 ? 26.760 -3.256 80.842 1.00 79.20 38 GLY D C 1
ATOM 8239 O O . GLY D 1 38 ? 27.332 -4.342 80.954 1.00 79.30 38 GLY D O 1
ATOM 8240 N N . GLU D 1 39 ? 26.678 -2.368 81.834 1.00 78.98 39 GLU D N 1
ATOM 8241 C CA . GLU D 1 39 ? 27.265 -2.610 83.155 1.00 77.80 39 GLU D CA 1
ATOM 8242 C C . GLU D 1 39 ? 26.248 -3.233 84.116 1.00 75.59 39 GLU D C 1
ATOM 8243 O O . GLU D 1 39 ? 26.618 -3.827 85.129 1.00 75.01 39 GLU D O 1
ATOM 8249 N N . PHE D 1 40 ? 24.968 -3.089 83.785 1.00 73.05 40 PHE D N 1
ATOM 8250 C CA . PHE D 1 40 ? 23.876 -3.623 84.595 1.00 69.90 40 PHE D CA 1
ATOM 8251 C C . PHE D 1 40 ? 22.921 -4.417 83.704 1.00 68.22 40 PHE D C 1
ATOM 8252 O O . PHE D 1 40 ? 21.877 -4.894 84.154 1.00 67.15 40 PHE D O 1
ATOM 8260 N N . ALA D 1 41 ? 23.299 -4.551 82.437 1.00 66.62 41 ALA D N 1
ATOM 8261 C CA . ALA D 1 41 ? 22.496 -5.258 81.447 1.00 65.17 41 ALA D CA 1
ATOM 8262 C C . ALA D 1 41 ? 22.139 -6.677 81.868 1.00 63.70 41 ALA D C 1
ATOM 8263 O O . ALA D 1 41 ? 21.003 -7.128 81.675 1.00 64.17 41 ALA D O 1
ATOM 8265 N N . SER D 1 42 ? 23.109 -7.382 82.438 1.00 60.43 42 SER D N 1
ATOM 8266 C CA . SER D 1 42 ? 22.877 -8.747 82.873 1.00 57.72 42 SER D CA 1
ATOM 8267 C C . SER D 1 42 ? 22.255 -8.763 84.258 1.00 55.98 42 SER D C 1
ATOM 8268 O O . SER D 1 42 ? 22.445 -9.716 85.014 1.00 56.86 42 SER D O 1
ATOM 8271 N N . TRP D 1 43 ? 21.510 -7.718 84.599 1.00 53.41 43 TRP D N 1
ATOM 8272 C CA . TRP D 1 43 ? 20.895 -7.682 85.917 1.00 52.57 43 TRP D CA 1
ATOM 8273 C C . TRP D 1 43 ? 19.929 -8.852 86.087 1.00 52.61 43 TRP D C 1
ATOM 8274 O O . TRP D 1 43 ? 19.768 -9.378 87.192 1.00 53.33 43 TRP D O 1
ATOM 8285 N N . ARG D 1 44 ? 19.305 -9.272 84.990 1.00 51.07 44 ARG D N 1
ATOM 8286 C CA . ARG D 1 44 ? 18.370 -10.390 85.037 1.00 48.66 44 ARG D CA 1
ATOM 8287 C C . ARG D 1 44 ? 19.101 -11.702 85.296 1.00 47.95 44 ARG D C 1
ATOM 8288 O O . ARG D 1 44 ? 18.628 -12.545 86.061 1.00 46.93 44 ARG D O 1
ATOM 8296 N N . LEU D 1 45 ? 20.251 -11.878 84.651 1.00 47.38 45 LEU D N 1
ATOM 8297 C CA . LEU D 1 45 ? 21.034 -13.095 84.836 1.00 47.52 45 LEU D CA 1
ATOM 8298 C C . LEU D 1 45 ? 21.523 -13.145 86.271 1.00 49.02 45 LEU D C 1
ATOM 8299 O O . LEU D 1 45 ? 21.605 -14.214 86.875 1.00 50.25 45 LEU D O 1
ATOM 8304 N N . LYS D 1 46 ? 21.855 -11.978 86.812 1.00 50.20 46 LYS D N 1
ATOM 8305 C CA . LYS D 1 46 ? 22.319 -11.895 88.186 1.00 50.23 46 LYS D CA 1
ATOM 8306 C C . LYS D 1 46 ? 21.161 -12.270 89.109 1.00 49.61 46 LYS D C 1
ATOM 8307 O O . LYS D 1 46 ? 21.331 -13.075 90.009 1.00 50.28 46 LYS D O 1
ATOM 8313 N N . GLU D 1 47 ? 19.979 -11.705 88.869 1.00 49.46 47 GLU D N 1
ATOM 8314 C CA . GLU D 1 47 ? 18.810 -11.998 89.697 1.00 49.33 47 GLU D CA 1
ATOM 8315 C C . GLU D 1 47 ? 18.434 -13.468 89.766 1.00 49.91 47 GLU D C 1
ATOM 8316 O O . GLU D 1 47 ? 17.837 -13.908 90.745 1.00 50.63 47 GLU D O 1
ATOM 8322 N N . LEU D 1 48 ? 18.762 -14.228 88.727 1.00 50.13 48 LEU D N 1
ATOM 8323 C CA . LEU D 1 48 ? 18.451 -15.651 88.716 1.00 50.08 48 LEU D CA 1
ATOM 8324 C C . LEU D 1 48 ? 19.742 -16.416 88.976 1.00 51.35 48 LEU D C 1
ATOM 8325 O O . LEU D 1 48 ? 19.802 -17.640 88.847 1.00 51.52 48 LEU D O 1
ATOM 8330 N N . GLY D 1 49 ? 20.778 -15.663 89.332 1.00 52.00 49 GLY D N 1
ATOM 8331 C CA . GLY D 1 49 ? 22.078 -16.230 89.641 1.00 53.67 49 GLY D CA 1
ATOM 8332 C C . GLY D 1 49 ? 22.657 -17.251 88.683 1.00 54.91 49 GLY D C 1
ATOM 8333 O O . GLY D 1 49 ? 23.113 -18.312 89.104 1.00 56.27 49 GLY D O 1
ATOM 8334 N N . ILE D 1 50 ? 22.659 -16.937 87.397 1.00 56.18 50 ILE D N 1
ATOM 8335 C CA . ILE D 1 50 ? 23.205 -17.856 86.407 1.00 56.45 50 ILE D CA 1
ATOM 8336 C C . ILE D 1 50 ? 24.199 -17.097 85.547 1.00 57.61 50 ILE D C 1
ATOM 8337 O O . ILE D 1 50 ? 24.818 -17.652 84.643 1.00 58.26 50 ILE D O 1
ATOM 8342 N N . GLU D 1 51 ? 24.352 -15.817 85.861 1.00 58.75 51 GLU D N 1
ATOM 8343 C CA . GLU D 1 51 ? 25.244 -14.932 85.136 1.00 59.97 51 GLU D CA 1
ATOM 8344 C C . GLU D 1 51 ? 26.601 -15.527 84.771 1.00 59.14 51 GLU D C 1
ATOM 8345 O O . GLU D 1 51 ? 27.191 -15.144 83.765 1.00 59.76 51 GLU D O 1
ATOM 8351 N N . ASN D 1 52 ? 27.093 -16.467 85.569 1.00 58.52 52 ASN D N 1
ATOM 8352 C CA . ASN D 1 52 ? 28.395 -17.068 85.297 1.00 58.83 52 ASN D CA 1
ATOM 8353 C C . ASN D 1 52 ? 28.361 -18.455 84.649 1.00 58.45 52 ASN D C 1
ATOM 8354 O O . ASN D 1 52 ? 29.410 -19.057 84.401 1.00 57.43 52 ASN D O 1
ATOM 8359 N N . ASP D 1 53 ? 27.160 -18.957 84.373 1.00 58.53 53 ASP D N 1
ATOM 8360 C CA . ASP D 1 53 ? 26.993 -20.270 83.744 1.00 57.92 53 ASP D CA 1
ATOM 8361 C C . ASP D 1 53 ? 26.604 -20.113 82.284 1.00 56.99 53 ASP D C 1
ATOM 8362 O O . ASP D 1 53 ? 26.480 -21.095 81.550 1.00 57.52 53 ASP D O 1
ATOM 8367 N N . VAL D 1 54 ? 26.408 -18.866 81.873 1.00 55.30 54 VAL D N 1
ATOM 8368 C CA . VAL D 1 54 ? 26.034 -18.560 80.504 1.00 52.89 54 VAL D CA 1
ATOM 8369 C C . VAL D 1 54 ? 27.196 -17.922 79.750 1.00 52.88 54 VAL D C 1
ATOM 8370 O O . VAL D 1 54 ? 27.738 -16.906 80.186 1.00 51.79 54 VAL D O 1
ATOM 8374 N N . LYS D 1 55 ? 27.580 -18.534 78.629 1.00 52.45 55 LYS D N 1
ATOM 8375 C CA . LYS D 1 55 ? 28.658 -18.016 77.792 1.00 52.83 55 LYS D CA 1
ATOM 8376 C C . LYS D 1 55 ? 28.050 -16.998 76.825 1.00 52.60 55 LYS D C 1
ATOM 8377 O O . LYS D 1 55 ? 27.153 -17.327 76.043 1.00 52.69 55 LYS D O 1
ATOM 8383 N N . ILE D 1 56 ? 28.539 -15.764 76.890 1.00 50.18 56 ILE D N 1
ATOM 8384 C CA . ILE D 1 56 ? 28.043 -14.685 76.046 1.00 48.71 56 ILE D CA 1
ATOM 8385 C C . ILE D 1 56 ? 28.898 -14.510 74.798 1.00 49.03 56 ILE D C 1
ATOM 8386 O O . ILE D 1 56 ? 30.125 -14.541 74.870 1.00 49.82 56 ILE D O 1
ATOM 8391 N N . ILE D 1 57 ? 28.244 -14.332 73.653 1.00 49.51 57 ILE D N 1
ATOM 8392 C CA . ILE D 1 57 ? 28.944 -14.119 72.383 1.00 50.09 57 ILE D CA 1
ATOM 8393 C C . ILE D 1 57 ? 28.287 -12.962 71.646 1.00 49.04 57 ILE D C 1
ATOM 8394 O O . ILE D 1 57 ? 27.080 -12.740 71.783 1.00 49.15 57 ILE D O 1
ATOM 8399 N N . HIS D 1 58 ? 29.073 -12.228 70.868 1.00 47.84 58 HIS D N 1
ATOM 8400 C CA . HIS D 1 58 ? 28.526 -11.100 70.125 1.00 47.39 58 HIS D CA 1
ATOM 8401 C C . HIS D 1 58 ? 27.960 -11.493 68.775 1.00 45.19 58 HIS D C 1
ATOM 8402 O O . HIS D 1 58 ? 28.679 -11.933 67.875 1.00 44.94 58 HIS D O 1
ATOM 8409 N N . MET D 1 59 ? 26.652 -11.340 68.654 1.00 42.33 59 MET D N 1
ATOM 8410 C CA . MET D 1 59 ? 25.954 -11.631 67.419 1.00 41.91 59 MET D CA 1
ATOM 8411 C C . MET D 1 59 ? 24.782 -10.665 67.338 1.00 41.51 59 MET D C 1
ATOM 8412 O O . MET D 1 59 ? 23.924 -10.655 68.219 1.00 42.27 59 MET D O 1
ATOM 8417 N N . ASP D 1 60 ? 24.758 -9.841 66.296 1.00 40.20 60 ASP D N 1
ATOM 8418 C CA . ASP D 1 60 ? 23.669 -8.892 66.116 1.00 38.13 60 ASP D CA 1
ATOM 8419 C C . ASP D 1 60 ? 22.783 -9.323 64.955 1.00 36.22 60 ASP D C 1
ATOM 8420 O O . ASP D 1 60 ? 23.268 -9.584 63.859 1.00 35.71 60 ASP D O 1
ATOM 8425 N N . LEU D 1 61 ? 21.478 -9.382 65.200 1.00 35.62 61 LEU D N 1
ATOM 8426 C CA . LEU D 1 61 ? 20.532 -9.797 64.175 1.00 35.08 61 LEU D CA 1
ATOM 8427 C C . LEU D 1 61 ? 20.624 -9.053 62.845 1.00 34.48 61 LEU D C 1
ATOM 8428 O O . LEU D 1 61 ? 20.019 -9.482 61.866 1.00 36.10 61 LEU D O 1
ATOM 8433 N N . LEU D 1 62 ? 21.377 -7.955 62.794 1.00 32.55 62 LEU D N 1
ATOM 8434 C CA . LEU D 1 62 ? 21.509 -7.206 61.547 1.00 31.32 62 LEU D CA 1
ATOM 8435 C C . LEU D 1 62 ? 22.741 -7.580 60.739 1.00 30.77 62 LEU D C 1
ATOM 8436 O O . LEU D 1 62 ? 22.767 -7.367 59.530 1.00 29.24 62 LEU D O 1
ATOM 8441 N N . GLU D 1 63 ? 23.756 -8.136 61.398 1.00 30.94 63 GLU D N 1
ATOM 8442 C CA . GLU D 1 63 ? 24.994 -8.504 60.711 1.00 32.49 63 GLU D CA 1
ATOM 8443 C C . GLU D 1 63 ? 25.020 -9.985 60.274 1.00 31.57 63 GLU D C 1
ATOM 8444 O O . GLU D 1 63 ? 25.516 -10.851 61.004 1.00 31.53 63 GLU D O 1
ATOM 8450 N N . PHE D 1 64 ? 24.504 -10.264 59.075 1.00 28.88 64 PHE D N 1
ATOM 8451 C CA . PHE D 1 64 ? 24.444 -11.632 58.543 1.00 26.77 64 PHE D CA 1
ATOM 8452 C C . PHE D 1 64 ? 25.766 -12.407 58.645 1.00 27.33 64 PHE D C 1
ATOM 8453 O O . PHE D 1 64 ? 25.791 -13.551 59.109 1.00 26.69 64 PHE D O 1
ATOM 8461 N N . SER D 1 65 ? 26.867 -11.789 58.232 1.00 28.03 65 SER D N 1
ATOM 8462 C CA . SER D 1 65 ? 28.156 -12.470 58.287 1.00 28.72 65 SER D CA 1
ATOM 8463 C C . SER D 1 65 ? 28.495 -12.848 59.721 1.00 28.17 65 SER D C 1
ATOM 8464 O O . SER D 1 65 ? 29.101 -13.889 59.968 1.00 28.89 65 SER D O 1
ATOM 8467 N N . ASN D 1 66 ? 28.087 -11.998 60.657 1.00 28.09 66 ASN D N 1
ATOM 8468 C CA . ASN D 1 66 ? 28.313 -12.208 62.089 1.00 26.76 66 ASN D CA 1
ATOM 8469 C C . ASN D 1 66 ? 27.492 -13.415 62.587 1.00 27.05 66 ASN D C 1
ATOM 8470 O O . ASN D 1 66 ? 27.961 -14.216 63.397 1.00 26.81 66 ASN D O 1
ATOM 8475 N N . ILE D 1 67 ? 26.263 -13.540 62.097 1.00 25.76 67 ILE D N 1
ATOM 8476 C CA . ILE D 1 67 ? 25.394 -14.634 62.504 1.00 24.30 67 ILE D CA 1
ATOM 8477 C C . ILE D 1 67 ? 25.965 -15.953 62.032 1.00 24.48 67 ILE D C 1
ATOM 8478 O O . ILE D 1 67 ? 25.913 -16.951 62.754 1.00 22.51 67 ILE D O 1
ATOM 8483 N N . ILE D 1 68 ? 26.499 -15.953 60.812 1.00 25.18 68 ILE D N 1
ATOM 8484 C CA . ILE D 1 68 ? 27.093 -17.155 60.236 1.00 24.91 68 ILE D CA 1
ATOM 8485 C C . ILE D 1 68 ? 28.286 -17.586 61.092 1.00 26.57 68 ILE D C 1
ATOM 8486 O O . ILE D 1 68 ? 28.323 -18.711 61.585 1.00 28.01 68 ILE D O 1
ATOM 8491 N N . ARG D 1 69 ? 29.253 -16.699 61.293 1.00 25.69 69 ARG D N 1
ATOM 8492 C CA . ARG D 1 69 ? 30.400 -17.067 62.112 1.00 28.04 69 ARG D CA 1
ATOM 8493 C C . ARG D 1 69 ? 29.980 -17.654 63.471 1.00 30.00 69 ARG D C 1
ATOM 8494 O O . ARG D 1 69 ? 30.636 -18.560 63.992 1.00 28.12 69 ARG D O 1
ATOM 8502 N N . THR D 1 70 ? 28.881 -17.150 64.029 1.00 30.85 70 THR D N 1
ATOM 8503 C CA . THR D 1 70 ? 28.384 -17.612 65.325 1.00 32.69 70 THR D CA 1
ATOM 8504 C C . THR D 1 70 ? 27.901 -19.066 65.323 1.00 34.23 70 THR D C 1
ATOM 8505 O O . THR D 1 70 ? 28.240 -19.841 66.221 1.00 34.86 70 THR D O 1
ATOM 8509 N N . ILE D 1 71 ? 27.094 -19.429 64.332 1.00 33.96 71 ILE D N 1
ATOM 8510 C CA . ILE D 1 71 ? 26.604 -20.798 64.231 1.00 33.81 71 ILE D CA 1
ATOM 8511 C C . ILE D 1 71 ? 27.850 -21.667 64.058 1.00 35.95 71 ILE D C 1
ATOM 8512 O O . ILE D 1 71 ? 28.010 -22.704 64.698 1.00 38.23 71 ILE D O 1
ATOM 8517 N N . GLU D 1 72 ? 28.735 -21.201 63.191 1.00 36.50 72 GLU D N 1
ATOM 8518 C CA . GLU D 1 72 ? 29.985 -21.866 62.871 1.00 38.64 72 GLU D CA 1
ATOM 8519 C C . GLU D 1 72 ? 30.885 -22.077 64.095 1.00 38.25 72 GLU D C 1
ATOM 8520 O O . GLU D 1 72 ? 31.593 -23.079 64.195 1.00 37.94 72 GLU D O 1
ATOM 8526 N N . LYS D 1 73 ? 30.843 -21.126 65.022 1.00 37.25 73 LYS D N 1
ATOM 8527 C CA . LYS D 1 73 ? 31.668 -21.155 66.225 1.00 35.71 73 LYS D CA 1
ATOM 8528 C C . LYS D 1 73 ? 31.024 -21.916 67.376 1.00 35.08 73 LYS D C 1
ATOM 8529 O O . LYS D 1 73 ? 31.698 -22.624 68.116 1.00 35.36 73 LYS D O 1
ATOM 8535 N N . VAL D 1 74 ? 29.714 -21.765 67.515 1.00 34.25 74 VAL D N 1
ATOM 8536 C CA . VAL D 1 74 ? 28.954 -22.402 68.582 1.00 33.33 74 VAL D CA 1
ATOM 8537 C C . VAL D 1 74 ? 28.453 -23.809 68.259 1.00 35.00 74 VAL D C 1
ATOM 8538 O O . VAL D 1 74 ? 28.425 -24.676 69.131 1.00 33.71 74 VAL D O 1
ATOM 8542 N N . GLN D 1 75 ? 28.037 -24.031 67.016 1.00 36.58 75 GLN D N 1
ATOM 8543 C CA . GLN D 1 75 ? 27.543 -25.345 66.611 1.00 38.75 75 GLN D CA 1
ATOM 8544 C C . GLN D 1 75 ? 26.410 -25.798 67.533 1.00 39.26 75 GLN D C 1
ATOM 8545 O O . GLN D 1 75 ? 26.420 -26.920 68.042 1.00 38.84 75 GLN D O 1
ATOM 8551 N N . PRO D 1 76 ? 25.401 -24.936 67.732 1.00 39.91 76 PRO D N 1
ATOM 8552 C CA . PRO D 1 76 ? 24.254 -25.227 68.598 1.00 40.06 76 PRO D CA 1
ATOM 8553 C C . PRO D 1 76 ? 23.335 -26.344 68.111 1.00 40.43 76 PRO D C 1
ATOM 8554 O O . PRO D 1 76 ? 23.200 -26.564 66.903 1.00 40.66 76 PRO D O 1
ATOM 8558 N N . ASP D 1 77 ? 22.711 -27.040 69.064 1.00 39.67 77 ASP D N 1
ATOM 8559 C CA . ASP D 1 77 ? 21.764 -28.117 68.763 1.00 39.06 77 ASP D CA 1
ATOM 8560 C C . ASP D 1 77 ? 20.411 -27.448 68.619 1.00 38.35 77 ASP D C 1
ATOM 8561 O O . ASP D 1 77 ? 19.621 -27.768 67.727 1.00 36.78 77 ASP D O 1
ATOM 8566 N N . GLU D 1 78 ? 20.165 -26.512 69.528 1.00 37.32 78 GLU D N 1
ATOM 8567 C CA . GLU D 1 78 ? 18.915 -25.780 69.560 1.00 36.41 78 GLU D CA 1
ATOM 8568 C C . GLU D 1 78 ? 19.159 -24.276 69.534 1.00 35.62 78 GLU D C 1
ATOM 8569 O O . GLU D 1 78 ? 20.078 -23.773 70.181 1.00 35.82 78 GLU D O 1
ATOM 8575 N N . VAL D 1 79 ? 18.346 -23.566 68.759 1.00 33.47 79 VAL D N 1
ATOM 8576 C CA . VAL D 1 79 ? 18.458 -22.121 68.668 1.00 31.99 79 VAL D CA 1
ATOM 8577 C C . VAL D 1 79 ? 17.103 -21.474 68.972 1.00 32.93 79 VAL D C 1
ATOM 8578 O O . VAL D 1 79 ? 16.112 -21.725 68.277 1.00 33.64 79 VAL D O 1
ATOM 8582 N N . TYR D 1 80 ? 17.071 -20.651 70.018 1.00 31.70 80 TYR D N 1
ATOM 8583 C CA . TYR D 1 80 ? 15.860 -19.941 70.436 1.00 32.28 80 TYR D CA 1
ATOM 8584 C C . TYR D 1 80 ? 16.040 -18.453 70.132 1.00 33.88 80 TYR D C 1
ATOM 8585 O O . TYR D 1 80 ? 16.874 -17.783 70.747 1.00 35.96 80 TYR D O 1
ATOM 8594 N N . ASN D 1 81 ? 15.268 -17.927 69.189 1.00 33.96 81 ASN D N 1
ATOM 8595 C CA . ASN D 1 81 ? 15.409 -16.521 68.836 1.00 34.57 81 ASN D CA 1
ATOM 8596 C C . ASN D 1 81 ? 14.454 -15.637 69.628 1.00 35.79 81 ASN D C 1
ATOM 8597 O O . ASN D 1 81 ? 13.324 -15.399 69.217 1.00 36.12 81 ASN D O 1
ATOM 8602 N N . LEU D 1 82 ? 14.929 -15.133 70.762 1.00 38.28 82 LEU D N 1
ATOM 8603 C CA . LEU D 1 82 ? 14.112 -14.303 71.634 1.00 40.15 82 LEU D CA 1
ATOM 8604 C C . LEU D 1 82 ? 14.493 -12.826 71.639 1.00 44.02 82 LEU D C 1
ATOM 8605 O O . LEU D 1 82 ? 13.974 -12.056 72.448 1.00 44.04 82 LEU D O 1
ATOM 8610 N N . ALA D 1 83 ? 15.393 -12.426 70.743 1.00 47.65 83 ALA D N 1
ATOM 8611 C CA . ALA D 1 83 ? 15.811 -11.026 70.666 1.00 51.12 83 ALA D CA 1
ATOM 8612 C C . ALA D 1 83 ? 14.866 -10.237 69.757 1.00 54.00 83 ALA D C 1
ATOM 8613 O O . ALA D 1 83 ? 14.256 -10.804 68.847 1.00 54.07 83 ALA D O 1
ATOM 8615 N N . ALA D 1 84 ? 14.746 -8.932 70.004 1.00 56.58 84 ALA D N 1
ATOM 8616 C CA . ALA D 1 84 ? 13.878 -8.089 69.183 1.00 57.60 84 ALA D CA 1
ATOM 8617 C C . ALA D 1 84 ? 13.725 -6.644 69.658 1.00 58.64 84 ALA D C 1
ATOM 8618 O O . ALA D 1 84 ? 14.016 -6.301 70.813 1.00 57.57 84 ALA D O 1
ATOM 8620 N N . GLN D 1 85 ? 13.281 -5.804 68.723 1.00 59.70 85 GLN D N 1
ATOM 8621 C CA . GLN D 1 85 ? 12.992 -4.396 68.973 1.00 60.08 85 GLN D CA 1
ATOM 8622 C C . GLN D 1 85 ? 11.509 -4.564 69.269 1.00 60.01 85 GLN D C 1
ATOM 8623 O O . GLN D 1 85 ? 10.655 -4.265 68.435 1.00 60.32 85 GLN D O 1
ATOM 8629 N N . SER D 1 86 ? 11.214 -5.083 70.454 1.00 59.08 86 SER D N 1
ATOM 8630 C CA . SER D 1 86 ? 9.839 -5.360 70.825 1.00 59.34 86 SER D CA 1
ATOM 8631 C C . SER D 1 86 ? 9.077 -4.275 71.555 1.00 57.54 86 SER D C 1
ATOM 8632 O O . SER D 1 86 ? 8.700 -4.432 72.717 1.00 58.02 86 SER D O 1
ATOM 8635 N N . PHE D 1 87 ? 8.843 -3.170 70.864 1.00 55.45 87 PHE D N 1
ATOM 8636 C CA . PHE D 1 87 ? 8.068 -2.086 71.436 1.00 52.79 87 PHE D CA 1
ATOM 8637 C C . PHE D 1 87 ? 7.098 -1.621 70.374 1.00 48.92 87 PHE D C 1
ATOM 8638 O O . PHE D 1 87 ? 7.484 -0.934 69.436 1.00 48.94 87 PHE D O 1
ATOM 8646 N N . VAL D 1 88 ? 5.841 -2.030 70.508 1.00 45.06 88 VAL D N 1
ATOM 8647 C CA . VAL D 1 88 ? 4.813 -1.627 69.564 1.00 40.04 88 VAL D CA 1
ATOM 8648 C C . VAL D 1 88 ? 4.927 -0.124 69.359 1.00 38.83 88 VAL D C 1
ATOM 8649 O O . VAL D 1 88 ? 4.852 0.365 68.236 1.00 39.69 88 VAL D O 1
ATOM 8653 N N . GLY D 1 89 ? 5.125 0.606 70.451 1.00 37.71 89 GLY D N 1
ATOM 8654 C CA . GLY D 1 89 ? 5.258 2.047 70.357 1.00 36.54 89 GLY D CA 1
ATOM 8655 C C . GLY D 1 89 ? 6.447 2.482 69.517 1.00 37.91 89 GLY D C 1
ATOM 8656 O O . GLY D 1 89 ? 6.277 3.173 68.514 1.00 38.79 89 GLY D O 1
ATOM 8657 N N . VAL D 1 90 ? 7.655 2.087 69.918 1.00 37.30 90 VAL D N 1
ATOM 8658 C CA . VAL D 1 90 ? 8.857 2.459 69.176 1.00 37.34 90 VAL D CA 1
ATOM 8659 C C . VAL D 1 90 ? 8.716 2.012 67.733 1.00 36.66 90 VAL D C 1
ATOM 8660 O O . VAL D 1 90 ? 9.266 2.623 66.817 1.00 36.83 90 VAL D O 1
ATOM 8664 N N . SER D 1 91 ? 7.970 0.930 67.551 1.00 35.48 91 SER D N 1
ATOM 8665 C CA . SER D 1 91 ? 7.736 0.341 66.244 1.00 34.86 91 SER D CA 1
ATOM 8666 C C . SER D 1 91 ? 7.308 1.367 65.195 1.00 33.55 91 SER D C 1
ATOM 8667 O O . SER D 1 91 ? 7.816 1.356 64.078 1.00 31.57 91 SER D O 1
ATOM 8670 N N . PHE D 1 92 ? 6.385 2.253 65.565 1.00 33.14 92 PHE D N 1
ATOM 8671 C CA . PHE D 1 92 ? 5.877 3.291 64.659 1.00 33.61 92 PHE D CA 1
ATOM 8672 C C . PHE D 1 92 ? 6.899 4.382 64.365 1.00 34.25 92 PHE D C 1
ATOM 8673 O O . PHE D 1 92 ? 6.827 5.049 63.332 1.00 36.03 92 PHE D O 1
ATOM 8681 N N . GLU D 1 93 ? 7.853 4.557 65.273 1.00 34.69 93 GLU D N 1
ATOM 8682 C CA . GLU D 1 93 ? 8.878 5.577 65.111 1.00 35.03 93 GLU D CA 1
ATOM 8683 C C . GLU D 1 93 ? 10.080 5.049 64.350 1.00 34.48 93 GLU D C 1
ATOM 8684 O O . GLU D 1 93 ? 10.823 5.812 63.731 1.00 36.27 93 GLU D O 1
ATOM 8690 N N . GLN D 1 94 ? 10.266 3.738 64.399 1.00 31.53 94 GLN D N 1
ATOM 8691 C CA . GLN D 1 94 ? 11.380 3.096 63.718 1.00 29.76 94 GLN D CA 1
ATOM 8692 C C . GLN D 1 94 ? 10.860 1.840 63.036 1.00 28.43 94 GLN D C 1
ATOM 8693 O O . GLN D 1 94 ? 11.227 0.727 63.396 1.00 29.59 94 GLN D O 1
ATOM 8699 N N . PRO D 1 95 ? 9.990 2.008 62.033 1.00 27.20 95 PRO D N 1
ATOM 8700 C CA . PRO D 1 95 ? 9.423 0.861 61.319 1.00 25.74 95 PRO D CA 1
ATOM 8701 C C . PRO D 1 95 ? 10.408 0.053 60.472 1.00 26.51 95 PRO D C 1
ATOM 8702 O O . PRO D 1 95 ? 10.322 -1.178 60.409 1.00 27.52 95 PRO D O 1
ATOM 8706 N N . ILE D 1 96 ? 11.348 0.724 59.823 1.00 25.37 96 ILE D N 1
ATOM 8707 C CA . ILE D 1 96 ? 12.306 -0.002 59.002 1.00 24.12 96 ILE D CA 1
ATOM 8708 C C . ILE D 1 96 ? 13.257 -0.821 59.869 1.00 24.07 96 ILE D C 1
ATOM 8709 O O . ILE D 1 96 ? 13.461 -2.014 59.621 1.00 22.98 96 ILE D O 1
ATOM 8714 N N . LEU D 1 97 ? 13.829 -0.191 60.889 1.00 24.01 97 LEU D N 1
ATOM 8715 C CA . LEU D 1 97 ? 14.739 -0.902 61.780 1.00 25.69 97 LEU D CA 1
ATOM 8716 C C . LEU D 1 97 ? 14.027 -2.100 62.415 1.00 27.18 97 LEU D C 1
ATOM 8717 O O . LEU D 1 97 ? 14.600 -3.191 62.537 1.00 29.30 97 LEU D O 1
ATOM 8722 N N . THR D 1 98 ? 12.776 -1.901 62.812 1.00 26.85 98 THR D N 1
ATOM 8723 C CA . THR D 1 98 ? 12.002 -2.979 63.423 1.00 28.55 98 THR D CA 1
ATOM 8724 C C . THR D 1 98 ? 11.859 -4.174 62.470 1.00 27.79 98 THR D C 1
ATOM 8725 O O . THR D 1 98 ? 11.968 -5.327 62.889 1.00 27.80 98 THR D O 1
ATOM 8729 N N . ALA D 1 99 ? 11.622 -3.895 61.192 1.00 25.45 99 ALA D N 1
ATOM 8730 C CA . ALA D 1 99 ? 11.481 -4.954 60.203 1.00 25.77 99 ALA D CA 1
ATOM 8731 C C . ALA D 1 99 ? 12.808 -5.696 60.011 1.00 25.83 99 ALA D C 1
ATOM 8732 O O . ALA D 1 99 ? 12.851 -6.929 60.022 1.00 24.58 99 ALA D O 1
ATOM 8734 N N . GLU D 1 100 ? 13.888 -4.940 59.837 1.00 25.20 100 GLU D N 1
ATOM 8735 C CA . GLU D 1 100 ? 15.200 -5.538 59.637 1.00 24.96 100 GLU D CA 1
ATOM 8736 C C . GLU D 1 100 ? 15.574 -6.503 60.761 1.00 24.73 100 GLU D C 1
ATOM 8737 O O . GLU D 1 100 ? 16.204 -7.531 60.518 1.00 23.78 100 GLU D O 1
ATOM 8743 N N . VAL D 1 101 ? 15.185 -6.173 61.988 1.00 24.58 101 VAL D N 1
ATOM 8744 C CA . VAL D 1 101 ? 15.508 -7.022 63.124 1.00 25.66 101 VAL D CA 1
ATOM 8745 C C . VAL D 1 101 ? 14.492 -8.137 63.404 1.00 27.26 101 VAL D C 1
ATOM 8746 O O . VAL D 1 101 ? 14.873 -9.305 63.520 1.00 24.69 101 VAL D O 1
ATOM 8750 N N . ASP D 1 102 ? 13.209 -7.783 63.495 1.00 27.51 102 ASP D N 1
ATOM 8751 C CA . ASP D 1 102 ? 12.173 -8.764 63.812 1.00 27.36 102 ASP D CA 1
ATOM 8752 C C . ASP D 1 102 ? 11.589 -9.560 62.654 1.00 26.90 102 ASP D C 1
ATOM 8753 O O . ASP D 1 102 ? 10.845 -10.517 62.872 1.00 26.55 102 ASP D O 1
ATOM 8758 N N . ALA D 1 103 ? 11.931 -9.178 61.427 1.00 28.68 103 ALA D N 1
ATOM 8759 C CA . ALA D 1 103 ? 11.430 -9.867 60.240 1.00 27.22 103 ALA D CA 1
ATOM 8760 C C . ALA D 1 103 ? 12.568 -10.499 59.464 1.00 28.57 103 ALA D C 1
ATOM 8761 O O . ALA D 1 103 ? 12.655 -11.724 59.347 1.00 30.15 103 ALA D O 1
ATOM 8763 N N . ILE D 1 104 ? 13.442 -9.660 58.925 1.00 26.22 104 ILE D N 1
ATOM 8764 C CA . ILE D 1 104 ? 14.565 -10.157 58.156 1.00 25.06 104 ILE D CA 1
ATOM 8765 C C . ILE D 1 104 ? 15.554 -10.869 59.085 1.00 24.62 104 ILE D C 1
ATOM 8766 O O . ILE D 1 104 ? 16.167 -11.869 58.714 1.00 25.37 104 ILE D O 1
ATOM 8771 N N . GLY D 1 105 ? 15.688 -10.364 60.302 1.00 24.20 105 GLY D N 1
ATOM 8772 C CA . GLY D 1 105 ? 16.595 -10.977 61.255 1.00 25.65 105 GLY D CA 1
ATOM 8773 C C . GLY D 1 105 ? 16.336 -12.462 61.441 1.00 26.73 105 GLY D C 1
ATOM 8774 O O . GLY D 1 105 ? 17.280 -13.243 61.631 1.00 26.92 105 GLY D O 1
ATOM 8775 N N . VAL D 1 106 ? 15.061 -12.852 61.397 1.00 25.88 106 VAL D N 1
ATOM 8776 C CA . VAL D 1 106 ? 14.670 -14.257 61.546 1.00 26.89 106 VAL D CA 1
ATOM 8777 C C . VAL D 1 106 ? 15.193 -15.037 60.336 1.00 26.92 106 VAL D C 1
ATOM 8778 O O . VAL D 1 106 ? 15.764 -16.125 60.464 1.00 27.27 106 VAL D O 1
ATOM 8782 N N . LEU D 1 107 ? 15.006 -14.452 59.159 1.00 26.11 107 LEU D N 1
ATOM 8783 C CA . LEU D 1 107 ? 15.453 -15.065 57.926 1.00 25.37 107 LEU D CA 1
ATOM 8784 C C . LEU D 1 107 ? 16.974 -15.248 57.887 1.00 25.15 107 LEU D C 1
ATOM 8785 O O . LEU D 1 107 ? 17.460 -16.251 57.372 1.00 23.33 107 LEU D O 1
ATOM 8790 N N . ARG D 1 108 ? 17.724 -14.286 58.423 1.00 24.50 108 ARG D N 1
ATOM 8791 C CA . ARG D 1 108 ? 19.184 -14.399 58.420 1.00 24.84 108 ARG D CA 1
ATOM 8792 C C . ARG D 1 108 ? 19.608 -15.605 59.253 1.00 24.95 108 ARG D C 1
ATOM 8793 O O . ARG D 1 108 ? 20.516 -16.340 58.873 1.00 22.54 108 ARG D O 1
ATOM 8801 N N . ILE D 1 109 ? 18.949 -15.820 60.388 1.00 26.06 109 ILE D N 1
ATOM 8802 C CA . ILE D 1 109 ? 19.290 -16.975 61.206 1.00 26.61 109 ILE D CA 1
ATOM 8803 C C . ILE D 1 109 ? 18.951 -18.244 60.428 1.00 27.06 109 ILE D C 1
ATOM 8804 O O . ILE D 1 109 ? 19.818 -19.088 60.220 1.00 28.75 109 ILE D O 1
ATOM 8809 N N . LEU D 1 110 ? 17.702 -18.367 59.978 1.00 26.26 110 LEU D N 1
ATOM 8810 C CA . LEU D 1 110 ? 17.277 -19.548 59.221 1.00 27.60 110 LEU D CA 1
ATOM 8811 C C . LEU D 1 110 ? 18.224 -19.873 58.063 1.00 28.28 110 LEU D C 1
ATOM 8812 O O . LEU D 1 110 ? 18.603 -21.032 57.849 1.00 26.92 110 LEU D O 1
ATOM 8817 N N . GLU D 1 111 ? 18.606 -18.841 57.321 1.00 29.04 111 GLU D N 1
ATOM 8818 C CA . GLU D 1 111 ? 19.494 -18.999 56.182 1.00 29.87 111 GLU D CA 1
ATOM 8819 C C . GLU D 1 111 ? 20.902 -19.400 56.649 1.00 31.52 111 GLU D C 1
ATOM 8820 O O . GLU D 1 111 ? 21.586 -20.185 55.987 1.00 31.18 111 GLU D O 1
ATOM 8826 N N . ALA D 1 112 ? 21.330 -18.870 57.792 1.00 32.53 112 ALA D N 1
ATOM 8827 C CA . ALA D 1 112 ? 22.650 -19.198 58.321 1.00 32.89 112 ALA D CA 1
ATOM 8828 C C . ALA D 1 112 ? 22.648 -20.643 58.794 1.00 33.88 112 ALA D C 1
ATOM 8829 O O . ALA D 1 112 ? 23.665 -21.343 58.686 1.00 34.46 112 ALA D O 1
ATOM 8831 N N . LEU D 1 113 ? 21.503 -21.083 59.321 1.00 32.77 113 LEU D N 1
ATOM 8832 C CA . LEU D 1 113 ? 21.362 -22.456 59.799 1.00 32.57 113 LEU D CA 1
ATOM 8833 C C . LEU D 1 113 ? 21.291 -23.418 58.620 1.00 33.13 113 LEU D C 1
ATOM 8834 O O . LEU D 1 113 ? 21.892 -24.491 58.648 1.00 33.22 113 LEU D O 1
ATOM 8839 N N . ARG D 1 114 ? 20.560 -23.026 57.581 1.00 32.96 114 ARG D N 1
ATOM 8840 C CA . ARG D 1 114 ? 20.425 -23.860 56.395 1.00 33.67 114 ARG D CA 1
ATOM 8841 C C . ARG D 1 114 ? 21.787 -24.179 55.767 1.00 34.71 114 ARG D C 1
ATOM 8842 O O . ARG D 1 114 ? 22.042 -25.320 55.377 1.00 34.62 114 ARG D O 1
ATOM 8850 N N . THR D 1 115 ? 22.670 -23.184 55.688 1.00 35.41 115 THR D N 1
ATOM 8851 C CA . THR D 1 115 ? 23.977 -23.399 55.069 1.00 35.42 115 THR D CA 1
ATOM 8852 C C . THR D 1 115 ? 25.135 -23.768 55.985 1.00 35.58 115 THR D C 1
ATOM 8853 O O . THR D 1 115 ? 26.176 -24.204 55.504 1.00 37.93 115 THR D O 1
ATOM 8857 N N . VAL D 1 116 ? 24.983 -23.600 57.290 1.00 34.71 116 VAL D N 1
ATOM 8858 C CA . VAL D 1 116 ? 26.082 -23.938 58.183 1.00 34.09 116 VAL D CA 1
ATOM 8859 C C . VAL D 1 116 ? 25.816 -25.166 59.066 1.00 35.28 116 VAL D C 1
ATOM 8860 O O . VAL D 1 116 ? 26.747 -25.910 59.404 1.00 35.20 116 VAL D O 1
ATOM 8864 N N . LYS D 1 117 ? 24.552 -25.388 59.417 1.00 32.94 117 LYS D N 1
ATOM 8865 C CA . LYS D 1 117 ? 24.188 -26.510 60.265 1.00 33.46 117 LYS D CA 1
ATOM 8866 C C . LYS D 1 117 ? 22.664 -26.722 60.243 1.00 33.70 117 LYS D C 1
ATOM 8867 O O . LYS D 1 117 ? 21.963 -26.395 61.206 1.00 34.08 117 LYS D O 1
ATOM 8873 N N . PRO D 1 118 ? 22.141 -27.284 59.139 1.00 32.93 118 PRO D N 1
ATOM 8874 C CA . PRO D 1 118 ? 20.722 -27.577 58.885 1.00 32.51 118 PRO D CA 1
ATOM 8875 C C . PRO D 1 118 ? 20.012 -28.410 59.952 1.00 34.05 118 PRO D C 1
ATOM 8876 O O . PRO D 1 118 ? 18.828 -28.206 60.218 1.00 34.81 118 PRO D O 1
ATOM 8880 N N . ASP D 1 119 ? 20.727 -29.353 60.555 1.00 35.29 119 ASP D N 1
ATOM 8881 C CA . ASP D 1 119 ? 20.130 -30.220 61.563 1.00 37.11 119 ASP D CA 1
ATOM 8882 C C . ASP D 1 119 ? 19.855 -29.513 62.882 1.00 36.25 119 ASP D C 1
ATOM 8883 O O . ASP D 1 119 ? 19.483 -30.151 63.860 1.00 38.22 119 ASP D O 1
ATOM 8888 N N . THR D 1 120 ? 20.034 -28.200 62.915 1.00 35.17 120 THR D N 1
ATOM 8889 C CA . THR D 1 120 ? 19.793 -27.455 64.144 1.00 35.39 120 THR D CA 1
ATOM 8890 C C . THR D 1 120 ? 18.303 -27.158 64.334 1.00 36.12 120 THR D C 1
ATOM 8891 O O . THR D 1 120 ? 17.612 -26.738 63.401 1.00 35.54 120 THR D O 1
ATOM 8895 N N . LYS D 1 121 ? 17.799 -27.395 65.540 1.00 36.67 121 LYS D N 1
ATOM 8896 C CA . LYS D 1 121 ? 16.394 -27.111 65.820 1.00 36.28 121 LYS D CA 1
ATOM 8897 C C . LYS D 1 121 ? 16.303 -25.601 65.949 1.00 33.97 121 LYS D C 1
ATOM 8898 O O . LYS D 1 121 ? 17.246 -24.969 66.430 1.00 35.83 121 LYS D O 1
ATOM 8904 N N . PHE D 1 122 ? 15.187 -25.022 65.516 1.00 30.27 122 PHE D N 1
ATOM 8905 C CA . PHE D 1 122 ? 15.013 -23.578 65.578 1.00 28.78 122 PHE D CA 1
ATOM 8906 C C . PHE D 1 122 ? 13.664 -23.147 66.134 1.00 28.74 122 PHE D C 1
ATOM 8907 O O . PHE D 1 122 ? 12.633 -23.719 65.804 1.00 28.92 122 PHE D O 1
ATOM 8915 N N . TYR D 1 123 ? 13.680 -22.113 66.964 1.00 29.19 123 TYR D N 1
ATOM 8916 C CA . TYR D 1 123 ? 12.460 -21.598 67.564 1.00 29.47 123 TYR D CA 1
ATOM 8917 C C . TYR D 1 123 ? 12.315 -20.101 67.310 1.00 30.44 123 TYR D C 1
ATOM 8918 O O . TYR D 1 123 ? 13.208 -19.315 67.643 1.00 30.09 123 TYR D O 1
ATOM 8927 N N . GLN D 1 124 ? 11.182 -19.709 66.738 1.00 30.24 124 GLN D N 1
ATOM 8928 C CA . GLN D 1 124 ? 10.913 -18.300 66.475 1.00 29.14 124 GLN D CA 1
ATOM 8929 C C . GLN D 1 124 ? 9.960 -17.766 67.531 1.00 28.41 124 GLN D C 1
ATOM 8930 O O . GLN D 1 124 ? 8.884 -18.328 67.748 1.00 28.72 124 GLN D O 1
ATOM 8936 N N . ALA D 1 125 ? 10.351 -16.685 68.195 1.00 26.96 125 ALA D N 1
ATOM 8937 C CA . ALA D 1 125 ? 9.489 -16.107 69.214 1.00 27.51 125 ALA D CA 1
ATOM 8938 C C . ALA D 1 125 ? 8.395 -15.270 68.553 1.00 28.90 125 ALA D C 1
ATOM 8939 O O . ALA D 1 125 ? 8.543 -14.058 68.387 1.00 29.99 125 ALA D O 1
ATOM 8941 N N . SER D 1 126 ? 7.304 -15.916 68.153 1.00 29.99 126 SER D N 1
ATOM 8942 C CA . SER D 1 126 ? 6.207 -15.183 67.534 1.00 31.24 126 SER D CA 1
ATOM 8943 C C . SER D 1 126 ? 5.358 -14.629 68.674 1.00 32.18 126 SER D C 1
ATOM 8944 O O . SER D 1 126 ? 5.655 -14.873 69.841 1.00 33.42 126 SER D O 1
ATOM 8947 N N . THR D 1 127 ? 4.299 -13.900 68.357 1.00 32.41 127 THR D N 1
ATOM 8948 C CA . THR D 1 127 ? 3.498 -13.295 69.411 1.00 32.66 127 THR D CA 1
ATOM 8949 C C . THR D 1 127 ? 2.030 -13.132 69.036 1.00 34.07 127 THR D C 1
ATOM 8950 O O . THR D 1 127 ? 1.678 -13.080 67.857 1.00 35.20 127 THR D O 1
ATOM 8954 N N . SER D 1 128 ? 1.177 -13.037 70.049 1.00 34.35 128 SER D N 1
ATOM 8955 C CA . SER D 1 128 ? -0.252 -12.859 69.824 1.00 35.74 128 SER D CA 1
ATOM 8956 C C . SER D 1 128 ? -0.570 -11.485 69.217 1.00 35.57 128 SER D C 1
ATOM 8957 O O . SER D 1 128 ? -1.690 -11.256 68.760 1.00 34.90 128 SER D O 1
ATOM 8960 N N . GLU D 1 129 ? 0.406 -10.575 69.216 1.00 35.34 129 GLU D N 1
ATOM 8961 C CA . GLU D 1 129 ? 0.197 -9.251 68.633 1.00 35.73 129 GLU D CA 1
ATOM 8962 C C . GLU D 1 129 ? -0.091 -9.412 67.145 1.00 34.39 129 GLU D C 1
ATOM 8963 O O . GLU D 1 129 ? -0.604 -8.501 66.502 1.00 33.60 129 GLU D O 1
ATOM 8969 N N . MET D 1 130 ? 0.252 -10.572 66.597 1.00 33.88 130 MET D N 1
ATOM 8970 C CA . MET D 1 130 ? 0.006 -10.828 65.188 1.00 34.14 130 MET D CA 1
ATOM 8971 C C . MET D 1 130 ? -1.497 -10.952 64.922 1.00 33.92 130 MET D C 1
ATOM 8972 O O . MET D 1 130 ? -1.946 -10.737 63.802 1.00 34.60 130 MET D O 1
ATOM 8977 N N . PHE D 1 131 ? -2.276 -11.295 65.946 1.00 32.71 131 PHE D N 1
ATOM 8978 C CA . PHE D 1 131 ? -3.722 -11.416 65.771 1.00 32.94 131 PHE D CA 1
ATOM 8979 C C . PHE D 1 131 ? -4.364 -10.039 65.716 1.00 34.09 131 PHE D C 1
ATOM 8980 O O . PHE D 1 131 ? -5.486 -9.889 65.231 1.00 34.64 131 PHE D O 1
ATOM 8988 N N . GLY D 1 132 ? -3.645 -9.039 66.216 1.00 35.32 132 GLY D N 1
ATOM 8989 C CA . GLY D 1 132 ? -4.141 -7.670 66.207 1.00 38.71 132 GLY D CA 1
ATOM 8990 C C . GLY D 1 132 ? -5.641 -7.560 66.402 1.00 39.26 132 GLY D C 1
ATOM 8991 O O . GLY D 1 132 ? -6.162 -7.937 67.449 1.00 40.86 132 GLY D O 1
ATOM 8992 N N . LYS D 1 133 ? -6.338 -7.029 65.404 1.00 39.38 133 LYS D N 1
ATOM 8993 C CA . LYS D 1 133 ? -7.790 -6.914 65.481 1.00 37.63 133 LYS D CA 1
ATOM 8994 C C . LYS D 1 133 ? -8.282 -8.348 65.277 1.00 35.34 133 LYS D C 1
ATOM 8995 O O . LYS D 1 133 ? -8.506 -8.771 64.150 1.00 34.85 133 LYS D O 1
ATOM 9001 N N . VAL D 1 134 ? -8.430 -9.087 66.374 1.00 34.44 134 VAL D N 1
ATOM 9002 C CA . VAL D 1 134 ? -8.847 -10.488 66.337 1.00 34.23 134 VAL D CA 1
ATOM 9003 C C . VAL D 1 134 ? -9.998 -10.808 65.404 1.00 35.12 134 VAL D C 1
ATOM 9004 O O . VAL D 1 134 ? -10.983 -10.076 65.327 1.00 34.91 134 VAL D O 1
ATOM 9008 N N . GLN D 1 135 ? -9.860 -11.930 64.709 1.00 37.08 135 GLN D N 1
ATOM 9009 C CA . GLN D 1 135 ? -10.857 -12.394 63.755 1.00 38.77 135 GLN D CA 1
ATOM 9010 C C . GLN D 1 135 ? -11.674 -13.528 64.372 1.00 39.97 135 GLN D C 1
ATOM 9011 O O . GLN D 1 135 ? -12.615 -14.039 63.769 1.00 40.02 135 GLN D O 1
ATOM 9017 N N . GLU D 1 136 ? -11.292 -13.928 65.578 1.00 41.40 136 GLU D N 1
ATOM 9018 C CA . GLU D 1 136 ? -11.988 -14.984 66.302 1.00 41.80 136 GLU D CA 1
ATOM 9019 C C . GLU D 1 136 ? -11.715 -14.801 67.779 1.00 42.30 136 GLU D C 1
ATOM 9020 O O . GLU D 1 136 ? -10.713 -14.202 68.164 1.00 43.43 136 GLU D O 1
ATOM 9026 N N . ILE D 1 137 ? -12.616 -15.308 68.608 1.00 43.37 137 ILE D N 1
ATOM 9027 C CA . ILE D 1 137 ? -12.440 -15.226 70.045 1.00 43.05 137 ILE D CA 1
ATOM 9028 C C . ILE D 1 137 ? -12.913 -16.538 70.647 1.00 43.55 137 ILE D C 1
ATOM 9029 O O . ILE D 1 137 ? -14.073 -16.915 70.503 1.00 43.61 137 ILE D O 1
ATOM 9034 N N . PRO D 1 138 ? -12.004 -17.271 71.307 1.00 44.44 138 PRO D N 1
ATOM 9035 C CA . PRO D 1 138 ? -10.598 -16.889 71.481 1.00 44.91 138 PRO D CA 1
ATOM 9036 C C . PRO D 1 138 ? -9.821 -17.117 70.187 1.00 44.66 138 PRO D C 1
ATOM 9037 O O . PRO D 1 138 ? -10.386 -17.579 69.196 1.00 45.10 138 PRO D O 1
ATOM 9041 N N . GLN D 1 139 ? -8.529 -16.799 70.198 1.00 44.58 139 GLN D N 1
ATOM 9042 C CA . GLN D 1 139 ? -7.693 -17.000 69.018 1.00 42.18 139 GLN D CA 1
ATOM 9043 C C . GLN D 1 139 ? -6.936 -18.311 69.141 1.00 40.74 139 GLN D C 1
ATOM 9044 O O . GLN D 1 139 ? -6.500 -18.688 70.229 1.00 40.20 139 GLN D O 1
ATOM 9050 N N . THR D 1 140 ? -6.777 -19.003 68.020 1.00 40.08 140 THR D N 1
ATOM 9051 C CA . THR D 1 140 ? -6.050 -20.268 68.002 1.00 40.41 140 THR D CA 1
ATOM 9052 C C . THR D 1 140 ? -5.029 -20.219 66.869 1.00 41.06 140 THR D C 1
ATOM 9053 O O . THR D 1 140 ? -4.900 -19.204 66.186 1.00 41.73 140 THR D O 1
ATOM 9057 N N . GLU D 1 141 ? -4.313 -21.317 66.666 1.00 40.81 141 GLU D N 1
ATOM 9058 C CA . GLU D 1 141 ? -3.330 -21.386 65.595 1.00 39.84 141 GLU D CA 1
ATOM 9059 C C . GLU D 1 141 ? -4.006 -21.095 64.253 1.00 40.59 141 GLU D C 1
ATOM 9060 O O . GLU D 1 141 ? -3.348 -20.675 63.301 1.00 42.48 141 GLU D O 1
ATOM 9066 N N . LYS D 1 142 ? -5.319 -21.313 64.190 1.00 41.03 142 LYS D N 1
ATOM 9067 C CA . LYS D 1 142 ? -6.101 -21.132 62.965 1.00 39.80 142 LYS D CA 1
ATOM 9068 C C . LYS D 1 142 ? -6.822 -19.797 62.801 1.00 38.35 142 LYS D C 1
ATOM 9069 O O . LYS D 1 142 ? -7.579 -19.609 61.847 1.00 38.55 142 LYS D O 1
ATOM 9075 N N . THR D 1 143 ? -6.611 -18.871 63.720 1.00 35.22 143 THR D N 1
ATOM 9076 C CA . THR D 1 143 ? -7.274 -17.580 63.618 1.00 33.95 143 THR D CA 1
ATOM 9077 C C . THR D 1 143 ? -6.537 -16.659 62.645 1.00 34.22 143 THR D C 1
ATOM 9078 O O . THR D 1 143 ? -5.390 -16.292 62.873 1.00 37.09 143 THR D O 1
ATOM 9082 N N . PRO D 1 144 ? -7.182 -16.266 61.543 1.00 34.92 144 PRO D N 1
ATOM 9083 C CA . PRO D 1 144 ? -6.443 -15.382 60.635 1.00 33.51 144 PRO D CA 1
ATOM 9084 C C . PRO D 1 144 ? -5.789 -14.212 61.385 1.00 34.03 144 PRO D C 1
ATOM 9085 O O . PRO D 1 144 ? -6.368 -13.645 62.310 1.00 35.98 144 PRO D O 1
ATOM 9089 N N . PHE D 1 145 ? -4.569 -13.875 60.991 1.00 34.21 145 PHE D N 1
ATOM 9090 C CA . PHE D 1 145 ? -3.836 -12.783 61.611 1.00 32.03 145 PHE D CA 1
ATOM 9091 C C . PHE D 1 145 ? -4.316 -11.474 61.007 1.00 32.28 145 PHE D C 1
ATOM 9092 O O . PHE D 1 145 ? -4.870 -11.456 59.910 1.00 33.48 145 PHE D O 1
ATOM 9100 N N . TYR D 1 146 ? -4.095 -10.385 61.734 1.00 33.56 146 TYR D N 1
ATOM 9101 C CA . TYR D 1 146 ? -4.462 -9.038 61.300 1.00 34.03 146 TYR D CA 1
ATOM 9102 C C . TYR D 1 146 ? -3.598 -8.078 62.128 1.00 34.77 146 TYR D C 1
ATOM 9103 O O . TYR D 1 146 ? -4.063 -7.506 63.119 1.00 36.11 146 TYR D O 1
ATOM 9112 N N . PRO D 1 147 ? -2.319 -7.905 61.734 1.00 34.43 147 PRO D N 1
ATOM 9113 C CA . PRO D 1 147 ? -1.362 -7.027 62.421 1.00 33.15 147 PRO D CA 1
ATOM 9114 C C . PRO D 1 147 ? -1.800 -5.574 62.484 1.00 32.97 147 PRO D C 1
ATOM 9115 O O . PRO D 1 147 ? -2.364 -5.041 61.535 1.00 32.02 147 PRO D O 1
ATOM 9119 N N . ARG D 1 148 ? -1.517 -4.934 63.610 1.00 34.41 148 ARG D N 1
ATOM 9120 C CA . ARG D 1 148 ? -1.902 -3.553 63.811 1.00 35.27 148 ARG D CA 1
ATOM 9121 C C . ARG D 1 148 ? -0.726 -2.619 64.046 1.00 35.18 148 ARG D C 1
ATOM 9122 O O . ARG D 1 148 ? -0.912 -1.464 64.428 1.00 37.32 148 ARG D O 1
ATOM 9130 N N . SER D 1 149 ? 0.488 -3.108 63.822 1.00 33.66 149 SER D N 1
ATOM 9131 C CA . SER D 1 149 ? 1.669 -2.268 64.003 1.00 31.70 149 SER D CA 1
ATOM 9132 C C . SER D 1 149 ? 2.853 -2.809 63.223 1.00 30.35 149 SER D C 1
ATOM 9133 O O . SER D 1 149 ? 2.865 -3.977 62.817 1.00 32.51 149 SER D O 1
ATOM 9136 N N . PRO D 1 150 ? 3.862 -1.958 62.980 1.00 28.48 150 PRO D N 1
ATOM 9137 C CA . PRO D 1 150 ? 5.040 -2.418 62.241 1.00 28.02 150 PRO D CA 1
ATOM 9138 C C . PRO D 1 150 ? 5.655 -3.628 62.953 1.00 27.94 150 PRO D C 1
ATOM 9139 O O . PRO D 1 150 ? 6.180 -4.541 62.315 1.00 29.46 150 PRO D O 1
ATOM 9143 N N . TYR D 1 151 ? 5.564 -3.628 64.278 1.00 25.64 151 TYR D N 1
ATOM 9144 C CA . TYR D 1 151 ? 6.085 -4.717 65.087 1.00 27.91 151 TYR D CA 1
ATOM 9145 C C . TYR D 1 151 ? 5.342 -5.999 64.707 1.00 28.50 151 TYR D C 1
ATOM 9146 O O . TYR D 1 151 ? 5.953 -7.017 64.363 1.00 26.93 151 TYR D O 1
ATOM 9155 N N . ALA D 1 152 ? 4.017 -5.934 64.774 1.00 27.79 152 ALA D N 1
ATOM 9156 C CA . ALA D 1 152 ? 3.179 -7.076 64.445 1.00 27.73 152 ALA D CA 1
ATOM 9157 C C . ALA D 1 152 ? 3.451 -7.569 63.022 1.00 27.86 152 ALA D C 1
ATOM 9158 O O . ALA D 1 152 ? 3.671 -8.770 62.798 1.00 26.36 152 ALA D O 1
ATOM 9160 N N . VAL D 1 153 ? 3.439 -6.648 62.061 1.00 25.73 153 VAL D N 1
ATOM 9161 C CA . VAL D 1 153 ? 3.678 -7.032 60.677 1.00 25.26 153 VAL D CA 1
ATOM 9162 C C . VAL D 1 153 ? 5.035 -7.720 60.524 1.00 25.48 153 VAL D C 1
ATOM 9163 O O . VAL D 1 153 ? 5.125 -8.775 59.9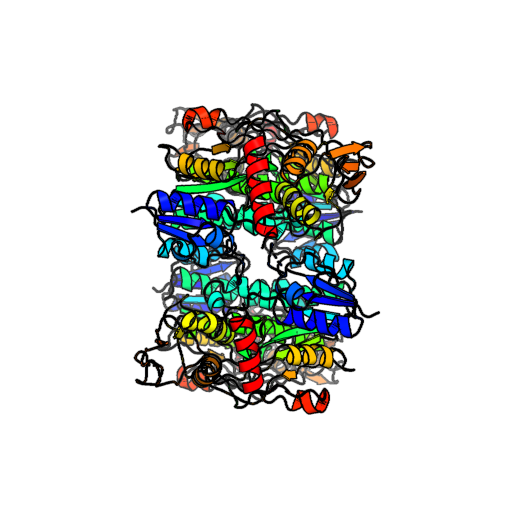07 1.00 27.24 153 VAL D O 1
ATOM 9167 N N . ALA D 1 154 ? 6.087 -7.137 61.095 1.00 24.86 154 ALA D N 1
ATOM 9168 C CA . ALA D 1 154 ? 7.415 -7.735 60.995 1.00 25.09 154 ALA D CA 1
ATOM 9169 C C . ALA D 1 154 ? 7.425 -9.140 61.590 1.00 24.57 154 ALA D C 1
ATOM 9170 O O . ALA D 1 154 ? 8.004 -10.060 61.014 1.00 23.33 154 ALA D O 1
ATOM 9172 N N . LYS D 1 155 ? 6.786 -9.299 62.746 1.00 24.38 155 LYS D N 1
ATOM 9173 C CA . LYS D 1 155 ? 6.712 -10.597 63.405 1.00 24.22 155 LYS D CA 1
ATOM 9174 C C . LYS D 1 155 ? 5.949 -11.591 62.533 1.00 25.36 155 LYS D C 1
ATOM 9175 O O . LYS D 1 155 ? 6.301 -12.777 62.462 1.00 26.06 155 LYS D O 1
ATOM 9181 N N . LEU D 1 156 ? 4.909 -11.103 61.862 1.00 24.18 156 LEU D N 1
ATOM 9182 C CA . LEU D 1 156 ? 4.112 -11.957 61.005 1.00 23.94 156 LEU D CA 1
ATOM 9183 C C . LEU D 1 156 ? 4.990 -12.560 59.912 1.00 26.49 156 LEU D C 1
ATOM 9184 O O . LEU D 1 156 ? 4.780 -13.707 59.490 1.00 27.23 156 LEU D O 1
ATOM 9189 N N . PHE D 1 157 ? 5.977 -11.786 59.464 1.00 26.12 157 PHE D N 1
ATOM 9190 C CA . PHE D 1 157 ? 6.921 -12.240 58.446 1.00 26.20 157 PHE D CA 1
ATOM 9191 C C . PHE D 1 157 ? 7.802 -13.323 59.067 1.00 27.96 157 PHE D C 1
ATOM 9192 O O . PHE D 1 157 ? 8.073 -14.351 58.445 1.00 28.92 157 PHE D O 1
ATOM 9200 N N . GLY D 1 158 ? 8.246 -13.079 60.300 1.00 28.77 158 GLY D N 1
ATOM 9201 C CA . GLY D 1 158 ? 9.087 -14.039 60.991 1.00 30.35 158 GLY D CA 1
ATOM 9202 C C . GLY D 1 158 ? 8.371 -15.361 61.209 1.00 31.52 158 GLY D C 1
ATOM 9203 O O . GLY D 1 158 ? 8.988 -16.422 61.193 1.00 31.94 158 GLY D O 1
ATOM 9204 N N . HIS D 1 159 ? 7.062 -15.295 61.422 1.00 31.80 159 HIS D N 1
ATOM 9205 C CA . HIS D 1 159 ? 6.248 -16.491 61.628 1.00 30.43 159 HIS D CA 1
ATOM 9206 C C . HIS D 1 159 ? 6.152 -17.282 60.319 1.00 30.01 159 HIS D C 1
ATOM 9207 O O . HIS D 1 159 ? 6.517 -18.462 60.254 1.00 28.16 159 HIS D O 1
ATOM 9214 N N . TRP D 1 160 ? 5.658 -16.618 59.274 1.00 29.42 160 TRP D N 1
ATOM 9215 C CA . TRP D 1 160 ? 5.510 -17.254 57.971 1.00 26.96 160 TRP D CA 1
ATOM 9216 C C . TRP D 1 160 ? 6.826 -17.720 57.388 1.00 26.03 160 TRP D C 1
ATOM 9217 O O . TRP D 1 160 ? 6.879 -18.773 56.766 1.00 27.71 160 TRP D O 1
ATOM 9228 N N . ILE D 1 161 ? 7.891 -16.947 57.583 1.00 25.08 161 ILE D N 1
ATOM 9229 C CA . ILE D 1 161 ? 9.191 -17.343 57.047 1.00 25.06 161 ILE D CA 1
ATOM 9230 C C . ILE D 1 161 ? 9.685 -18.598 57.787 1.00 25.15 161 ILE D C 1
ATOM 9231 O O . ILE D 1 161 ? 10.328 -19.475 57.193 1.00 24.16 161 ILE D O 1
ATOM 9236 N N . THR D 1 162 ? 9.366 -18.690 59.077 1.00 23.42 162 THR D N 1
ATOM 9237 C CA . THR D 1 162 ? 9.752 -19.857 59.859 1.00 25.66 162 THR D CA 1
ATOM 9238 C C . THR D 1 162 ? 8.958 -21.064 59.338 1.00 27.26 162 THR D C 1
ATOM 9239 O O . THR D 1 162 ? 9.524 -22.136 59.119 1.00 26.59 162 THR D O 1
ATOM 9243 N N . VAL D 1 163 ? 7.655 -20.876 59.127 1.00 26.89 163 VAL D N 1
ATOM 9244 C CA . VAL D 1 163 ? 6.789 -21.937 58.606 1.00 26.21 163 VAL D CA 1
ATOM 9245 C C . VAL D 1 163 ? 7.272 -22.435 57.240 1.00 28.19 163 VAL D C 1
ATOM 9246 O O . VAL D 1 163 ? 7.286 -23.643 56.962 1.00 29.75 163 VAL D O 1
ATOM 9250 N N . ASN D 1 164 ? 7.657 -21.498 56.383 1.00 25.88 164 ASN D N 1
ATOM 9251 C CA . ASN D 1 164 ? 8.108 -21.845 55.047 1.00 25.96 164 ASN D CA 1
ATOM 9252 C C . ASN D 1 164 ? 9.412 -22.644 55.058 1.00 25.72 164 ASN D C 1
ATOM 9253 O O . ASN D 1 164 ? 9.619 -23.511 54.211 1.00 25.63 164 ASN D O 1
ATOM 9258 N N . TYR D 1 165 ? 10.300 -22.349 56.002 1.00 26.47 165 TYR D N 1
ATOM 9259 C CA . TYR D 1 165 ? 11.558 -23.082 56.076 1.00 27.20 165 TYR D CA 1
ATOM 9260 C C . TYR D 1 165 ? 11.327 -24.477 56.617 1.00 28.12 165 TYR D C 1
ATOM 9261 O O . TYR D 1 165 ? 12.153 -25.372 56.438 1.00 28.38 165 TYR D O 1
ATOM 9270 N N . ARG D 1 166 ? 10.190 -24.664 57.273 1.00 29.39 166 ARG D N 1
ATOM 9271 C CA . ARG D 1 166 ? 9.845 -25.978 57.791 1.00 29.87 166 ARG D CA 1
ATOM 9272 C C . ARG D 1 166 ? 9.296 -26.781 56.619 1.00 29.90 166 ARG D C 1
ATOM 9273 O O . ARG D 1 166 ? 9.794 -27.863 56.303 1.00 30.29 166 ARG D O 1
ATOM 9281 N N . GLU D 1 167 ? 8.291 -26.217 55.957 1.00 30.50 167 GLU D N 1
ATOM 9282 C CA . GLU D 1 167 ? 7.630 -26.877 54.837 1.00 31.96 167 GLU D CA 1
ATOM 9283 C C . GLU D 1 167 ? 8.454 -27.014 53.564 1.00 33.90 167 GLU D C 1
ATOM 9284 O O . GLU D 1 167 ? 8.325 -28.007 52.847 1.00 35.33 167 GLU D O 1
ATOM 9290 N N . ALA D 1 168 ? 9.306 -26.039 53.280 1.00 34.62 168 ALA D N 1
ATOM 9291 C CA . ALA D 1 168 ? 10.082 -26.089 52.053 1.00 35.93 168 ALA D CA 1
ATOM 9292 C C . ALA D 1 168 ? 11.452 -26.731 52.161 1.00 37.74 168 ALA D C 1
ATOM 9293 O O . ALA D 1 168 ? 11.858 -27.477 51.269 1.00 38.34 168 ALA D O 1
ATOM 9295 N N . TYR D 1 169 ? 12.174 -26.444 53.237 1.00 39.55 169 TYR D N 1
ATOM 9296 C CA . TYR D 1 169 ? 13.510 -27.004 53.400 1.00 40.52 169 TYR D CA 1
ATOM 9297 C C . TYR D 1 169 ? 13.547 -28.204 54.322 1.00 41.36 169 TYR D C 1
ATOM 9298 O O . TYR D 1 169 ? 14.587 -28.838 54.482 1.00 41.86 169 TYR D O 1
ATOM 9307 N N . ASN D 1 170 ? 12.411 -28.518 54.933 1.00 43.39 170 ASN D N 1
ATOM 9308 C CA . ASN D 1 170 ? 12.341 -29.658 55.829 1.00 44.22 170 ASN D CA 1
ATOM 9309 C C . ASN D 1 170 ? 13.222 -29.463 57.065 1.00 44.21 170 ASN D C 1
ATOM 9310 O O . ASN D 1 170 ? 13.922 -30.384 57.492 1.00 45.20 170 ASN D O 1
ATOM 9315 N N . MET D 1 171 ? 13.196 -28.261 57.633 1.00 41.73 171 MET D N 1
ATOM 9316 C CA . MET D 1 171 ? 13.981 -27.973 58.821 1.00 38.15 171 MET D CA 1
ATOM 9317 C C . MET D 1 171 ? 13.116 -28.051 60.063 1.00 37.04 171 MET D C 1
ATOM 9318 O O . MET D 1 171 ? 11.894 -27.908 59.996 1.00 36.39 171 MET D O 1
ATOM 9323 N N . PHE D 1 172 ? 13.743 -28.293 61.203 1.00 35.63 172 PHE D N 1
ATOM 9324 C CA . PHE D 1 172 ? 12.982 -28.349 62.433 1.00 35.35 172 PHE D CA 1
ATOM 9325 C C . PHE D 1 172 ? 12.831 -26.892 62.841 1.00 34.84 172 PHE D C 1
ATOM 9326 O O . PHE D 1 172 ? 13.709 -26.328 63.493 1.00 34.13 172 PHE D O 1
ATOM 9334 N N . ALA D 1 173 ? 11.729 -26.280 62.428 1.00 33.65 173 ALA D N 1
ATOM 9335 C CA . ALA D 1 173 ? 11.481 -24.885 62.755 1.00 34.39 173 ALA D CA 1
ATOM 9336 C C . ALA D 1 173 ? 10.116 -24.728 63.402 1.00 35.49 173 ALA D C 1
ATOM 9337 O O . ALA D 1 173 ? 9.097 -25.089 62.813 1.00 36.02 173 ALA D O 1
ATOM 9339 N N . CYS D 1 174 ? 10.112 -24.189 64.618 1.00 36.03 174 CYS D N 1
ATOM 9340 C CA . CYS D 1 174 ? 8.889 -23.963 65.376 1.00 35.37 174 CYS D CA 1
ATOM 9341 C C . CYS D 1 174 ? 8.639 -22.478 65.511 1.00 35.12 174 CYS D C 1
ATOM 9342 O O . CYS D 1 174 ? 9.574 -21.680 65.551 1.00 35.03 174 CYS D O 1
ATOM 9345 N N . SER D 1 175 ? 7.366 -22.124 65.609 1.00 34.91 175 SER D N 1
ATOM 9346 C CA . SER D 1 175 ? 6.953 -20.746 65.805 1.00 32.95 175 SER D CA 1
ATOM 9347 C C . SER D 1 175 ? 5.988 -20.754 66.987 1.00 33.27 175 SER D C 1
ATOM 9348 O O . SER D 1 175 ? 4.871 -21.271 66.891 1.00 32.07 175 SER D O 1
ATOM 9351 N N . GLY D 1 176 ? 6.432 -20.202 68.109 1.00 33.66 176 GLY D N 1
ATOM 9352 C CA . GLY D 1 176 ? 5.580 -20.151 69.278 1.00 32.47 176 GLY D CA 1
ATOM 9353 C C . GLY D 1 176 ? 4.804 -18.851 69.305 1.00 32.50 176 GLY D C 1
ATOM 9354 O O . GLY D 1 176 ? 5.380 -17.774 69.437 1.00 34.56 176 GLY D O 1
ATOM 9355 N N . ILE D 1 177 ? 3.493 -18.942 69.156 1.00 31.00 177 ILE D N 1
ATOM 9356 C CA . ILE D 1 177 ? 2.667 -17.754 69.189 1.00 31.83 177 ILE D CA 1
ATOM 9357 C C . ILE D 1 177 ? 2.288 -17.505 70.648 1.00 33.17 177 ILE D C 1
ATOM 9358 O O . ILE D 1 177 ? 1.200 -17.872 71.089 1.00 33.67 177 ILE D O 1
ATOM 9363 N N . LEU D 1 178 ? 3.198 -16.888 71.397 1.00 33.57 178 LEU D N 1
ATOM 9364 C CA . LEU D 1 178 ? 2.956 -16.603 72.808 1.00 33.19 178 LEU D CA 1
ATOM 9365 C C . LEU D 1 178 ? 2.170 -15.333 73.106 1.00 32.90 178 LEU D C 1
ATOM 9366 O O . LEU D 1 178 ? 2.426 -14.279 72.535 1.00 34.13 178 LEU D O 1
ATOM 9371 N N . PHE D 1 179 ? 1.206 -15.445 74.013 1.00 33.80 179 PHE D N 1
ATOM 9372 C CA . PHE D 1 179 ? 0.404 -14.299 74.417 1.00 32.35 179 PHE D CA 1
ATOM 9373 C C . PHE D 1 179 ? 1.188 -13.587 75.502 1.00 32.59 179 PHE D C 1
ATOM 9374 O O . PHE D 1 179 ? 2.166 -14.125 76.009 1.00 33.99 179 PHE D O 1
ATOM 9382 N N . ASN D 1 180 ? 0.780 -12.373 75.842 1.00 34.48 180 ASN D N 1
ATOM 9383 C CA . ASN D 1 180 ? 1.480 -11.589 76.846 1.00 35.62 180 ASN D CA 1
ATOM 9384 C C . ASN D 1 180 ? 1.806 -12.419 78.073 1.00 38.56 180 ASN D C 1
ATOM 9385 O O . ASN D 1 180 ? 0.963 -13.162 78.569 1.00 40.03 180 ASN D O 1
ATOM 9390 N N . HIS D 1 181 ? 3.040 -12.312 78.550 1.00 39.46 181 HIS D N 1
ATOM 9391 C CA . HIS D 1 181 ? 3.449 -13.031 79.745 1.00 40.28 181 HIS D CA 1
ATOM 9392 C C . HIS D 1 181 ? 4.430 -12.175 80.530 1.00 42.38 181 HIS D C 1
ATOM 9393 O O . HIS D 1 181 ? 5.473 -11.770 80.018 1.00 42.64 181 HIS D O 1
ATOM 9400 N N . GLU D 1 182 ? 4.076 -11.904 81.784 1.00 44.44 182 GLU D N 1
ATOM 9401 C CA . GLU D 1 182 ? 4.880 -11.061 82.654 1.00 45.20 182 GLU D CA 1
ATOM 9402 C C . GLU D 1 182 ? 5.657 -11.843 83.703 1.00 46.26 182 GLU D C 1
ATOM 9403 O O . GLU D 1 182 ? 5.489 -13.055 83.848 1.00 46.40 182 GLU D O 1
ATOM 9409 N N . SER D 1 183 ? 6.505 -11.123 84.434 1.00 45.69 183 SER D N 1
ATOM 9410 C CA . SER D 1 183 ? 7.324 -11.700 85.488 1.00 45.77 183 SER D CA 1
ATOM 9411 C C . SER D 1 183 ? 8.015 -10.552 86.205 1.00 47.46 183 SER D C 1
ATOM 9412 O O . SER D 1 183 ? 7.801 -9.389 85.875 1.00 47.70 183 SER D O 1
ATOM 9415 N N . PRO D 1 184 ? 8.839 -10.858 87.216 1.00 49.12 184 PRO D N 1
ATOM 9416 C CA . PRO D 1 184 ? 9.519 -9.757 87.908 1.00 49.72 184 PRO D CA 1
ATOM 9417 C C . PRO D 1 184 ? 10.627 -9.167 87.022 1.00 49.63 184 PRO D C 1
ATOM 9418 O O . PRO D 1 184 ? 11.099 -8.054 87.255 1.00 50.37 184 PRO D O 1
ATOM 9422 N N . LEU D 1 185 ? 11.037 -9.923 86.007 1.00 48.06 185 LEU D N 1
ATOM 9423 C CA . LEU D 1 185 ? 12.084 -9.474 85.103 1.00 46.27 185 LEU D CA 1
ATOM 9424 C C . LEU D 1 185 ? 11.490 -8.703 83.934 1.00 46.13 185 LEU D C 1
ATOM 9425 O O . LEU D 1 185 ? 12.220 -8.173 83.096 1.00 46.46 185 LEU D O 1
ATOM 9430 N N . ARG D 1 186 ? 10.165 -8.640 83.877 1.00 44.79 186 ARG D N 1
ATOM 9431 C CA . ARG D 1 186 ? 9.496 -7.921 82.803 1.00 45.84 186 ARG D CA 1
ATOM 9432 C C . ARG D 1 186 ? 10.053 -6.504 82.693 1.00 46.71 186 ARG D C 1
ATOM 9433 O O . ARG D 1 186 ? 10.388 -5.882 83.705 1.00 45.79 186 ARG D O 1
ATOM 9441 N N . GLY D 1 187 ? 10.149 -6.004 81.462 1.00 47.12 187 GLY D N 1
ATOM 9442 C CA . GLY D 1 187 ? 10.669 -4.668 81.233 1.00 47.20 187 GLY D CA 1
ATOM 9443 C C . GLY D 1 187 ? 9.786 -3.592 81.834 1.00 49.20 187 GLY D C 1
ATOM 9444 O O . GLY D 1 187 ? 8.558 -3.695 81.794 1.00 49.16 187 GLY D O 1
ATOM 9445 N N . ILE D 1 188 ? 10.412 -2.555 82.386 1.00 50.31 188 ILE D N 1
ATOM 9446 C CA . ILE D 1 188 ? 9.692 -1.451 83.016 1.00 51.91 188 ILE D CA 1
ATOM 9447 C C . ILE D 1 188 ? 8.859 -0.628 82.036 1.00 52.10 188 ILE D C 1
ATOM 9448 O O . ILE D 1 188 ? 8.106 0.263 82.437 1.00 51.40 188 ILE D O 1
ATOM 9453 N N . GLU D 1 189 ? 8.989 -0.939 80.753 1.00 52.60 189 GLU D N 1
ATOM 9454 C CA . GLU D 1 189 ? 8.258 -0.225 79.718 1.00 53.95 189 GLU D CA 1
ATOM 9455 C C . GLU D 1 189 ? 6.819 -0.716 79.623 1.00 54.03 189 GLU D C 1
ATOM 9456 O O . GLU D 1 189 ? 5.903 0.064 79.372 1.00 54.63 189 GLU D O 1
ATOM 9462 N N . PHE D 1 190 ? 6.623 -2.016 79.817 1.00 54.15 190 PHE D N 1
ATOM 9463 C CA . PHE D 1 190 ? 5.291 -2.607 79.739 1.00 53.11 190 PHE D CA 1
ATOM 9464 C C . PHE D 1 190 ? 4.387 -2.181 80.891 1.00 52.44 190 PHE D C 1
ATOM 9465 O O . PHE D 1 190 ? 4.855 -1.883 81.993 1.00 51.95 190 PHE D O 1
ATOM 9473 N N . VAL D 1 191 ? 3.084 -2.165 80.631 1.00 51.01 191 VAL D N 1
ATOM 9474 C CA . VAL D 1 191 ? 2.119 -1.743 81.632 1.00 49.51 191 VAL D CA 1
ATOM 9475 C C . VAL D 1 191 ? 2.223 -2.490 82.961 1.00 49.15 191 VAL D C 1
ATOM 9476 O O . VAL D 1 191 ? 2.224 -1.860 84.015 1.00 49.42 191 VAL D O 1
ATOM 9480 N N . THR D 1 192 ? 2.328 -3.817 82.919 1.00 49.03 192 THR D N 1
ATOM 9481 C CA . THR D 1 192 ? 2.415 -4.604 84.150 1.00 48.34 192 THR D CA 1
ATOM 9482 C C . THR D 1 192 ? 3.579 -4.183 85.047 1.00 49.51 192 THR D C 1
ATOM 9483 O O . THR D 1 192 ? 3.359 -3.725 86.164 1.00 49.16 192 THR D O 1
ATOM 9487 N N . ARG D 1 193 ? 4.812 -4.337 84.571 1.00 50.78 193 ARG D N 1
ATOM 9488 C CA . ARG D 1 193 ? 5.974 -3.952 85.370 1.00 51.71 193 ARG D CA 1
ATOM 9489 C C . ARG D 1 193 ? 5.930 -2.470 85.739 1.00 53.50 193 ARG D C 1
ATOM 9490 O O . ARG D 1 193 ? 6.546 -2.051 86.713 1.00 54.21 193 ARG D O 1
ATOM 9498 N N . LYS D 1 194 ? 5.206 -1.676 84.956 1.00 55.90 194 LYS D N 1
ATOM 9499 C CA . LYS D 1 194 ? 5.078 -0.250 85.240 1.00 57.50 194 LYS D CA 1
ATOM 9500 C C . LYS D 1 194 ? 4.265 -0.082 86.524 1.00 59.00 194 LYS D C 1
ATOM 9501 O O . LYS D 1 194 ? 4.734 0.525 87.489 1.00 60.64 194 LYS D O 1
ATOM 9507 N N . ILE D 1 195 ? 3.049 -0.630 86.527 1.00 58.78 195 ILE D N 1
ATOM 9508 C CA . ILE D 1 195 ? 2.154 -0.559 87.684 1.00 59.22 195 ILE D CA 1
ATOM 9509 C C . ILE D 1 195 ? 2.819 -1.004 88.993 1.00 59.76 195 ILE D C 1
ATOM 9510 O O . ILE D 1 195 ? 2.706 -0.323 90.014 1.00 60.54 195 ILE D O 1
ATOM 9515 N N . THR D 1 196 ? 3.512 -2.138 88.965 1.00 59.39 196 THR D N 1
ATOM 9516 C CA . THR D 1 196 ? 4.172 -2.636 90.165 1.00 60.61 196 THR D CA 1
ATOM 9517 C C . THR D 1 196 ? 5.421 -1.842 90.520 1.00 61.58 196 THR D C 1
ATOM 9518 O O . THR D 1 196 ? 5.742 -1.680 91.698 1.00 61.59 196 THR D O 1
ATOM 9522 N N . TYR D 1 197 ? 6.140 -1.354 89.514 1.00 62.24 197 TYR D N 1
ATOM 9523 C CA . TYR D 1 197 ? 7.334 -0.581 89.807 1.00 62.05 197 TYR D CA 1
ATOM 9524 C C . TYR D 1 197 ? 6.922 0.792 90.282 1.00 62.56 197 TYR D C 1
ATOM 9525 O O . TYR D 1 197 ? 7.689 1.487 90.941 1.00 62.34 197 TYR D O 1
ATOM 9534 N N . SER D 1 198 ? 5.697 1.170 89.937 1.00 63.64 198 SER D N 1
ATOM 9535 C CA . SER D 1 198 ? 5.147 2.465 90.309 1.00 64.82 198 SER D CA 1
ATOM 9536 C C . SER D 1 198 ? 4.677 2.483 91.759 1.00 65.17 198 SER D C 1
ATOM 9537 O O . SER D 1 198 ? 5.127 3.308 92.556 1.00 66.04 198 SER D O 1
ATOM 9540 N N . LEU D 1 199 ? 3.773 1.570 92.100 1.00 64.82 199 LEU D N 1
ATOM 9541 C CA . LEU D 1 199 ? 3.237 1.499 93.455 1.00 63.13 199 LEU D CA 1
ATOM 9542 C C . LEU D 1 199 ? 4.330 1.366 94.517 1.00 63.19 199 LEU D C 1
ATOM 9543 O O . LEU D 1 199 ? 4.217 1.928 95.604 1.00 64.19 199 LEU D O 1
ATOM 9548 N N . ALA D 1 200 ? 5.393 0.636 94.204 1.00 63.60 200 ALA D N 1
ATOM 9549 C CA . ALA D 1 200 ? 6.493 0.485 95.148 1.00 64.56 200 ALA D CA 1
ATOM 9550 C C . ALA D 1 200 ? 7.215 1.824 95.243 1.00 65.98 200 ALA D C 1
ATOM 9551 O O . ALA D 1 200 ? 8.334 1.906 95.743 1.00 66.24 200 ALA D O 1
ATOM 9553 N N . ARG D 1 201 ? 6.564 2.869 94.741 1.00 68.33 201 ARG D N 1
ATOM 9554 C CA . ARG D 1 201 ? 7.109 4.223 94.753 1.00 70.78 201 ARG D CA 1
ATOM 9555 C C . ARG D 1 201 ? 6.038 5.195 95.229 1.00 72.11 201 ARG D C 1
ATOM 9556 O O . ARG D 1 201 ? 6.269 5.993 96.136 1.00 72.68 201 ARG D O 1
ATOM 9564 N N . ILE D 1 202 ? 4.869 5.133 94.603 1.00 73.93 202 ILE D N 1
ATOM 9565 C CA . ILE D 1 202 ? 3.765 6.002 94.986 1.00 76.27 202 ILE D CA 1
ATOM 9566 C C . ILE D 1 202 ? 3.569 5.880 96.490 1.00 78.06 202 ILE D C 1
ATOM 9567 O O . ILE D 1 202 ? 3.570 6.876 97.217 1.00 78.29 202 ILE D O 1
ATOM 9572 N N . LYS D 1 203 ? 3.422 4.641 96.947 1.00 79.75 203 LYS D N 1
ATOM 9573 C CA . LYS D 1 203 ? 3.210 4.364 98.356 1.00 81.65 203 LYS D CA 1
ATOM 9574 C C . LYS D 1 203 ? 4.505 4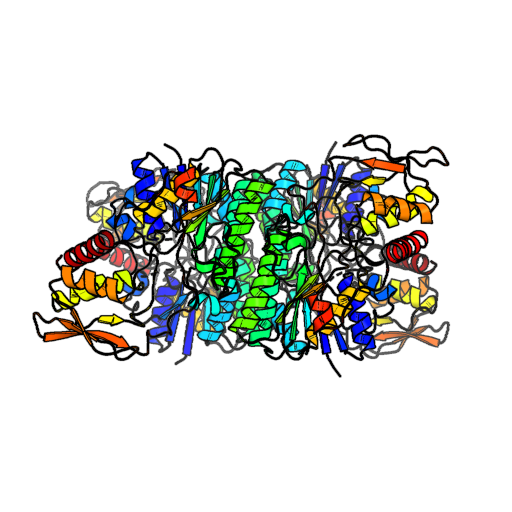.331 99.158 1.00 83.20 203 LYS D C 1
ATOM 9575 O O . LYS D 1 203 ? 4.566 3.730 100.231 1.00 84.18 203 LYS D O 1
ATOM 9581 N N . TYR D 1 204 ? 5.536 4.984 98.630 1.00 83.90 204 TYR D N 1
ATOM 9582 C CA . TYR D 1 204 ? 6.826 5.070 99.304 1.00 84.56 204 TYR D CA 1
ATOM 9583 C C . TYR D 1 204 ? 7.388 6.488 99.211 1.00 85.53 204 TYR D C 1
ATOM 9584 O O . TYR D 1 204 ? 8.587 6.710 99.400 1.00 85.35 204 TYR D O 1
ATOM 9593 N N . GLY D 1 205 ? 6.503 7.440 98.918 1.00 86.31 205 GLY D N 1
ATOM 9594 C CA . GLY D 1 205 ? 6.891 8.838 98.822 1.00 87.53 205 GLY D CA 1
ATOM 9595 C C . GLY D 1 205 ? 7.882 9.214 97.733 1.00 88.11 205 GLY D C 1
ATOM 9596 O O . GLY D 1 205 ? 8.395 10.336 97.718 1.00 88.34 205 GLY D O 1
ATOM 9597 N N . LEU D 1 206 ? 8.164 8.288 96.823 1.00 87.98 206 LEU D N 1
ATOM 9598 C CA . LEU D 1 206 ? 9.095 8.564 95.735 1.00 87.57 206 LEU D CA 1
ATOM 9599 C C . LEU D 1 206 ? 8.331 8.841 94.444 1.00 87.68 206 LEU D C 1
ATOM 9600 O O . LEU D 1 206 ? 8.863 8.647 93.351 1.00 88.83 206 LEU D O 1
ATOM 9605 N N . GLN D 1 207 ? 7.088 9.302 94.575 1.00 86.62 207 GLN D N 1
ATOM 9606 C CA . GLN D 1 207 ? 6.253 9.588 93.413 1.00 85.67 207 GLN D CA 1
ATOM 9607 C C . GLN D 1 207 ? 4.828 9.944 93.847 1.00 86.00 207 GLN D C 1
ATOM 9608 O O . GLN D 1 207 ? 4.422 9.630 94.967 1.00 86.24 207 GLN D O 1
ATOM 9614 N N . ASP D 1 208 ? 4.070 10.586 92.958 1.00 85.60 208 ASP D N 1
ATOM 9615 C CA . ASP D 1 208 ? 2.699 10.991 93.271 1.00 85.22 208 ASP D CA 1
ATOM 9616 C C . ASP D 1 208 ? 1.625 9.968 92.936 1.00 84.15 208 ASP D C 1
ATOM 9617 O O . ASP D 1 208 ? 1.186 9.215 93.801 1.00 83.78 208 ASP D O 1
ATOM 9622 N N . LYS D 1 209 ? 1.194 9.948 91.680 1.00 83.91 209 LYS D N 1
ATOM 9623 C CA . LYS D 1 209 ? 0.153 9.020 91.258 1.00 83.58 209 LYS D CA 1
ATOM 9624 C C . LYS D 1 209 ? 0.594 8.060 90.156 1.00 82.97 209 LYS D C 1
ATOM 9625 O O . LYS D 1 209 ? 1.786 7.827 89.952 1.00 82.20 209 LYS D O 1
ATOM 9627 N N . LEU D 1 210 ? -0.389 7.502 89.456 1.00 82.44 210 LEU D N 1
ATOM 9628 C CA . LEU D 1 210 ? -0.148 6.562 88.372 1.00 82.45 210 LEU D CA 1
ATOM 9629 C C . LEU D 1 210 ? -1.006 6.938 87.165 1.00 82.28 210 LEU D C 1
ATOM 9630 O O . LEU D 1 210 ? -2.231 6.850 87.218 1.00 82.49 210 LEU D O 1
ATOM 9635 N N . VAL D 1 211 ? -0.360 7.363 86.083 1.00 81.82 211 VAL D N 1
ATOM 9636 C CA . VAL D 1 211 ? -1.077 7.744 84.869 1.00 81.85 211 VAL D CA 1
ATOM 9637 C C . VAL D 1 211 ? -1.061 6.595 83.866 1.00 82.29 211 VAL D C 1
ATOM 9638 O O . VAL D 1 211 ? 0.003 6.088 83.506 1.00 81.98 211 VAL D O 1
ATOM 9642 N N . LEU D 1 212 ? -2.245 6.192 83.418 1.00 82.72 212 LEU D N 1
ATOM 9643 C CA . LEU D 1 212 ? -2.374 5.099 82.461 1.00 83.04 212 LEU D CA 1
ATOM 9644 C C . LEU D 1 212 ? -3.259 5.511 81.288 1.00 83.81 212 LEU D C 1
ATOM 9645 O O . LEU D 1 212 ? -4.040 6.455 81.392 1.00 84.09 212 LEU D O 1
ATOM 9650 N N . GLY D 1 213 ? -3.135 4.795 80.173 1.00 84.91 213 GLY D N 1
ATOM 9651 C CA . GLY D 1 213 ? -3.932 5.102 78.998 1.00 85.96 213 GLY D CA 1
ATOM 9652 C C . GLY D 1 213 ? -5.274 4.392 78.993 1.00 86.54 213 GLY D C 1
ATOM 9653 O O . GLY D 1 213 ? -6.173 4.744 79.759 1.00 86.86 213 GLY D O 1
ATOM 9654 N N . ASN D 1 214 ? -5.411 3.390 78.130 1.00 86.71 214 ASN D N 1
ATOM 9655 C CA . ASN D 1 214 ? -6.653 2.627 78.027 1.00 86.56 214 ASN D CA 1
ATOM 9656 C C . ASN D 1 214 ? -6.762 1.642 79.192 1.00 86.84 214 ASN D C 1
ATOM 9657 O O . ASN D 1 214 ? -5.994 0.682 79.277 1.00 87.33 214 ASN D O 1
ATOM 9662 N N . LEU D 1 215 ? -7.713 1.890 80.089 1.00 86.58 215 LEU D N 1
ATOM 9663 C CA . LEU D 1 215 ? -7.921 1.031 81.253 1.00 86.25 215 LEU D CA 1
ATOM 9664 C C . LEU D 1 215 ? -8.974 -0.031 80.955 1.00 86.31 215 LEU D C 1
ATOM 9665 O O . LEU D 1 215 ? -9.636 -0.538 81.865 1.00 86.52 215 LEU D O 1
ATOM 9670 N N . ASN D 1 216 ? -9.120 -0.364 79.676 1.00 85.98 216 ASN D N 1
ATOM 9671 C CA . ASN D 1 216 ? -10.106 -1.349 79.243 1.00 85.88 216 ASN D CA 1
ATOM 9672 C C . ASN D 1 216 ? -9.507 -2.492 78.425 1.00 84.59 216 ASN D C 1
ATOM 9673 O O . ASN D 1 216 ? -10.137 -3.539 78.261 1.00 84.46 216 ASN D O 1
ATOM 9678 N N . ALA D 1 217 ? -8.297 -2.293 77.910 1.00 82.78 217 ALA D N 1
ATOM 9679 C CA . ALA D 1 217 ? -7.636 -3.317 77.105 1.00 80.86 217 ALA D CA 1
ATOM 9680 C C . ALA D 1 217 ? -7.568 -4.657 77.836 1.00 79.26 217 ALA D C 1
ATOM 9681 O O . ALA D 1 217 ? -6.683 -4.881 78.665 1.00 79.07 217 ALA D O 1
ATOM 9683 N N . LYS D 1 218 ? -8.511 -5.542 77.532 1.00 76.67 218 LYS D N 1
ATOM 9684 C CA . LYS D 1 218 ? -8.537 -6.860 78.152 1.00 73.31 218 LYS D CA 1
ATOM 9685 C C . LYS D 1 218 ? -7.304 -7.616 77.670 1.00 70.07 218 LYS D C 1
ATOM 9686 O O . LYS D 1 218 ? -7.078 -7.737 76.466 1.00 69.60 218 LYS D O 1
ATOM 9692 N N . ARG D 1 219 ? -6.504 -8.112 78.611 1.00 65.89 219 ARG D N 1
ATOM 9693 C CA . ARG D 1 219 ? -5.284 -8.836 78.267 1.00 61.57 219 ARG D CA 1
ATOM 9694 C C . ARG D 1 219 ? -5.120 -10.204 78.913 1.00 57.72 219 ARG D C 1
ATOM 9695 O O . ARG D 1 219 ? -5.373 -10.394 80.100 1.00 56.79 219 ARG D O 1
ATOM 9703 N N . ASP D 1 220 ? -4.681 -11.158 78.105 1.00 54.05 220 ASP D N 1
ATOM 9704 C CA . ASP D 1 220 ? -4.440 -12.514 78.563 1.00 49.71 220 ASP D CA 1
ATOM 9705 C C . ASP D 1 220 ? -3.019 -12.495 79.128 1.00 48.66 220 ASP D C 1
ATOM 9706 O O . ASP D 1 220 ? -2.051 -12.386 78.379 1.00 49.11 220 ASP D O 1
ATOM 9711 N N . TRP D 1 221 ? -2.902 -12.576 80.450 1.00 47.47 221 TRP D N 1
ATOM 9712 C CA . TRP D 1 221 ? -1.600 -12.543 81.110 1.00 45.77 221 TRP D CA 1
ATOM 9713 C C . TRP D 1 221 ? -1.171 -13.875 81.733 1.00 45.75 221 TRP D C 1
ATOM 9714 O O . TRP D 1 221 ? -1.941 -14.514 82.448 1.00 46.48 221 TRP D O 1
ATOM 9725 N N . GLY D 1 222 ? 0.070 -14.275 81.463 1.00 44.59 222 GLY D N 1
ATOM 9726 C CA . GLY D 1 222 ? 0.604 -15.520 81.988 1.00 43.47 222 GLY D CA 1
ATOM 9727 C C . GLY D 1 222 ? 1.912 -15.290 82.723 1.00 44.58 222 GLY D C 1
ATOM 9728 O O . GLY D 1 222 ? 2.360 -14.154 82.843 1.00 46.22 222 GLY D O 1
ATOM 9729 N N . TYR D 1 223 ? 2.534 -16.360 83.210 1.00 45.11 223 TYR D N 1
ATOM 9730 C CA . TYR D 1 223 ? 3.789 -16.255 83.956 1.00 45.16 223 TYR D CA 1
ATOM 9731 C C . TYR D 1 223 ? 4.978 -16.672 83.091 1.00 44.78 223 TYR D C 1
ATOM 9732 O O . TYR D 1 223 ? 5.147 -17.847 82.769 1.00 44.94 223 TYR D O 1
ATOM 9741 N N . ALA D 1 224 ? 5.801 -15.694 82.729 1.00 45.14 224 ALA D N 1
ATOM 9742 C CA . ALA D 1 224 ? 6.967 -15.914 81.871 1.00 45.39 224 ALA D CA 1
ATOM 9743 C C . ALA D 1 224 ? 7.672 -17.269 81.995 1.00 45.50 224 ALA D C 1
ATOM 9744 O O . ALA D 1 224 ? 7.829 -17.980 81.002 1.00 44.84 224 ALA D O 1
ATOM 9746 N N . PRO D 1 225 ? 8.096 -17.651 83.212 1.00 45.66 225 PRO D N 1
ATOM 9747 C CA . PRO D 1 225 ? 8.782 -18.937 83.382 1.00 45.27 225 PRO D CA 1
ATOM 9748 C C . PRO D 1 225 ? 8.024 -20.142 82.808 1.00 45.10 225 PRO D C 1
ATOM 9749 O O . PRO D 1 225 ? 8.628 -21.086 82.296 1.00 46.75 225 PRO D O 1
ATOM 9753 N N . GLU D 1 226 ? 6.702 -20.116 82.891 1.00 44.12 226 GLU D N 1
ATOM 9754 C CA . GLU D 1 226 ? 5.917 -21.220 82.366 1.00 44.84 226 GLU D CA 1
ATOM 9755 C C . GLU D 1 226 ? 5.884 -21.206 80.850 1.00 44.48 226 GLU D C 1
ATOM 9756 O O . GLU D 1 226 ? 5.861 -22.258 80.217 1.00 44.46 226 GLU D O 1
ATOM 9762 N N . TYR D 1 227 ? 5.888 -20.012 80.266 1.00 43.95 227 TYR D N 1
ATOM 9763 C CA . TYR D 1 227 ? 5.849 -19.888 78.815 1.00 42.03 227 TYR D CA 1
ATOM 9764 C C . TYR D 1 227 ? 7.150 -20.316 78.141 1.00 40.95 227 TYR D C 1
ATOM 9765 O O . TYR D 1 227 ? 7.121 -20.858 77.041 1.00 41.02 227 TYR D O 1
ATOM 9774 N N . VAL D 1 228 ? 8.290 -20.086 78.789 1.00 40.54 228 VAL D N 1
ATOM 9775 C CA . VAL D 1 228 ? 9.561 -20.497 78.195 1.00 41.50 228 VAL D CA 1
ATOM 9776 C C . VAL D 1 228 ? 9.672 -22.007 78.334 1.00 41.89 228 VAL D C 1
ATOM 9777 O O . VAL D 1 228 ? 10.507 -22.645 77.695 1.00 41.68 228 VAL D O 1
ATOM 9781 N N . GLU D 1 229 ? 8.826 -22.572 79.188 1.00 42.67 229 GLU D N 1
ATOM 9782 C CA . GLU D 1 229 ? 8.800 -24.015 79.379 1.00 43.03 229 GLU D CA 1
ATOM 9783 C C . GLU D 1 229 ? 8.194 -24.595 78.102 1.00 41.11 229 GLU D C 1
ATOM 9784 O O . GLU D 1 229 ? 8.645 -25.622 77.585 1.00 39.94 229 GLU D O 1
ATOM 9790 N N . ALA D 1 230 ? 7.174 -23.905 77.595 1.00 39.54 230 ALA D N 1
ATOM 9791 C CA . ALA D 1 230 ? 6.476 -24.303 76.379 1.00 38.46 230 ALA D CA 1
ATOM 9792 C C . ALA D 1 230 ? 7.427 -24.336 75.188 1.00 37.31 230 ALA D C 1
ATOM 9793 O O . ALA D 1 230 ? 7.356 -25.236 74.356 1.00 36.32 230 ALA D O 1
ATOM 9795 N N . MET D 1 231 ? 8.312 -23.348 75.108 1.00 36.62 231 MET D N 1
ATOM 9796 C CA . MET D 1 231 ? 9.279 -23.281 74.020 1.00 36.61 231 MET D CA 1
ATOM 9797 C C . MET D 1 231 ? 10.143 -24.536 74.020 1.00 37.06 231 MET D C 1
ATOM 9798 O O . MET D 1 231 ? 10.319 -25.194 72.988 1.00 37.75 231 MET D O 1
ATOM 9803 N N . TRP D 1 232 ? 10.693 -24.860 75.185 1.00 36.73 232 TRP D N 1
ATOM 9804 C CA . TRP D 1 232 ? 11.533 -26.037 75.313 1.00 37.72 232 TRP D CA 1
ATOM 9805 C C . TRP D 1 232 ? 10.743 -27.287 74.930 1.00 38.08 232 TRP D C 1
ATOM 9806 O O . TRP D 1 232 ? 11.251 -28.164 74.231 1.00 36.81 232 TRP D O 1
ATOM 9817 N N . LEU D 1 233 ? 9.494 -27.357 75.386 1.00 39.29 233 LEU D N 1
ATOM 9818 C CA . LEU D 1 233 ? 8.631 -28.502 75.098 1.00 40.37 233 LEU D CA 1
ATOM 9819 C C . LEU D 1 233 ? 8.377 -28.757 73.614 1.00 42.07 233 LEU D C 1
ATOM 9820 O O . LEU D 1 233 ? 8.588 -29.872 73.126 1.00 43.08 233 LEU D O 1
ATOM 9825 N N . MET D 1 234 ? 7.914 -27.744 72.890 1.00 41.82 234 MET D N 1
ATOM 9826 C CA . MET D 1 234 ? 7.648 -27.953 71.480 1.00 43.18 234 MET D CA 1
ATOM 9827 C C . MET D 1 234 ? 8.929 -28.277 70.717 1.00 44.58 234 MET D C 1
ATOM 9828 O O . MET D 1 234 ? 8.900 -29.006 69.718 1.00 45.74 234 MET D O 1
ATOM 9833 N N . MET D 1 235 ? 10.056 -27.759 71.198 1.00 43.48 235 MET D N 1
ATOM 9834 C CA . MET D 1 235 ? 11.335 -28.027 70.557 1.00 41.68 235 MET D CA 1
ATOM 9835 C C . MET D 1 235 ? 11.772 -29.471 70.797 1.00 42.27 235 MET D C 1
ATOM 9836 O O . MET D 1 235 ? 12.658 -29.983 70.108 1.00 43.07 235 MET D O 1
ATOM 9841 N N . GLN D 1 236 ? 11.152 -30.132 71.771 1.00 42.42 236 GLN D N 1
ATOM 9842 C CA . GLN D 1 236 ? 11.509 -31.519 72.068 1.00 43.43 236 GLN D CA 1
ATOM 9843 C C . GLN D 1 236 ? 10.603 -32.518 71.374 1.00 43.85 236 GLN D C 1
ATOM 9844 O O . GLN D 1 236 ? 10.802 -33.721 71.506 1.00 45.39 236 GLN D O 1
ATOM 9850 N N . GLN D 1 237 ? 9.612 -32.030 70.637 1.00 44.32 237 GLN D N 1
ATOM 9851 C CA . GLN D 1 237 ? 8.691 -32.924 69.940 1.00 45.98 237 GLN D CA 1
ATOM 9852 C C . GLN D 1 237 ? 9.347 -33.653 68.770 1.00 45.25 237 GLN D C 1
ATOM 9853 O O . GLN D 1 237 ? 10.306 -33.158 68.173 1.00 45.34 237 GLN D O 1
ATOM 9859 N N . PRO D 1 238 ? 8.842 -34.852 68.432 1.00 45.41 238 PRO D N 1
ATOM 9860 C CA . PRO D 1 238 ? 9.422 -35.606 67.315 1.00 44.08 238 PRO D CA 1
ATOM 9861 C C . PRO D 1 238 ? 9.315 -34.823 66.008 1.00 44.07 238 PRO D C 1
ATOM 9862 O O . PRO D 1 238 ? 10.183 -34.925 65.141 1.00 44.93 238 PRO D O 1
ATOM 9866 N N . GLU D 1 239 ? 8.252 -34.032 65.882 1.00 43.20 239 GLU D N 1
ATOM 9867 C CA . GLU D 1 239 ? 8.024 -33.236 64.685 1.00 42.72 239 GLU D CA 1
ATOM 9868 C C . GLU D 1 239 ? 7.827 -31.772 65.047 1.00 41.98 239 GLU D C 1
ATOM 9869 O O . GLU D 1 239 ? 7.188 -31.453 66.047 1.00 41.52 239 GLU D O 1
ATOM 9875 N N . PRO D 1 240 ? 8.380 -30.859 64.233 1.00 41.10 240 PRO D N 1
ATOM 9876 C CA . PRO D 1 240 ? 8.255 -29.422 64.479 1.00 39.91 240 PRO D CA 1
ATOM 9877 C C . PRO D 1 240 ? 6.853 -28.951 64.131 1.00 39.46 240 PRO D C 1
ATOM 9878 O O . PRO D 1 240 ? 6.227 -29.479 63.213 1.00 40.75 240 PRO D O 1
ATOM 9882 N N . ASP D 1 241 ? 6.360 -27.957 64.858 1.00 38.75 241 ASP D N 1
ATOM 9883 C CA . ASP D 1 241 ? 5.021 -27.446 64.609 1.00 39.14 241 ASP D CA 1
ATOM 9884 C C . ASP D 1 241 ? 4.823 -26.139 65.372 1.00 38.65 241 ASP D C 1
ATOM 9885 O O . ASP D 1 241 ? 5.683 -25.753 66.157 1.00 39.37 241 ASP D O 1
ATOM 9890 N N . ASP D 1 242 ? 3.701 -25.460 65.139 1.00 37.87 242 ASP D N 1
ATOM 9891 C CA . ASP D 1 242 ? 3.420 -24.197 65.823 1.00 38.67 242 ASP D CA 1
ATOM 9892 C C . ASP D 1 242 ? 2.341 -24.354 66.897 1.00 37.65 242 ASP D C 1
ATOM 9893 O O . ASP D 1 242 ? 1.412 -25.152 66.753 1.00 36.05 242 ASP D O 1
ATOM 9898 N N . TYR D 1 243 ? 2.463 -23.576 67.968 1.00 36.18 243 TYR D N 1
ATOM 9899 C CA . TYR D 1 243 ? 1.530 -23.672 69.080 1.00 35.55 243 TYR D CA 1
ATOM 9900 C C . TYR D 1 243 ? 1.175 -22.331 69.704 1.00 35.37 243 TYR D C 1
ATOM 9901 O O . TYR D 1 243 ? 2.016 -21.443 69.803 1.00 36.76 243 TYR D O 1
ATOM 9910 N N . VAL D 1 244 ? -0.075 -22.196 70.134 1.00 34.45 244 VAL D N 1
ATOM 9911 C CA . VAL D 1 244 ? -0.537 -20.983 70.793 1.00 34.89 244 VAL D CA 1
ATOM 9912 C C . VAL D 1 244 ? -0.327 -21.220 72.286 1.00 35.28 244 VAL D C 1
ATOM 9913 O O . VAL D 1 244 ? -0.701 -22.268 72.804 1.00 35.24 244 VAL D O 1
ATOM 9917 N N . ILE D 1 245 ? 0.282 -20.259 72.971 1.00 35.75 245 ILE D N 1
ATOM 9918 C CA . ILE D 1 245 ? 0.545 -20.396 74.396 1.00 35.88 245 ILE D CA 1
ATOM 9919 C C . ILE D 1 245 ? -0.025 -19.217 75.159 1.00 38.11 245 ILE D C 1
ATOM 9920 O O . ILE D 1 245 ? 0.457 -18.089 75.046 1.00 37.89 245 ILE D O 1
ATOM 9925 N N . ALA D 1 246 ? -1.059 -19.496 75.944 1.00 41.04 246 ALA D N 1
ATOM 9926 C CA . ALA D 1 246 ? -1.730 -18.476 76.731 1.00 43.62 246 ALA D CA 1
ATOM 9927 C C . ALA D 1 246 ? -2.461 -19.120 77.912 1.00 45.66 246 ALA D C 1
ATOM 9928 O O . ALA D 1 246 ? -2.486 -20.351 78.047 1.00 45.79 246 ALA D O 1
ATOM 9930 N N . THR D 1 247 ? -3.054 -18.288 78.764 1.00 45.99 247 THR D N 1
ATOM 9931 C CA . THR D 1 247 ? -3.796 -18.797 79.912 1.00 48.46 247 THR D CA 1
ATOM 9932 C C . THR D 1 247 ? -5.225 -19.099 79.482 1.00 50.59 247 THR D C 1
ATOM 9933 O O . THR D 1 247 ? -5.899 -19.940 80.075 1.00 50.39 247 THR D O 1
ATOM 9937 N N . GLY D 1 248 ? -5.675 -18.414 78.436 1.00 52.50 248 GLY D N 1
ATOM 9938 C CA . GLY D 1 248 ? -7.026 -18.614 77.954 1.00 55.02 248 GLY D CA 1
ATOM 9939 C C . GLY D 1 248 ? -7.968 -17.808 78.815 1.00 57.49 248 GLY D C 1
ATOM 9940 O O . GLY D 1 248 ? -9.185 -17.964 78.756 1.00 57.80 248 GLY D O 1
ATOM 9941 N N . GLU D 1 249 ? -7.391 -16.923 79.615 1.00 60.30 249 GLU D N 1
ATOM 9942 C CA . GLU D 1 249 ? -8.168 -16.088 80.515 1.00 64.00 249 GLU D CA 1
ATOM 9943 C C . GLU D 1 249 ? -7.756 -14.622 80.394 1.00 65.39 249 GLU D C 1
ATOM 9944 O O . GLU D 1 249 ? -6.568 -14.305 80.333 1.00 64.65 249 GLU D O 1
ATOM 9950 N N . THR D 1 250 ? -8.743 -13.732 80.374 1.00 67.55 250 THR D N 1
ATOM 9951 C CA . THR D 1 250 ? -8.479 -12.309 80.227 1.00 70.52 250 THR D CA 1
ATOM 9952 C C . THR D 1 250 ? -8.788 -11.458 81.455 1.00 73.04 250 THR D C 1
ATOM 9953 O O . THR D 1 250 ? -9.628 -11.812 82.280 1.00 74.29 250 THR D O 1
ATOM 9957 N N . HIS D 1 251 ? -8.097 -10.326 81.553 1.00 75.66 251 HIS D N 1
ATOM 9958 C CA . HIS D 1 251 ? -8.256 -9.375 82.653 1.00 78.26 251 HIS D CA 1
ATOM 9959 C C . HIS D 1 251 ? -7.905 -7.989 82.125 1.00 80.02 251 HIS D C 1
ATOM 9960 O O . HIS D 1 251 ? -6.881 -7.823 81.466 1.00 81.45 251 HIS D O 1
ATOM 9967 N N . THR D 1 252 ? -8.745 -6.995 82.403 1.00 81.54 252 THR D N 1
ATOM 9968 C CA . THR D 1 252 ? -8.475 -5.637 81.935 1.00 82.48 252 THR D CA 1
ATOM 9969 C C . THR D 1 252 ? -7.387 -4.976 82.781 1.00 83.07 252 THR D C 1
ATOM 9970 O O . THR D 1 252 ? -7.206 -5.320 83.953 1.00 82.23 252 THR D O 1
ATOM 9974 N N . VAL D 1 253 ? -6.661 -4.033 82.180 1.00 83.75 253 VAL D N 1
ATOM 9975 C CA . VAL D 1 253 ? -5.589 -3.322 82.878 1.00 84.22 253 VAL D CA 1
ATOM 9976 C C . VAL D 1 253 ? -6.120 -2.776 84.197 1.00 84.43 253 VAL D C 1
ATOM 9977 O O . VAL D 1 253 ? -5.419 -2.767 85.212 1.00 83.75 253 VAL D O 1
ATOM 9981 N N . ARG D 1 254 ? -7.371 -2.326 84.168 1.00 85.14 254 ARG D N 1
ATOM 9982 C CA . ARG D 1 254 ? -8.024 -1.777 85.349 1.00 85.19 254 ARG D CA 1
ATOM 9983 C C . ARG D 1 254 ? -8.027 -2.810 86.474 1.00 84.82 254 ARG D C 1
ATOM 9984 O O . ARG D 1 254 ? -7.599 -2.529 87.596 1.00 84.12 254 ARG D O 1
ATOM 9986 N N . GLU D 1 255 ? -8.499 -4.011 86.155 1.00 84.80 255 GLU D N 1
ATOM 9987 C CA . GLU D 1 255 ? -8.577 -5.099 87.124 1.00 85.05 255 GLU D CA 1
ATOM 9988 C C . GLU D 1 255 ? -7.219 -5.450 87.734 1.00 84.20 255 GLU D C 1
ATOM 9989 O O . GLU D 1 255 ? -7.140 -5.847 88.899 1.00 83.88 255 GLU D O 1
ATOM 9995 N N . PHE D 1 256 ? -6.157 -5.298 86.946 1.00 83.17 256 PHE D N 1
ATOM 9996 C CA . PHE D 1 256 ? -4.799 -5.603 87.401 1.00 81.99 256 PHE D CA 1
ATOM 9997 C C . PHE D 1 256 ? -4.338 -4.605 88.463 1.00 82.92 256 PHE D C 1
ATOM 9998 O O . PHE D 1 256 ? -3.808 -4.993 89.507 1.00 83.17 256 PHE D O 1
ATOM 10006 N N . VAL D 1 257 ? -4.540 -3.320 88.188 1.00 83.56 257 VAL D N 1
ATOM 10007 C CA . VAL D 1 257 ? -4.133 -2.267 89.111 1.00 84.00 257 VAL D CA 1
ATOM 10008 C C . VAL D 1 257 ? -4.782 -2.439 90.480 1.00 83.90 257 VAL D C 1
ATOM 10009 O O . VAL D 1 257 ? -4.117 -2.314 91.512 1.00 83.43 257 VAL D O 1
ATOM 10013 N N . GLU D 1 258 ? -6.083 -2.725 90.479 1.00 83.78 258 GLU D N 1
ATOM 10014 C CA . GLU D 1 258 ? -6.835 -2.911 91.716 1.00 83.64 258 GLU D CA 1
ATOM 10015 C C . GLU D 1 258 ? -6.111 -3.855 92.667 1.00 83.41 258 GLU D C 1
ATOM 10016 O O . GLU D 1 258 ? -5.754 -3.474 93.781 1.00 83.42 258 GLU D O 1
ATOM 10018 N N . LYS D 1 259 ? -5.886 -5.084 92.217 1.00 83.58 259 LYS D N 1
ATOM 10019 C CA . LYS D 1 259 ? -5.213 -6.086 93.032 1.00 83.28 259 LYS D CA 1
ATOM 10020 C C . LYS D 1 259 ? -3.765 -5.703 93.319 1.00 83.66 259 LYS D C 1
ATOM 10021 O O . LYS D 1 259 ? -3.296 -5.821 94.452 1.00 82.87 259 LYS D O 1
ATOM 10027 N N . ALA D 1 260 ? -3.065 -5.239 92.288 1.00 84.62 260 ALA D N 1
ATOM 10028 C CA . ALA D 1 260 ? -1.666 -4.844 92.418 1.00 85.76 260 ALA D CA 1
ATOM 10029 C C . ALA D 1 260 ? -1.463 -3.772 93.485 1.00 86.44 260 ALA D C 1
ATOM 10030 O O . ALA D 1 260 ? -0.435 -3.751 94.163 1.00 86.61 260 ALA D O 1
ATOM 10032 N N . ALA D 1 261 ? -2.440 -2.881 93.625 1.00 87.07 261 ALA D N 1
ATOM 10033 C CA . ALA D 1 261 ? -2.368 -1.807 94.612 1.00 87.69 261 ALA D CA 1
ATOM 10034 C C . ALA D 1 261 ? -2.663 -2.339 96.015 1.00 88.21 261 ALA D C 1
ATOM 10035 O O . ALA D 1 261 ? -2.043 -1.923 96.995 1.00 87.99 261 ALA D O 1
ATOM 10037 N N . LYS D 1 262 ? -3.614 -3.264 96.095 1.00 88.21 262 LYS D N 1
ATOM 10038 C CA . LYS D 1 262 ? -4.011 -3.873 97.359 1.00 87.84 262 LYS D CA 1
ATOM 10039 C C . LYS D 1 262 ? -2.796 -4.385 98.129 1.00 87.45 262 LYS D C 1
ATOM 10040 O O . LYS D 1 262 ? -2.669 -4.149 99.326 1.00 87.41 262 LYS D O 1
ATOM 10046 N N . ILE D 1 263 ? -1.896 -5.075 97.437 1.00 87.57 263 ILE D N 1
ATOM 10047 C CA . ILE D 1 263 ? -0.700 -5.623 98.071 1.00 87.89 263 ILE D CA 1
ATOM 10048 C C . ILE D 1 263 ? 0.217 -4.531 98.617 1.00 89.06 263 ILE D C 1
ATOM 10049 O O . ILE D 1 263 ? 1.288 -4.817 99.155 1.00 89.05 263 ILE D O 1
ATOM 10054 N N . ALA D 1 264 ? -0.206 -3.279 98.483 1.00 90.27 264 ALA D N 1
ATOM 10055 C CA . ALA D 1 264 ? 0.585 -2.157 98.974 1.00 91.53 264 ALA D CA 1
ATOM 10056 C C . ALA D 1 264 ? -0.248 -1.251 99.883 1.00 92.07 264 ALA D C 1
ATOM 10057 O O . ALA D 1 264 ? 0.289 -0.393 100.588 1.00 92.15 264 ALA D O 1
ATOM 10059 N N . GLY D 1 265 ? -1.563 -1.454 99.858 1.00 92.33 265 GLY D N 1
ATOM 10060 C CA . GLY D 1 265 ? -2.460 -0.658 100.676 1.00 92.12 265 GLY D CA 1
ATOM 10061 C C . GLY D 1 265 ? -3.227 0.371 99.871 1.00 92.38 265 GLY D C 1
ATOM 10062 O O . GLY D 1 265 ? -2.824 1.531 99.800 1.00 92.11 265 GLY D O 1
ATOM 10063 N N . PHE D 1 266 ? -4.335 -0.046 99.265 1.00 92.83 266 PHE D N 1
ATOM 10064 C CA . PHE D 1 266 ? -5.144 0.865 98.464 1.00 94.41 266 PHE D CA 1
ATOM 10065 C C . PHE D 1 266 ? -6.493 0.261 98.105 1.00 95.30 266 PHE D C 1
ATOM 10066 O O . PHE D 1 266 ? -6.580 -0.914 97.749 1.00 95.12 266 PHE D O 1
ATOM 10068 N N . ASP D 1 267 ? -7.539 1.078 98.201 1.00 96.64 267 ASP D N 1
ATOM 10069 C CA . ASP D 1 267 ? -8.900 0.652 97.884 1.00 97.97 267 ASP D CA 1
ATOM 10070 C C . ASP D 1 267 ? -9.463 1.539 96.775 1.00 98.73 267 ASP D C 1
ATOM 10071 O O . ASP D 1 267 ? -9.963 2.632 97.033 1.00 98.77 267 ASP D O 1
ATOM 10073 N N . ILE D 1 268 ? -9.378 1.049 95.541 1.00 99.98 268 ILE D N 1
ATOM 10074 C CA . ILE D 1 268 ? -9.848 1.772 94.361 1.00 100.83 268 ILE D CA 1
ATOM 10075 C C . ILE D 1 268 ? -11.192 2.483 94.520 1.00 101.35 268 ILE D C 1
ATOM 10076 O O . ILE D 1 268 ? -12.058 2.055 95.284 1.00 101.96 268 ILE D O 1
ATOM 10078 N N . GLU D 1 269 ? -11.343 3.578 93.782 1.00 101.64 269 GLU D N 1
ATOM 10079 C CA . GLU D 1 269 ? -12.562 4.377 93.782 1.00 102.23 269 GLU D CA 1
ATOM 10080 C C . GLU D 1 269 ? -12.729 4.933 92.370 1.00 102.71 269 GLU D C 1
ATOM 10081 O O . GLU D 1 269 ? -12.660 6.144 92.148 1.00 102.44 269 GLU D O 1
ATOM 10083 N N . TRP D 1 270 ? -12.939 4.026 91.419 1.00 103.19 270 TRP D N 1
ATOM 10084 C CA . TRP D 1 270 ? -13.107 4.385 90.014 1.00 103.36 270 TRP D CA 1
ATOM 10085 C C . TRP D 1 270 ? -14.233 5.391 89.803 1.00 103.36 270 TRP D C 1
ATOM 10086 O O . TRP D 1 270 ? -15.408 5.023 89.730 1.00 103.18 270 TRP D O 1
ATOM 10088 N N . VAL D 1 271 ? -13.862 6.664 89.701 1.00 103.38 271 VAL D N 1
ATOM 10089 C CA . VAL D 1 271 ? -14.830 7.733 89.492 1.00 102.86 271 VAL D CA 1
ATOM 10090 C C . VAL D 1 271 ? -14.572 8.439 88.163 1.00 102.33 271 VAL D C 1
ATOM 10091 O O . VAL D 1 271 ? -13.519 9.049 87.966 1.00 102.13 271 VAL D O 1
ATOM 10093 N N . GLY D 1 272 ? -15.534 8.344 87.250 1.00 101.74 272 GLY D N 1
ATOM 10094 C CA . GLY D 1 272 ? -15.391 8.994 85.961 1.00 101.13 272 GLY D CA 1
ATOM 10095 C C . GLY D 1 272 ? -15.008 8.077 84.815 1.00 100.94 272 GLY D C 1
ATOM 10096 O O . GLY D 1 272 ? -13.977 7.402 84.853 1.00 100.47 272 GLY D O 1
ATOM 10097 N N . GLU D 1 273 ? -15.850 8.058 83.788 1.00 100.54 273 GLU D N 1
ATOM 10098 C CA . GLU D 1 273 ? -15.609 7.240 82.608 1.00 99.78 273 GLU D CA 1
ATOM 10099 C C . GLU D 1 273 ? -14.954 8.110 81.536 1.00 99.22 273 GLU D C 1
ATOM 10100 O O . GLU D 1 273 ? -15.355 9.254 81.321 1.00 98.77 273 GLU D O 1
ATOM 10102 N N . GLY D 1 274 ? -13.939 7.568 80.872 1.00 98.65 274 GLY D N 1
ATOM 10103 C CA . GLY D 1 274 ? -13.259 8.323 79.837 1.00 98.03 274 GLY D CA 1
ATOM 10104 C C . GLY D 1 274 ? -11.950 8.918 80.318 1.00 97.91 274 GLY D C 1
ATOM 10105 O O . GLY D 1 274 ? -11.469 8.577 81.399 1.00 97.71 274 GLY D O 1
ATOM 10106 N N . ILE D 1 275 ? -11.376 9.809 79.513 1.00 97.59 275 ILE D N 1
ATOM 10107 C CA . ILE D 1 275 ? -10.111 10.460 79.842 1.00 97.18 275 ILE D CA 1
ATOM 10108 C C . ILE D 1 275 ? -10.173 11.114 81.212 1.00 97.27 275 ILE D C 1
ATOM 10109 O O . ILE D 1 275 ? -9.144 11.438 81.803 1.00 96.58 275 ILE D O 1
ATOM 10111 N N . ASN D 1 276 ? -11.390 11.307 81.707 1.00 98.09 276 ASN D N 1
ATOM 10112 C CA . ASN D 1 276 ? -11.602 11.917 83.011 1.00 98.82 276 ASN D CA 1
ATOM 10113 C C . ASN D 1 276 ? -11.672 10.842 84.089 1.00 99.31 276 ASN D C 1
ATOM 10114 O O . ASN D 1 276 ? -12.060 11.115 85.224 1.00 99.87 276 ASN D O 1
ATOM 10116 N N . GLU D 1 277 ? -11.301 9.618 83.729 1.00 99.58 277 GLU D N 1
ATOM 10117 C CA . GLU D 1 277 ? -11.323 8.516 84.683 1.00 100.41 277 GLU D CA 1
ATOM 10118 C C . GLU D 1 277 ? -10.250 8.751 85.743 1.00 100.52 277 GLU D C 1
ATOM 10119 O O . GLU D 1 277 ? -9.123 9.128 85.420 1.00 100.97 277 GLU D O 1
ATOM 10121 N N . LYS D 1 278 ? -10.607 8.538 87.007 1.00 100.09 278 LYS D N 1
ATOM 10122 C CA . LYS D 1 278 ? -9.669 8.734 88.107 1.00 99.82 278 LYS D CA 1
ATOM 10123 C C . LYS D 1 278 ? -9.904 7.728 89.231 1.00 99.72 278 LYS D C 1
ATOM 10124 O O . LYS D 1 278 ? -11.033 7.546 89.689 1.00 99.78 278 LYS D O 1
ATOM 10126 N N . GLY D 1 279 ? -8.830 7.079 89.672 1.00 99.44 279 GLY D N 1
ATOM 10127 C CA . GLY D 1 279 ? -8.940 6.100 90.740 1.00 99.45 279 GLY D CA 1
ATOM 10128 C C . GLY D 1 279 ? -8.345 6.596 92.044 1.00 99.41 279 GLY D C 1
ATOM 10129 O O . GLY D 1 279 ? -7.126 6.737 92.162 1.00 99.18 279 GLY D O 1
ATOM 10130 N N . ILE D 1 280 ? -9.206 6.856 93.026 1.00 99.89 280 ILE D N 1
ATOM 10131 C CA . ILE D 1 280 ? -8.770 7.347 94.334 1.00 99.98 280 ILE D CA 1
ATOM 10132 C C . ILE D 1 280 ? -8.817 6.250 95.393 1.00 99.91 280 ILE D C 1
ATOM 10133 O O . ILE D 1 280 ? -9.637 5.334 95.315 1.00 99.49 280 ILE D O 1
ATOM 10135 N N . ASP D 1 281 ? -7.933 6.349 96.382 1.00 100.32 281 ASP D N 1
ATOM 10136 C CA . ASP D 1 281 ? -7.879 5.368 97.461 1.00 100.97 281 ASP D CA 1
ATOM 10137 C C . ASP D 1 281 ? -8.996 5.621 98.471 1.00 101.43 281 ASP D C 1
ATOM 10138 O O . ASP D 1 281 ? -9.011 6.653 99.147 1.00 102.44 281 ASP D O 1
ATOM 10143 N N . ARG D 1 282 ? -9.929 4.675 98.566 1.00 100.88 282 ARG D N 1
ATOM 10144 C CA . ARG D 1 282 ? -11.057 4.787 99.486 1.00 99.89 282 ARG D CA 1
ATOM 10145 C C . ARG D 1 282 ? -10.605 4.665 100.939 1.00 99.42 282 ARG D C 1
ATOM 10146 O O . ARG D 1 282 ? -11.379 4.260 101.804 1.00 99.29 282 ARG D O 1
ATOM 10148 N N . ASN D 1 283 ? -9.348 5.016 101.194 1.00 99.16 283 ASN D N 1
ATOM 10149 C CA . ASN D 1 283 ? -8.781 4.963 102.538 1.00 99.19 283 ASN D CA 1
ATOM 10150 C C . ASN D 1 283 ? -8.225 6.337 102.916 1.00 99.06 283 ASN D C 1
ATOM 10151 O O . ASN D 1 283 ? -8.911 7.135 103.561 1.00 99.53 283 ASN D O 1
ATOM 10153 N N . THR D 1 284 ? -6.988 6.614 102.509 1.00 98.55 284 THR D N 1
ATOM 10154 C CA . THR D 1 284 ? -6.351 7.896 102.802 1.00 97.71 284 THR D CA 1
ATOM 10155 C C . THR D 1 284 ? -6.943 8.999 101.925 1.00 97.29 284 THR D C 1
ATOM 10156 O O . THR D 1 284 ? -6.360 10.075 101.784 1.00 97.30 284 THR D O 1
ATOM 10158 N N . GLY D 1 285 ? -8.101 8.712 101.336 1.00 96.66 285 GLY D N 1
ATOM 10159 C CA . GLY D 1 285 ? -8.785 9.669 100.483 1.00 96.27 285 GLY D CA 1
ATOM 10160 C C . GLY D 1 285 ? -7.919 10.470 99.525 1.00 96.21 285 GLY D C 1
ATOM 10161 O O . GLY D 1 285 ? -8.225 11.627 99.238 1.00 96.33 285 GLY D O 1
ATOM 10162 N N . LYS D 1 286 ? -6.846 9.867 99.023 1.00 95.74 286 LYS D N 1
ATOM 10163 C CA . LYS D 1 286 ? -5.955 10.555 98.092 1.00 95.11 286 LYS D CA 1
ATOM 10164 C C . LYS D 1 286 ? -5.927 9.850 96.738 1.00 94.92 286 LYS D C 1
ATOM 10165 O O . LYS D 1 286 ? -5.612 8.661 96.658 1.00 95.31 286 LYS D O 1
ATOM 10167 N N . VAL D 1 287 ? -6.259 10.586 95.677 1.00 94.10 287 VAL D N 1
ATOM 10168 C CA . VAL D 1 287 ? -6.272 10.034 94.323 1.00 93.17 287 VAL D CA 1
ATOM 10169 C C . VAL D 1 287 ? -4.895 9.485 93.962 1.00 92.92 287 VAL D C 1
ATOM 10170 O O . VAL D 1 287 ? -3.894 10.195 94.066 1.00 92.51 287 VAL D O 1
ATOM 10172 N N . ILE D 1 288 ? -4.849 8.225 93.532 1.00 92.62 288 ILE D N 1
ATOM 10173 C CA . ILE D 1 288 ? -3.583 7.586 93.178 1.00 92.00 288 ILE D CA 1
ATOM 10174 C C . ILE D 1 288 ? -3.498 7.087 91.735 1.00 91.19 288 ILE D C 1
ATOM 10175 O O . ILE D 1 288 ? -2.490 6.500 91.345 1.00 90.68 288 ILE D O 1
ATOM 10177 N N . VAL D 1 289 ? -4.541 7.320 90.941 1.00 91.15 289 VAL D N 1
ATOM 10178 C CA . VAL D 1 289 ? -4.538 6.865 89.550 1.00 90.93 289 VAL D CA 1
ATOM 10179 C C . VAL D 1 289 ? -5.273 7.793 88.575 1.00 90.48 289 VAL D C 1
ATOM 10180 O O . VAL D 1 289 ? -6.465 8.062 88.732 1.00 89.82 289 VAL D O 1
ATOM 10184 N N . GLU D 1 290 ? -4.548 8.263 87.559 1.00 90.33 290 GLU D N 1
ATOM 10185 C CA . GLU D 1 290 ? -5.095 9.157 86.537 1.00 90.32 290 GLU D CA 1
ATOM 10186 C C . GLU D 1 290 ? -5.129 8.505 85.155 1.00 90.32 290 GLU D C 1
ATOM 10187 O O . GLU D 1 290 ? -5.004 7.289 85.025 1.00 90.57 290 GLU D O 1
ATOM 10193 N N . VAL D 1 291 ? -5.301 9.334 84.127 1.00 90.28 291 VAL D N 1
ATOM 10194 C CA . VAL D 1 291 ? -5.346 8.880 82.737 1.00 90.02 291 VAL D CA 1
ATOM 10195 C C . VAL D 1 291 ? -4.819 10.002 81.828 1.00 89.71 291 VAL D C 1
ATOM 10196 O O . VAL D 1 291 ? -4.579 11.116 82.290 1.00 89.70 291 VAL D O 1
ATOM 10200 N N . SER D 1 292 ? -4.632 9.707 80.544 1.00 89.05 292 SER D N 1
ATOM 10201 C CA . SER D 1 292 ? -4.132 10.693 79.588 1.00 88.85 292 SER D CA 1
ATOM 10202 C C . SER D 1 292 ? -4.027 10.100 78.188 1.00 89.16 292 SER D C 1
ATOM 10203 O O . SER D 1 292 ? -3.520 8.988 78.015 1.00 89.88 292 SER D O 1
ATOM 10206 N N . GLU D 1 293 ? -4.497 10.844 77.191 1.00 88.31 293 GLU D N 1
ATOM 10207 C CA . GLU D 1 293 ? -4.446 10.379 75.808 1.00 87.56 293 GLU D CA 1
ATOM 10208 C C . GLU D 1 293 ? -3.001 10.071 75.435 1.00 86.73 293 GLU D C 1
ATOM 10209 O O . GLU D 1 293 ? -2.731 9.343 74.479 1.00 86.48 293 GLU D O 1
ATOM 10215 N N . GLU D 1 294 ? -2.077 10.634 76.206 1.00 85.35 294 GLU D N 1
ATOM 10216 C CA . GLU D 1 294 ? -0.652 10.440 75.981 1.00 83.97 294 GLU D CA 1
ATOM 10217 C C . GLU D 1 294 ? -0.290 8.974 75.802 1.00 83.86 294 GLU D C 1
ATOM 10218 O O . GLU D 1 294 ? 0.702 8.650 75.148 1.00 82.92 294 GLU D O 1
ATOM 10224 N N . PHE D 1 295 ? -1.107 8.093 76.375 1.00 84.56 295 PHE D N 1
ATOM 10225 C CA . PHE D 1 295 ? -0.858 6.656 76.307 1.00 84.85 295 PHE D CA 1
ATOM 10226 C C . PHE D 1 295 ? -1.840 5.841 75.454 1.00 85.56 295 PHE D C 1
ATOM 10227 O O . PHE D 1 295 ? -2.031 4.644 75.682 1.00 86.49 295 PHE D O 1
ATOM 10235 N N . PHE D 1 296 ? -2.454 6.493 74.471 1.00 85.79 296 PHE D N 1
ATOM 10236 C CA . PHE D 1 296 ? -3.383 5.824 73.568 1.00 85.91 296 PHE D CA 1
ATOM 10237 C C . PHE D 1 296 ? -2.624 5.562 72.264 1.00 86.50 296 PHE D C 1
ATOM 10238 O O . PHE D 1 296 ? -2.199 6.500 71.585 1.00 86.69 296 PHE D O 1
ATOM 10240 N N . ARG D 1 297 ? -2.450 4.286 71.927 1.00 86.71 297 ARG D N 1
ATOM 10241 C CA . ARG D 1 297 ? -1.715 3.880 70.725 1.00 86.66 297 ARG D CA 1
ATOM 10242 C C . ARG D 1 297 ? -2.457 4.097 69.397 1.00 85.12 297 ARG D C 1
ATOM 10243 O O . ARG D 1 297 ? -3.687 4.092 69.359 1.00 84.79 297 ARG D O 1
ATOM 10251 N N . PRO D 1 298 ? -1.707 4.286 68.289 1.00 83.97 298 PRO D N 1
ATOM 10252 C CA . PRO D 1 298 ? -2.249 4.511 66.940 1.00 82.75 298 PRO D CA 1
ATOM 10253 C C . PRO D 1 298 ? -3.302 3.481 66.537 1.00 81.83 298 PRO D C 1
ATOM 10254 O O . PRO D 1 298 ? -4.462 3.818 66.285 1.00 81.23 298 PRO D O 1
ATOM 10258 N N . ALA D 1 299 ? -2.876 2.225 66.464 1.00 80.53 299 ALA D N 1
ATOM 10259 C CA . ALA D 1 299 ? -3.763 1.127 66.110 1.00 79.45 299 ALA D CA 1
ATOM 10260 C C . ALA D 1 299 ? -3.745 0.148 67.278 1.00 78.88 299 ALA D C 1
ATOM 10261 O O . ALA D 1 299 ? -2.935 -0.778 67.326 1.00 78.85 299 ALA D O 1
ATOM 10263 N N . GLU D 1 300 ? -4.641 0.378 68.229 1.00 78.61 300 GLU D N 1
ATOM 10264 C CA . GLU D 1 300 ? -4.740 -0.449 69.422 1.00 78.41 300 GLU D CA 1
ATOM 10265 C C . GLU D 1 300 ? -5.350 -1.821 69.150 1.00 77.55 300 GLU D C 1
ATOM 10266 O O . GLU D 1 300 ? -6.154 -1.989 68.231 1.00 77.40 300 GLU D O 1
ATOM 10272 N N . VAL D 1 301 ? -4.941 -2.798 69.956 1.00 76.29 301 VAL D N 1
ATOM 10273 C CA . VAL D 1 301 ? -5.444 -4.164 69.868 1.00 74.34 301 VAL D CA 1
ATOM 10274 C C . VAL D 1 301 ? -6.325 -4.361 71.106 1.00 74.19 301 VAL D C 1
ATOM 10275 O O . VAL D 1 301 ? -5.820 -4.536 72.219 1.00 73.53 301 VAL D O 1
ATOM 10279 N N . ASP D 1 302 ? -7.641 -4.311 70.907 1.00 73.31 302 ASP D N 1
ATOM 10280 C CA . ASP D 1 302 ? -8.601 -4.455 72.002 1.00 71.59 302 ASP D CA 1
ATOM 10281 C C . ASP D 1 302 ? -8.466 -5.753 72.803 1.00 69.97 302 ASP D C 1
ATOM 10282 O O . ASP D 1 302 ? -7.676 -5.839 73.744 1.00 71.24 302 ASP D O 1
ATOM 10287 N N . ILE D 1 303 ? -9.245 -6.762 72.425 1.00 67.47 303 ILE D N 1
ATOM 10288 C CA . ILE D 1 303 ? -9.234 -8.041 73.121 1.00 63.84 303 ILE D CA 1
ATOM 10289 C C . ILE D 1 303 ? -8.218 -9.051 72.590 1.00 62.26 303 ILE D C 1
ATOM 10290 O O . ILE D 1 303 ? -7.991 -9.167 71.387 1.00 64.17 303 ILE D O 1
ATOM 10295 N N . LEU D 1 304 ? -7.600 -9.774 73.512 1.00 59.04 304 LEU D N 1
ATOM 10296 C CA . LEU D 1 304 ? -6.633 -10.801 73.173 1.00 55.62 304 LEU D CA 1
ATOM 10297 C C . LEU D 1 304 ? -6.748 -11.915 74.192 1.00 52.67 304 LEU D C 1
ATOM 10298 O O . LEU D 1 304 ? -6.410 -11.746 75.361 1.00 52.60 304 LEU D O 1
ATOM 10303 N N . VAL D 1 305 ? -7.249 -13.053 73.738 1.00 50.43 305 VAL D N 1
ATOM 10304 C CA . VAL D 1 305 ? -7.414 -14.212 74.592 1.00 48.59 305 VAL D CA 1
ATOM 10305 C C . VAL D 1 305 ? -7.183 -15.450 73.743 1.00 47.25 305 VAL D C 1
ATOM 10306 O O . VAL D 1 305 ? -7.894 -15.680 72.764 1.00 46.51 305 VAL D O 1
ATOM 10310 N N . GLY D 1 306 ? -6.179 -16.237 74.118 1.00 46.71 306 GLY D N 1
ATOM 10311 C CA . GLY D 1 306 ? -5.854 -17.437 73.368 1.00 46.76 306 GLY D CA 1
ATOM 10312 C C . GLY D 1 306 ? -6.361 -18.753 73.930 1.00 46.62 306 GLY D C 1
ATOM 10313 O O . GLY D 1 306 ? -6.591 -18.895 75.128 1.00 47.24 306 GLY D O 1
ATOM 10314 N N . ASN D 1 307 ? -6.520 -19.725 73.039 1.00 46.48 307 ASN D N 1
ATOM 10315 C CA . ASN D 1 307 ? -6.990 -21.061 73.381 1.00 46.82 307 ASN D CA 1
ATOM 10316 C C . ASN D 1 307 ? -5.798 -22.020 73.260 1.00 47.34 307 ASN D C 1
ATOM 10317 O O . ASN D 1 307 ? -5.550 -22.575 72.184 1.00 47.78 307 ASN D O 1
ATOM 10322 N N . PRO D 1 308 ? -5.048 -22.230 74.362 1.00 46.76 308 PRO D N 1
ATOM 10323 C CA . PRO D 1 308 ? -3.876 -23.115 74.390 1.00 45.87 308 PRO D CA 1
ATOM 10324 C C . PRO D 1 308 ? -4.223 -24.600 74.378 1.00 46.55 308 PRO D C 1
ATOM 10325 O O . PRO D 1 308 ? -3.445 -25.432 74.853 1.00 46.39 308 PRO D O 1
ATOM 10329 N N . GLU D 1 309 ? -5.387 -24.920 73.820 1.00 46.23 309 GLU D N 1
ATOM 10330 C CA . GLU D 1 309 ? -5.882 -26.291 73.741 1.00 46.47 309 GLU D CA 1
ATOM 10331 C C . GLU D 1 309 ? -4.937 -27.262 73.055 1.00 45.28 309 GLU D C 1
ATOM 10332 O O . GLU D 1 309 ? -4.766 -28.390 73.509 1.00 46.58 309 GLU D O 1
ATOM 10338 N N . LYS D 1 310 ? -4.333 -26.831 71.955 1.00 44.54 310 LYS D N 1
ATOM 10339 C CA . LYS D 1 310 ? -3.416 -27.692 71.214 1.00 43.84 310 LYS D CA 1
ATOM 10340 C C . LYS D 1 310 ? -2.141 -27.947 72.016 1.00 44.05 310 LYS D C 1
ATOM 10341 O O . LYS D 1 310 ? -1.622 -29.063 72.031 1.00 42.97 310 LYS D O 1
ATOM 10347 N N . ALA D 1 311 ? -1.640 -26.910 72.681 1.00 45.14 311 ALA D N 1
ATOM 10348 C CA . ALA D 1 311 ? -0.433 -27.039 73.491 1.00 46.36 311 ALA D CA 1
ATOM 10349 C C . ALA D 1 311 ? -0.690 -28.083 74.572 1.00 47.41 311 ALA D C 1
ATOM 10350 O O . ALA D 1 311 ? 0.208 -28.824 74.979 1.00 47.26 311 ALA D O 1
ATOM 10352 N N . MET D 1 312 ? -1.934 -28.140 75.029 1.00 48.55 312 MET D N 1
ATOM 10353 C CA . MET D 1 312 ? -2.316 -29.084 76.063 1.00 49.92 312 MET D CA 1
ATOM 10354 C C . MET D 1 312 ? -2.278 -30.514 75.540 1.00 48.60 312 MET D C 1
ATOM 10355 O O . MET D 1 312 ? -1.584 -31.368 76.087 1.00 47.46 312 MET D O 1
ATOM 10360 N N . LYS D 1 313 ? -3.014 -30.764 74.465 1.00 47.49 313 LYS D N 1
ATOM 10361 C CA . LYS D 1 313 ? -3.071 -32.098 73.894 1.00 47.84 313 LYS D CA 1
ATOM 10362 C C . LYS D 1 313 ? -1.732 -32.663 73.437 1.00 47.09 313 LYS D C 1
ATOM 10363 O O . LYS D 1 313 ? -1.396 -33.796 73.767 1.00 46.74 313 LYS D O 1
ATOM 10369 N N . LYS D 1 314 ? -0.964 -31.881 72.683 1.00 47.72 314 LYS D N 1
ATOM 10370 C CA . LYS D 1 314 ? 0.307 -32.368 72.159 1.00 47.16 314 LYS D CA 1
ATOM 10371 C C . LYS D 1 314 ? 1.550 -32.214 73.023 1.00 46.27 314 LYS D C 1
ATOM 10372 O O . LYS D 1 314 ? 2.429 -33.074 72.985 1.00 45.91 314 LYS D O 1
ATOM 10378 N N . LEU D 1 315 ? 1.643 -31.136 73.792 1.00 45.13 315 LEU D N 1
ATOM 10379 C CA . LEU D 1 315 ? 2.822 -30.932 74.631 1.00 45.57 315 LEU D CA 1
ATOM 10380 C C . LEU D 1 315 ? 2.551 -31.233 76.099 1.00 46.45 315 LEU D C 1
ATOM 10381 O O . LEU D 1 315 ? 3.480 -31.468 76.873 1.00 47.35 315 LEU D O 1
ATOM 10386 N N . GLY D 1 316 ? 1.276 -31.227 76.474 1.00 46.88 316 GLY D N 1
ATOM 10387 C CA . GLY D 1 316 ? 0.908 -31.480 77.853 1.00 45.92 316 GLY D CA 1
ATOM 10388 C C . GLY D 1 316 ? 1.019 -30.199 78.659 1.00 45.99 316 GLY D C 1
ATOM 10389 O O . GLY D 1 316 ? 0.766 -30.180 79.865 1.00 46.51 316 GLY D O 1
ATOM 10390 N N . TRP D 1 317 ? 1.386 -29.117 77.980 1.00 45.20 317 TRP D N 1
ATOM 10391 C CA . TRP D 1 317 ? 1.552 -27.817 78.618 1.00 43.71 317 TRP D CA 1
ATOM 10392 C C . TRP D 1 317 ? 0.227 -27.159 78.996 1.00 44.28 317 TRP D C 1
ATOM 10393 O O . TRP D 1 317 ? -0.773 -27.281 78.281 1.00 43.69 317 TRP D O 1
ATOM 10404 N N . LYS D 1 318 ? 0.242 -26.446 80.120 1.00 44.71 318 LYS D N 1
ATOM 10405 C CA . LYS D 1 318 ? -0.930 -25.735 80.618 1.00 45.35 318 LYS D CA 1
ATOM 10406 C C . LYS D 1 318 ? -0.465 -24.709 81.645 1.00 45.54 318 LYS D C 1
ATOM 10407 O O . LYS D 1 318 ? 0.565 -24.895 82.290 1.00 46.86 318 LYS D O 1
ATOM 10409 N N . PRO D 1 319 ? -1.209 -23.604 81.800 1.00 45.13 319 PRO D N 1
ATOM 10410 C CA . PRO D 1 319 ? -0.827 -22.573 82.769 1.00 46.46 319 PRO D CA 1
ATOM 10411 C C . PRO D 1 319 ? -1.112 -22.976 84.219 1.00 47.99 319 PRO D C 1
ATOM 10412 O O . PRO D 1 319 ? -2.196 -23.462 84.540 1.00 48.94 319 PRO D O 1
ATOM 10416 N N . ARG D 1 320 ? -0.129 -22.773 85.088 1.00 49.08 320 ARG D N 1
ATOM 10417 C CA . ARG D 1 320 ? -0.269 -23.106 86.496 1.00 49.85 320 ARG D CA 1
ATOM 10418 C C . ARG D 1 320 ? -0.531 -21.864 87.329 1.00 50.57 320 ARG D C 1
ATOM 10419 O O . ARG D 1 320 ? -1.632 -21.686 87.848 1.00 52.94 320 ARG D O 1
ATOM 10427 N N . THR D 1 321 ? 0.471 -21.003 87.457 1.00 49.83 321 THR D N 1
ATOM 10428 C CA . THR D 1 321 ? 0.313 -19.778 88.230 1.00 50.90 321 THR D CA 1
ATOM 10429 C C . THR D 1 321 ? -1.014 -19.081 87.909 1.00 53.29 321 THR D C 1
ATOM 10430 O O . THR D 1 321 ? -1.446 -19.051 86.754 1.00 53.85 321 THR D O 1
ATOM 10434 N N . THR D 1 322 ? -1.664 -18.535 88.935 1.00 56.25 322 THR D N 1
ATOM 10435 C CA . THR D 1 322 ? -2.944 -17.845 88.758 1.00 59.44 322 THR D CA 1
ATOM 10436 C C . THR D 1 322 ? -2.735 -16.351 88.565 1.00 60.32 322 THR D C 1
ATOM 10437 O O . THR D 1 322 ? -1.693 -15.808 88.931 1.00 60.68 322 THR D O 1
ATOM 10441 N N . PHE D 1 323 ? -3.733 -15.686 87.993 1.00 62.49 323 PHE D N 1
ATOM 10442 C CA . PHE D 1 323 ? -3.640 -14.255 87.757 1.00 63.89 323 PHE D CA 1
ATOM 10443 C C . PHE D 1 323 ? -3.205 -13.527 89.026 1.00 65.47 323 PHE D C 1
ATOM 10444 O O . PHE D 1 323 ? -2.327 -12.661 88.980 1.00 65.00 323 PHE D O 1
ATOM 10452 N N . ASP D 1 324 ? -3.810 -13.885 90.158 1.00 67.05 324 ASP D N 1
ATOM 10453 C CA . ASP D 1 324 ? -3.460 -13.258 91.430 1.00 67.97 324 ASP D CA 1
ATOM 10454 C C . ASP D 1 324 ? -2.039 -13.615 91.838 1.00 67.26 324 ASP D C 1
ATOM 10455 O O . ASP D 1 324 ? -1.277 -12.754 92.268 1.00 67.37 324 ASP D O 1
ATOM 10460 N N . GLU D 1 325 ? -1.686 -14.888 91.708 1.00 67.05 325 GLU D N 1
ATOM 10461 C CA . GLU D 1 325 ? -0.344 -15.325 92.059 1.00 66.74 325 GLU D CA 1
ATOM 10462 C C . GLU D 1 325 ? 0.666 -14.470 91.297 1.00 66.59 325 GLU D C 1
ATOM 10463 O O . GLU D 1 325 ? 1.700 -14.084 91.846 1.00 66.71 325 GLU D O 1
ATOM 10469 N N . LEU D 1 326 ? 0.347 -14.156 90.042 1.00 66.21 326 LEU D N 1
ATOM 10470 C CA . LEU D 1 326 ? 1.227 -13.342 89.204 1.00 65.56 326 LEU D CA 1
ATOM 10471 C C . LEU D 1 326 ? 1.318 -11.904 89.707 1.00 65.05 326 LEU D C 1
ATOM 10472 O O . LEU D 1 326 ? 2.414 -11.374 89.886 1.00 64.58 326 LEU D O 1
ATOM 10477 N N . VAL D 1 327 ? 0.171 -11.272 89.929 1.00 65.26 327 VAL D N 1
ATOM 10478 C CA . VAL D 1 327 ? 0.163 -9.899 90.415 1.00 66.75 327 VAL D CA 1
ATOM 10479 C C . VAL D 1 327 ? 0.981 -9.803 91.698 1.00 68.16 327 VAL D C 1
ATOM 10480 O O . VAL D 1 327 ? 1.730 -8.845 91.902 1.00 68.14 327 VAL D O 1
ATOM 10484 N N . GLU D 1 328 ? 0.841 -10.808 92.557 1.00 69.92 328 GLU D N 1
ATOM 10485 C CA . GLU D 1 328 ? 1.576 -10.846 93.817 1.00 71.36 328 GLU D CA 1
ATOM 10486 C C . GLU D 1 328 ? 3.074 -10.932 93.575 1.00 71.13 328 GLU D C 1
ATOM 10487 O O . GLU D 1 328 ? 3.844 -10.123 94.096 1.00 71.12 328 GLU D O 1
ATOM 10493 N N . ILE D 1 329 ? 3.476 -11.927 92.790 1.00 70.29 329 ILE D N 1
ATOM 10494 C CA . ILE D 1 329 ? 4.881 -12.149 92.472 1.00 69.59 329 ILE D CA 1
ATOM 10495 C C . ILE D 1 329 ? 5.582 -10.873 92.014 1.00 69.49 329 ILE D C 1
ATOM 10496 O O . ILE D 1 329 ? 6.659 -10.533 92.510 1.00 69.56 329 ILE D O 1
ATOM 10501 N N . MET D 1 330 ? 4.965 -10.173 91.067 1.00 68.98 330 MET D N 1
ATOM 10502 C CA . MET D 1 330 ? 5.526 -8.936 90.532 1.00 67.66 330 MET D CA 1
ATOM 10503 C C . MET D 1 330 ? 5.506 -7.788 91.541 1.00 67.52 330 MET D C 1
ATOM 10504 O O . MET D 1 330 ? 6.494 -7.068 91.690 1.00 66.90 330 MET D O 1
ATOM 10509 N N . MET D 1 331 ? 4.384 -7.621 92.233 1.00 67.75 331 MET D N 1
ATOM 10510 C CA . MET D 1 331 ? 4.249 -6.546 93.207 1.00 68.22 331 MET D CA 1
ATOM 10511 C C . MET D 1 331 ? 5.261 -6.617 94.346 1.00 68.63 331 MET D C 1
ATOM 10512 O O . MET D 1 331 ? 5.731 -5.590 94.827 1.00 69.00 331 MET D O 1
ATOM 10517 N N . GLU D 1 332 ? 5.604 -7.825 94.777 1.00 69.40 332 GLU D N 1
ATOM 10518 C CA . GLU D 1 332 ? 6.558 -7.977 95.867 1.00 70.35 332 GLU D CA 1
ATOM 10519 C C . GLU D 1 332 ? 7.996 -7.676 95.473 1.00 70.58 332 GLU D C 1
ATOM 10520 O O . GLU D 1 332 ? 8.687 -6.928 96.159 1.00 71.33 332 GLU D O 1
ATOM 10526 N N . ALA D 1 333 ? 8.451 -8.262 94.373 1.00 71.20 333 ALA D N 1
ATOM 10527 C CA . ALA D 1 333 ? 9.817 -8.048 93.908 1.00 71.12 333 ALA D CA 1
ATOM 10528 C C . ALA D 1 333 ? 10.135 -6.567 93.731 1.00 71.55 333 ALA D C 1
ATOM 10529 O O . ALA D 1 333 ? 11.287 -6.152 93.865 1.00 71.03 333 ALA D O 1
ATOM 10531 N N . ASP D 1 334 ? 9.109 -5.776 93.426 1.00 72.44 334 ASP D N 1
ATOM 10532 C CA . ASP D 1 334 ? 9.275 -4.340 93.227 1.00 73.22 334 ASP D CA 1
ATOM 10533 C C . ASP D 1 334 ? 9.172 -3.565 94.540 1.00 73.91 334 ASP D C 1
ATOM 10534 O O . ASP D 1 334 ? 9.884 -2.573 94.737 1.00 73.75 334 ASP D O 1
ATOM 10539 N N . LEU D 1 335 ? 8.290 -4.008 95.434 1.00 73.72 335 LEU D N 1
ATOM 10540 C CA . LEU D 1 335 ? 8.165 -3.359 96.735 1.00 73.07 335 LEU D CA 1
ATOM 10541 C C . LEU D 1 335 ? 9.557 -3.425 97.345 1.00 73.40 335 LEU D C 1
ATOM 10542 O O . LEU D 1 335 ? 10.080 -2.432 97.854 1.00 74.13 335 LEU D O 1
ATOM 10547 N N . LYS D 1 336 ? 10.154 -4.612 97.259 1.00 73.50 336 LYS D N 1
ATOM 10548 C CA . LYS D 1 336 ? 11.485 -4.866 97.787 1.00 74.09 336 LYS D CA 1
ATOM 10549 C C . LYS D 1 336 ? 12.520 -3.924 97.181 1.00 74.96 336 LYS D C 1
ATOM 10550 O O . LYS D 1 336 ? 13.200 -3.193 97.900 1.00 75.95 336 LYS D O 1
ATOM 10556 N N . ARG D 1 337 ? 12.642 -3.944 95.858 1.00 75.63 337 ARG D N 1
ATOM 10557 C CA . ARG D 1 337 ? 13.592 -3.075 95.175 1.00 76.10 337 ARG D CA 1
ATOM 10558 C C . ARG D 1 337 ? 13.383 -1.624 95.618 1.00 76.61 337 ARG D C 1
ATOM 10559 O O . ARG D 1 337 ? 14.372 -0.982 96.033 1.00 76.78 337 ARG D O 1
#

Secondary structure (DSSP, 8-state):
--EEEEETTTSHHHHHHHHHHHHTT-EEEEEE---HHHHHTT-TTTEEEEE--TT-HHHHHHHHHHH--SEEEE------HHHHHHSHHHHHIIIIIHHHHHHHHHHHH-TT-EEEEEEEGGGG-S-SSSSB-TTSPP---SHHHHHHHHHHHHHHHHHHHH---EEEEEE--EE-TTS-TTSHHHHHHHHHHHHTTTS-S-EEES-TT-EE--EEHHHHHHHHHHHHTSSS--EEEES-S--EEHHHHHHHHHHHTT--EEEES-GGG-EEEETTT-SEEEEE-TTT--PPPSS---B--HHHHHHS-----S-HHHHHHHHHHHHHHHHH-/--EEEEETTTSHHHHHHHHHHHHTTPEEEEE---HHHHHHT-TTTSEEE---TT-SHHHHHHHHHH--SEEEE------HHHHHHSHHHHHIIIIIHHHHHHHHHHHH-TT-EEEEEEEGGGGSS-SSSSB-TTSPP---SHHHHHHHHHHHHHHHHHHHH---EEEEEE--EE-TTS-TTSHHHHHHHHHHHHHTTS---EEES-TT-EE--EEHHHHHHHHHHHHHSSS--EEEE--S--EEHHHHHHHHHHHTT--EEEES-GGG-EEEEGGGTEEEEEE-TTT-----SS---B-THHHHHHH-----S-HHHHHHHHHHHHHHHHH-/--EEEEETTTSHHHHHHHHHHHHTT-EEEEE-S--SSSTTHHHHTTT-GGGEEE----TT-HHHHHHHHHHH--SEEEE------HHHHHHSHHHHHHHHTHHHHHHHHHHHHH-TT-EEEEEEEGGGT-S-SSSSB-TTSPP---SHHHHHHHHHHHHHHHHHHHS---EEEEEE--EE-TTS-TTSHHHHHHHHHHHHHTTS---EEES-TT-EE--EEHHHHHHHHHHHHTSSS--EEEE--S--EEHHHHHHHHHHHHT--EEEES-GGG-EEEETTTTEEEEEE-TTT-----S----B--HHHHHHT-----S-HHHHHHHHHHHHHHHHT-/--EEEEESTTSHHHHHHHHHHHHTTPEEEEE---STTHHHHHTT-TTTEEEE---TT-HHHHHHHHHHH--SEEEE------HHHHHHSHHHHHIIIIIHHHHHHHHHHHH-TT-EEEEEEEGGGG-S-SSSSB-TTSPP---SHHHHHHHHHHHHHHHHHHTT---EEEEEE--EE-TTS-TTSHHHHHHHHHHHHTTTS---EEES-S--EEE-EEHHHHHHHHHHHHTSSS---EEE--S-EEEHHHHHHHHHHTTS----EE-SSTT-EEE-TTT--EEEEE-GGG--TT----B-B-THHIIIII-----S-HHHHHHHHHHHHHH-

B-factor: mean 43.61, std 17.05, range [11.36, 103.63]

InterPro domains:
  IPR006368 GDP-mannose 4,6-dehydratase [MF_00955] (4-340)
  IPR006368 GDP-mannose 4,6-dehydratase [PTHR43715] (4-344)
  IPR006368 GDP-mannose 4,6-dehydratase [TIGR01472] (4-337)
  IPR016040 NAD(P)-binding domain [PF16363] (7-330)
  IPR036291 NAD(P)-binding domain superfamily [SSF51735] (4-335)